Protein AF-A0AAN6K5Z0-F1 (afdb_monomer_lite)

Foldseek 3Di:
DWKKKFKFFLCNQVLQVVLVVLVVVVVPDDPVCPVVRWDRDRDRGQIAMWMDDPQKTWWAAQFIDIDGQQLDPRHHGPDMGGLGAFPDDVVLLVLLSVLCRVCRHSVLDASQQFARQLVQQLSSCQRPLGGDDPVNNCVSVVLCVIPVSVVCRVVVRVVCNCVRRPDRPCPDDDDPDDDDDDDDDDDDDDDDDDDDDDDDDDQDFFQFEAEDQEPVVVVVLLVSCLLAKEKEWEAAPPDPLQVLQVVLLGVLRNVCRNYYHYYYDCVRHVVVCVVVVPDDPGKMWMDANSHTDDIDHTNDSVVVVVVSVVSRCVNVPPQLLVVDPQCCLVPNDLDFDADQDDDPLVVLLVLLPPLSPDPQVVLLSVLLVVCVVPVSNRRDDSLLVLLVSLVPVLLPDDLVSSLSSLLSLSNSLLRSSNLSSQLPPPDVVRRLLVLLVSQLPDPDHDPSSLLSNLNSLSSNLSRVSSLVLLLDDPRSSVVSLLSSLLVQLPCPPDVSSLLSSLSSLLNSLSSQLCCCPPVVDRSDDLVSLLSSLLSLLVSLQDDPDQSSVQSSLSSLSSSQRSPDLPGPNLVSCVVSVSLVSLVPRDDDHDPSSSVSVNVSNVSSVVPVVPVVPPPDDDDDDDDDDDDDDDDDDDDDDDDDDDDDDDDDDDDDDDDDDDDDDDDDDDDDDDDDDDDDDDDDDDDDDDDDDDDDDDDDDDDDDDDDDDDDDDDDDDDDDDDDDDDDDDDPPPVVVCVVPPDDDDDDDDDDDDDDDDDDDDDDDDDDDDDDDDDDDDDDDDDDPDDPDDDDDDDDDPDDDDDDDDDDDDD

pLDDT: mean 70.9, std 29.38, range [21.73, 98.81]

Secondary structure (DSSP, 8-state):
-EEEEEEEETTTTHHHHHHHHHHHHTTSS-TTGGGS----------EEEEEEETTEEEEEESEEEEESTT-STT-S-SEEEEEEE--S-HHHHHHHHHHHHTTS-GGG-BTTTBSHHHHHHHHHHHHHSS---HHHHTHHHHHHTSHHHHHHHHHHHHHHHHHHSPPPP--------------------------------------SPEE--SHHHHHHHHHHTTTSEEEEEEE-TT-HHHHHHHHHHHHHHHH-TTSEEEEEETTT-HHHHHHTT--SSSEEEEEETTEEEEEEES--HHHHHHHHHHHHHHHSPPPGGGGS--HHHHHS--PPP-------HHHHHHTTGGGGG-HHHHHHHHHHHHHTT-STT-----HHHHHHHIIIIITTS-HHHHHHHHHHHHHHTTSHHHHHHHHT---SS-HHHHHHHHHHT-SS--HHHHHHHHHHHHHHTTSHHHHHHHTSTT-HHHHHHHHHHHHHHT-TT-HHHHHHHHHHHHHHHHHHHHHHHHTS---S-HHHHHHHHHHHHHHHHH---HHHHHHHHHHHHHHHTT--TTSHHHHHHHHTTHHHHHHH--SSS-HHHHHHHHHHHHHHHHHTTTTTTS--PPPPPPP--------------------------------------------------------------------------------------------------------TTSHHHHHHH------------------------------------------SS--SS----------------------

InterPro domains:
  IPR008580 PPPDE peptidase domain [PF05903] (2-156)
  IPR008580 PPPDE peptidase domain [PS51858] (1-157)
  IPR008580 PPPDE peptidase domain [PTHR12378] (3-175)
  IPR008580 PPPDE peptidase domain [SM01179] (1-158)
  IPR011989 Armadillo-like helical [G3DSA:1.25.10.10] (335-597)
  IPR013535 PUL domain [PF08324] (335-586)
  IPR013535 PUL domain [PS51396] (324-607)
  IPR013766 Thioredoxin domain [PF00085] (212-306)
  IPR013766 Thioredoxin domain [PS51352] (180-357)
  IPR036249 Thioredoxin-like superfamily [SSF52833] (110-312)
  IPR042266 PPPDE peptidase domain superfamily [G3DSA:3.90.1720.30] (1-172)

Radius of gyration: 38.6 Å; chains: 1; bounding box: 91×115×136 Å

Organism: NCBI:txid329885

Sequence (807 aa):
MEIQLYVYDLTNGMARSMSKGLLRYRAMVSRVWLLLTLPGIHIDAVYHTALVFNNIEYFFGAGVQTCRPGATHHGRPMEIIPMGTTQLPLDVVLDYLESLKEIYTPESYDLFAHNCNNFTNDFSMFLLGKGIPDHITSLPKRVLDTPFGQMLRPQLDASMRSVTQAPVPSRSMPATHAPVSAAHRASNGVPSPAVNGTSSAHPTPYGKVVAVTSLNALEKHLQNASSTAATIFFTSSTCAPCKLAYPTFDSLAEQHPHALFVKVDINAAHDIASRYQIRATPTFMTFSRGDKRDGWAGADPSLLKSNVESVLRYTFPPHPHTLLAVPTLQYGSLKPVTYGKVPPLDKLIAKLGEVGRDPQLTALKSFVEIRNKDAREATLPDLPAIGSTMLTKVLSLPVELRFAAIDLLRCAMIDPRVSGYFAEDQQHPKTIPTLLKHVNGLSECPYSLRLVTIHLACNLFTSPMYVKEITKHDSELALLLSQLITSSLLDVSHPSVRVASAWLAFNLAATNYRLRREEQTEALAEGLQVELAASVIETLGSEDNEEAVKALLLMLGYLVYCAPQDGELLDLCKALDAKAVVSTSQAYSPRLIRSELRRVEYVLESTNKQHSIDASPSPTRSPGTTLLIKQRHRAHRPTTALPNLQRKPNEPKPPLPNHALQIIQTLNMRNPSLTTRIMRLKIKLPLRRRTHSLHAKNLTPPISQPMHRLQRKPRKIMLPPRILKRYPFVERHVQQHGIALPDLLAGLNKSGFHFRHGDTGSELDVREIEAEGRGVEVLEGDLVDGFAPRAEVLGGVDVGAGVVAHG

Structure (mmCIF, N/CA/C/O backbone):
data_AF-A0AAN6K5Z0-F1
#
_entry.id   AF-A0AAN6K5Z0-F1
#
loop_
_atom_site.group_PDB
_atom_site.id
_atom_site.type_symbol
_atom_site.label_atom_id
_atom_site.label_alt_id
_atom_site.label_comp_id
_atom_site.label_asym_id
_atom_site.label_entity_id
_atom_site.label_seq_id
_atom_site.pdbx_PDB_ins_code
_atom_site.Cartn_x
_atom_site.Cartn_y
_atom_site.Cartn_z
_atom_site.occupancy
_atom_site.B_iso_or_equiv
_atom_site.auth_seq_id
_atom_site.auth_comp_id
_atom_site.auth_asym_id
_atom_site.auth_atom_id
_atom_site.pdbx_PDB_model_num
ATOM 1 N N . MET A 1 1 ? 13.518 -14.244 14.558 1.00 93.12 1 MET A N 1
ATOM 2 C CA . MET A 1 1 ? 14.553 -13.376 15.168 1.00 93.12 1 MET A CA 1
ATOM 3 C C . MET A 1 1 ? 14.211 -13.180 16.638 1.00 93.12 1 MET A C 1
ATOM 5 O O . MET A 1 1 ? 13.034 -13.001 16.936 1.00 93.12 1 MET A O 1
ATOM 9 N N . GLU A 1 2 ? 15.183 -13.256 17.548 1.00 95.25 2 GLU A N 1
ATOM 10 C CA . GLU A 1 2 ? 14.979 -12.906 18.966 1.00 95.25 2 GLU A CA 1
ATOM 11 C C . GLU A 1 2 ? 14.949 -11.386 19.144 1.00 95.25 2 GLU A C 1
ATOM 13 O O . GLU A 1 2 ? 15.751 -10.684 18.530 1.00 95.25 2 GLU A O 1
ATOM 18 N N . ILE A 1 3 ? 14.028 -10.901 19.978 1.00 97.12 3 ILE A N 1
ATOM 19 C CA . ILE A 1 3 ? 13.840 -9.488 20.312 1.00 97.12 3 ILE A CA 1
ATOM 20 C C . ILE A 1 3 ? 14.125 -9.290 21.804 1.00 97.12 3 ILE A C 1
ATOM 22 O O . ILE A 1 3 ? 13.529 -9.947 22.664 1.00 97.12 3 ILE A O 1
ATOM 26 N N . GLN A 1 4 ? 15.009 -8.348 22.109 1.00 97.62 4 GLN A N 1
ATOM 27 C CA . GLN A 1 4 ? 15.355 -7.919 23.461 1.00 97.62 4 GLN A CA 1
ATOM 28 C C . GLN A 1 4 ? 14.991 -6.443 23.646 1.00 97.62 4 GLN A C 1
ATOM 30 O O . GLN A 1 4 ? 15.019 -5.664 22.697 1.00 97.62 4 GLN A O 1
ATOM 35 N N . LEU A 1 5 ? 14.656 -6.058 24.872 1.00 97.62 5 LEU A N 1
ATOM 36 C CA . LEU A 1 5 ? 14.407 -4.680 25.284 1.00 97.62 5 LEU A CA 1
ATOM 37 C C . LEU A 1 5 ? 15.554 -4.244 26.193 1.00 97.62 5 LEU A C 1
ATOM 39 O O . LEU A 1 5 ? 15.736 -4.796 27.278 1.00 97.62 5 LEU A O 1
ATOM 43 N N . TYR A 1 6 ? 16.336 -3.270 25.740 1.00 97.00 6 TYR A N 1
ATOM 44 C CA . TYR A 1 6 ? 17.389 -2.646 26.535 1.00 97.00 6 TYR A CA 1
ATOM 45 C C . TYR A 1 6 ? 16.785 -1.463 27.290 1.00 97.00 6 TYR A C 1
ATOM 47 O O . TYR A 1 6 ? 16.152 -0.596 26.686 1.00 97.00 6 TYR A O 1
ATOM 55 N N . VAL A 1 7 ? 16.974 -1.431 28.610 1.00 94.94 7 VAL A N 1
ATOM 56 C CA . VAL A 1 7 ? 16.471 -0.373 29.495 1.00 94.94 7 VAL A CA 1
ATOM 57 C C . VAL A 1 7 ? 17.652 0.388 30.087 1.00 94.94 7 VAL A C 1
ATOM 59 O O . VAL A 1 7 ? 18.614 -0.214 30.564 1.00 94.94 7 VAL A O 1
ATOM 62 N N . TYR A 1 8 ? 17.571 1.714 30.097 1.00 91.69 8 TYR A N 1
ATOM 63 C CA . TYR A 1 8 ? 18.598 2.621 30.606 1.00 91.69 8 TYR A CA 1
ATOM 64 C C . TYR A 1 8 ? 17.985 3.628 31.588 1.00 91.69 8 TYR A C 1
ATOM 66 O O . TYR A 1 8 ? 16.861 4.084 31.382 1.00 91.69 8 TYR A O 1
ATOM 74 N N . ASP A 1 9 ? 18.737 4.032 32.616 1.00 87.69 9 ASP A N 1
ATOM 75 C CA . ASP A 1 9 ? 18.387 5.176 33.468 1.00 87.69 9 ASP A CA 1
ATOM 76 C C . ASP A 1 9 ? 19.175 6.408 33.024 1.00 87.69 9 ASP A C 1
ATOM 78 O O . ASP A 1 9 ? 20.371 6.524 33.302 1.00 87.69 9 ASP A O 1
ATOM 82 N N . LEU A 1 10 ? 18.489 7.366 32.399 1.00 82.62 10 LEU A N 1
ATOM 83 C CA . LEU A 1 10 ? 19.083 8.628 31.951 1.00 82.62 10 LEU A CA 1
ATOM 84 C C . LEU A 1 10 ? 19.711 9.448 33.091 1.00 82.62 10 LEU A C 1
ATOM 86 O O . LEU A 1 10 ? 20.495 10.360 32.836 1.00 82.62 10 LEU A O 1
ATOM 90 N N . THR A 1 11 ? 19.375 9.141 34.347 1.00 78.25 11 THR A N 1
ATOM 91 C CA . THR A 1 11 ? 19.877 9.845 35.532 1.00 78.25 11 THR A CA 1
ATOM 92 C C . THR A 1 11 ? 21.000 9.121 36.272 1.00 78.25 11 THR A C 1
ATOM 94 O O . THR A 1 11 ? 21.492 9.660 37.263 1.00 78.25 11 THR A O 1
ATOM 97 N N . ASN A 1 12 ? 21.414 7.924 35.834 1.00 79.62 12 ASN A N 1
ATOM 98 C CA . ASN A 1 12 ? 22.447 7.110 36.493 1.00 79.62 12 ASN A CA 1
ATOM 99 C C . ASN A 1 12 ? 22.257 6.990 38.028 1.00 79.62 12 ASN A C 1
ATOM 101 O O . ASN A 1 12 ? 23.192 7.148 38.814 1.00 79.62 12 ASN A O 1
ATOM 105 N N . GLY A 1 13 ? 21.022 6.747 38.473 1.00 75.00 13 GLY A N 1
ATOM 106 C CA . GLY A 1 13 ? 20.629 6.595 39.875 1.00 75.00 13 GLY A CA 1
ATOM 107 C C . GLY A 1 13 ? 20.260 7.893 40.605 1.00 75.00 13 GLY A C 1
ATOM 108 O O . GLY A 1 13 ? 19.772 7.828 41.741 1.00 75.00 13 GLY A O 1
ATOM 109 N N . MET A 1 14 ? 20.431 9.073 39.992 1.00 75.38 14 MET A N 1
ATOM 110 C CA . MET A 1 14 ? 20.081 10.345 40.639 1.00 75.38 14 MET A CA 1
ATOM 111 C C . MET A 1 14 ? 18.573 10.471 40.900 1.00 75.38 14 MET A C 1
ATOM 113 O O . MET A 1 14 ? 18.202 10.928 41.982 1.00 75.38 14 MET A O 1
ATOM 117 N N . ALA A 1 15 ? 17.695 9.997 40.005 1.00 75.50 15 ALA A N 1
ATOM 118 C CA . ALA A 1 15 ? 16.238 10.028 40.209 1.00 75.50 15 ALA A CA 1
ATOM 119 C C . ALA A 1 15 ? 15.806 9.285 41.489 1.00 75.50 15 ALA A C 1
ATOM 121 O O . ALA A 1 15 ? 15.043 9.815 42.307 1.00 75.50 15 ALA A O 1
ATOM 122 N N . ARG A 1 16 ? 16.371 8.091 41.722 1.00 77.25 16 ARG A N 1
ATOM 123 C CA . ARG A 1 16 ? 16.149 7.291 42.938 1.00 77.25 16 ARG A CA 1
ATOM 124 C C . ARG A 1 16 ? 16.651 7.994 44.199 1.00 77.25 16 ARG A C 1
ATOM 126 O O . ARG A 1 16 ? 16.014 7.885 45.247 1.00 77.25 16 ARG A O 1
ATOM 133 N N . SER A 1 17 ? 17.778 8.700 44.114 1.00 72.25 17 SER A N 1
ATOM 134 C CA . SER A 1 17 ? 18.344 9.462 45.235 1.00 72.25 17 SER A CA 1
ATOM 135 C C . SER A 1 17 ? 17.493 10.695 45.570 1.00 72.25 17 SER A C 1
ATOM 137 O O . SER A 1 17 ? 17.063 10.874 46.712 1.00 72.25 17 SER A O 1
ATOM 139 N N . MET A 1 18 ? 17.160 11.502 44.559 1.00 68.75 18 MET A N 1
ATOM 140 C CA . MET A 1 18 ? 16.399 12.743 44.713 1.00 68.75 18 MET A CA 1
ATOM 141 C C . MET A 1 18 ? 14.955 12.495 45.159 1.00 68.75 18 MET A C 1
ATOM 143 O O . MET A 1 18 ? 14.476 13.186 46.058 1.00 68.75 18 MET A O 1
ATOM 147 N N . SER A 1 19 ? 14.273 11.478 44.618 1.00 66.50 19 SER A N 1
ATOM 148 C CA . SER A 1 19 ? 12.906 11.146 45.051 1.00 66.50 19 SER A CA 1
ATOM 149 C C . SER A 1 19 ? 12.861 10.669 46.513 1.00 66.50 19 SER A C 1
ATOM 151 O O . SER A 1 19 ? 11.972 11.075 47.263 1.00 66.50 19 SER A O 1
ATOM 153 N N . LYS A 1 20 ? 13.871 9.912 46.976 1.00 63.59 20 LYS A N 1
ATOM 154 C CA . LYS A 1 20 ? 14.044 9.567 48.404 1.00 63.59 20 LYS A CA 1
ATOM 155 C C . LYS A 1 20 ? 14.363 10.793 49.271 1.00 63.59 20 LYS A C 1
ATOM 157 O O . LYS A 1 20 ? 13.881 10.875 50.401 1.00 63.59 20 LYS A O 1
ATOM 162 N N . GLY A 1 21 ? 15.130 11.753 48.752 1.00 55.22 21 GLY A N 1
ATOM 163 C CA . GLY A 1 21 ? 15.399 13.038 49.406 1.00 55.22 21 GLY A CA 1
ATOM 164 C C . GLY A 1 21 ? 14.129 13.867 49.626 1.00 55.22 21 GLY A C 1
ATOM 165 O O . GLY A 1 21 ? 13.865 14.295 50.750 1.00 55.22 21 GLY A O 1
ATOM 166 N N . LEU A 1 22 ? 13.293 14.008 48.590 1.00 53.56 22 LEU A N 1
ATOM 167 C CA . LEU A 1 22 ? 11.998 14.698 48.671 1.00 53.56 22 LEU A CA 1
ATOM 168 C C . LEU A 1 22 ? 11.063 14.048 49.709 1.00 53.56 22 LEU A C 1
ATOM 170 O O . LEU A 1 22 ? 10.414 14.737 50.495 1.00 53.56 22 LEU A O 1
ATOM 174 N N . LEU A 1 23 ? 11.043 12.711 49.757 1.00 49.47 23 LEU A N 1
ATOM 175 C CA . LEU A 1 23 ? 10.307 11.938 50.761 1.00 49.47 23 LEU A CA 1
ATOM 176 C C . LEU A 1 23 ? 10.813 12.184 52.193 1.00 49.47 23 LEU A C 1
ATOM 178 O O . LEU A 1 23 ? 9.995 12.268 53.108 1.00 49.47 23 LEU A O 1
ATOM 182 N N . ARG A 1 24 ? 12.127 12.353 52.402 1.00 45.41 24 ARG A N 1
ATOM 183 C CA . ARG A 1 24 ? 12.714 12.654 53.724 1.00 45.41 24 ARG A CA 1
ATOM 184 C C . ARG A 1 24 ? 12.407 14.069 54.223 1.00 45.41 24 ARG A C 1
ATOM 186 O O . ARG A 1 24 ? 12.182 14.235 55.419 1.00 45.41 24 ARG A O 1
ATOM 193 N N . TYR A 1 25 ? 12.312 15.066 53.340 1.00 42.56 25 TYR A N 1
ATOM 194 C CA . TYR A 1 25 ? 11.953 16.440 53.733 1.00 42.56 25 TYR A CA 1
ATOM 195 C C . TYR A 1 25 ? 10.549 16.559 54.362 1.00 42.56 25 TYR A C 1
ATOM 197 O O . TYR A 1 25 ? 10.303 17.491 55.128 1.00 42.56 25 TYR A O 1
ATOM 205 N N . ARG A 1 26 ? 9.654 15.579 54.149 1.00 42.06 26 ARG A N 1
ATOM 206 C CA . ARG A 1 26 ? 8.344 15.497 54.830 1.00 42.06 26 ARG A CA 1
ATOM 207 C C . ARG A 1 26 ? 8.440 15.407 56.359 1.00 42.06 26 ARG A C 1
ATOM 209 O O . ARG A 1 26 ? 7.464 15.721 57.029 1.00 42.06 26 ARG A O 1
ATOM 216 N N . ALA A 1 27 ? 9.575 14.973 56.911 1.00 44.38 27 ALA A N 1
ATOM 217 C CA . ALA A 1 27 ? 9.741 14.767 58.351 1.00 44.38 27 ALA A CA 1
ATOM 218 C C . ALA A 1 27 ? 10.151 16.031 59.136 1.00 44.38 27 ALA A C 1
ATOM 220 O O . ALA A 1 27 ? 10.173 15.985 60.363 1.00 44.38 27 ALA A O 1
ATOM 221 N N . MET A 1 28 ? 10.502 17.137 58.462 1.00 41.25 28 MET A N 1
ATOM 222 C CA . MET A 1 28 ? 11.239 18.250 59.090 1.00 41.25 28 MET A CA 1
ATOM 223 C C . MET A 1 28 ? 10.553 19.628 58.999 1.00 41.25 28 MET A C 1
ATOM 225 O O . MET A 1 28 ? 11.094 20.609 59.503 1.00 41.25 28 MET A O 1
ATOM 229 N N . VAL A 1 29 ? 9.369 19.737 58.382 1.00 40.00 29 VAL A N 1
ATOM 230 C CA . VAL A 1 29 ? 8.688 21.029 58.159 1.00 40.00 29 VAL A CA 1
ATOM 231 C C . VAL A 1 29 ? 7.414 21.150 59.004 1.00 40.00 29 VAL A C 1
ATOM 233 O O . VAL A 1 29 ? 6.592 20.238 59.060 1.00 40.00 29 VAL A O 1
ATOM 236 N N . SER A 1 30 ? 7.257 22.295 59.678 1.00 36.91 30 SER A N 1
ATOM 237 C CA . SER A 1 30 ? 6.179 22.560 60.642 1.00 36.91 30 SER A CA 1
ATOM 238 C C . SER A 1 30 ? 4.768 22.564 60.023 1.00 36.91 30 SER A C 1
ATOM 240 O O . SER A 1 30 ? 4.588 22.805 58.828 1.00 36.91 30 SER A O 1
ATOM 242 N N . ARG A 1 31 ? 3.751 22.345 60.877 1.00 38.53 31 ARG A N 1
ATOM 243 C CA . ARG A 1 31 ? 2.348 21.957 60.574 1.00 38.53 31 ARG A CA 1
ATOM 244 C C . ARG A 1 31 ? 1.567 22.856 59.595 1.00 38.53 31 ARG A C 1
ATOM 246 O O . ARG A 1 31 ? 0.472 22.476 59.202 1.00 38.53 31 ARG A O 1
ATOM 253 N N . VAL A 1 32 ? 2.104 24.005 59.186 1.00 35.19 32 VAL A N 1
ATOM 254 C CA . VAL A 1 32 ? 1.475 24.932 58.223 1.00 35.19 32 VAL A CA 1
ATOM 255 C C . VAL A 1 32 ? 1.804 24.572 56.763 1.00 35.19 32 VAL A C 1
ATOM 257 O O . VAL A 1 32 ? 0.989 24.811 55.880 1.00 35.19 32 VAL A O 1
ATOM 260 N N . TRP A 1 33 ? 2.945 23.925 56.490 1.00 32.31 33 TRP A N 1
ATOM 261 C CA . TRP A 1 33 ? 3.338 23.523 55.123 1.00 32.31 33 TRP A CA 1
ATOM 262 C C . TRP A 1 33 ? 2.778 22.149 54.695 1.00 32.31 33 TRP A C 1
ATOM 264 O O . TRP A 1 33 ? 2.916 21.726 53.545 1.00 32.31 33 TRP A O 1
ATOM 274 N N . LEU A 1 34 ? 2.104 21.448 55.615 1.00 35.66 34 LEU A N 1
ATOM 275 C CA . LEU A 1 34 ? 1.526 20.122 55.376 1.00 35.66 34 LEU A CA 1
ATOM 276 C C . LEU A 1 34 ? 0.309 20.158 54.427 1.00 35.66 34 LEU A C 1
ATOM 278 O O . LEU A 1 34 ? -0.029 19.146 53.825 1.00 35.66 34 LEU A O 1
ATOM 282 N N . LEU A 1 35 ? -0.338 21.319 54.265 1.00 33.59 35 LEU A N 1
ATOM 283 C CA . LEU A 1 35 ? -1.532 21.470 53.419 1.00 33.59 35 LEU A CA 1
ATOM 284 C C . LEU A 1 35 ? -1.222 21.686 51.923 1.00 33.59 35 LEU A C 1
ATOM 286 O O . LEU A 1 35 ? -2.128 21.631 51.100 1.00 33.59 35 LEU A O 1
ATOM 290 N N . LEU A 1 36 ? 0.047 21.934 51.573 1.00 35.12 36 LEU A N 1
ATOM 291 C CA . LEU A 1 36 ? 0.525 22.128 50.194 1.00 35.12 36 LEU A CA 1
ATOM 292 C C . LEU A 1 36 ? 1.479 21.011 49.729 1.00 35.12 36 LEU A C 1
ATOM 294 O O . LEU A 1 36 ? 1.997 21.063 48.614 1.00 35.12 36 LEU A O 1
ATOM 298 N N . THR A 1 37 ? 1.736 19.997 50.563 1.00 37.94 37 THR A N 1
ATOM 299 C CA . THR A 1 37 ? 2.685 18.923 50.238 1.00 37.94 37 THR A CA 1
ATOM 300 C C . THR A 1 37 ? 2.019 17.776 49.479 1.00 37.94 37 THR A C 1
ATOM 302 O O . THR A 1 37 ? 1.202 17.018 49.993 1.00 37.94 37 THR A O 1
ATOM 305 N N . LEU A 1 38 ? 2.417 17.686 48.214 1.00 46.78 38 LEU A N 1
ATOM 306 C CA . LEU A 1 38 ? 1.905 16.812 47.161 1.00 46.78 38 LEU A CA 1
ATOM 307 C C . LEU A 1 38 ? 2.107 15.308 47.453 1.00 46.78 38 LEU A C 1
ATOM 309 O O . LEU A 1 38 ? 3.001 14.948 48.228 1.00 46.78 38 LEU A O 1
ATOM 313 N N . PRO A 1 39 ? 1.337 14.402 46.808 1.00 47.53 39 PRO A N 1
ATOM 314 C CA . PRO A 1 39 ? 1.569 12.962 46.912 1.00 47.53 39 PRO A CA 1
ATOM 315 C C . PRO A 1 39 ? 2.995 12.603 46.467 1.00 47.53 39 PRO A C 1
ATOM 317 O O . PRO A 1 39 ? 3.418 12.891 45.349 1.00 47.53 39 PRO A O 1
ATOM 320 N N . GLY A 1 40 ? 3.755 11.983 47.373 1.00 53.47 40 GLY A N 1
ATOM 321 C CA . GLY A 1 40 ? 5.168 11.672 47.161 1.00 53.47 40 GLY A CA 1
ATOM 322 C C . GLY A 1 40 ? 5.363 10.479 46.232 1.00 53.47 40 GLY A C 1
ATOM 323 O O . GLY A 1 40 ? 5.273 9.337 46.679 1.00 53.47 40 GLY A O 1
ATOM 324 N N . ILE A 1 41 ? 5.666 10.740 44.962 1.00 60.41 41 ILE A N 1
ATOM 325 C CA . ILE A 1 41 ? 5.986 9.696 43.985 1.00 60.41 41 ILE A CA 1
ATOM 326 C C . ILE A 1 41 ? 7.452 9.283 44.124 1.00 60.41 41 ILE A C 1
ATOM 328 O O . ILE A 1 41 ? 8.362 10.095 43.953 1.00 60.41 41 ILE A O 1
ATOM 332 N N . HIS A 1 42 ? 7.686 7.996 44.390 1.00 66.00 42 HIS A N 1
ATOM 333 C CA . HIS A 1 42 ? 9.005 7.405 44.195 1.00 66.00 42 HIS A CA 1
ATOM 334 C C . HIS A 1 42 ? 9.226 7.145 42.699 1.00 66.00 42 HIS A C 1
ATOM 336 O O . HIS A 1 42 ? 8.402 6.497 42.045 1.00 66.00 42 HIS A O 1
ATOM 342 N N . ILE A 1 43 ? 10.328 7.683 42.175 1.00 70.25 43 ILE A N 1
ATOM 343 C CA . ILE A 1 43 ? 10.804 7.477 40.807 1.00 70.25 43 ILE A CA 1
ATOM 344 C C . ILE A 1 43 ? 12.142 6.751 40.923 1.00 70.25 43 ILE A C 1
ATOM 346 O O . ILE A 1 43 ? 13.076 7.274 41.534 1.00 70.25 43 ILE A O 1
ATOM 350 N N . ASP A 1 44 ? 12.211 5.541 40.373 1.00 68.94 44 ASP A N 1
ATOM 351 C CA . ASP A 1 44 ? 13.395 4.681 40.440 1.00 68.94 44 ASP A CA 1
ATOM 352 C C . ASP A 1 44 ? 14.461 5.027 39.394 1.00 68.94 44 ASP A C 1
ATOM 354 O O . ASP A 1 44 ? 15.648 4.881 39.669 1.00 68.94 44 ASP A O 1
ATOM 358 N N . ALA A 1 45 ? 14.040 5.499 38.223 1.00 75.81 45 ALA A N 1
ATOM 359 C CA . ALA A 1 45 ? 14.882 5.890 37.097 1.00 75.81 45 ALA A CA 1
ATOM 360 C C . ALA A 1 45 ? 14.094 6.834 36.175 1.00 75.81 45 ALA A C 1
ATOM 362 O O . ALA A 1 45 ? 12.863 6.883 36.249 1.00 75.81 45 ALA A O 1
ATOM 363 N N . VAL A 1 46 ? 14.782 7.544 35.278 1.00 82.19 46 VAL A N 1
ATOM 364 C CA . VAL A 1 46 ? 14.137 8.112 34.081 1.00 82.19 46 VAL A CA 1
ATOM 365 C C . VAL A 1 46 ? 14.458 7.184 32.921 1.00 82.19 46 VAL A C 1
ATOM 367 O O . VAL A 1 46 ? 15.577 7.190 32.411 1.00 82.19 46 VAL A O 1
ATOM 370 N N . TYR A 1 47 ? 13.489 6.345 32.558 1.00 88.19 47 TYR A N 1
ATOM 371 C CA . TYR A 1 47 ? 13.702 5.269 31.598 1.00 88.19 47 TYR A CA 1
ATOM 372 C C . TYR A 1 47 ? 13.875 5.783 30.165 1.00 88.19 47 TYR A C 1
ATOM 374 O O . TYR A 1 47 ? 13.020 6.497 29.635 1.00 88.19 47 TYR A O 1
ATOM 382 N N . HIS A 1 48 ? 14.952 5.337 29.528 1.00 90.75 48 HIS A N 1
ATOM 383 C CA . HIS A 1 48 ? 15.097 5.275 28.078 1.00 90.75 48 HIS A CA 1
ATOM 384 C C . HIS A 1 48 ? 15.115 3.804 27.661 1.00 90.75 48 HIS A C 1
ATOM 386 O O . HIS A 1 48 ? 15.661 2.962 28.379 1.00 90.75 48 HIS A O 1
ATOM 392 N N . THR A 1 49 ? 14.517 3.491 26.515 1.00 95.19 49 THR A N 1
ATOM 393 C CA . THR A 1 49 ? 14.429 2.121 26.010 1.00 95.19 49 THR A CA 1
ATOM 394 C C . THR A 1 49 ? 14.726 2.025 24.524 1.00 95.19 49 THR A C 1
ATOM 396 O O . THR A 1 49 ? 14.420 2.940 23.757 1.00 95.19 49 THR A O 1
ATOM 399 N N . ALA A 1 50 ? 15.281 0.875 24.146 1.00 96.56 50 ALA A N 1
ATOM 400 C CA . ALA A 1 50 ? 15.603 0.497 22.779 1.00 96.56 50 ALA A CA 1
ATOM 401 C C . ALA A 1 50 ? 15.260 -0.982 22.540 1.00 96.56 50 ALA A C 1
ATOM 403 O O . ALA A 1 50 ? 15.359 -1.800 23.461 1.00 96.56 50 ALA A O 1
ATOM 404 N N . LEU A 1 51 ? 14.899 -1.346 21.308 1.00 97.19 51 LEU A N 1
ATOM 405 C CA . LEU A 1 51 ? 14.782 -2.750 20.905 1.00 97.19 51 LEU A CA 1
ATOM 406 C C . LEU A 1 51 ? 16.087 -3.235 20.280 1.00 97.19 51 LEU A C 1
ATOM 408 O O . LEU A 1 51 ? 16.689 -2.544 19.464 1.00 97.19 51 LEU A O 1
ATOM 412 N N . VAL A 1 52 ? 16.506 -4.446 20.639 1.00 96.56 52 VAL A N 1
ATOM 413 C CA . VAL A 1 52 ? 17.718 -5.091 20.130 1.00 96.56 52 VAL A CA 1
ATOM 414 C C . VAL A 1 52 ? 17.366 -6.412 19.461 1.00 96.56 52 VAL A C 1
ATOM 416 O O . VAL A 1 52 ? 16.765 -7.294 20.075 1.00 96.56 52 VAL A O 1
ATOM 419 N N . PHE A 1 53 ? 17.766 -6.548 18.198 1.00 95.75 53 PHE A N 1
ATOM 420 C CA . PHE A 1 53 ? 17.685 -7.780 17.413 1.00 95.75 53 PHE A CA 1
ATOM 421 C C . PHE A 1 53 ? 18.712 -7.740 16.275 1.00 95.75 53 PHE A C 1
ATOM 423 O O . PHE A 1 53 ? 19.187 -6.674 15.894 1.00 95.75 53 PHE A O 1
ATOM 430 N N . ASN A 1 54 ? 19.119 -8.902 15.754 1.00 93.00 54 ASN A N 1
ATOM 431 C CA . ASN A 1 54 ? 20.156 -9.029 14.712 1.00 93.00 54 ASN A CA 1
ATOM 432 C C . ASN A 1 54 ? 21.467 -8.257 15.004 1.00 93.00 54 ASN A C 1
ATOM 434 O O . ASN A 1 54 ? 22.161 -7.828 14.085 1.00 93.00 54 ASN A O 1
ATOM 438 N N . ASN A 1 55 ? 21.821 -8.101 16.287 1.00 91.81 55 ASN A N 1
ATOM 439 C CA . ASN A 1 55 ? 22.969 -7.313 16.753 1.00 91.81 55 ASN A CA 1
ATOM 440 C C . ASN A 1 55 ? 22.927 -5.819 16.345 1.00 91.81 55 ASN A C 1
ATOM 442 O O . ASN A 1 55 ? 23.970 -5.182 16.178 1.00 91.81 55 ASN A O 1
ATOM 446 N N . ILE A 1 56 ? 21.720 -5.261 16.208 1.00 93.81 56 ILE A N 1
ATOM 447 C CA . ILE A 1 56 ? 21.444 -3.836 16.008 1.00 93.81 56 ILE A CA 1
ATOM 448 C C . ILE A 1 56 ? 20.489 -3.380 17.119 1.00 93.81 56 ILE A C 1
ATOM 450 O O . ILE A 1 56 ? 19.573 -4.107 17.503 1.00 93.81 56 ILE A O 1
ATOM 454 N N . GLU A 1 57 ? 20.733 -2.187 17.652 1.00 95.69 57 GLU A N 1
ATOM 455 C CA . GLU A 1 57 ? 19.889 -1.503 18.629 1.00 95.69 57 GLU A CA 1
ATOM 456 C C . GLU A 1 57 ? 19.125 -0.369 17.945 1.00 95.69 57 GLU A C 1
ATOM 458 O O . GLU A 1 57 ? 19.738 0.455 17.270 1.00 95.69 57 GLU A O 1
ATOM 463 N N . TYR A 1 58 ? 17.804 -0.341 18.122 1.00 95.62 58 TYR A N 1
ATOM 464 C CA . TYR A 1 58 ? 16.858 0.578 17.490 1.00 95.62 58 TYR A CA 1
ATOM 465 C C . TYR A 1 58 ? 16.159 1.418 18.560 1.00 95.62 58 TYR A C 1
ATOM 467 O O . TYR A 1 58 ? 15.536 0.869 19.472 1.00 95.62 58 TYR A O 1
ATOM 475 N N . PHE A 1 59 ? 16.224 2.742 18.437 1.00 94.25 59 PHE A N 1
ATOM 476 C CA . PHE A 1 59 ? 15.614 3.675 19.386 1.00 94.25 59 PHE A CA 1
ATOM 477 C C . PHE A 1 59 ? 15.234 4.997 18.708 1.00 94.25 59 PHE A C 1
ATOM 479 O O . PHE A 1 59 ? 15.608 5.261 17.568 1.00 94.25 59 PHE A O 1
ATOM 486 N N . PHE A 1 60 ? 14.504 5.850 19.423 1.00 93.44 60 PHE A N 1
ATOM 487 C CA . PHE A 1 60 ? 14.120 7.186 18.966 1.00 93.44 60 PHE A CA 1
ATOM 488 C C . PHE A 1 60 ? 14.790 8.270 19.821 1.00 93.44 60 PHE A C 1
ATOM 490 O O . PHE A 1 60 ? 14.965 8.092 21.024 1.00 93.44 60 PHE A O 1
ATOM 497 N N . GLY A 1 61 ? 15.177 9.382 19.195 1.00 87.00 61 GLY A N 1
ATOM 498 C CA . GLY A 1 61 ? 15.815 10.533 19.838 1.00 87.00 61 GLY A CA 1
ATOM 499 C C . GLY A 1 61 ? 15.799 11.740 18.902 1.00 87.00 61 GLY A C 1
ATOM 500 O O . GLY A 1 61 ? 14.767 12.385 18.733 1.00 87.00 61 GLY A O 1
ATOM 501 N N . ALA A 1 62 ? 16.922 12.023 18.238 1.00 85.50 62 ALA A N 1
ATOM 502 C CA . ALA A 1 62 ? 16.975 12.932 17.089 1.00 85.50 62 ALA A CA 1
ATOM 503 C C . ALA A 1 62 ? 16.458 12.223 15.817 1.00 85.50 62 ALA A C 1
ATOM 505 O O . ALA A 1 62 ? 17.213 11.976 14.880 1.00 85.50 62 ALA A O 1
ATOM 506 N N . GLY A 1 63 ? 15.185 11.815 15.824 1.00 90.31 63 GLY A N 1
ATOM 507 C CA . GLY A 1 63 ? 14.641 10.860 14.854 1.00 90.31 63 GLY A CA 1
ATOM 508 C C . GLY A 1 63 ? 14.917 9.402 15.242 1.00 90.31 63 GLY A C 1
ATOM 509 O O . GLY A 1 63 ? 15.492 9.118 16.301 1.00 90.31 63 GLY A O 1
ATOM 510 N N . VAL A 1 64 ? 14.463 8.463 14.408 1.00 92.31 64 VAL A N 1
ATOM 511 C CA . VAL A 1 64 ? 14.724 7.022 14.573 1.00 92.31 64 VAL A CA 1
ATOM 512 C C . VAL A 1 64 ? 16.194 6.729 14.265 1.00 92.31 64 VAL A C 1
ATOM 514 O O . VAL A 1 64 ? 16.683 7.034 13.179 1.00 92.31 64 VAL A O 1
ATOM 517 N N . GLN A 1 65 ? 16.899 6.125 15.218 1.00 90.06 65 GLN A N 1
ATOM 518 C CA . GLN A 1 65 ? 18.337 5.872 15.170 1.00 90.06 65 GLN A CA 1
ATOM 519 C C . GLN A 1 65 ? 18.656 4.388 15.369 1.00 90.06 65 GLN A C 1
ATOM 521 O O . GLN A 1 65 ? 17.922 3.648 16.027 1.00 90.06 65 GLN A O 1
ATOM 526 N N . THR A 1 66 ? 19.798 3.971 14.818 1.00 92.31 66 THR A N 1
ATOM 527 C CA . THR A 1 66 ? 20.327 2.610 14.961 1.00 92.31 66 THR A CA 1
ATOM 528 C C . THR A 1 66 ? 21.791 2.621 15.375 1.00 92.31 66 THR A C 1
ATOM 530 O O . THR A 1 66 ? 22.587 3.360 14.791 1.00 92.31 66 THR A O 1
ATOM 533 N N . CYS A 1 67 ? 22.184 1.764 16.312 1.00 89.44 67 CYS A N 1
ATOM 534 C CA . CYS A 1 67 ? 23.584 1.583 16.694 1.00 89.44 67 CYS A CA 1
ATOM 535 C C . CYS A 1 67 ? 23.907 0.113 17.016 1.00 89.44 67 CYS A C 1
ATOM 537 O O . CYS A 1 67 ? 23.093 -0.787 16.803 1.00 89.44 67 CYS A O 1
ATOM 539 N N . ARG A 1 68 ? 25.130 -0.156 17.489 1.00 91.06 68 ARG A N 1
ATOM 540 C CA . ARG A 1 68 ? 25.461 -1.465 18.073 1.00 91.06 68 ARG A CA 1
ATOM 541 C C . ARG A 1 68 ? 24.887 -1.550 19.494 1.00 91.06 68 ARG A C 1
ATOM 543 O O . ARG A 1 68 ? 24.970 -0.544 20.194 1.00 91.06 68 ARG A O 1
ATOM 550 N N . PRO A 1 69 ? 24.431 -2.727 19.954 1.00 92.56 69 PRO A N 1
ATOM 551 C CA . PRO A 1 69 ? 23.889 -2.897 21.300 1.00 92.56 69 PRO A CA 1
ATOM 552 C C . PRO A 1 69 ? 24.820 -2.382 22.405 1.00 92.56 69 PRO A C 1
ATOM 554 O O . PRO A 1 69 ? 25.968 -2.819 22.515 1.00 92.56 69 PRO A O 1
ATOM 557 N N . GLY A 1 70 ? 24.322 -1.459 23.229 1.00 87.88 70 GLY A N 1
ATOM 558 C CA . GLY A 1 70 ? 25.066 -0.817 24.316 1.00 87.88 70 GLY A CA 1
ATOM 559 C C . GLY A 1 70 ? 26.122 0.196 23.856 1.00 87.88 70 GLY A C 1
ATOM 560 O O . GLY A 1 70 ? 27.051 0.484 24.610 1.00 87.88 70 GLY A O 1
ATOM 561 N N . ALA A 1 71 ? 26.029 0.703 22.620 1.00 86.25 71 ALA A N 1
ATOM 562 C CA . ALA A 1 71 ? 26.908 1.750 22.084 1.00 86.25 71 ALA A CA 1
ATOM 563 C C . ALA A 1 71 ? 26.254 3.146 22.059 1.00 86.25 71 ALA A C 1
ATOM 565 O O . ALA A 1 71 ? 26.819 4.078 21.480 1.00 86.25 71 ALA A O 1
ATOM 566 N N . THR A 1 72 ? 25.075 3.300 22.667 1.00 81.50 72 THR A N 1
ATOM 567 C CA . THR A 1 72 ? 24.439 4.604 22.891 1.00 81.50 72 THR A CA 1
ATOM 568 C C . THR A 1 72 ? 25.268 5.456 23.862 1.00 81.50 72 THR A C 1
ATOM 570 O O . THR A 1 72 ? 26.033 4.956 24.690 1.00 81.50 72 THR A O 1
ATOM 573 N N . HIS A 1 73 ? 25.090 6.775 23.815 1.00 79.19 73 HIS A N 1
ATOM 574 C CA . HIS A 1 73 ? 25.672 7.711 24.789 1.00 79.19 73 HIS A CA 1
ATOM 575 C C . HIS A 1 73 ? 25.089 7.557 26.206 1.00 79.19 73 HIS A C 1
ATOM 577 O O . HIS A 1 73 ? 25.616 8.143 27.148 1.00 79.19 73 HIS A O 1
ATOM 583 N N . HIS A 1 74 ? 24.043 6.741 26.375 1.00 79.69 74 HIS A N 1
ATOM 584 C CA . HIS A 1 74 ? 23.482 6.351 27.671 1.00 79.69 74 HIS A CA 1
ATOM 585 C C . HIS A 1 74 ? 24.331 5.301 28.412 1.00 79.69 74 HIS A C 1
ATOM 587 O O . HIS A 1 74 ? 24.098 5.047 29.593 1.00 79.69 74 HIS A O 1
ATOM 593 N N . GLY A 1 75 ? 25.347 4.721 27.763 1.00 78.62 75 GLY A N 1
ATOM 594 C CA . GLY A 1 75 ? 26.284 3.791 28.388 1.00 78.62 75 GLY A CA 1
ATOM 595 C C . GLY A 1 75 ? 25.807 2.342 28.317 1.00 78.62 75 GLY A C 1
ATOM 596 O O . GLY A 1 75 ? 25.514 1.835 27.240 1.00 78.62 75 GLY A O 1
ATOM 597 N N . ARG A 1 76 ? 25.787 1.637 29.454 1.00 85.12 76 ARG A N 1
ATOM 598 C CA . ARG A 1 76 ? 25.331 0.236 29.515 1.00 85.12 76 ARG A CA 1
ATOM 599 C C . ARG A 1 76 ? 23.865 0.171 29.953 1.00 85.12 76 ARG A C 1
ATOM 601 O O . ARG A 1 76 ? 23.504 0.920 30.860 1.00 85.12 76 ARG A O 1
ATOM 608 N N . PRO A 1 77 ? 23.050 -0.738 29.386 1.00 91.19 77 PRO A N 1
ATOM 609 C CA . PRO A 1 77 ? 21.694 -0.956 29.872 1.00 91.19 77 PRO A CA 1
ATOM 610 C C . PRO A 1 77 ? 21.726 -1.406 31.337 1.00 91.19 77 PRO A C 1
ATOM 612 O O . PRO A 1 77 ? 22.574 -2.208 31.739 1.00 91.19 77 PRO A O 1
ATOM 615 N N . MET A 1 78 ? 20.800 -0.879 32.136 1.00 91.50 78 MET A N 1
ATOM 616 C CA . MET A 1 78 ? 20.602 -1.279 33.532 1.00 91.50 78 MET A CA 1
ATOM 617 C C . MET A 1 78 ? 19.867 -2.620 33.641 1.00 91.50 78 MET A C 1
ATOM 619 O O . MET A 1 78 ? 20.022 -3.332 34.630 1.00 91.50 78 MET A O 1
ATOM 623 N N . GLU A 1 79 ? 19.072 -2.950 32.621 1.00 93.69 79 GLU A N 1
ATOM 624 C CA . GLU A 1 79 ? 18.287 -4.172 32.508 1.00 93.69 79 GLU A CA 1
ATOM 625 C C . GLU A 1 79 ? 18.164 -4.551 31.023 1.00 93.69 79 GLU A C 1
ATOM 627 O O . GLU A 1 79 ? 18.037 -3.681 30.157 1.00 93.69 79 GLU A O 1
ATOM 632 N N . ILE A 1 80 ? 18.221 -5.851 30.730 1.00 95.69 80 ILE A N 1
ATOM 633 C CA . ILE A 1 80 ? 17.962 -6.414 29.400 1.00 95.69 80 ILE A CA 1
ATOM 634 C C . ILE A 1 80 ? 16.818 -7.409 29.563 1.00 95.69 80 ILE A C 1
ATOM 636 O O . ILE A 1 80 ? 16.983 -8.452 30.195 1.00 95.69 80 ILE A O 1
ATOM 640 N N . ILE A 1 81 ? 15.657 -7.075 29.007 1.00 96.25 81 ILE A N 1
ATOM 641 C CA . ILE A 1 81 ? 14.432 -7.864 29.135 1.00 96.25 81 ILE A CA 1
ATOM 642 C C . ILE A 1 81 ? 14.250 -8.692 27.852 1.00 96.25 81 ILE A C 1
ATOM 644 O O . ILE A 1 81 ? 14.153 -8.113 26.766 1.00 96.25 81 ILE A O 1
ATOM 648 N N . PRO A 1 82 ? 14.193 -10.036 27.917 1.00 96.69 82 PRO A N 1
ATOM 649 C CA . PRO A 1 82 ? 13.867 -10.856 26.755 1.00 96.69 82 PRO A CA 1
ATOM 650 C C . PRO A 1 82 ? 12.386 -10.666 26.399 1.00 96.69 82 PRO A C 1
ATOM 652 O O . PRO A 1 82 ? 11.498 -11.063 27.154 1.00 96.69 82 PRO A O 1
ATOM 655 N N . MET A 1 83 ? 12.103 -10.050 25.249 1.00 95.75 83 MET A N 1
ATOM 656 C CA . MET A 1 83 ? 10.730 -9.718 24.855 1.00 95.75 83 MET A CA 1
ATOM 657 C C . MET A 1 83 ? 10.038 -10.883 24.145 1.00 95.75 83 MET A C 1
ATOM 659 O O . MET A 1 83 ? 8.845 -11.109 24.359 1.00 95.75 83 MET A O 1
ATOM 663 N N . GLY A 1 84 ? 10.765 -11.646 23.329 1.00 94.50 84 GLY A N 1
ATOM 664 C CA . GLY A 1 84 ? 10.251 -12.831 22.642 1.00 94.50 84 GLY A CA 1
ATOM 665 C C . GLY A 1 84 ? 10.944 -13.075 21.306 1.00 94.50 84 GLY A C 1
ATOM 666 O O . GLY A 1 84 ? 12.056 -12.607 21.075 1.00 94.50 84 GLY A O 1
ATOM 667 N N . THR A 1 85 ? 10.269 -13.784 20.406 1.00 94.56 85 THR A N 1
ATOM 668 C CA . THR A 1 85 ? 10.731 -14.016 19.032 1.00 94.56 85 THR A CA 1
ATOM 669 C C . THR A 1 85 ? 9.689 -13.548 18.032 1.00 94.56 85 THR A C 1
ATOM 671 O O . THR A 1 85 ? 8.512 -13.859 18.195 1.00 94.56 85 THR A O 1
ATOM 674 N N . THR A 1 86 ? 10.128 -12.890 16.961 1.00 93.44 86 THR A N 1
ATOM 675 C CA . THR A 1 86 ? 9.290 -12.601 15.791 1.00 93.44 86 THR A CA 1
ATOM 676 C C . THR A 1 86 ? 9.632 -13.528 14.624 1.00 93.44 86 THR A C 1
ATOM 678 O O . THR A 1 86 ? 10.792 -13.932 14.467 1.00 93.44 86 THR A O 1
ATOM 681 N N . GLN A 1 87 ? 8.631 -13.861 13.809 1.00 92.12 87 GLN A N 1
ATOM 682 C CA . GLN A 1 87 ? 8.792 -14.601 12.549 1.00 92.12 87 GLN A CA 1
ATOM 683 C C . GLN A 1 87 ? 8.779 -13.682 11.316 1.00 92.12 87 GLN A C 1
ATOM 685 O O . GLN A 1 87 ? 8.999 -14.163 10.209 1.00 92.12 87 GLN A O 1
ATOM 690 N N . LEU A 1 88 ? 8.549 -12.375 11.501 1.00 92.44 88 LEU A N 1
ATOM 691 C CA . LEU A 1 88 ? 8.521 -11.404 10.408 1.00 92.44 88 LEU A CA 1
ATOM 692 C C . LEU A 1 88 ? 9.873 -11.364 9.665 1.00 92.44 88 LEU A C 1
ATOM 694 O O . LEU A 1 88 ? 10.919 -11.344 10.325 1.00 92.44 88 LEU A O 1
ATOM 698 N N . PRO A 1 89 ? 9.880 -11.335 8.320 1.00 92.44 89 PRO A N 1
ATOM 699 C CA . PRO A 1 89 ? 11.083 -11.084 7.528 1.00 92.44 89 PRO A CA 1
ATOM 700 C C . PRO A 1 89 ? 11.732 -9.729 7.858 1.00 92.44 89 PRO A C 1
ATOM 702 O O . PRO A 1 89 ? 11.056 -8.782 8.259 1.00 92.44 89 PRO A O 1
ATOM 705 N N . LEU A 1 90 ? 13.056 -9.617 7.708 1.00 91.06 90 LEU A N 1
ATOM 706 C CA . LEU A 1 90 ? 13.780 -8.396 8.092 1.00 91.06 90 LEU A CA 1
ATOM 707 C C . LEU A 1 90 ? 13.446 -7.202 7.185 1.00 91.06 90 LEU A C 1
ATOM 709 O O . LEU A 1 90 ? 13.367 -6.081 7.670 1.00 91.06 90 LEU A O 1
ATOM 713 N N . ASP A 1 91 ? 13.230 -7.436 5.896 1.00 90.62 91 ASP A N 1
ATOM 714 C CA . ASP A 1 91 ? 12.760 -6.445 4.925 1.00 90.62 91 ASP A CA 1
ATOM 715 C C . ASP A 1 91 ? 11.398 -5.862 5.329 1.00 90.62 91 ASP A C 1
ATOM 717 O O . ASP A 1 91 ? 11.264 -4.646 5.426 1.00 90.62 91 ASP A O 1
ATOM 721 N N . VAL A 1 92 ? 10.448 -6.719 5.709 1.00 91.75 92 VAL A N 1
ATOM 722 C CA . VAL A 1 92 ? 9.127 -6.328 6.235 1.00 91.75 92 VAL A CA 1
ATOM 723 C C . VAL A 1 92 ? 9.252 -5.489 7.519 1.00 91.75 92 VAL A C 1
ATOM 725 O O . VAL A 1 92 ? 8.542 -4.501 7.705 1.00 91.75 92 VAL A O 1
ATOM 728 N N . VAL A 1 93 ? 10.195 -5.838 8.402 1.00 94.12 93 VAL A N 1
ATOM 729 C CA . VAL A 1 93 ? 10.503 -5.052 9.612 1.00 94.12 93 VAL A CA 1
ATOM 730 C C . VAL A 1 93 ? 11.099 -3.680 9.277 1.00 94.12 93 VAL A C 1
ATOM 732 O O . VAL A 1 93 ? 10.789 -2.702 9.958 1.00 94.12 93 VAL A O 1
ATOM 735 N N . LEU A 1 94 ? 11.936 -3.592 8.241 1.00 91.75 94 LEU A N 1
ATOM 736 C CA . LEU A 1 94 ? 12.537 -2.337 7.790 1.00 91.75 94 LEU A CA 1
ATOM 737 C C . LEU A 1 94 ? 11.523 -1.436 7.067 1.00 91.75 94 LEU A C 1
ATOM 739 O O . LEU A 1 94 ? 11.541 -0.234 7.311 1.00 91.75 94 LEU A O 1
ATOM 743 N N . ASP A 1 95 ? 10.601 -1.991 6.273 1.00 91.19 95 ASP A N 1
ATOM 744 C CA . ASP A 1 95 ? 9.491 -1.234 5.670 1.00 91.19 95 ASP A CA 1
ATOM 745 C C . ASP A 1 95 ? 8.626 -0.560 6.746 1.00 91.19 95 ASP A C 1
ATOM 747 O O . ASP A 1 95 ? 8.305 0.628 6.655 1.00 91.19 95 ASP A O 1
ATOM 751 N N . TYR A 1 96 ? 8.267 -1.311 7.795 1.00 94.00 96 TYR A N 1
ATOM 752 C CA . TYR A 1 96 ? 7.505 -0.766 8.915 1.00 94.00 96 TYR A CA 1
ATOM 753 C C . TYR A 1 96 ? 8.298 0.320 9.651 1.00 94.00 96 TYR A C 1
ATOM 755 O O . TYR A 1 96 ? 7.759 1.391 9.930 1.00 94.00 96 TYR A O 1
ATOM 763 N N . LEU A 1 97 ? 9.589 0.083 9.913 1.00 93.69 97 LEU A N 1
ATOM 764 C CA . LEU A 1 97 ? 10.478 1.061 10.541 1.00 93.69 97 LEU A CA 1
ATOM 765 C C . LEU A 1 97 ? 10.603 2.355 9.720 1.00 93.69 97 LEU A C 1
ATOM 767 O O . LEU A 1 97 ? 10.671 3.431 10.311 1.00 93.69 97 LEU A O 1
ATOM 771 N N . GLU A 1 98 ? 10.604 2.274 8.388 1.00 91.88 98 GLU A N 1
ATOM 772 C CA . GLU A 1 98 ? 10.583 3.451 7.516 1.00 91.88 98 GLU A CA 1
ATOM 773 C C . GLU A 1 98 ? 9.272 4.228 7.682 1.00 91.88 98 GLU A C 1
ATOM 775 O O . GLU A 1 98 ? 9.302 5.432 7.922 1.00 91.88 98 GLU A O 1
ATOM 780 N N . SER A 1 99 ? 8.128 3.532 7.692 1.00 91.19 99 SER A N 1
ATOM 781 C CA . SER A 1 99 ? 6.816 4.156 7.926 1.00 91.19 99 SER A CA 1
ATOM 782 C C . SER A 1 99 ? 6.691 4.813 9.312 1.00 91.19 99 SER A C 1
ATOM 784 O O . SER A 1 99 ? 5.984 5.808 9.472 1.00 91.19 99 SER A O 1
ATOM 786 N N . LEU A 1 100 ? 7.426 4.321 10.320 1.00 91.75 100 LEU A N 1
ATOM 787 C CA . LEU A 1 100 ? 7.499 4.963 11.634 1.00 91.75 100 LEU A CA 1
ATOM 788 C C . LEU A 1 100 ? 8.234 6.309 11.597 1.00 91.75 100 LEU A C 1
ATOM 790 O O . LEU A 1 100 ? 7.901 7.183 12.396 1.00 91.75 100 LEU A O 1
ATOM 794 N N . LYS A 1 101 ? 9.204 6.519 10.697 1.00 91.69 101 LYS A N 1
ATOM 795 C CA . LYS A 1 101 ? 9.963 7.784 10.627 1.00 91.69 101 LYS A CA 1
ATOM 796 C C . LYS A 1 101 ? 9.100 8.980 10.233 1.00 91.69 101 LYS A C 1
ATOM 798 O O . LYS A 1 101 ? 9.430 10.092 10.626 1.00 91.69 101 LYS A O 1
ATOM 803 N N . GLU A 1 102 ? 7.992 8.758 9.523 1.00 88.75 102 GLU A N 1
ATOM 804 C CA . GLU A 1 102 ? 7.006 9.805 9.206 1.00 88.75 102 GLU A CA 1
ATOM 805 C C . GLU A 1 102 ? 6.343 10.393 10.465 1.00 88.75 102 GLU A C 1
ATOM 807 O O . GLU A 1 102 ? 5.887 11.535 10.456 1.00 88.75 102 GLU A O 1
ATOM 812 N N . ILE A 1 103 ? 6.290 9.613 11.550 1.00 89.38 103 ILE A N 1
ATOM 813 C CA . ILE A 1 103 ? 5.712 10.004 12.841 1.00 89.38 103 ILE A CA 1
ATOM 814 C C . ILE A 1 103 ? 6.826 10.433 13.804 1.00 89.38 103 ILE A C 1
ATOM 816 O O . ILE A 1 103 ? 6.737 11.487 14.425 1.00 89.38 103 ILE A O 1
ATOM 820 N N . TYR A 1 104 ? 7.889 9.630 13.886 1.00 91.75 104 TYR A N 1
ATOM 821 C CA . TYR A 1 104 ? 9.028 9.785 14.790 1.00 91.75 104 TYR A CA 1
ATOM 822 C C . TYR A 1 104 ? 10.153 10.628 14.161 1.00 91.75 104 TYR A C 1
ATOM 824 O O . TYR A 1 104 ? 11.299 10.182 14.024 1.00 91.75 104 TYR A O 1
ATOM 832 N N . THR A 1 105 ? 9.829 11.868 13.785 1.00 91.25 105 THR A N 1
ATOM 833 C CA . THR A 1 105 ? 10.802 12.868 13.301 1.00 91.25 105 THR A CA 1
ATOM 834 C C . THR A 1 105 ? 11.580 13.503 14.469 1.00 91.25 105 THR A C 1
ATOM 836 O O . THR A 1 105 ? 11.104 13.454 15.609 1.00 91.25 105 THR A O 1
ATOM 839 N N . PRO A 1 106 ? 12.746 14.145 14.246 1.00 87.56 106 PRO A N 1
ATOM 840 C CA . PRO A 1 106 ? 13.467 14.864 15.304 1.00 87.56 106 PRO A CA 1
ATOM 841 C C . PRO A 1 106 ? 12.628 15.949 16.005 1.00 87.56 106 PRO A C 1
ATOM 843 O O . PRO A 1 106 ? 12.776 16.166 17.206 1.00 87.56 106 PRO A O 1
ATOM 846 N N . GLU A 1 107 ? 11.717 16.599 15.280 1.00 87.38 107 GLU A N 1
ATOM 847 C CA . GLU A 1 107 ? 10.849 17.685 15.757 1.00 87.38 107 GLU A CA 1
ATOM 848 C C . GLU A 1 107 ? 9.608 17.165 16.502 1.00 87.38 107 GLU A C 1
ATOM 850 O O . GLU A 1 107 ? 8.990 17.900 17.275 1.00 87.38 107 GLU A O 1
ATOM 855 N N . SER A 1 108 ? 9.231 15.902 16.278 1.00 87.81 108 SER A N 1
ATOM 856 C CA . SER A 1 108 ? 8.089 15.259 16.942 1.00 87.81 108 SER A CA 1
ATOM 857 C C . SER A 1 108 ? 8.359 14.892 18.409 1.00 87.81 108 SER A C 1
ATOM 859 O O . SER A 1 108 ? 7.408 14.638 19.150 1.00 87.81 108 SER A O 1
ATOM 861 N N . TYR A 1 109 ? 9.630 14.881 18.832 1.00 88.94 109 TYR A N 1
ATOM 862 C CA . TYR A 1 109 ? 10.059 14.440 20.159 1.00 88.94 109 TYR A CA 1
ATOM 863 C C . TYR A 1 109 ? 9.493 15.332 21.285 1.00 88.94 109 TYR A C 1
ATOM 865 O O . TYR A 1 109 ? 9.796 16.522 21.370 1.00 88.94 109 TYR A O 1
ATOM 873 N N . ASP A 1 110 ? 8.736 14.733 22.208 1.00 86.12 110 ASP A N 1
ATOM 874 C CA . ASP A 1 110 ? 8.312 15.326 23.488 1.00 86.12 110 ASP A CA 1
ATOM 875 C C . ASP A 1 110 ? 8.643 14.325 24.600 1.00 86.12 110 ASP A C 1
ATOM 877 O O . ASP A 1 110 ? 8.217 13.168 24.545 1.00 86.12 110 ASP A O 1
ATOM 881 N N . LEU A 1 111 ? 9.383 14.758 25.631 1.00 84.44 111 LEU A N 1
ATOM 882 C CA . LEU A 1 111 ? 9.849 13.883 26.715 1.00 84.44 111 LEU A CA 1
ATOM 883 C C . LEU A 1 111 ? 8.723 13.077 27.385 1.00 84.44 111 LEU A C 1
ATOM 885 O O . LEU A 1 111 ? 8.981 11.990 27.901 1.00 84.44 111 LEU A O 1
ATOM 889 N N . PHE A 1 112 ? 7.488 13.579 27.392 1.00 83.12 112 PHE A N 1
ATOM 890 C CA . PHE A 1 112 ? 6.368 12.988 28.113 1.00 83.12 112 PHE A CA 1
ATOM 891 C C . PHE A 1 112 ? 5.369 12.248 27.222 1.00 83.12 112 PHE A C 1
ATOM 893 O O . PHE A 1 112 ? 4.871 11.198 27.627 1.00 83.12 112 PHE A O 1
ATOM 900 N N . ALA A 1 113 ? 5.061 12.795 26.049 1.00 83.75 113 ALA A N 1
ATOM 901 C CA . ALA A 1 113 ? 4.035 12.273 25.150 1.00 83.75 113 ALA A CA 1
ATOM 902 C C . ALA A 1 113 ? 4.597 11.404 24.019 1.00 83.75 113 ALA A C 1
ATOM 904 O O . ALA A 1 113 ? 3.933 10.456 23.603 1.00 83.75 113 ALA A O 1
ATOM 905 N N . HIS A 1 114 ? 5.794 11.726 23.523 1.00 89.00 114 HIS A N 1
ATOM 906 C CA . HIS A 1 114 ? 6.318 11.178 22.277 1.00 89.00 114 HIS A CA 1
ATOM 907 C C . HIS A 1 114 ? 7.835 11.011 22.361 1.00 89.00 114 HIS A C 1
ATOM 909 O O . HIS A 1 114 ? 8.609 11.813 21.845 1.00 89.00 114 HIS A O 1
ATOM 915 N N . ASN A 1 115 ? 8.257 9.981 23.089 1.00 89.75 115 ASN A N 1
ATOM 916 C CA . ASN A 1 115 ? 9.652 9.717 23.423 1.00 89.75 115 ASN A CA 1
ATOM 917 C C . ASN A 1 115 ? 10.084 8.299 23.005 1.00 89.75 115 ASN A C 1
ATOM 919 O O . ASN A 1 115 ? 9.324 7.516 22.431 1.00 89.75 115 ASN A O 1
ATOM 923 N N . CYS A 1 116 ? 11.331 7.965 23.332 1.00 92.06 116 CYS A N 1
ATOM 924 C CA . CYS A 1 116 ? 11.976 6.668 23.108 1.00 92.06 116 CYS A CA 1
ATOM 925 C C . CYS A 1 116 ? 11.099 5.466 23.507 1.00 92.06 116 CYS A C 1
ATOM 927 O O . CYS A 1 116 ? 11.062 4.461 22.805 1.00 92.06 116 CYS A O 1
ATOM 929 N N . ASN A 1 117 ? 10.364 5.577 24.617 1.00 93.06 117 ASN A N 1
ATOM 930 C CA . ASN A 1 117 ? 9.513 4.514 25.144 1.00 93.06 117 ASN A CA 1
ATOM 931 C C . ASN A 1 117 ? 8.218 4.356 24.334 1.00 93.06 117 ASN A C 1
ATOM 933 O O . ASN A 1 117 ? 7.744 3.234 24.188 1.00 93.06 117 ASN A O 1
ATOM 937 N N . ASN A 1 118 ? 7.672 5.439 23.763 1.00 93.50 118 ASN A N 1
ATOM 938 C CA . ASN A 1 118 ? 6.555 5.356 22.817 1.00 93.50 118 ASN A CA 1
ATOM 939 C C . ASN A 1 118 ? 6.987 4.624 21.539 1.00 93.50 118 ASN A C 1
ATOM 941 O O . ASN A 1 118 ? 6.323 3.679 21.132 1.00 93.50 118 ASN A O 1
ATOM 945 N N . PHE A 1 119 ? 8.126 5.009 20.954 1.00 95.56 119 PHE A N 1
ATOM 946 C CA . PHE A 1 119 ? 8.685 4.337 19.775 1.00 95.56 119 PHE A CA 1
ATOM 947 C C . PHE A 1 119 ? 8.922 2.841 20.027 1.00 95.56 119 PHE A C 1
ATOM 949 O O . PHE A 1 119 ? 8.444 1.992 19.278 1.00 95.56 119 PHE A O 1
ATOM 956 N N . THR A 1 120 ? 9.616 2.507 21.117 1.00 96.12 120 THR A N 1
ATOM 957 C CA . THR A 1 120 ? 9.936 1.122 21.485 1.00 96.12 120 THR A CA 1
ATOM 958 C C . THR A 1 120 ? 8.666 0.311 21.776 1.00 96.12 120 THR A C 1
ATOM 960 O O . THR A 1 120 ? 8.587 -0.857 21.394 1.00 96.12 120 THR A O 1
ATOM 963 N N . ASN A 1 121 ? 7.639 0.919 22.382 1.00 95.44 121 ASN A N 1
ATOM 964 C CA . ASN A 1 121 ? 6.323 0.301 22.554 1.00 95.44 121 ASN A CA 1
ATOM 965 C C . ASN A 1 121 ? 5.644 -0.008 21.213 1.00 95.44 121 ASN A C 1
ATOM 967 O O . ASN A 1 121 ? 5.217 -1.139 20.988 1.00 95.44 121 ASN A O 1
ATOM 971 N N . ASP A 1 122 ? 5.567 0.981 20.327 1.00 94.94 122 ASP A N 1
ATOM 972 C CA . ASP A 1 122 ? 4.826 0.884 19.069 1.00 94.94 122 ASP A CA 1
ATOM 973 C C . ASP A 1 122 ? 5.543 -0.031 18.056 1.00 94.94 122 ASP A C 1
ATOM 975 O O . ASP A 1 122 ? 4.897 -0.737 17.277 1.00 94.94 122 ASP A O 1
ATOM 979 N N . PHE A 1 123 ? 6.877 -0.115 18.125 1.00 96.00 123 PHE A N 1
ATOM 980 C CA . PHE A 1 123 ? 7.666 -1.084 17.365 1.00 96.00 123 PHE A CA 1
ATOM 981 C C . PHE A 1 123 ? 7.575 -2.502 17.961 1.00 96.00 123 PHE A C 1
ATOM 983 O O . PHE A 1 123 ? 7.450 -3.473 17.216 1.00 96.00 123 PHE A O 1
ATOM 990 N N . SER A 1 124 ? 7.536 -2.645 19.294 1.00 96.06 124 SER A N 1
ATOM 991 C CA . SER A 1 124 ? 7.292 -3.939 19.959 1.00 96.06 124 SER A CA 1
ATOM 992 C C . SER A 1 124 ? 5.896 -4.488 19.643 1.00 96.06 124 SER A C 1
ATOM 994 O O . SER A 1 124 ? 5.750 -5.687 19.391 1.00 96.06 124 SER A O 1
ATOM 996 N N . MET A 1 125 ? 4.879 -3.619 19.591 1.00 94.94 125 MET A N 1
ATOM 997 C CA . MET A 1 125 ? 3.509 -3.990 19.225 1.00 94.94 125 MET A CA 1
ATOM 998 C C . MET A 1 125 ? 3.456 -4.614 17.825 1.00 94.94 125 MET A C 1
ATOM 1000 O O . MET A 1 125 ? 2.827 -5.653 17.644 1.00 94.94 125 MET A O 1
ATOM 1004 N N . PHE A 1 126 ? 4.176 -4.041 16.860 1.00 95.19 126 PHE A N 1
ATOM 1005 C CA . PHE A 1 126 ? 4.314 -4.612 15.522 1.00 95.19 126 PHE A CA 1
ATOM 1006 C C . PHE A 1 126 ? 5.087 -5.940 15.514 1.00 95.19 126 PHE A C 1
ATOM 1008 O O . PHE A 1 126 ? 4.607 -6.936 14.980 1.00 95.19 126 PHE A O 1
ATOM 1015 N N . LEU A 1 127 ? 6.265 -5.986 16.145 1.00 94.81 127 LEU A N 1
ATOM 1016 C CA . LEU A 1 127 ? 7.144 -7.159 16.087 1.00 94.81 127 LEU A CA 1
ATOM 1017 C C . LEU A 1 127 ? 6.585 -8.391 16.812 1.00 94.81 127 LEU A C 1
ATOM 1019 O O . LEU A 1 127 ? 6.876 -9.518 16.403 1.00 94.81 127 LEU A O 1
ATOM 1023 N N . LEU A 1 128 ? 5.851 -8.186 17.911 1.00 93.81 128 LEU A N 1
ATOM 1024 C CA . LEU A 1 128 ? 5.496 -9.229 18.883 1.00 93.81 128 LEU A CA 1
ATOM 1025 C C . LEU A 1 128 ? 4.009 -9.253 19.277 1.00 93.81 128 LEU A C 1
ATOM 1027 O O . LEU A 1 128 ? 3.627 -10.087 20.097 1.00 93.81 128 LEU A O 1
ATOM 1031 N N . GLY A 1 129 ? 3.183 -8.328 18.776 1.00 91.19 129 GLY A N 1
ATOM 1032 C CA . GLY A 1 129 ? 1.786 -8.190 19.202 1.00 91.19 129 GLY A CA 1
ATOM 1033 C C . GLY A 1 129 ? 1.615 -7.731 20.656 1.00 91.19 129 GLY A C 1
ATOM 1034 O O . GLY A 1 129 ? 0.574 -7.989 21.251 1.00 91.19 129 GLY A O 1
ATOM 1035 N N . LYS A 1 130 ? 2.635 -7.111 21.267 1.00 91.81 130 LYS A N 1
ATOM 1036 C CA . LYS A 1 130 ? 2.576 -6.612 22.651 1.00 91.81 130 LYS A CA 1
ATOM 1037 C C . LYS A 1 130 ? 3.503 -5.421 22.891 1.00 91.81 130 LYS A C 1
ATOM 1039 O O . LYS A 1 130 ? 4.590 -5.345 22.319 1.00 91.81 130 LYS A O 1
ATOM 1044 N N . GLY A 1 131 ? 3.081 -4.526 23.781 1.00 92.44 131 GLY A N 1
ATOM 1045 C CA . GLY A 1 131 ? 3.871 -3.377 24.228 1.00 92.44 131 GLY A CA 1
ATOM 1046 C C . GLY A 1 131 ? 5.034 -3.736 25.163 1.00 92.44 131 GLY A C 1
ATOM 1047 O O . GLY A 1 131 ? 5.278 -4.905 25.478 1.00 92.44 131 GLY A O 1
ATOM 1048 N N . ILE A 1 132 ? 5.741 -2.703 25.623 1.00 94.69 132 ILE A N 1
ATOM 1049 C CA . ILE A 1 132 ? 6.784 -2.807 26.662 1.00 94.69 132 ILE A CA 1
ATOM 1050 C C . ILE A 1 132 ? 6.171 -2.663 28.074 1.00 94.69 132 ILE A C 1
ATOM 1052 O O . ILE A 1 132 ? 5.037 -2.200 28.189 1.00 94.69 132 ILE A O 1
ATOM 1056 N N . PRO A 1 133 ? 6.874 -3.038 29.164 1.00 94.00 133 PRO A N 1
ATOM 1057 C CA . PRO A 1 133 ? 6.296 -3.061 30.511 1.00 94.00 133 PRO A CA 1
ATOM 1058 C C . PRO A 1 133 ? 5.668 -1.736 30.982 1.00 94.00 133 PRO A C 1
ATOM 1060 O O . PRO A 1 133 ? 6.316 -0.687 30.967 1.00 94.00 133 PRO A O 1
ATOM 1063 N N . ASP A 1 134 ? 4.444 -1.808 31.517 1.00 88.38 134 ASP A N 1
ATOM 1064 C CA . ASP A 1 134 ? 3.621 -0.650 31.918 1.00 88.38 134 ASP A CA 1
ATOM 1065 C C . ASP A 1 134 ? 4.313 0.338 32.867 1.00 88.38 134 ASP A C 1
ATOM 1067 O O . ASP A 1 134 ? 4.026 1.535 32.860 1.00 88.38 134 ASP A O 1
ATOM 1071 N N . HIS A 1 135 ? 5.230 -0.131 33.716 1.00 86.12 135 HIS A N 1
ATOM 1072 C CA . HIS A 1 135 ? 5.942 0.735 34.660 1.00 86.12 135 HIS A CA 1
ATOM 1073 C C . HIS A 1 135 ? 6.896 1.727 33.964 1.00 86.12 135 HIS A C 1
ATOM 1075 O O . HIS A 1 135 ? 7.222 2.759 34.553 1.00 86.12 135 HIS A O 1
ATOM 1081 N N . ILE A 1 136 ? 7.298 1.433 32.720 1.00 89.12 136 ILE A N 1
ATOM 1082 C CA . ILE A 1 136 ? 8.099 2.300 31.849 1.00 89.12 136 ILE A CA 1
ATOM 1083 C C . ILE A 1 136 ? 7.180 3.304 31.140 1.00 89.12 136 ILE A C 1
ATOM 1085 O O . ILE A 1 136 ? 7.360 4.513 31.279 1.00 89.12 136 ILE A O 1
ATOM 1089 N N . THR A 1 137 ? 6.157 2.819 30.427 1.00 86.19 137 THR A N 1
ATOM 1090 C CA . THR A 1 137 ? 5.248 3.657 29.616 1.00 86.19 137 THR A CA 1
ATOM 1091 C C . THR A 1 137 ? 4.369 4.583 30.459 1.00 86.19 137 THR A C 1
ATOM 1093 O O . THR A 1 137 ? 4.059 5.694 30.035 1.00 86.19 137 THR A O 1
ATOM 1096 N N . SER A 1 138 ? 4.008 4.184 31.683 1.00 83.81 138 SER A N 1
ATOM 1097 C CA . SER A 1 138 ? 3.223 5.019 32.603 1.00 83.81 138 SER A CA 1
ATOM 1098 C C . SER A 1 138 ? 4.036 6.087 33.345 1.00 83.81 138 SER A C 1
ATOM 1100 O O . SER A 1 138 ? 3.434 6.963 33.972 1.00 83.81 138 SER A O 1
ATOM 1102 N N . LEU A 1 139 ? 5.378 6.058 33.300 1.00 83.62 139 LEU A N 1
ATOM 1103 C CA . LEU A 1 139 ? 6.216 6.988 34.068 1.00 83.62 139 LEU A CA 1
ATOM 1104 C C . LEU A 1 139 ? 5.926 8.470 33.745 1.00 83.62 139 LEU A C 1
ATOM 1106 O O . LEU A 1 139 ? 5.703 9.223 34.698 1.00 83.62 139 LEU A O 1
ATOM 1110 N N . PRO A 1 140 ? 5.852 8.917 32.472 1.00 83.06 140 PRO A N 1
ATOM 1111 C CA . PRO A 1 140 ? 5.522 10.305 32.154 1.00 83.06 140 PRO A CA 1
ATOM 1112 C C . PRO A 1 140 ? 4.187 10.765 32.734 1.00 83.06 140 PRO A C 1
ATOM 1114 O O . PRO A 1 140 ? 4.110 11.828 33.352 1.00 83.06 140 PRO A O 1
ATOM 1117 N N . LYS A 1 141 ? 3.149 9.930 32.602 1.00 82.44 141 LYS A N 1
ATOM 1118 C CA . LYS A 1 141 ? 1.820 10.212 33.147 1.00 82.44 141 LYS A CA 1
ATOM 1119 C C . LYS A 1 141 ? 1.865 10.329 34.670 1.00 82.44 141 LYS A C 1
ATOM 1121 O O . LYS A 1 141 ? 1.398 11.325 35.205 1.00 82.44 141 LYS A O 1
ATOM 1126 N N . ARG A 1 142 ? 2.521 9.389 35.361 1.00 80.44 142 ARG A N 1
ATOM 1127 C CA . ARG A 1 142 ? 2.709 9.448 36.823 1.00 80.44 142 ARG A CA 1
ATOM 1128 C C . ARG A 1 142 ? 3.379 10.753 37.264 1.00 80.44 142 ARG A C 1
ATOM 1130 O O . ARG A 1 142 ? 2.989 11.305 38.285 1.00 80.44 142 ARG A O 1
ATOM 1137 N N . VAL A 1 143 ? 4.355 11.267 36.510 1.00 79.81 143 VAL A N 1
ATOM 1138 C CA . VAL A 1 143 ? 4.981 12.570 36.799 1.00 79.81 143 VAL A CA 1
ATOM 1139 C C . VAL A 1 143 ? 3.987 13.721 36.596 1.00 79.81 143 VAL A C 1
ATOM 1141 O O . VAL A 1 143 ? 3.835 14.552 37.495 1.00 79.81 143 VAL A O 1
ATOM 1144 N N . LEU A 1 144 ? 3.286 13.761 35.458 1.00 81.94 144 LEU A N 1
ATOM 1145 C CA . LEU A 1 144 ? 2.328 14.821 35.106 1.00 81.94 144 LEU A CA 1
ATOM 1146 C C . LEU A 1 144 ? 1.017 14.791 35.914 1.00 81.94 144 LEU A C 1
ATOM 1148 O O . LEU A 1 144 ? 0.350 15.818 36.020 1.00 81.94 144 LEU A O 1
ATOM 1152 N N . ASP A 1 145 ? 0.678 13.673 36.552 1.00 83.12 145 ASP A N 1
ATOM 1153 C CA . ASP A 1 145 ? -0.420 13.580 37.523 1.00 83.12 145 ASP A CA 1
ATOM 1154 C C . ASP A 1 145 ? -0.076 14.299 38.854 1.00 83.12 145 ASP A C 1
ATOM 1156 O O . ASP A 1 145 ? -0.934 14.453 39.726 1.00 83.12 145 ASP A O 1
ATOM 1160 N N . THR A 1 146 ? 1.161 14.797 39.025 1.00 79.56 146 THR A N 1
ATOM 1161 C CA . THR A 1 146 ? 1.543 15.666 40.153 1.00 79.56 146 THR A CA 1
ATOM 1162 C C . THR A 1 146 ? 1.569 17.149 39.762 1.00 79.56 146 THR A C 1
ATOM 1164 O O . THR A 1 146 ? 2.153 17.502 38.735 1.00 79.56 146 THR A O 1
ATOM 1167 N N . PRO A 1 147 ? 1.076 18.066 40.620 1.00 75.25 147 PRO A N 1
ATOM 1168 C CA . PRO A 1 147 ? 1.206 19.510 40.392 1.00 75.25 147 PRO A CA 1
ATOM 1169 C C . PRO A 1 147 ? 2.656 19.995 40.217 1.00 75.25 147 PRO A C 1
ATOM 1171 O O . PRO A 1 147 ? 2.907 20.963 39.505 1.00 75.25 147 PRO A O 1
ATOM 1174 N N . PHE A 1 148 ? 3.629 19.301 40.819 1.00 76.00 148 PHE A N 1
ATOM 1175 C CA . PHE A 1 148 ? 5.057 19.578 40.635 1.00 76.00 148 PHE A CA 1
ATOM 1176 C C . PHE A 1 148 ? 5.545 19.203 39.231 1.00 76.00 148 PHE A C 1
ATOM 1178 O O . PHE A 1 148 ? 6.220 20.004 38.591 1.00 76.00 148 PHE A O 1
ATOM 1185 N N . GLY A 1 149 ? 5.166 18.027 38.721 1.00 78.12 149 GLY A N 1
ATOM 1186 C CA . GLY A 1 149 ? 5.475 17.616 37.351 1.00 78.12 149 GLY A CA 1
ATOM 1187 C C . GLY A 1 149 ? 4.814 18.513 36.305 1.00 78.12 149 GLY A C 1
ATOM 1188 O O . GLY A 1 149 ? 5.457 18.863 35.320 1.00 78.12 149 GLY A O 1
ATOM 1189 N N . GLN A 1 150 ? 3.582 18.973 36.550 1.00 81.94 150 GLN A N 1
ATOM 1190 C CA . GLN A 1 150 ? 2.918 19.969 35.696 1.00 81.94 150 GLN A CA 1
ATOM 1191 C C . GLN A 1 150 ? 3.672 21.304 35.680 1.00 81.94 150 GLN A C 1
ATOM 1193 O O . GLN A 1 150 ? 3.916 21.855 34.609 1.00 81.94 150 GLN A O 1
ATOM 1198 N N . MET A 1 151 ? 4.095 21.797 36.849 1.00 82.19 151 MET A N 1
ATOM 1199 C CA . MET A 1 151 ? 4.872 23.036 36.971 1.00 82.19 151 MET A CA 1
ATOM 1200 C C . MET A 1 151 ? 6.252 22.935 36.301 1.00 82.19 151 MET A C 1
ATOM 1202 O O . MET A 1 151 ? 6.708 23.900 35.689 1.00 82.19 151 MET A O 1
ATOM 1206 N N . LEU A 1 152 ? 6.921 21.782 36.403 1.00 79.12 152 LEU A N 1
ATOM 1207 C CA . LEU A 1 152 ? 8.269 21.583 35.865 1.00 79.12 152 LEU A CA 1
ATOM 1208 C C . LEU A 1 152 ? 8.321 21.027 34.435 1.00 79.12 152 LEU A C 1
ATOM 1210 O O . LEU A 1 152 ? 9.421 20.982 33.885 1.00 79.12 152 LEU A O 1
ATOM 1214 N N . ARG A 1 153 ? 7.195 20.646 33.802 1.00 80.06 153 ARG A N 1
ATOM 1215 C CA . ARG A 1 153 ? 7.168 20.065 32.438 1.00 80.06 153 ARG A CA 1
ATOM 1216 C C . ARG A 1 153 ? 8.086 20.806 31.445 1.00 80.06 153 ARG A C 1
ATOM 1218 O O . ARG A 1 153 ? 8.905 20.125 30.830 1.00 80.06 153 ARG A O 1
ATOM 1225 N N . PRO A 1 154 ? 8.060 22.153 31.322 1.00 80.00 154 PRO A N 1
ATOM 1226 C CA . PRO A 1 154 ? 8.917 22.858 30.364 1.00 80.00 154 PRO A CA 1
ATOM 1227 C C . PRO A 1 154 ? 10.412 22.807 30.722 1.00 80.00 154 PRO A C 1
ATOM 1229 O O . PRO A 1 154 ? 11.257 22.763 29.836 1.00 80.00 154 PRO A O 1
ATOM 1232 N N . GLN A 1 155 ? 10.750 22.806 32.017 1.00 80.44 155 GLN A N 1
ATOM 1233 C CA . GLN A 1 155 ? 12.138 22.773 32.497 1.00 80.44 155 GLN A CA 1
ATOM 1234 C C . GLN A 1 155 ? 12.747 21.365 32.409 1.00 80.44 155 GLN A C 1
ATOM 1236 O O . GLN A 1 155 ? 13.925 21.212 32.085 1.00 80.44 155 GLN A O 1
ATOM 1241 N N . LEU A 1 156 ? 11.945 20.330 32.670 1.00 76.69 156 LEU A N 1
ATOM 1242 C CA . LEU A 1 156 ? 12.347 18.933 32.513 1.00 76.69 156 LEU A CA 1
ATOM 1243 C C . LEU A 1 156 ? 12.573 18.597 31.040 1.00 76.69 156 LEU A C 1
ATOM 1245 O O . LEU A 1 156 ? 13.617 18.054 30.700 1.00 76.69 156 LEU A O 1
ATOM 1249 N N . ASP A 1 157 ? 11.651 18.988 30.161 1.00 76.69 157 ASP A N 1
ATOM 1250 C CA . ASP A 1 157 ? 11.804 18.767 28.724 1.00 76.69 157 ASP A CA 1
ATOM 1251 C C . ASP A 1 157 ? 13.046 19.502 28.181 1.00 76.69 157 ASP A C 1
ATOM 1253 O O . ASP A 1 157 ? 13.935 18.878 27.603 1.00 76.69 157 ASP A O 1
ATOM 1257 N N . ALA A 1 158 ? 13.207 20.796 28.491 1.00 77.38 158 ALA A N 1
ATOM 1258 C CA . ALA A 1 158 ? 14.383 21.567 28.080 1.00 77.38 158 ALA A CA 1
ATOM 1259 C C . ALA A 1 158 ? 15.718 21.003 28.610 1.00 77.38 158 ALA A C 1
ATOM 1261 O O . ALA A 1 158 ? 16.707 21.008 27.878 1.00 77.38 158 ALA A O 1
ATOM 1262 N N . SER A 1 159 ? 15.764 20.504 29.853 1.00 76.81 159 SER A N 1
ATOM 1263 C CA . SER A 1 159 ? 16.998 19.943 30.430 1.00 76.81 159 SER A CA 1
ATOM 1264 C C . SER A 1 159 ? 17.347 18.550 29.892 1.00 76.81 159 SER A C 1
ATOM 1266 O O . SER A 1 159 ? 18.526 18.215 29.808 1.00 76.81 159 SER A O 1
ATOM 1268 N N . MET A 1 160 ? 16.352 17.760 29.477 1.00 75.12 160 MET A N 1
ATOM 1269 C CA . MET A 1 160 ? 16.555 16.396 28.978 1.00 75.12 160 MET A CA 1
ATOM 1270 C C . MET A 1 160 ? 16.758 16.306 27.461 1.00 75.12 160 MET A C 1
ATOM 1272 O O . MET A 1 160 ? 17.297 15.300 26.997 1.00 75.12 160 MET A O 1
ATOM 1276 N N . ARG A 1 161 ? 16.375 17.317 26.666 1.00 75.81 161 ARG A N 1
ATOM 1277 C CA . ARG A 1 161 ? 16.567 17.323 25.196 1.00 75.81 161 ARG A CA 1
ATOM 1278 C C . ARG A 1 161 ? 18.017 17.060 24.777 1.00 75.81 161 ARG A C 1
ATOM 1280 O O . ARG A 1 161 ? 18.254 16.219 23.918 1.00 75.81 161 ARG A O 1
ATOM 1287 N N . SER A 1 162 ? 18.997 17.690 25.427 1.00 75.38 162 SER A N 1
ATOM 1288 C CA . SER A 1 162 ? 20.425 17.468 25.131 1.00 75.38 162 SER A CA 1
ATOM 1289 C C . SER A 1 162 ? 20.907 16.050 25.458 1.00 75.38 162 SER A C 1
ATOM 1291 O O . SER A 1 162 ? 21.862 15.576 24.851 1.00 75.38 162 SER A O 1
ATOM 1293 N N . VAL A 1 163 ? 20.242 15.361 26.392 1.00 75.00 163 VAL A N 1
ATOM 1294 C CA . VAL A 1 163 ? 20.530 13.967 26.759 1.00 75.00 163 VAL A CA 1
ATOM 1295 C C . VAL A 1 163 ? 19.793 12.991 25.843 1.00 75.00 163 VAL A C 1
ATOM 1297 O O . VAL A 1 163 ? 20.326 11.935 25.532 1.00 75.00 163 VAL A O 1
ATOM 1300 N N . THR A 1 164 ? 18.581 13.312 25.396 1.00 76.25 164 THR A N 1
ATOM 1301 C CA . THR A 1 164 ? 17.715 12.396 24.624 1.00 76.25 164 THR A CA 1
ATOM 1302 C C . THR A 1 164 ? 17.874 12.520 23.107 1.00 76.25 164 THR A C 1
ATOM 1304 O O . THR A 1 164 ? 17.621 11.555 22.392 1.00 76.25 164 THR A O 1
ATOM 1307 N N . GLN A 1 165 ? 18.358 13.662 22.613 1.00 77.50 165 GLN A N 1
ATOM 1308 C CA . GLN A 1 165 ? 18.602 13.923 21.188 1.00 77.50 165 GLN A CA 1
ATOM 1309 C C . GLN A 1 165 ? 20.090 14.096 20.836 1.00 77.50 165 GLN A C 1
ATOM 1311 O O . GLN A 1 165 ? 20.418 14.629 19.778 1.00 77.50 165 GLN A O 1
ATOM 1316 N N . ALA A 1 166 ? 21.014 13.650 21.695 1.00 72.38 166 ALA A N 1
ATOM 1317 C CA . ALA A 1 166 ? 22.432 13.629 21.337 1.00 72.38 166 ALA A CA 1
ATOM 1318 C C . ALA A 1 166 ? 22.673 12.684 20.135 1.00 72.38 166 ALA A C 1
ATOM 1320 O O . ALA A 1 166 ? 22.197 11.545 20.165 1.00 72.38 166 ALA A O 1
ATOM 1321 N N . PRO A 1 167 ? 23.421 13.108 19.096 1.00 66.00 167 PRO A N 1
ATOM 1322 C CA . PRO A 1 167 ? 23.794 12.227 17.994 1.00 66.00 167 PRO A CA 1
ATOM 1323 C C . PRO A 1 167 ? 24.694 11.083 18.470 1.00 66.00 167 PRO A C 1
ATOM 1325 O O . PRO A 1 167 ? 25.669 11.312 19.193 1.00 66.00 167 PRO A O 1
ATOM 1328 N N . VAL A 1 168 ? 24.429 9.855 18.016 1.00 67.12 168 VAL A N 1
ATOM 1329 C CA . VAL A 1 168 ? 25.342 8.728 18.266 1.00 67.12 168 VAL A CA 1
ATOM 1330 C C . VAL A 1 168 ? 26.657 8.957 17.508 1.00 67.12 168 VAL A C 1
ATOM 1332 O O . VAL A 1 168 ? 26.625 9.228 16.306 1.00 67.12 168 VAL A O 1
ATOM 1335 N N . PRO A 1 169 ? 27.835 8.809 18.147 1.00 56.75 169 PRO A N 1
ATOM 1336 C CA . PRO A 1 169 ? 29.110 8.926 17.450 1.00 56.75 169 PRO A CA 1
ATOM 1337 C C . PRO A 1 169 ? 29.242 7.847 16.367 1.00 56.75 169 PRO A C 1
ATOM 1339 O O . PRO A 1 169 ? 29.301 6.649 16.655 1.00 56.75 169 PRO A O 1
ATOM 1342 N N . SER A 1 170 ? 29.340 8.282 15.109 1.00 43.06 170 SER A N 1
ATOM 1343 C CA . SER A 1 170 ? 29.412 7.435 13.915 1.00 43.06 170 SER A CA 1
ATOM 1344 C C . SER A 1 170 ? 30.762 6.716 13.785 1.00 43.06 170 SER A C 1
ATOM 1346 O O . SER A 1 170 ? 31.579 7.019 12.911 1.00 43.06 170 SER A O 1
ATOM 1348 N N . ARG A 1 171 ? 31.027 5.740 14.660 1.00 41.97 171 ARG A N 1
ATOM 1349 C CA . ARG A 1 171 ? 32.190 4.858 14.528 1.00 41.97 171 ARG A CA 1
ATOM 1350 C C . ARG A 1 171 ? 31.881 3.790 13.481 1.00 41.97 171 ARG A C 1
ATOM 1352 O O . ARG A 1 171 ? 31.052 2.914 13.713 1.00 41.97 171 ARG A O 1
ATOM 1359 N N . SER A 1 172 ? 32.546 3.906 12.334 1.00 31.73 172 SER A N 1
ATOM 1360 C CA . SER A 1 172 ? 32.280 3.152 11.105 1.00 31.73 172 SER A CA 1
ATOM 1361 C C . SER A 1 172 ? 31.962 1.666 11.317 1.00 31.73 172 SER A C 1
ATOM 1363 O O . SER A 1 172 ? 32.707 0.906 11.946 1.00 31.73 172 SER A O 1
ATOM 1365 N N . MET A 1 173 ? 30.849 1.235 10.721 1.00 35.09 173 MET A N 1
ATOM 1366 C CA . MET A 1 173 ? 30.584 -0.180 10.488 1.00 35.09 173 MET A CA 1
ATOM 1367 C C . MET A 1 173 ? 31.669 -0.722 9.542 1.00 35.09 173 MET A C 1
ATOM 1369 O O . MET A 1 173 ? 31.912 -0.104 8.504 1.00 35.09 173 MET A O 1
ATOM 1373 N N . PRO A 1 174 ? 32.333 -1.853 9.849 1.00 28.89 174 PRO A N 1
ATOM 1374 C CA . PRO A 1 174 ? 33.107 -2.554 8.840 1.00 28.89 174 PRO A CA 1
ATOM 1375 C C . PRO A 1 174 ? 32.125 -3.041 7.773 1.00 28.89 174 PRO A C 1
ATOM 1377 O O . PRO A 1 174 ? 31.131 -3.693 8.100 1.00 28.89 174 PRO A O 1
ATOM 1380 N N . ALA A 1 175 ? 32.395 -2.702 6.513 1.00 30.69 175 ALA A N 1
ATOM 1381 C CA . ALA A 1 175 ? 31.583 -3.144 5.391 1.00 30.69 175 ALA A CA 1
ATOM 1382 C C . ALA A 1 175 ? 31.518 -4.678 5.379 1.00 30.69 175 ALA A C 1
ATOM 1384 O O . ALA A 1 175 ? 32.530 -5.360 5.199 1.00 30.69 175 ALA A O 1
ATOM 1385 N N . THR A 1 176 ? 30.326 -5.221 5.602 1.00 37.59 176 THR A N 1
ATOM 1386 C CA . THR A 1 176 ? 30.044 -6.639 5.382 1.00 37.59 176 THR A CA 1
ATOM 1387 C C . THR A 1 176 ? 29.749 -6.842 3.896 1.00 37.59 176 THR A C 1
ATOM 1389 O O . THR A 1 176 ? 29.149 -5.981 3.261 1.00 37.59 176 THR A O 1
ATOM 1392 N N . HIS A 1 177 ? 30.202 -7.974 3.348 1.00 35.38 177 HIS A N 1
ATOM 1393 C CA . HIS A 1 177 ? 30.152 -8.336 1.919 1.00 35.38 177 HIS A CA 1
ATOM 1394 C C . HIS A 1 177 ? 31.187 -7.669 0.990 1.00 35.38 177 HIS A C 1
ATOM 1396 O O . HIS A 1 177 ? 30.861 -7.147 -0.073 1.00 35.38 177 HIS A O 1
ATOM 1402 N N . ALA A 1 178 ? 32.473 -7.855 1.304 1.00 29.55 178 ALA A N 1
ATOM 1403 C CA . ALA A 1 178 ? 33.443 -8.162 0.248 1.00 29.55 178 ALA A CA 1
ATOM 1404 C C . ALA A 1 178 ? 33.383 -9.679 -0.057 1.00 29.55 178 ALA A C 1
ATOM 1406 O O . ALA A 1 178 ? 33.358 -10.472 0.891 1.00 29.55 178 ALA A O 1
ATOM 1407 N N . PRO A 1 179 ? 33.346 -10.123 -1.328 1.00 31.00 179 PRO A N 1
ATOM 1408 C CA . PRO A 1 179 ? 33.291 -11.545 -1.655 1.00 31.00 179 PRO A CA 1
ATOM 1409 C C . PRO A 1 179 ? 34.645 -12.216 -1.389 1.00 31.00 179 PRO A C 1
ATOM 1411 O O . PRO A 1 179 ? 35.661 -11.857 -1.984 1.00 31.00 179 PRO A O 1
ATOM 1414 N N . VAL A 1 180 ? 34.659 -13.219 -0.510 1.00 29.80 180 VAL A N 1
ATOM 1415 C CA . VAL A 1 180 ? 35.851 -14.039 -0.261 1.00 29.80 180 VAL A CA 1
ATOM 1416 C C . VAL A 1 180 ? 35.992 -15.068 -1.380 1.00 29.80 180 VAL A C 1
ATOM 1418 O O . VAL A 1 180 ? 35.194 -15.997 -1.487 1.00 29.80 180 VAL A O 1
ATOM 1421 N N . SER A 1 181 ? 37.035 -14.922 -2.195 1.00 30.52 181 SER A N 1
ATOM 1422 C CA . SER A 1 181 ? 37.439 -15.926 -3.181 1.00 30.52 181 SER A CA 1
ATOM 1423 C C . SER A 1 181 ? 37.819 -17.240 -2.490 1.00 30.52 181 SER A C 1
ATOM 1425 O O . SER A 1 181 ? 38.872 -17.326 -1.859 1.00 30.52 181 SER A O 1
ATOM 1427 N N . ALA A 1 182 ? 36.992 -18.276 -2.636 1.00 30.12 182 ALA A N 1
ATOM 1428 C CA . ALA A 1 182 ? 37.296 -19.632 -2.185 1.00 30.12 182 ALA A CA 1
ATOM 1429 C C . ALA A 1 182 ? 37.746 -20.502 -3.371 1.00 30.12 182 ALA A C 1
ATOM 1431 O O . ALA A 1 182 ? 37.059 -20.601 -4.387 1.00 30.12 182 ALA A O 1
ATOM 1432 N N . ALA A 1 183 ? 38.928 -21.105 -3.245 1.00 27.16 183 ALA A N 1
ATOM 1433 C CA . ALA A 1 183 ? 39.567 -21.880 -4.304 1.00 27.16 183 ALA A CA 1
ATOM 1434 C C . ALA A 1 183 ? 38.970 -23.291 -4.484 1.00 27.16 183 ALA A C 1
ATOM 1436 O O . ALA A 1 183 ? 38.271 -23.821 -3.623 1.00 27.16 183 ALA A O 1
ATOM 1437 N N . HIS A 1 184 ? 39.314 -23.909 -5.617 1.00 28.88 184 HIS A N 1
ATOM 1438 C CA . HIS A 1 184 ? 38.926 -25.261 -6.021 1.00 28.88 184 HIS A CA 1
ATOM 1439 C C . HIS A 1 184 ? 39.010 -26.332 -4.919 1.00 28.88 184 HIS A C 1
ATOM 1441 O O . HIS A 1 184 ? 40.064 -26.544 -4.317 1.00 28.88 184 HIS A O 1
ATOM 1447 N N . ARG A 1 185 ? 37.966 -27.167 -4.835 1.00 26.12 185 ARG A N 1
ATOM 1448 C CA . ARG A 1 185 ? 38.101 -28.596 -4.514 1.00 26.12 185 ARG A CA 1
ATOM 1449 C C . ARG A 1 185 ? 37.070 -29.409 -5.294 1.00 26.12 185 ARG A C 1
ATOM 1451 O O . ARG A 1 185 ? 35.879 -29.136 -5.219 1.00 26.12 185 ARG A O 1
ATOM 1458 N N . ALA A 1 186 ? 37.545 -30.394 -6.051 1.00 27.20 186 ALA A N 1
ATOM 1459 C CA . ALA A 1 186 ? 36.709 -31.317 -6.810 1.00 27.20 186 ALA A CA 1
ATOM 1460 C C . ALA A 1 186 ? 36.443 -32.601 -6.008 1.00 27.20 186 ALA A C 1
ATOM 1462 O O . ALA A 1 186 ? 37.355 -33.118 -5.365 1.00 27.20 186 ALA A O 1
ATOM 1463 N N . SER A 1 187 ? 35.226 -33.142 -6.099 1.00 28.98 187 SER A N 1
ATOM 1464 C CA . SER A 1 187 ? 34.936 -34.573 -5.905 1.00 28.98 187 SER A CA 1
ATOM 1465 C C . SER A 1 187 ? 33.581 -34.928 -6.541 1.00 28.98 187 SER A C 1
ATOM 1467 O O . SER A 1 187 ? 32.766 -34.042 -6.792 1.00 28.98 187 SER A O 1
ATOM 1469 N N . ASN A 1 188 ? 33.390 -36.204 -6.886 1.00 28.30 188 ASN A N 1
ATOM 1470 C CA . ASN A 1 188 ? 32.393 -36.664 -7.862 1.00 28.30 188 ASN A CA 1
ATOM 1471 C C . ASN A 1 188 ? 30.997 -36.947 -7.273 1.00 28.30 188 ASN A C 1
ATOM 1473 O O . ASN A 1 188 ? 30.883 -37.427 -6.149 1.00 28.30 188 ASN A O 1
ATOM 1477 N N . GLY A 1 189 ? 29.954 -36.791 -8.100 1.00 27.92 189 GLY A N 1
ATOM 1478 C CA . GLY A 1 189 ? 28.588 -37.274 -7.851 1.00 27.92 189 GLY A CA 1
ATOM 1479 C C . GLY A 1 189 ? 27.799 -37.427 -9.162 1.00 27.92 189 GLY A C 1
ATOM 1480 O O . GLY A 1 189 ? 27.824 -36.532 -10.002 1.00 27.92 189 GLY A O 1
ATOM 1481 N N . VAL A 1 190 ? 27.154 -38.581 -9.358 1.00 30.92 190 VAL A N 1
ATOM 1482 C CA . VAL A 1 190 ? 26.467 -39.037 -10.595 1.00 30.92 190 VAL A CA 1
ATOM 1483 C C . VAL A 1 190 ? 24.936 -38.794 -10.471 1.00 30.92 190 VAL A C 1
ATOM 1485 O O . VAL A 1 190 ? 24.464 -38.636 -9.346 1.00 30.92 190 VAL A O 1
ATOM 1488 N N . PRO A 1 191 ? 24.155 -38.643 -11.569 1.00 32.03 191 PRO A N 1
ATOM 1489 C CA . PRO A 1 191 ? 22.979 -37.760 -11.572 1.00 32.03 191 PRO A CA 1
ATOM 1490 C C . PRO A 1 191 ? 21.635 -38.438 -11.244 1.00 32.03 191 PRO A C 1
ATOM 1492 O O . PRO A 1 191 ? 21.526 -39.654 -11.106 1.00 32.03 191 PRO A O 1
ATOM 1495 N N . SER A 1 192 ? 20.576 -37.626 -11.171 1.00 27.50 192 SER A N 1
ATOM 1496 C CA . SER A 1 192 ? 19.169 -38.052 -11.101 1.00 27.50 192 SER A CA 1
ATOM 1497 C C . SER A 1 192 ? 18.279 -37.140 -11.972 1.00 27.50 192 SER A C 1
ATOM 1499 O O . SER A 1 192 ? 18.735 -36.061 -12.359 1.00 27.50 192 SER A O 1
ATOM 1501 N N . PRO A 1 193 ? 17.088 -37.605 -12.403 1.00 31.98 193 PRO A N 1
ATOM 1502 C CA . PRO A 1 193 ? 16.536 -37.237 -13.709 1.00 31.98 193 PRO A CA 1
ATOM 1503 C C . PRO A 1 193 ? 15.675 -35.966 -13.733 1.00 31.98 193 PRO A C 1
ATOM 1505 O O . PRO A 1 193 ? 15.212 -35.465 -12.712 1.00 31.98 193 PRO A O 1
ATOM 1508 N N . ALA A 1 194 ? 15.455 -35.470 -14.953 1.00 29.23 194 ALA A N 1
ATOM 1509 C CA . ALA A 1 194 ? 14.724 -34.243 -15.243 1.00 29.23 194 ALA A CA 1
ATOM 1510 C C . ALA A 1 194 ? 13.224 -34.318 -14.908 1.00 29.23 194 ALA A C 1
ATOM 1512 O O . ALA A 1 194 ? 12.557 -35.316 -15.182 1.00 29.23 194 ALA A O 1
ATOM 1513 N N . VAL A 1 195 ? 12.689 -33.194 -14.428 1.00 29.66 195 VAL A N 1
ATOM 1514 C CA . VAL A 1 195 ? 11.253 -32.889 -14.408 1.00 29.66 195 VAL A CA 1
ATOM 1515 C C . VAL A 1 195 ? 11.017 -31.751 -15.398 1.00 29.66 195 VAL A C 1
ATOM 1517 O O . VAL A 1 195 ? 11.636 -30.694 -15.288 1.00 29.66 195 VAL A O 1
ATOM 1520 N N . ASN A 1 196 ? 10.142 -31.970 -16.381 1.00 34.06 196 ASN A N 1
ATOM 1521 C CA . ASN A 1 196 ? 9.779 -30.951 -17.365 1.00 34.06 196 ASN A CA 1
ATOM 1522 C C . ASN A 1 196 ? 8.889 -29.881 -16.715 1.00 34.06 196 ASN A C 1
ATOM 1524 O O . ASN A 1 196 ? 7.716 -30.136 -16.450 1.00 34.06 196 ASN A O 1
ATOM 1528 N N . GLY A 1 197 ? 9.438 -28.684 -16.508 1.00 27.41 197 GLY A N 1
ATOM 1529 C CA . GLY A 1 197 ? 8.684 -27.463 -16.228 1.00 27.41 197 GLY A CA 1
ATOM 1530 C C . GLY A 1 197 ? 8.697 -26.547 -17.450 1.00 27.41 197 GLY A C 1
ATOM 1531 O O . GLY A 1 197 ? 9.752 -26.314 -18.038 1.00 27.41 197 GLY A O 1
ATOM 1532 N N . THR A 1 198 ? 7.530 -26.044 -17.850 1.00 26.78 198 THR A N 1
ATOM 1533 C CA . THR A 1 198 ? 7.371 -25.093 -18.960 1.00 26.78 198 THR A CA 1
ATOM 1534 C C . THR A 1 198 ? 8.160 -23.810 -18.710 1.00 26.78 198 THR A C 1
ATOM 1536 O O . THR A 1 198 ? 7.965 -23.137 -17.701 1.00 26.78 198 THR A O 1
ATOM 1539 N N . SER A 1 199 ? 9.044 -23.463 -19.643 1.00 25.31 199 SER A N 1
ATOM 1540 C CA . SER A 1 199 ? 9.969 -22.338 -19.522 1.00 25.31 199 SER A CA 1
ATOM 1541 C C . SER A 1 199 ? 9.292 -20.985 -19.765 1.00 25.31 199 SER A C 1
ATOM 1543 O O . SER A 1 199 ? 9.122 -20.579 -20.917 1.00 25.31 199 SER A O 1
ATOM 1545 N N . SER A 1 200 ? 8.999 -20.243 -18.696 1.00 29.09 200 SER A N 1
ATOM 1546 C CA . SER A 1 200 ? 8.939 -18.780 -18.765 1.00 29.09 200 SER A CA 1
ATOM 1547 C C . SER A 1 200 ? 10.365 -18.235 -18.919 1.00 29.09 200 SER A C 1
ATOM 1549 O O . SER A 1 200 ? 11.288 -18.608 -18.191 1.00 29.09 200 SER A O 1
ATOM 1551 N N . ALA A 1 201 ? 10.584 -17.393 -19.928 1.00 31.67 201 ALA A N 1
ATOM 1552 C CA . ALA A 1 201 ? 11.921 -16.942 -20.298 1.00 31.67 201 ALA A CA 1
ATOM 1553 C C . ALA A 1 201 ? 12.390 -15.765 -19.425 1.00 31.67 201 ALA A C 1
ATOM 1555 O O . ALA A 1 201 ? 12.288 -14.610 -19.832 1.00 31.67 201 ALA A O 1
ATOM 1556 N N . HIS A 1 202 ? 12.962 -16.049 -18.252 1.00 31.98 202 HIS A N 1
ATOM 1557 C CA . HIS A 1 202 ? 13.773 -15.063 -17.533 1.00 31.98 202 HIS A CA 1
ATOM 1558 C C . HIS A 1 202 ? 15.167 -14.964 -18.182 1.00 31.98 202 HIS A C 1
ATOM 1560 O O . HIS A 1 202 ? 15.922 -15.941 -18.139 1.00 31.98 202 HIS A O 1
ATOM 1566 N N . PRO A 1 203 ? 15.552 -13.822 -18.787 1.00 44.38 203 PRO 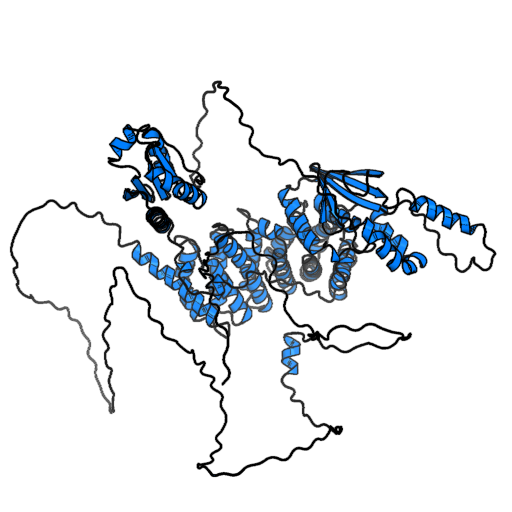A N 1
ATOM 1567 C CA . PRO A 1 203 ? 16.910 -13.641 -19.279 1.00 44.38 203 PRO A CA 1
ATOM 1568 C C . PRO A 1 203 ? 17.877 -13.536 -18.094 1.00 44.38 203 PRO A C 1
ATOM 1570 O O . PRO A 1 203 ? 17.637 -12.795 -17.142 1.00 44.38 203 PRO A O 1
ATOM 1573 N N . THR A 1 204 ? 19.001 -14.250 -18.160 1.00 47.22 204 THR A N 1
ATOM 1574 C CA . THR A 1 204 ? 20.111 -14.037 -17.222 1.00 47.22 204 THR A CA 1
ATOM 1575 C C . THR A 1 204 ? 20.577 -12.583 -17.304 1.00 47.22 204 THR A C 1
ATOM 1577 O O . THR A 1 204 ? 20.815 -12.125 -18.426 1.00 47.22 204 THR A O 1
ATOM 1580 N N . PRO A 1 205 ? 20.766 -11.869 -16.178 1.00 65.25 205 PRO A N 1
ATOM 1581 C CA . PRO A 1 205 ? 21.294 -10.516 -16.217 1.00 65.25 205 PRO A CA 1
ATOM 1582 C C . PRO A 1 205 ? 22.730 -10.553 -16.745 1.00 65.25 205 PRO A C 1
ATOM 1584 O O . PRO A 1 205 ? 23.653 -11.069 -16.109 1.00 65.25 205 PRO A O 1
ATOM 1587 N N . TYR A 1 206 ? 22.900 -9.993 -17.936 1.00 77.38 206 TYR A N 1
ATOM 1588 C CA . TYR A 1 206 ? 24.176 -9.479 -18.400 1.00 77.38 206 TYR A CA 1
ATOM 1589 C C . TYR A 1 206 ? 24.447 -8.156 -17.637 1.00 77.38 206 TYR A C 1
ATOM 1591 O O . TYR A 1 206 ? 23.755 -7.838 -16.670 1.00 77.38 206 TYR A O 1
ATOM 1599 N N . GLY A 1 207 ? 25.492 -7.398 -17.971 1.00 79.12 207 GLY A N 1
ATOM 1600 C CA . GLY A 1 207 ? 25.913 -6.247 -17.138 1.00 79.12 207 GLY A CA 1
ATOM 1601 C C . GLY A 1 207 ? 27.415 -6.174 -16.871 1.00 79.12 207 GLY A C 1
ATOM 1602 O O . GLY A 1 207 ? 27.902 -5.256 -16.221 1.00 79.12 207 GLY A O 1
ATOM 1603 N N . LYS A 1 208 ? 28.163 -7.164 -17.366 1.00 89.56 208 LYS A N 1
ATOM 1604 C CA . LYS A 1 208 ? 29.623 -7.158 -17.466 1.00 89.56 208 LYS A CA 1
ATOM 1605 C C . LYS A 1 208 ? 30.019 -7.712 -18.824 1.00 89.56 208 LYS A C 1
ATOM 1607 O O . LYS A 1 208 ? 29.308 -8.537 -19.397 1.00 89.56 208 LYS A O 1
ATOM 1612 N N . VAL A 1 209 ? 31.174 -7.284 -19.316 1.00 93.88 209 VAL A N 1
ATOM 1613 C CA . VAL A 1 209 ? 31.730 -7.803 -20.565 1.00 93.88 209 VAL A CA 1
ATOM 1614 C C . VAL A 1 209 ? 32.290 -9.207 -20.357 1.00 93.88 209 VAL A C 1
ATOM 1616 O O . VAL A 1 209 ? 33.139 -9.432 -19.496 1.00 93.88 209 VAL A O 1
ATOM 1619 N N . VAL A 1 210 ? 31.844 -10.147 -21.186 1.00 94.31 210 VAL A N 1
ATOM 1620 C CA . VAL A 1 210 ? 32.335 -11.527 -21.201 1.00 94.31 210 VAL A CA 1
ATOM 1621 C C . VAL A 1 210 ? 33.547 -11.617 -22.129 1.00 94.31 210 VAL A C 1
ATOM 1623 O O . VAL A 1 210 ? 33.458 -11.267 -23.303 1.00 94.31 210 VAL A O 1
ATOM 1626 N N . ALA A 1 211 ? 34.687 -12.097 -21.635 1.00 93.25 211 ALA A N 1
ATOM 1627 C CA . ALA A 1 211 ? 35.831 -12.430 -22.484 1.00 93.25 211 ALA A CA 1
ATOM 1628 C C . ALA A 1 211 ? 35.710 -13.880 -22.977 1.00 93.25 211 ALA A C 1
ATOM 1630 O O . ALA A 1 211 ? 35.493 -14.781 -22.167 1.00 93.25 211 ALA A O 1
ATOM 1631 N N . VAL A 1 212 ? 35.858 -14.118 -24.285 1.00 93.44 212 VAL A N 1
ATOM 1632 C CA . VAL A 1 212 ? 35.717 -15.458 -24.881 1.00 93.44 212 VAL A CA 1
ATOM 1633 C C . VAL A 1 212 ? 36.913 -15.809 -25.766 1.00 93.44 212 VAL A C 1
ATOM 1635 O O . VAL A 1 212 ? 37.358 -15.001 -26.579 1.00 93.44 212 VAL A O 1
ATOM 1638 N N . THR A 1 213 ? 37.410 -17.040 -25.612 1.00 91.50 213 THR A N 1
ATOM 1639 C CA . THR A 1 213 ? 38.615 -17.566 -26.281 1.00 91.50 213 THR A CA 1
ATOM 1640 C C . THR A 1 213 ? 38.375 -18.791 -27.174 1.00 91.50 213 THR A C 1
ATOM 1642 O O . THR A 1 213 ? 39.328 -19.296 -27.754 1.00 91.50 213 THR A O 1
ATOM 1645 N N . SER A 1 214 ? 37.138 -19.292 -27.290 1.00 93.12 214 SER A N 1
ATOM 1646 C CA . SER A 1 214 ? 36.805 -20.443 -28.149 1.00 93.12 214 SER A CA 1
ATOM 1647 C C . SER A 1 214 ? 35.420 -20.317 -28.778 1.00 93.12 214 SER A C 1
ATOM 1649 O O . SER A 1 214 ? 34.487 -19.800 -28.152 1.00 93.12 214 SER A O 1
ATOM 1651 N N . LEU A 1 215 ? 35.270 -20.810 -30.009 1.00 91.50 215 LEU A N 1
ATOM 1652 C CA . LEU A 1 215 ? 34.044 -20.669 -30.794 1.00 91.50 215 LEU A CA 1
ATOM 1653 C C . LEU A 1 215 ? 32.811 -21.271 -30.105 1.00 91.50 215 LEU A C 1
ATOM 1655 O O . LEU A 1 215 ? 31.786 -20.604 -30.029 1.00 91.50 215 LEU A O 1
ATOM 1659 N N . ASN A 1 216 ? 32.926 -22.467 -29.522 1.00 92.56 216 ASN A N 1
ATOM 1660 C CA . ASN A 1 216 ? 31.821 -23.127 -28.811 1.00 92.56 216 ASN A CA 1
ATOM 1661 C C . ASN A 1 216 ? 31.309 -22.288 -27.620 1.00 92.56 216 ASN A C 1
ATOM 1663 O O . ASN A 1 216 ? 30.105 -22.164 -27.403 1.00 92.56 216 ASN A O 1
ATOM 1667 N N . ALA A 1 217 ? 32.210 -21.648 -26.866 1.00 91.19 217 ALA A N 1
ATOM 1668 C CA . ALA A 1 217 ? 31.806 -20.755 -25.782 1.00 91.19 217 ALA A CA 1
ATOM 1669 C C . ALA A 1 217 ? 31.076 -19.509 -26.317 1.00 91.19 217 ALA A C 1
ATOM 1671 O O . ALA A 1 217 ? 30.067 -19.102 -25.743 1.00 91.19 217 ALA A O 1
ATOM 1672 N N . LEU A 1 218 ? 31.535 -18.936 -27.437 1.00 92.69 218 LEU A N 1
ATOM 1673 C CA . LEU A 1 218 ? 30.874 -17.791 -28.072 1.00 92.69 218 LEU A CA 1
ATOM 1674 C C . LEU A 1 218 ? 29.477 -18.162 -28.585 1.00 92.69 218 LEU A C 1
ATOM 1676 O O . LEU A 1 218 ? 28.519 -17.441 -28.319 1.00 92.69 218 LEU A O 1
ATOM 1680 N N . GLU A 1 219 ? 29.357 -19.289 -29.286 1.00 92.31 219 GLU A N 1
ATOM 1681 C CA . GLU A 1 219 ? 28.087 -19.793 -29.814 1.00 92.31 219 GLU A CA 1
ATOM 1682 C C . GLU A 1 219 ? 27.097 -20.089 -28.679 1.00 92.31 219 GLU A C 1
ATOM 1684 O O . GLU A 1 219 ? 25.953 -19.647 -28.752 1.00 92.31 219 GLU A O 1
ATOM 1689 N N . LYS A 1 220 ? 27.546 -20.697 -27.571 1.00 92.38 220 LYS A N 1
ATOM 1690 C CA . LYS A 1 220 ? 26.723 -20.891 -26.367 1.00 92.38 220 LYS A CA 1
ATOM 1691 C C . LYS A 1 220 ? 26.247 -19.568 -25.752 1.00 92.38 220 LYS A C 1
ATOM 1693 O O . LYS A 1 220 ? 25.086 -19.461 -25.365 1.00 92.38 220 LYS A O 1
ATOM 1698 N N . HIS A 1 221 ? 27.109 -18.552 -25.665 1.00 91.81 221 HIS A N 1
ATOM 1699 C CA . HIS A 1 221 ? 26.704 -17.234 -25.165 1.00 91.81 221 HIS A CA 1
ATOM 1700 C C . HIS A 1 221 ? 25.679 -16.558 -26.089 1.00 91.81 221 HIS A C 1
ATOM 1702 O O . HIS A 1 221 ? 24.678 -16.044 -25.597 1.00 91.81 221 HIS A O 1
ATOM 1708 N N . LEU A 1 222 ? 25.872 -16.611 -27.411 1.00 90.69 222 LEU A N 1
ATOM 1709 C CA . LEU A 1 222 ? 24.913 -16.073 -28.385 1.00 90.69 222 LEU A CA 1
ATOM 1710 C C . LEU A 1 222 ? 23.583 -16.845 -28.389 1.00 90.69 222 LEU A C 1
ATOM 1712 O O . LEU A 1 222 ? 22.529 -16.231 -28.520 1.00 90.69 222 LEU A O 1
ATOM 1716 N N . GLN A 1 223 ? 23.612 -18.166 -28.192 1.00 90.25 223 GLN A N 1
ATOM 1717 C CA . GLN A 1 223 ? 22.415 -18.999 -28.074 1.00 90.25 223 GLN A CA 1
ATOM 1718 C C . GLN A 1 223 ? 21.620 -18.669 -26.803 1.00 90.25 223 GLN A C 1
ATOM 1720 O O . GLN A 1 223 ? 20.405 -18.490 -26.871 1.00 90.25 223 GLN A O 1
ATOM 1725 N N . ASN A 1 224 ? 22.294 -18.499 -25.662 1.00 88.38 224 ASN A N 1
ATOM 1726 C CA . ASN A 1 224 ? 21.666 -18.020 -24.426 1.00 88.38 224 ASN A CA 1
ATOM 1727 C C . ASN A 1 224 ? 21.124 -16.583 -24.567 1.00 88.38 224 ASN A C 1
ATOM 1729 O O . ASN A 1 224 ? 20.159 -16.215 -23.902 1.00 88.38 224 ASN A O 1
ATOM 1733 N N . ALA A 1 225 ? 21.725 -15.775 -25.443 1.00 86.25 225 ALA A N 1
ATOM 1734 C CA . ALA A 1 225 ? 21.291 -14.421 -25.774 1.00 86.25 225 ALA A CA 1
ATOM 1735 C C . ALA A 1 225 ? 20.322 -14.349 -26.978 1.00 86.25 225 ALA A C 1
ATOM 1737 O O . ALA A 1 225 ? 20.052 -13.261 -27.488 1.00 86.25 225 ALA A O 1
ATOM 1738 N N . SER A 1 226 ? 19.765 -15.477 -27.435 1.00 88.31 226 SER A N 1
ATOM 1739 C CA . SER A 1 226 ? 18.907 -15.544 -28.634 1.00 88.31 226 SER A CA 1
ATOM 1740 C C . SER A 1 226 ? 17.569 -14.800 -28.521 1.00 88.31 226 SER A C 1
ATOM 1742 O O . SER A 1 226 ? 16.922 -14.569 -29.537 1.00 88.31 226 SER A O 1
ATOM 1744 N N . SER A 1 227 ? 17.169 -14.359 -27.326 1.00 84.75 227 SER A N 1
ATOM 1745 C CA . SER A 1 227 ? 16.003 -13.494 -27.090 1.00 84.75 227 SER A CA 1
ATOM 1746 C C . SER A 1 227 ? 16.349 -12.006 -26.897 1.00 84.75 227 SER A C 1
ATOM 1748 O O . SER A 1 227 ? 15.440 -11.186 -26.772 1.00 84.75 227 SER A O 1
ATOM 1750 N N . THR A 1 228 ? 17.636 -11.636 -26.891 1.00 91.31 228 THR A N 1
ATOM 1751 C CA . THR A 1 228 ? 18.128 -10.283 -26.567 1.00 91.31 228 THR A CA 1
ATOM 1752 C C . THR A 1 228 ? 19.066 -9.725 -27.654 1.00 91.31 228 THR A C 1
ATOM 1754 O O . THR A 1 228 ? 19.232 -10.303 -28.733 1.00 91.31 228 THR A O 1
ATOM 1757 N N . ALA A 1 229 ? 19.630 -8.544 -27.407 1.00 94.25 229 ALA A N 1
ATOM 1758 C CA . ALA A 1 229 ? 20.688 -7.940 -28.191 1.00 94.25 229 ALA A CA 1
ATOM 1759 C C . ALA A 1 229 ? 22.046 -8.484 -27.732 1.00 94.25 229 ALA A C 1
ATOM 1761 O O . ALA A 1 229 ? 22.269 -8.698 -26.537 1.00 94.25 229 ALA A O 1
ATOM 1762 N N . ALA A 1 230 ? 22.978 -8.642 -28.668 1.00 96.19 230 ALA A N 1
ATOM 1763 C CA . ALA A 1 230 ? 24.372 -8.915 -28.347 1.00 96.19 230 ALA A CA 1
ATOM 1764 C C . ALA A 1 230 ? 25.316 -8.033 -29.170 1.00 96.19 230 ALA A C 1
ATOM 1766 O O . ALA A 1 230 ? 25.061 -7.768 -30.344 1.00 96.19 230 ALA A O 1
ATOM 1767 N N . THR A 1 231 ? 26.429 -7.610 -28.574 1.00 96.94 231 THR A N 1
ATOM 1768 C CA . THR A 1 231 ? 27.515 -6.911 -29.273 1.00 96.94 231 THR A CA 1
ATOM 1769 C C . THR A 1 231 ? 28.835 -7.629 -29.022 1.00 96.94 231 THR A C 1
ATOM 1771 O O . THR A 1 231 ? 29.255 -7.794 -27.876 1.00 96.94 231 THR A O 1
ATOM 1774 N N . ILE A 1 232 ? 29.510 -8.037 -30.096 1.00 97.31 232 ILE A N 1
ATOM 1775 C CA . ILE A 1 232 ? 30.844 -8.641 -30.049 1.00 97.31 232 ILE A CA 1
ATOM 1776 C C . ILE A 1 232 ? 31.875 -7.590 -30.458 1.00 97.31 232 ILE A C 1
ATOM 1778 O O . ILE A 1 232 ? 31.750 -6.981 -31.519 1.00 97.31 232 ILE A O 1
ATOM 1782 N N . PHE A 1 233 ? 32.910 -7.419 -29.643 1.00 97.25 233 PHE A N 1
ATOM 1783 C CA . PHE A 1 233 ? 34.097 -6.617 -29.910 1.00 97.25 233 PHE A CA 1
ATOM 1784 C C . PHE A 1 233 ? 35.295 -7.545 -30.149 1.00 97.25 233 PHE A C 1
ATOM 1786 O O . PHE A 1 233 ? 35.860 -8.130 -29.223 1.00 97.25 233 PHE A O 1
ATOM 1793 N N . PHE A 1 234 ? 35.713 -7.634 -31.409 1.00 97.25 234 PHE A N 1
ATOM 1794 C CA . PHE A 1 234 ? 36.959 -8.262 -31.832 1.00 97.25 234 PHE A CA 1
ATOM 1795 C C . PHE A 1 234 ? 38.124 -7.281 -31.646 1.00 97.25 234 PHE A C 1
ATOM 1797 O O . PHE A 1 234 ? 38.187 -6.223 -32.283 1.00 97.25 234 PHE A O 1
ATOM 1804 N N . THR A 1 235 ? 39.038 -7.631 -30.745 1.00 95.62 235 THR A N 1
ATOM 1805 C CA . THR A 1 235 ? 40.113 -6.774 -30.239 1.00 95.62 235 THR A CA 1
ATOM 1806 C C . THR A 1 235 ? 41.482 -7.454 -30.324 1.00 95.62 235 THR A C 1
ATOM 1808 O O . THR A 1 235 ? 41.592 -8.619 -30.695 1.00 95.62 235 THR A O 1
ATOM 1811 N N . SER A 1 236 ? 42.533 -6.722 -29.967 1.00 92.31 236 SER A N 1
ATOM 1812 C CA . SER A 1 236 ? 43.878 -7.242 -29.729 1.00 92.31 236 SER A CA 1
ATOM 1813 C C . SER A 1 236 ? 44.530 -6.462 -28.581 1.00 92.31 236 SER A C 1
ATOM 1815 O O . SER A 1 236 ? 44.471 -5.231 -28.543 1.00 92.31 236 SER A O 1
ATOM 1817 N N . SER A 1 237 ? 45.194 -7.150 -27.656 1.00 85.69 237 SER A N 1
ATOM 1818 C CA . SER A 1 237 ? 45.983 -6.540 -26.571 1.00 85.69 237 SER A CA 1
ATOM 1819 C C . SER A 1 237 ? 47.074 -5.557 -27.050 1.00 85.69 237 SER A C 1
ATOM 1821 O O . SER A 1 237 ? 47.391 -4.589 -26.346 1.00 85.69 237 SER A O 1
ATOM 1823 N N . THR A 1 238 ? 47.600 -5.740 -28.267 1.00 88.00 238 THR A N 1
ATOM 1824 C CA . THR A 1 238 ? 48.614 -4.869 -28.897 1.00 88.00 238 THR A CA 1
ATOM 1825 C C . THR A 1 238 ? 48.021 -3.703 -29.702 1.00 88.00 238 THR A C 1
ATOM 1827 O O . THR A 1 238 ? 48.740 -2.780 -30.078 1.00 88.00 238 THR A O 1
ATOM 1830 N N . CYS A 1 239 ? 46.706 -3.687 -29.930 1.00 90.25 239 CYS A N 1
ATOM 1831 C CA . CYS A 1 239 ? 46.015 -2.668 -30.719 1.00 90.25 239 CYS A CA 1
ATOM 1832 C C . CYS A 1 239 ? 45.769 -1.384 -29.901 1.00 90.25 239 CYS A C 1
ATOM 1834 O O . CYS A 1 239 ? 44.870 -1.321 -29.061 1.00 90.25 239 CYS A O 1
ATOM 1836 N N . ALA A 1 240 ? 46.537 -0.321 -30.169 1.00 87.50 240 ALA A N 1
ATOM 1837 C CA . ALA A 1 240 ? 46.348 0.977 -29.509 1.00 87.50 240 ALA A CA 1
ATOM 1838 C C . ALA A 1 240 ? 44.947 1.599 -29.738 1.00 87.50 240 ALA A C 1
ATOM 1840 O O . ALA A 1 240 ? 44.344 2.022 -28.751 1.00 87.50 240 ALA A O 1
ATOM 1841 N N . PRO A 1 241 ? 44.352 1.579 -30.954 1.00 89.62 241 PRO A N 1
ATOM 1842 C CA . PRO A 1 241 ? 42.977 2.052 -31.153 1.00 89.62 241 PRO A CA 1
ATOM 1843 C C . PRO A 1 241 ? 41.940 1.268 -30.333 1.00 89.62 241 PRO A C 1
ATOM 1845 O O . PRO A 1 241 ? 40.965 1.832 -29.850 1.00 89.62 241 PRO A O 1
ATOM 1848 N N . CYS A 1 242 ? 42.165 -0.026 -30.097 1.00 92.44 242 CYS A N 1
ATOM 1849 C CA . CYS A 1 242 ? 41.266 -0.859 -29.303 1.00 92.44 242 CYS A CA 1
ATOM 1850 C C . CYS A 1 242 ? 41.237 -0.436 -27.826 1.00 92.44 242 CYS A C 1
ATOM 1852 O O . CYS A 1 242 ? 40.180 -0.471 -27.198 1.00 92.44 242 CYS A O 1
ATOM 1854 N N . LYS A 1 243 ? 42.372 0.039 -27.290 1.00 90.44 243 LYS A N 1
ATOM 1855 C CA . LYS A 1 243 ? 42.468 0.566 -25.918 1.00 90.44 243 LYS A CA 1
ATOM 1856 C C . LYS A 1 243 ? 41.621 1.826 -25.708 1.00 90.44 243 LYS A C 1
ATOM 1858 O O . LYS A 1 243 ? 41.126 2.021 -24.605 1.00 90.44 243 LYS A O 1
ATOM 1863 N N . LEU A 1 244 ? 41.393 2.626 -26.755 1.00 89.12 244 LEU A N 1
ATOM 1864 C CA . LEU A 1 244 ? 40.479 3.778 -26.712 1.00 89.12 244 LEU A CA 1
ATOM 1865 C C . LEU A 1 244 ? 39.003 3.352 -26.638 1.00 89.12 244 LEU A C 1
ATOM 1867 O O . LEU A 1 244 ? 38.188 4.053 -26.044 1.00 89.12 244 LEU A O 1
ATOM 1871 N N . ALA A 1 245 ? 38.655 2.196 -27.210 1.00 92.31 245 ALA A N 1
ATOM 1872 C CA . ALA A 1 245 ? 37.285 1.691 -27.220 1.00 92.31 245 ALA A CA 1
ATOM 1873 C C . ALA A 1 245 ? 36.895 0.917 -25.947 1.00 92.31 245 ALA A C 1
ATOM 1875 O O . ALA A 1 245 ? 35.703 0.825 -25.654 1.00 92.31 245 ALA A O 1
ATOM 1876 N N . TYR A 1 246 ? 37.857 0.382 -25.175 1.00 93.94 246 TYR A N 1
ATOM 1877 C CA . TYR A 1 246 ? 37.556 -0.395 -23.961 1.00 93.94 246 TYR A CA 1
ATOM 1878 C C . TYR A 1 246 ? 36.652 0.347 -22.960 1.00 93.94 246 TYR A C 1
ATOM 1880 O O . TYR A 1 246 ? 35.594 -0.205 -22.669 1.00 93.94 246 TYR A O 1
ATOM 1888 N N . PRO A 1 247 ? 36.947 1.587 -22.510 1.00 94.31 247 PRO A N 1
ATOM 1889 C CA . PRO A 1 247 ? 36.128 2.244 -21.486 1.00 94.31 247 PRO A CA 1
ATOM 1890 C C . PRO A 1 247 ? 34.681 2.472 -21.937 1.00 94.31 247 PRO A C 1
ATOM 1892 O O . PRO A 1 247 ? 33.750 2.328 -21.152 1.00 94.31 247 PRO A O 1
ATOM 1895 N N . THR A 1 248 ? 34.484 2.780 -23.224 1.00 94.81 248 THR A N 1
ATOM 1896 C CA . THR A 1 248 ? 33.145 2.980 -23.798 1.00 94.81 248 THR A CA 1
ATOM 1897 C C . THR A 1 248 ? 32.384 1.659 -23.884 1.00 94.81 248 THR A C 1
ATOM 1899 O O . THR A 1 248 ? 31.212 1.604 -23.531 1.00 94.81 248 THR A O 1
ATOM 1902 N N . PHE A 1 249 ? 33.043 0.583 -24.322 1.00 96.06 249 PHE A N 1
ATOM 1903 C CA . PHE A 1 249 ? 32.420 -0.736 -24.441 1.00 96.06 249 PHE A CA 1
ATOM 1904 C C . PHE A 1 249 ? 32.074 -1.350 -23.077 1.00 96.06 249 PHE A C 1
ATOM 1906 O O . PHE A 1 249 ? 31.005 -1.932 -22.927 1.00 96.06 249 PHE A O 1
ATOM 1913 N N . ASP A 1 250 ? 32.953 -1.193 -22.084 1.00 94.88 250 ASP A N 1
ATOM 1914 C CA . ASP A 1 250 ? 32.714 -1.667 -20.718 1.00 94.88 250 ASP A CA 1
ATOM 1915 C C . ASP A 1 250 ? 31.565 -0.882 -20.059 1.00 94.88 250 ASP A C 1
ATOM 1917 O O . ASP A 1 250 ? 30.634 -1.489 -19.536 1.00 94.88 250 ASP A O 1
ATOM 1921 N N . SER A 1 251 ? 31.540 0.450 -20.201 1.00 94.62 251 SER A N 1
ATOM 1922 C CA . SER A 1 251 ? 30.449 1.279 -19.666 1.00 94.62 251 SER A CA 1
ATOM 1923 C C . SER A 1 251 ? 29.095 1.026 -20.350 1.00 94.62 251 SER A C 1
ATOM 1925 O O . SER A 1 251 ? 28.057 1.083 -19.694 1.00 94.62 251 SER A O 1
ATOM 1927 N N . LEU A 1 252 ? 29.075 0.702 -21.651 1.00 94.75 252 LEU A N 1
ATOM 1928 C CA . LEU A 1 252 ? 27.848 0.285 -22.346 1.00 94.75 252 LEU A CA 1
ATOM 1929 C C . LEU A 1 252 ? 27.324 -1.066 -21.839 1.00 94.75 252 LEU A C 1
ATOM 1931 O O . LEU A 1 252 ? 26.112 -1.254 -21.778 1.00 94.75 252 LEU A O 1
ATOM 1935 N N . ALA A 1 253 ? 28.211 -1.986 -21.449 1.00 94.94 253 ALA A N 1
ATOM 1936 C CA . ALA A 1 253 ? 27.803 -3.253 -20.851 1.00 94.94 253 ALA A CA 1
ATOM 1937 C C . ALA A 1 253 ? 27.181 -3.059 -19.462 1.00 94.94 253 ALA A C 1
ATOM 1939 O O . ALA A 1 253 ? 26.171 -3.688 -19.166 1.00 94.94 253 ALA A O 1
ATOM 1940 N N . GLU A 1 254 ? 27.739 -2.164 -18.644 1.00 92.88 254 GLU A N 1
ATOM 1941 C CA . GLU A 1 254 ? 27.191 -1.804 -17.327 1.00 92.88 254 GLU A CA 1
ATOM 1942 C C . GLU A 1 254 ? 25.826 -1.097 -17.438 1.00 92.88 254 GLU A C 1
ATOM 1944 O O . GLU A 1 254 ? 24.913 -1.398 -16.673 1.00 92.88 254 GLU A O 1
ATOM 1949 N N . GLN A 1 255 ? 25.654 -0.202 -18.420 1.00 90.38 255 GLN A N 1
ATOM 1950 C CA . GLN A 1 255 ? 24.401 0.539 -18.651 1.00 90.38 255 GLN A CA 1
ATOM 1951 C C . GLN A 1 255 ? 23.254 -0.321 -19.214 1.00 90.38 255 GLN A C 1
ATOM 1953 O O . GLN A 1 255 ? 22.090 0.078 -19.132 1.00 90.38 255 GLN A O 1
ATOM 1958 N N . HIS A 1 256 ? 23.551 -1.483 -19.804 1.00 91.00 256 HIS A N 1
ATOM 1959 C CA . HIS A 1 256 ? 22.570 -2.304 -20.521 1.00 91.00 256 HIS A CA 1
ATOM 1960 C C . HIS A 1 256 ? 22.589 -3.775 -20.062 1.00 91.00 256 HIS A C 1
ATOM 1962 O O . HIS A 1 256 ? 22.888 -4.668 -20.860 1.00 91.00 256 HIS A O 1
ATOM 1968 N N . PRO A 1 257 ? 22.212 -4.067 -18.798 1.00 90.44 257 PRO A N 1
ATOM 1969 C CA . PRO A 1 257 ? 22.287 -5.413 -18.218 1.00 90.44 257 PRO A CA 1
ATOM 1970 C C . PRO A 1 257 ? 21.357 -6.447 -18.876 1.00 90.44 257 PRO A C 1
ATOM 1972 O O . PRO A 1 257 ? 21.509 -7.649 -18.686 1.00 90.44 257 PRO A O 1
ATOM 1975 N N . HIS A 1 258 ? 20.401 -6.016 -19.697 1.00 87.88 258 HIS A N 1
ATOM 1976 C CA . HIS A 1 258 ? 19.571 -6.920 -20.494 1.00 87.88 258 HIS A CA 1
ATOM 1977 C C . HIS A 1 258 ? 20.284 -7.460 -21.750 1.00 87.88 258 HIS A C 1
ATOM 1979 O O . HIS A 1 258 ? 19.804 -8.435 -22.325 1.00 87.88 258 HIS A O 1
ATOM 1985 N N . ALA A 1 259 ? 21.410 -6.876 -22.183 1.00 93.00 259 ALA A N 1
ATOM 1986 C CA . ALA A 1 259 ? 22.096 -7.208 -23.436 1.00 93.00 259 ALA A CA 1
ATOM 1987 C C . ALA A 1 259 ? 23.500 -7.802 -23.227 1.00 93.00 259 ALA A C 1
ATOM 1989 O O . ALA A 1 259 ? 24.245 -7.415 -22.330 1.00 93.00 259 ALA A O 1
ATOM 1990 N N . LEU A 1 260 ? 23.885 -8.739 -24.095 1.00 95.62 260 LEU A N 1
ATOM 1991 C CA . LEU A 1 260 ? 25.163 -9.445 -24.010 1.00 95.62 260 LEU A CA 1
ATOM 1992 C C . LEU A 1 260 ? 26.300 -8.632 -24.657 1.00 95.62 260 LEU A C 1
ATOM 1994 O O . LEU A 1 260 ? 26.259 -8.329 -25.847 1.00 95.62 260 LEU A O 1
ATOM 1998 N N . PHE A 1 261 ? 27.376 -8.374 -23.917 1.00 97.06 261 PHE A N 1
ATOM 1999 C CA . PHE A 1 261 ? 28.596 -7.757 -24.449 1.00 97.06 261 PHE A CA 1
ATOM 2000 C C . PHE A 1 261 ? 29.766 -8.737 -24.365 1.00 97.06 261 PHE A C 1
ATOM 2002 O O . PHE A 1 261 ? 30.089 -9.233 -23.285 1.00 97.06 261 PHE A O 1
ATOM 2009 N N . VAL A 1 262 ? 30.418 -9.007 -25.498 1.00 97.06 262 VAL A N 1
ATOM 2010 C CA . VAL A 1 262 ? 31.526 -9.970 -25.595 1.00 97.06 262 VAL A CA 1
ATOM 2011 C C . VAL A 1 262 ? 32.787 -9.298 -26.127 1.00 97.06 262 VAL A C 1
ATOM 2013 O O . VAL A 1 262 ? 32.735 -8.620 -27.148 1.00 97.06 262 VAL A O 1
ATOM 2016 N N . LYS A 1 263 ? 33.937 -9.538 -25.491 1.00 96.44 263 LYS A N 1
ATOM 2017 C CA . LYS A 1 263 ? 35.272 -9.246 -26.038 1.00 96.44 263 LYS A CA 1
ATOM 2018 C C . LYS A 1 263 ? 35.938 -10.538 -26.514 1.00 96.44 263 LYS A C 1
ATOM 2020 O O . LYS A 1 263 ? 35.952 -11.538 -25.799 1.00 96.44 263 LYS A O 1
ATOM 2025 N N . VAL A 1 264 ? 36.539 -10.489 -27.699 1.00 96.38 264 VAL A N 1
ATOM 2026 C CA . VAL A 1 264 ? 37.315 -11.582 -28.300 1.00 96.38 264 VAL A CA 1
ATOM 2027 C C . VAL A 1 264 ? 38.682 -11.031 -28.698 1.00 96.38 264 VAL A C 1
ATOM 2029 O O . VAL A 1 264 ? 38.755 -10.197 -29.600 1.00 96.38 264 VAL A O 1
ATOM 2032 N N . ASP A 1 265 ? 39.765 -11.470 -28.049 1.00 94.75 265 ASP A N 1
ATOM 2033 C CA . ASP A 1 265 ? 41.122 -11.155 -28.521 1.00 94.75 265 ASP A CA 1
ATOM 2034 C C . ASP A 1 265 ? 41.476 -12.090 -29.687 1.00 94.75 265 ASP A C 1
ATOM 2036 O O . ASP A 1 265 ? 41.533 -13.311 -29.521 1.00 94.75 265 ASP A O 1
ATOM 2040 N N . ILE A 1 266 ? 41.699 -11.527 -30.877 1.00 93.44 266 ILE A N 1
ATOM 2041 C CA . ILE A 1 266 ? 41.913 -12.311 -32.102 1.00 93.44 266 ILE A CA 1
ATOM 2042 C C . ILE A 1 266 ? 43.216 -13.122 -32.096 1.00 93.44 266 ILE A C 1
ATOM 2044 O O . ILE A 1 266 ? 43.311 -14.093 -32.840 1.00 93.44 266 ILE A O 1
ATOM 2048 N N . ASN A 1 267 ? 44.193 -12.767 -31.251 1.00 89.19 267 ASN A N 1
ATOM 2049 C CA . ASN A 1 267 ? 45.439 -13.525 -31.090 1.00 89.19 267 ASN A CA 1
ATOM 2050 C C . ASN A 1 267 ? 45.257 -14.721 -30.137 1.00 89.19 267 ASN A C 1
ATOM 2052 O O . ASN A 1 267 ? 46.063 -15.648 -30.144 1.00 89.19 267 ASN A O 1
ATOM 2056 N N . ALA A 1 268 ? 44.219 -14.702 -29.295 1.00 89.44 268 ALA A N 1
ATOM 2057 C CA . ALA A 1 268 ? 43.855 -15.826 -28.434 1.00 89.44 268 ALA A CA 1
ATOM 2058 C C . ALA A 1 268 ? 42.835 -16.758 -29.112 1.00 89.44 268 ALA A C 1
ATOM 2060 O O . ALA A 1 268 ? 42.899 -17.970 -28.926 1.00 89.44 268 ALA A O 1
ATOM 2061 N N . ALA A 1 269 ? 41.925 -16.201 -29.918 1.00 91.94 269 ALA A N 1
ATOM 2062 C CA . ALA A 1 269 ? 40.777 -16.891 -30.512 1.00 91.94 269 ALA A CA 1
ATOM 2063 C C . ALA A 1 269 ? 40.815 -16.897 -32.054 1.00 91.94 269 ALA A C 1
ATOM 2065 O O . ALA A 1 269 ? 39.960 -16.315 -32.732 1.00 91.94 269 ALA A O 1
ATOM 2066 N N . HIS A 1 270 ? 41.837 -17.543 -32.619 1.00 90.12 270 HIS A N 1
ATOM 2067 C CA . HIS A 1 270 ? 42.051 -17.629 -34.070 1.00 90.12 270 HIS A CA 1
ATOM 2068 C C . HIS A 1 270 ? 40.899 -18.329 -34.819 1.00 90.12 270 HIS A C 1
ATOM 2070 O O . HIS A 1 270 ? 40.597 -17.985 -35.965 1.00 90.12 270 HIS A O 1
ATOM 2076 N N . ASP A 1 271 ? 40.240 -19.292 -34.171 1.00 92.38 271 ASP A N 1
ATOM 2077 C CA . ASP A 1 271 ? 39.054 -20.002 -34.658 1.00 92.38 271 ASP A CA 1
ATOM 2078 C C . ASP A 1 271 ? 37.867 -19.044 -34.847 1.00 92.38 271 ASP A C 1
ATOM 2080 O O . ASP A 1 271 ? 37.269 -18.993 -35.925 1.00 92.38 271 ASP A O 1
ATOM 2084 N N . ILE A 1 272 ? 37.590 -18.208 -33.841 1.00 93.69 272 ILE A N 1
ATOM 2085 C CA . ILE A 1 272 ? 36.562 -17.168 -33.904 1.00 93.69 272 ILE A CA 1
ATOM 2086 C C . ILE A 1 272 ? 36.924 -16.129 -34.974 1.00 93.69 272 ILE A C 1
ATOM 2088 O O . ILE A 1 272 ? 36.090 -15.805 -35.824 1.00 93.69 272 ILE A O 1
ATOM 2092 N N . ALA A 1 273 ? 38.159 -15.616 -34.969 1.00 91.44 273 ALA A N 1
ATOM 2093 C CA . ALA A 1 273 ? 38.599 -14.600 -35.928 1.00 91.44 273 ALA A CA 1
ATOM 2094 C C . ALA A 1 273 ? 38.438 -15.076 -37.385 1.00 91.44 273 ALA A C 1
ATOM 2096 O O . ALA A 1 273 ? 37.954 -14.323 -38.235 1.00 91.44 273 ALA A O 1
ATOM 2097 N N . SER A 1 274 ? 38.752 -16.349 -37.649 1.00 92.38 274 SER A N 1
ATOM 2098 C CA . SER A 1 274 ? 38.554 -16.997 -38.951 1.00 92.38 274 SER A CA 1
ATOM 2099 C C . SER A 1 274 ? 37.068 -17.162 -39.292 1.00 92.38 274 SER A C 1
ATOM 2101 O O . SER A 1 274 ? 36.634 -16.772 -40.378 1.00 92.38 274 SER A O 1
ATOM 2103 N N . ARG A 1 275 ? 36.260 -17.678 -38.352 1.00 92.94 275 ARG A N 1
ATOM 2104 C CA . ARG A 1 275 ? 34.815 -17.924 -38.523 1.00 92.94 275 ARG A CA 1
ATOM 2105 C C . ARG A 1 275 ? 34.023 -16.658 -38.856 1.00 92.94 275 ARG A C 1
ATOM 2107 O O . ARG A 1 275 ? 33.096 -16.723 -39.667 1.00 92.94 275 ARG A O 1
ATOM 2114 N N . TYR A 1 276 ? 34.390 -15.532 -38.244 1.00 92.44 276 TYR A N 1
ATOM 2115 C CA . TYR A 1 276 ? 33.772 -14.216 -38.447 1.00 92.44 276 TYR A CA 1
ATOM 2116 C C . TYR A 1 276 ? 34.505 -13.345 -39.486 1.00 92.44 276 TYR A C 1
ATOM 2118 O O . TYR A 1 276 ? 34.083 -12.216 -39.737 1.00 92.44 276 TYR A O 1
ATOM 2126 N N . GLN A 1 277 ? 35.555 -13.873 -40.131 1.00 93.25 277 GLN A N 1
ATOM 2127 C CA . GLN A 1 277 ? 36.352 -13.210 -41.174 1.00 93.25 277 GLN A CA 1
ATOM 2128 C C . GLN A 1 277 ? 36.915 -11.838 -40.754 1.00 93.25 277 GLN A C 1
ATOM 2130 O O . GLN A 1 277 ? 36.864 -10.870 -41.517 1.00 93.25 277 GLN A O 1
ATOM 2135 N N . ILE A 1 278 ? 37.450 -11.741 -39.535 1.00 94.31 278 ILE A N 1
ATOM 2136 C CA . ILE A 1 278 ? 37.984 -10.490 -38.984 1.00 94.31 278 ILE A CA 1
ATOM 2137 C C . ILE A 1 278 ? 39.302 -10.126 -39.677 1.00 94.31 278 ILE A C 1
ATOM 2139 O O . ILE A 1 278 ? 40.262 -10.890 -39.643 1.00 94.31 278 ILE A O 1
ATOM 2143 N N . ARG A 1 279 ? 39.351 -8.942 -40.304 1.00 89.50 279 ARG A N 1
ATOM 2144 C CA . ARG A 1 279 ? 40.520 -8.451 -41.070 1.00 89.50 279 ARG A CA 1
ATOM 2145 C C . ARG A 1 279 ? 41.262 -7.287 -40.409 1.00 89.50 279 ARG A C 1
ATOM 2147 O O . ARG A 1 279 ? 42.340 -6.923 -40.862 1.00 89.50 279 ARG A O 1
ATOM 2154 N N . ALA A 1 280 ? 40.677 -6.681 -39.378 1.00 91.44 280 ALA A N 1
ATOM 2155 C CA . ALA A 1 280 ? 41.236 -5.543 -38.654 1.00 91.44 280 ALA A CA 1
ATOM 2156 C C . ALA A 1 280 ? 40.677 -5.484 -37.225 1.00 91.44 280 ALA A C 1
ATOM 2158 O O . ALA A 1 280 ? 39.581 -5.978 -36.958 1.00 91.44 280 ALA A O 1
ATOM 2159 N N . THR A 1 281 ? 41.401 -4.825 -36.320 1.00 92.38 281 THR A N 1
ATOM 2160 C CA . THR A 1 281 ? 40.938 -4.520 -34.958 1.00 92.38 281 THR A CA 1
ATOM 2161 C C . THR A 1 281 ? 41.052 -3.016 -34.684 1.00 92.38 281 THR A C 1
ATOM 2163 O O . THR A 1 281 ? 42.071 -2.431 -35.057 1.00 92.38 281 THR A O 1
ATOM 2166 N N . PRO A 1 282 ? 40.080 -2.387 -34.000 1.00 95.44 282 PRO A N 1
ATOM 2167 C CA . PRO A 1 282 ? 38.858 -2.992 -33.476 1.00 95.44 282 PRO A CA 1
ATOM 2168 C C . PRO A 1 282 ? 37.834 -3.257 -34.592 1.00 95.44 282 PRO A C 1
ATOM 2170 O O . PRO A 1 282 ? 37.678 -2.441 -35.500 1.00 95.44 282 PRO A O 1
ATOM 2173 N N . THR A 1 283 ? 37.133 -4.387 -34.500 1.00 96.69 283 THR A N 1
ATOM 2174 C CA . THR A 1 283 ? 35.923 -4.678 -35.286 1.00 96.69 283 THR A CA 1
ATOM 2175 C C . THR A 1 283 ? 34.793 -5.013 -34.322 1.00 96.69 283 THR A C 1
ATOM 2177 O O . THR A 1 283 ? 35.004 -5.732 -33.347 1.00 96.69 283 THR A O 1
ATOM 2180 N N . PHE A 1 284 ? 33.593 -4.524 -34.606 1.00 97.25 284 PHE A N 1
ATOM 2181 C CA . PHE A 1 284 ? 32.390 -4.785 -33.828 1.00 97.25 284 PHE A CA 1
ATOM 2182 C C . PHE A 1 284 ? 31.337 -5.471 -34.695 1.00 97.25 284 PHE A C 1
ATOM 2184 O O . PHE A 1 284 ? 31.269 -5.226 -35.901 1.00 97.25 284 PHE A O 1
ATOM 2191 N N . MET A 1 285 ? 30.505 -6.316 -34.089 1.00 96.94 285 MET A N 1
ATOM 2192 C CA . MET A 1 285 ? 29.304 -6.872 -34.719 1.00 96.94 285 MET A CA 1
ATOM 2193 C C . MET A 1 285 ? 28.143 -6.881 -33.732 1.00 96.94 285 MET A C 1
ATOM 2195 O O . MET A 1 285 ? 28.321 -7.271 -32.578 1.00 96.94 285 MET A O 1
ATOM 2199 N N . THR A 1 286 ? 26.964 -6.478 -34.195 1.00 96.56 286 THR A N 1
ATOM 2200 C CA . THR A 1 286 ? 25.728 -6.450 -33.407 1.00 96.56 286 THR A CA 1
ATOM 2201 C C . THR A 1 286 ? 24.764 -7.542 -33.856 1.00 96.56 286 THR A C 1
ATOM 2203 O O . THR A 1 286 ? 24.698 -7.911 -35.031 1.00 96.56 286 THR A O 1
ATOM 2206 N N . PHE A 1 287 ? 23.999 -8.057 -32.901 1.00 94.94 287 PHE A N 1
ATOM 2207 C CA . PHE A 1 287 ? 23.003 -9.104 -33.076 1.00 94.94 287 PHE A CA 1
ATOM 2208 C C . PHE A 1 287 ? 21.731 -8.705 -32.333 1.00 94.94 287 PHE A C 1
ATOM 2210 O O . PHE A 1 287 ? 21.801 -8.070 -31.281 1.00 94.94 287 PHE A O 1
ATOM 2217 N N . SER A 1 288 ? 20.577 -9.092 -32.862 1.00 92.81 288 SER A N 1
ATOM 2218 C CA . SER A 1 288 ? 19.275 -8.907 -32.227 1.00 92.81 288 SER A CA 1
ATOM 2219 C C . SER A 1 288 ? 18.442 -10.158 -32.439 1.00 92.81 288 SER A C 1
ATOM 2221 O O . SER A 1 288 ? 18.145 -10.507 -33.585 1.00 92.81 288 SER A O 1
ATOM 2223 N N . ARG A 1 289 ? 18.080 -10.805 -31.326 1.00 90.12 289 ARG A N 1
ATOM 2224 C CA . ARG A 1 289 ? 17.323 -12.062 -31.270 1.00 90.12 289 ARG A CA 1
ATOM 2225 C C . ARG A 1 289 ? 17.996 -13.189 -32.070 1.00 90.12 289 ARG A C 1
ATOM 2227 O O . ARG A 1 289 ? 17.386 -13.835 -32.910 1.00 90.12 289 ARG A O 1
ATOM 2234 N N . GLY A 1 290 ? 19.307 -13.350 -31.867 1.00 87.56 290 GLY A N 1
ATOM 2235 C CA . GLY A 1 290 ? 20.159 -14.300 -32.598 1.00 87.56 290 GLY A CA 1
ATOM 2236 C C . GLY A 1 290 ? 20.606 -13.843 -33.997 1.00 87.56 290 GLY A C 1
ATOM 2237 O O . GLY A 1 290 ? 21.713 -14.180 -34.416 1.00 87.56 290 GLY A O 1
ATOM 2238 N N . ASP A 1 291 ? 19.820 -13.021 -34.697 1.00 91.12 291 ASP A N 1
ATOM 2239 C CA . ASP A 1 291 ? 20.178 -12.526 -36.032 1.00 91.12 291 ASP A CA 1
ATOM 2240 C C . ASP A 1 291 ? 21.279 -11.463 -35.979 1.00 91.12 291 ASP A C 1
ATOM 2242 O O . ASP A 1 291 ? 21.159 -10.458 -35.270 1.00 91.12 291 ASP A O 1
ATOM 2246 N N . LYS A 1 292 ? 22.308 -11.609 -36.819 1.00 92.62 292 LYS A N 1
ATOM 2247 C CA . LYS A 1 292 ? 23.292 -10.547 -37.064 1.00 92.62 292 LYS A CA 1
ATOM 2248 C C . LYS A 1 292 ? 22.615 -9.336 -37.719 1.00 92.62 292 LYS A C 1
ATOM 2250 O O . LYS A 1 292 ? 21.903 -9.491 -38.708 1.00 92.62 292 LYS A O 1
ATOM 2255 N N . ARG A 1 293 ? 22.883 -8.135 -37.200 1.00 92.69 293 ARG A N 1
ATOM 2256 C CA . ARG A 1 293 ? 22.380 -6.861 -37.736 1.00 92.69 293 ARG A CA 1
ATOM 2257 C C . ARG A 1 293 ? 23.480 -6.121 -38.489 1.00 92.69 293 ARG A C 1
ATOM 2259 O O . ARG A 1 293 ? 23.512 -6.197 -39.712 1.00 92.69 293 ARG A O 1
ATOM 2266 N N . ASP A 1 294 ? 24.434 -5.524 -37.779 1.00 90.50 294 ASP A N 1
ATOM 2267 C CA . ASP A 1 294 ? 25.503 -4.723 -38.382 1.00 90.50 294 ASP A CA 1
ATOM 2268 C C . ASP A 1 294 ? 26.905 -5.215 -38.001 1.00 90.50 294 ASP A C 1
ATOM 2270 O O . ASP A 1 294 ? 27.106 -6.039 -37.105 1.00 90.50 294 ASP A O 1
ATOM 2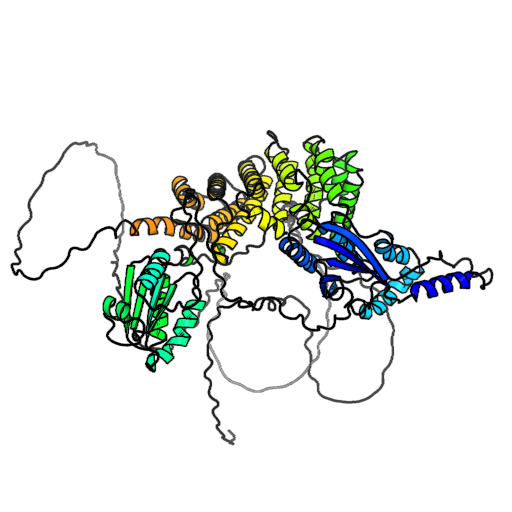274 N N . GLY A 1 295 ? 27.911 -4.699 -38.707 1.00 92.69 295 GLY A N 1
ATOM 2275 C CA . GLY A 1 295 ? 29.309 -4.851 -38.328 1.00 92.69 295 GLY A CA 1
ATOM 2276 C C . GLY A 1 295 ? 30.195 -3.796 -38.978 1.00 92.69 295 GLY A C 1
ATOM 2277 O O . GLY A 1 295 ? 30.047 -3.502 -40.162 1.00 92.69 295 GLY A O 1
ATOM 2278 N N . TRP A 1 296 ? 31.113 -3.225 -38.202 1.00 94.88 296 TRP A N 1
ATOM 2279 C CA . TRP A 1 296 ? 31.997 -2.138 -38.630 1.00 94.88 296 TRP A CA 1
ATOM 2280 C C . TRP A 1 296 ? 33.372 -2.260 -37.970 1.00 94.88 296 TRP A C 1
ATOM 2282 O O . TRP A 1 296 ? 33.533 -2.950 -36.963 1.00 94.88 296 TRP A O 1
ATOM 2292 N N . ALA A 1 297 ? 34.364 -1.572 -38.530 1.00 92.88 297 ALA A N 1
ATOM 2293 C CA . ALA A 1 297 ? 35.711 -1.482 -37.979 1.00 92.88 297 ALA A CA 1
ATOM 2294 C C . ALA A 1 297 ? 36.071 -0.025 -37.659 1.00 92.88 297 ALA A C 1
ATOM 2296 O O . ALA A 1 297 ? 35.534 0.897 -38.274 1.00 92.88 297 ALA A O 1
ATOM 2297 N N . GLY A 1 298 ? 37.000 0.173 -36.723 1.00 88.94 298 GLY A N 1
ATOM 2298 C CA . GLY A 1 298 ? 37.492 1.494 -36.319 1.00 88.94 298 GLY A CA 1
ATOM 2299 C C . GLY A 1 298 ? 37.138 1.877 -34.880 1.00 88.94 298 GLY A C 1
ATOM 2300 O O . GLY A 1 298 ? 36.156 1.411 -34.308 1.00 88.94 298 GLY A O 1
ATOM 2301 N N . ALA A 1 299 ? 37.989 2.707 -34.275 1.00 84.38 299 ALA A N 1
ATOM 2302 C CA . ALA A 1 299 ? 37.931 3.083 -32.863 1.00 84.38 299 ALA A CA 1
ATOM 2303 C C . ALA A 1 299 ? 37.208 4.423 -32.642 1.00 84.38 299 ALA A C 1
ATOM 2305 O O . ALA A 1 299 ? 37.798 5.361 -32.112 1.00 84.38 299 ALA A O 1
ATOM 2306 N N . ASP A 1 300 ? 35.949 4.519 -33.069 1.00 91.25 300 ASP A N 1
ATOM 2307 C CA . ASP A 1 300 ? 35.093 5.684 -32.809 1.00 91.25 300 ASP A CA 1
ATOM 2308 C C . ASP A 1 300 ? 34.094 5.366 -31.672 1.00 91.25 300 ASP A C 1
ATOM 2310 O O . ASP A 1 300 ? 33.167 4.573 -31.880 1.00 91.25 300 ASP A O 1
ATOM 2314 N N . PRO A 1 301 ? 34.255 5.967 -30.473 1.00 89.00 301 PRO A N 1
ATOM 2315 C CA . PRO A 1 301 ? 33.325 5.805 -29.355 1.00 89.00 301 PRO A CA 1
ATOM 2316 C C . PRO A 1 301 ? 31.888 6.242 -29.663 1.00 89.00 301 PRO A C 1
ATOM 2318 O O . PRO A 1 301 ? 30.944 5.643 -29.146 1.00 89.00 301 PRO A O 1
ATOM 2321 N N . SER A 1 302 ? 31.708 7.261 -30.508 1.00 91.38 302 SER A N 1
ATOM 2322 C CA . SER A 1 302 ? 30.393 7.812 -30.853 1.00 91.38 302 SER A CA 1
ATOM 2323 C C . SER A 1 302 ? 29.642 6.865 -31.782 1.00 91.38 302 SER A C 1
ATOM 2325 O O . SER A 1 302 ? 28.473 6.565 -31.542 1.00 91.38 302 SER A O 1
ATOM 2327 N N . LEU A 1 303 ? 30.329 6.331 -32.798 1.00 93.44 303 LEU A N 1
ATOM 2328 C CA . LEU A 1 303 ? 29.781 5.303 -33.684 1.00 93.44 303 LEU A CA 1
ATOM 2329 C C . LEU A 1 303 ? 29.474 4.008 -32.920 1.00 93.44 303 LEU A C 1
ATOM 2331 O O . LEU A 1 303 ? 28.409 3.425 -33.118 1.00 93.44 303 LEU A O 1
ATOM 2335 N N . LEU A 1 304 ? 30.363 3.588 -32.010 1.00 94.38 304 LEU A N 1
ATOM 2336 C CA . LEU A 1 304 ? 30.123 2.434 -31.140 1.00 94.38 304 LEU A CA 1
ATOM 2337 C C . LEU A 1 304 ? 28.844 2.614 -30.316 1.00 94.38 304 LEU A C 1
ATOM 2339 O O . LEU A 1 304 ? 27.960 1.760 -30.375 1.00 94.38 304 LEU A O 1
ATOM 2343 N N . LYS A 1 305 ? 28.722 3.735 -29.599 1.00 94.38 305 LYS A N 1
ATOM 2344 C CA . LYS A 1 305 ? 27.533 4.046 -28.802 1.00 94.38 305 LYS A CA 1
ATOM 2345 C C . LYS A 1 305 ? 26.271 4.106 -29.667 1.00 94.38 305 LYS A C 1
ATOM 2347 O O . LYS A 1 305 ? 25.293 3.442 -29.344 1.00 94.38 305 LYS A O 1
ATOM 2352 N N . SER A 1 306 ? 26.313 4.811 -30.798 1.00 94.00 306 SER A N 1
ATOM 2353 C CA . SER A 1 306 ? 25.180 4.939 -31.725 1.00 94.00 306 SER A CA 1
ATOM 2354 C C . SER A 1 306 ? 24.697 3.587 -32.268 1.00 94.00 306 SER A C 1
ATOM 2356 O O . SER A 1 306 ? 23.492 3.342 -32.332 1.00 94.00 306 SER A O 1
ATOM 2358 N N . ASN A 1 307 ? 25.609 2.684 -32.637 1.00 95.00 307 ASN A N 1
ATOM 2359 C CA . ASN A 1 307 ? 25.249 1.370 -33.177 1.00 95.00 307 ASN A CA 1
ATOM 2360 C C . ASN A 1 307 ? 24.735 0.411 -32.092 1.00 95.00 307 ASN A C 1
ATOM 2362 O O . ASN A 1 307 ? 23.796 -0.346 -32.345 1.00 95.00 307 ASN A O 1
ATOM 2366 N N . VAL A 1 308 ? 25.300 0.471 -30.881 1.00 94.25 308 VAL A N 1
ATOM 2367 C CA . VAL A 1 308 ? 24.800 -0.276 -29.715 1.00 94.25 308 VAL A CA 1
ATOM 2368 C C . VAL A 1 308 ? 23.399 0.210 -29.329 1.00 94.25 308 VAL A C 1
ATOM 2370 O O . VAL A 1 308 ? 22.478 -0.598 -29.250 1.00 94.25 308 VAL A O 1
ATOM 2373 N N . GLU A 1 309 ? 23.183 1.523 -29.207 1.00 92.50 309 GLU A N 1
ATOM 2374 C CA . GLU A 1 309 ? 21.849 2.100 -28.984 1.00 92.50 309 GLU A CA 1
ATOM 2375 C C . GLU A 1 309 ? 20.855 1.722 -30.093 1.00 92.50 309 GLU A C 1
ATOM 2377 O O . GLU A 1 309 ? 19.681 1.481 -29.813 1.00 92.50 309 GLU A O 1
ATOM 2382 N N . SER A 1 310 ? 21.306 1.639 -31.348 1.00 92.38 310 SER A N 1
ATOM 2383 C CA . SER A 1 310 ? 20.452 1.274 -32.484 1.00 92.38 310 SER A CA 1
ATOM 2384 C C . SER A 1 310 ? 20.008 -0.189 -32.434 1.00 92.38 310 SER A C 1
ATOM 2386 O O . SER A 1 310 ? 18.817 -0.457 -32.593 1.00 92.38 310 SER A O 1
ATOM 2388 N N . VAL A 1 311 ? 20.911 -1.142 -32.154 1.00 92.69 311 VAL A N 1
ATOM 2389 C CA . VAL A 1 311 ? 20.509 -2.554 -32.001 1.00 92.69 311 VAL A CA 1
ATOM 2390 C C . VAL A 1 311 ? 19.670 -2.772 -30.740 1.00 92.69 311 VAL A C 1
ATOM 2392 O O . VAL A 1 311 ? 18.739 -3.578 -30.766 1.00 92.69 311 VAL A O 1
ATOM 2395 N N . LEU A 1 312 ? 19.922 -2.017 -29.666 1.00 90.38 312 LEU A N 1
ATOM 2396 C CA . LEU A 1 312 ? 19.087 -2.037 -28.465 1.00 90.38 312 LEU A CA 1
ATOM 2397 C C . LEU A 1 312 ? 17.670 -1.548 -28.773 1.00 90.38 312 LEU A C 1
ATOM 2399 O O . LEU A 1 312 ? 16.732 -2.291 -28.520 1.00 90.38 312 LEU A O 1
ATOM 2403 N N . ARG A 1 313 ? 17.499 -0.383 -29.415 1.00 87.50 313 ARG A N 1
ATOM 2404 C CA . ARG A 1 313 ? 16.175 0.124 -29.837 1.00 87.50 313 ARG A CA 1
ATOM 2405 C C . ARG A 1 313 ? 15.475 -0.771 -30.859 1.00 87.50 313 ARG A C 1
ATOM 2407 O O . ARG A 1 313 ? 14.252 -0.793 -30.894 1.00 87.50 313 ARG A O 1
ATOM 2414 N N . TYR A 1 314 ? 16.217 -1.494 -31.696 1.00 88.00 314 TYR A N 1
ATOM 2415 C CA . TYR A 1 314 ? 15.633 -2.470 -32.619 1.00 88.00 314 TYR A CA 1
ATOM 2416 C C . TYR A 1 314 ? 15.145 -3.733 -31.885 1.00 88.00 314 TYR A C 1
ATOM 2418 O O . TYR A 1 314 ? 14.091 -4.276 -32.202 1.00 88.00 314 TYR A O 1
ATOM 2426 N N . THR A 1 315 ? 15.899 -4.203 -30.887 1.00 87.19 315 THR A N 1
ATOM 2427 C CA . THR A 1 315 ? 15.557 -5.407 -30.106 1.00 87.19 315 THR A CA 1
ATOM 2428 C C . THR A 1 315 ? 14.449 -5.141 -29.089 1.00 87.19 315 THR A C 1
ATOM 2430 O O . THR A 1 315 ? 13.562 -5.978 -28.897 1.00 87.19 315 THR A O 1
ATOM 2433 N N . PHE A 1 316 ? 14.528 -3.969 -28.464 1.00 85.62 316 PHE A N 1
ATOM 2434 C CA . PHE A 1 316 ? 13.677 -3.431 -27.413 1.00 85.62 316 PHE A CA 1
ATOM 2435 C C . PHE A 1 316 ? 13.098 -2.094 -27.901 1.00 85.62 316 PHE A C 1
ATOM 2437 O O . PHE A 1 316 ? 13.529 -1.025 -27.452 1.00 85.62 316 PHE A O 1
ATOM 2444 N N . PRO A 1 317 ? 12.171 -2.122 -28.876 1.00 81.25 317 PRO A N 1
ATOM 2445 C CA . PRO A 1 317 ? 11.498 -0.908 -29.308 1.00 81.25 317 PRO A CA 1
ATOM 2446 C C . PRO A 1 317 ? 10.766 -0.283 -28.113 1.00 81.25 317 PRO A C 1
ATOM 2448 O O . PRO A 1 317 ? 10.118 -1.008 -27.352 1.00 81.25 317 PRO A O 1
ATOM 2451 N N . PRO A 1 318 ? 10.853 1.046 -27.919 1.00 79.62 318 PRO A N 1
ATOM 2452 C CA . PRO A 1 318 ? 10.122 1.709 -26.850 1.00 79.62 318 PRO A CA 1
ATOM 2453 C C . PRO A 1 318 ? 8.625 1.465 -27.047 1.00 79.62 318 PRO A C 1
ATOM 2455 O O . PRO A 1 318 ? 8.133 1.521 -28.178 1.00 79.62 318 PRO A O 1
ATOM 2458 N N . HIS A 1 319 ? 7.900 1.195 -25.957 1.00 84.94 319 HIS A N 1
ATOM 2459 C CA . HIS A 1 319 ? 6.486 0.844 -26.053 1.00 84.94 319 HIS A CA 1
ATOM 2460 C C . HIS A 1 319 ? 5.730 1.941 -26.829 1.00 84.94 319 HIS A C 1
ATOM 2462 O O . HIS A 1 319 ? 5.882 3.112 -26.467 1.00 84.94 319 HIS A O 1
ATOM 2468 N N . PRO A 1 320 ? 4.905 1.625 -27.848 1.00 85.19 320 PRO A N 1
ATOM 2469 C CA . PRO A 1 320 ? 4.291 2.618 -28.736 1.00 85.19 320 PRO A CA 1
ATOM 2470 C C . PRO A 1 320 ? 3.584 3.789 -28.027 1.00 85.19 320 PRO A C 1
ATOM 2472 O O . PRO A 1 320 ? 3.670 4.935 -28.467 1.00 85.19 320 PRO A O 1
ATOM 2475 N N . HIS A 1 321 ? 2.958 3.532 -26.873 1.00 87.94 321 HIS A N 1
ATOM 2476 C CA . HIS A 1 321 ? 2.359 4.561 -26.009 1.00 87.94 321 HIS A CA 1
ATOM 2477 C C . HIS A 1 321 ? 3.341 5.647 -25.509 1.00 87.94 321 HIS A C 1
ATOM 2479 O O . HIS A 1 321 ? 2.924 6.786 -25.320 1.00 87.94 321 HIS A O 1
ATOM 2485 N N . THR A 1 322 ? 4.639 5.356 -25.356 1.00 86.12 322 THR A N 1
ATOM 2486 C CA . THR A 1 322 ? 5.659 6.341 -24.927 1.00 86.12 322 THR A CA 1
ATOM 2487 C C . THR A 1 322 ? 5.903 7.461 -25.938 1.00 86.12 322 THR A C 1
ATOM 2489 O O . THR A 1 322 ? 6.394 8.523 -25.565 1.00 86.12 322 THR A O 1
ATOM 2492 N N . LEU A 1 323 ? 5.517 7.262 -27.202 1.00 86.31 323 LEU A N 1
ATOM 2493 C CA . LEU A 1 323 ? 5.627 8.269 -28.260 1.00 86.31 323 LEU A CA 1
ATOM 2494 C C . LEU A 1 323 ? 4.436 9.246 -28.275 1.00 86.31 323 LEU A C 1
ATOM 2496 O O . LEU A 1 323 ? 4.420 10.202 -29.053 1.00 86.31 323 LEU A O 1
ATOM 2500 N N . LEU A 1 324 ? 3.421 9.016 -27.437 1.00 88.19 324 LEU A N 1
ATOM 2501 C CA . LEU A 1 324 ? 2.223 9.844 -27.367 1.00 88.19 324 LEU A CA 1
ATOM 2502 C C . LEU A 1 324 ? 2.400 11.016 -26.404 1.00 88.19 324 LEU A C 1
ATOM 2504 O O . LEU A 1 324 ? 2.927 10.868 -25.310 1.00 88.19 324 LEU A O 1
ATOM 2508 N N . ALA A 1 325 ? 1.863 12.181 -26.763 1.00 88.25 325 ALA A N 1
ATOM 2509 C CA . ALA A 1 325 ? 1.807 13.340 -25.873 1.00 88.25 325 ALA A CA 1
ATOM 2510 C C . ALA A 1 325 ? 0.599 13.250 -24.918 1.00 88.25 325 ALA A C 1
ATOM 2512 O O . ALA A 1 325 ? -0.401 13.949 -25.120 1.00 88.25 325 ALA A O 1
ATOM 2513 N N . VAL A 1 326 ? 0.662 12.369 -23.916 1.00 90.44 326 VAL A N 1
ATOM 2514 C CA . VAL A 1 326 ? -0.425 12.117 -22.949 1.00 90.44 326 VAL A CA 1
ATOM 2515 C C . VAL A 1 326 ? -0.013 12.530 -21.529 1.00 90.44 326 VAL A C 1
ATOM 2517 O O . VAL A 1 326 ? 0.242 11.678 -20.681 1.00 90.44 326 VAL A O 1
ATOM 2520 N N . PRO A 1 327 ? 0.109 13.847 -21.259 1.00 89.00 327 PRO A N 1
ATOM 2521 C CA . PRO A 1 327 ? 0.706 14.349 -20.025 1.00 89.00 327 PRO A CA 1
ATOM 2522 C C . PRO A 1 327 ? -0.084 14.003 -18.760 1.00 89.00 327 PRO A C 1
ATOM 2524 O O . PRO A 1 327 ? 0.530 13.893 -17.703 1.00 89.00 327 PRO A O 1
ATOM 2527 N N . THR A 1 328 ? -1.404 13.811 -18.837 1.00 90.00 328 THR A N 1
ATOM 2528 C CA . THR A 1 328 ? -2.198 13.402 -17.669 1.00 90.00 328 THR A CA 1
ATOM 2529 C C . THR A 1 328 ? -1.896 11.961 -17.276 1.00 90.00 328 THR A C 1
ATOM 2531 O O . THR A 1 328 ? -1.832 11.669 -16.089 1.00 90.00 328 THR A O 1
ATOM 2534 N N . LEU A 1 329 ? -1.651 11.071 -18.241 1.00 88.50 329 LEU A N 1
ATOM 2535 C CA . LEU A 1 329 ? -1.192 9.714 -17.937 1.00 88.50 329 LEU A CA 1
ATOM 2536 C C . LEU A 1 329 ? 0.303 9.700 -17.568 1.00 88.50 329 LEU A C 1
ATOM 2538 O O . LEU A 1 329 ? 0.698 9.096 -16.575 1.00 88.50 329 LEU A O 1
ATOM 2542 N N . GLN A 1 330 ? 1.153 10.399 -18.322 1.00 89.50 330 GLN A N 1
ATOM 2543 C CA . GLN A 1 330 ? 2.613 10.379 -18.150 1.00 89.50 330 GLN A CA 1
ATOM 2544 C C . GLN A 1 330 ? 3.110 11.048 -16.864 1.00 89.50 330 GLN A C 1
ATOM 2546 O O . GLN A 1 330 ? 4.076 10.561 -16.272 1.00 89.50 330 GLN A O 1
ATOM 2551 N N . TYR A 1 331 ? 2.465 12.140 -16.449 1.00 87.38 331 TYR A N 1
ATOM 2552 C CA . TYR A 1 331 ? 2.897 13.009 -15.347 1.00 87.38 331 TYR A CA 1
ATOM 2553 C C . TYR A 1 331 ? 1.759 13.327 -14.360 1.00 87.38 331 TYR A C 1
ATOM 2555 O O . TYR A 1 331 ? 1.869 14.254 -13.556 1.00 87.38 331 TYR A O 1
ATOM 2563 N N . GLY A 1 332 ? 0.645 12.593 -14.433 1.00 86.75 332 GLY A N 1
ATOM 2564 C CA . GLY A 1 332 ? -0.446 12.699 -13.469 1.00 86.75 332 GLY A CA 1
ATOM 2565 C C . GLY A 1 332 ? -0.029 12.243 -12.074 1.00 86.75 332 GLY A C 1
ATOM 2566 O O . GLY A 1 332 ? 0.867 11.420 -11.902 1.00 86.75 332 GLY A O 1
ATOM 2567 N N . SER A 1 333 ? -0.710 12.768 -11.055 1.00 88.81 333 SER A N 1
ATOM 2568 C CA . SER A 1 333 ? -0.506 12.328 -9.675 1.00 88.81 333 SER A CA 1
ATOM 2569 C C . SER A 1 333 ? -0.925 10.866 -9.512 1.00 88.81 333 SER A C 1
ATOM 2571 O O . SER A 1 333 ? -2.107 10.551 -9.639 1.00 88.81 333 SER A O 1
ATOM 2573 N N . LEU A 1 334 ? 0.031 10.009 -9.150 1.00 92.56 334 LEU A N 1
ATOM 2574 C CA . LEU A 1 334 ? -0.200 8.620 -8.732 1.00 92.56 334 LEU A CA 1
ATOM 2575 C C . LEU A 1 334 ? -0.427 8.485 -7.214 1.00 92.56 334 LEU A C 1
ATOM 2577 O O . LEU A 1 334 ? -0.462 7.373 -6.695 1.00 92.56 334 LEU A O 1
ATOM 2581 N N . LYS A 1 335 ? -0.567 9.604 -6.483 1.00 93.62 335 LYS A N 1
ATOM 2582 C CA . LYS A 1 335 ? -0.882 9.578 -5.046 1.00 93.62 335 LYS A CA 1
ATOM 2583 C C . LYS A 1 335 ? -2.229 8.870 -4.817 1.00 93.62 335 LYS A C 1
ATOM 2585 O O . LYS A 1 335 ? -3.210 9.297 -5.432 1.00 93.62 335 LYS A O 1
ATOM 2590 N N . PRO A 1 336 ? -2.299 7.852 -3.938 1.00 95.50 336 PRO A N 1
ATOM 2591 C CA . PRO A 1 336 ? -3.547 7.161 -3.640 1.00 95.50 336 PRO A CA 1
ATOM 2592 C C . PRO A 1 336 ? -4.625 8.097 -3.091 1.00 95.50 336 PRO A C 1
ATOM 2594 O O . PRO A 1 336 ? -4.348 9.002 -2.300 1.00 95.50 336 PRO A O 1
ATOM 2597 N N . VAL A 1 337 ? -5.873 7.850 -3.480 1.00 96.69 337 VAL A N 1
ATOM 2598 C CA . VAL A 1 337 ? -7.050 8.499 -2.902 1.00 96.69 337 VAL A CA 1
ATOM 2599 C C . VAL A 1 337 ? -7.430 7.794 -1.606 1.00 96.69 337 VAL A C 1
ATOM 2601 O O . VAL A 1 337 ? -7.541 6.570 -1.563 1.00 96.69 337 VAL A O 1
ATOM 2604 N N . THR A 1 338 ? -7.633 8.577 -0.547 1.00 97.00 338 THR A N 1
ATOM 2605 C CA . THR A 1 338 ? -7.858 8.088 0.818 1.00 97.00 338 THR A CA 1
ATOM 2606 C C . THR A 1 338 ? -9.077 8.749 1.460 1.00 97.00 338 THR A C 1
ATOM 2608 O O . THR A 1 338 ? -9.501 9.848 1.102 1.00 97.00 338 THR A O 1
ATOM 2611 N N . TYR A 1 339 ? -9.642 8.068 2.452 1.00 97.31 339 TYR A N 1
ATOM 2612 C CA . TYR A 1 339 ? -10.849 8.441 3.180 1.00 97.31 339 TYR A CA 1
ATOM 2613 C C . TYR A 1 339 ? -10.541 8.566 4.677 1.00 97.31 339 TYR A C 1
ATOM 2615 O O . TYR A 1 339 ? -11.004 7.785 5.510 1.00 97.31 339 TYR A O 1
ATOM 2623 N N . GLY A 1 340 ? -9.734 9.571 5.027 1.00 93.88 340 GLY A N 1
ATOM 2624 C CA . GLY A 1 340 ? -9.305 9.820 6.409 1.00 93.88 340 GLY A CA 1
ATOM 2625 C C . GLY A 1 340 ? -10.247 10.663 7.275 1.00 93.88 340 GLY A C 1
ATOM 2626 O O . GLY A 1 340 ? -9.943 10.907 8.442 1.00 93.88 340 GLY A O 1
ATOM 2627 N N . LYS A 1 341 ? -11.387 11.122 6.742 1.00 94.75 341 LYS A N 1
ATOM 2628 C CA . LYS A 1 341 ? -12.333 11.975 7.480 1.00 94.75 341 LYS A CA 1
ATOM 2629 C C . LYS A 1 341 ? -12.965 11.217 8.652 1.00 94.75 341 LYS A C 1
ATOM 2631 O O . LYS A 1 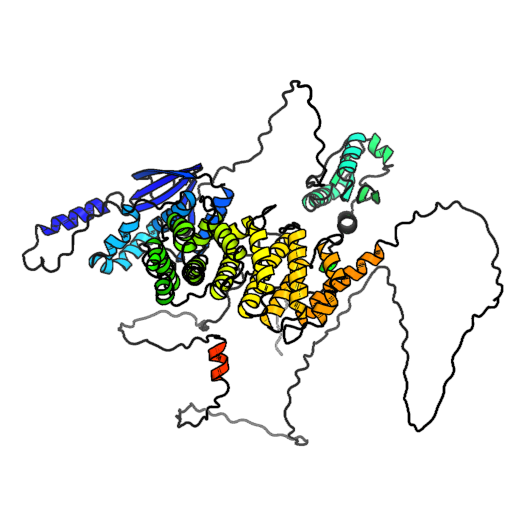341 ? -13.653 10.219 8.452 1.00 94.75 341 LYS A O 1
ATOM 2636 N N . VAL A 1 342 ? -12.789 11.735 9.866 1.00 96.12 342 VAL A N 1
ATOM 2637 C CA . VAL A 1 342 ? -13.354 11.152 11.092 1.00 96.12 342 VAL A CA 1
ATOM 2638 C C . VAL A 1 342 ? -14.840 11.544 11.248 1.00 96.12 342 VAL A C 1
ATOM 2640 O O . VAL A 1 342 ? -15.172 12.729 11.136 1.00 96.12 342 VAL A O 1
ATOM 2643 N N . PRO A 1 343 ? -15.762 10.585 11.472 1.00 95.25 343 PRO A N 1
ATOM 2644 C CA . PRO A 1 343 ? -17.183 10.845 11.711 1.00 95.25 343 PRO A CA 1
ATOM 2645 C C . PRO A 1 343 ? -17.432 11.189 13.195 1.00 95.25 343 PRO A C 1
ATOM 2647 O O . PRO A 1 343 ? -16.521 11.091 14.012 1.00 95.25 343 PRO A O 1
ATOM 2650 N N . PRO A 1 344 ? -18.665 11.542 13.608 1.00 96.50 344 PRO A N 1
ATOM 2651 C CA . PRO A 1 344 ? -19.001 11.695 15.027 1.00 96.50 344 PRO A CA 1
ATOM 2652 C C . PRO A 1 344 ? -18.910 10.353 15.783 1.00 96.50 344 PRO A C 1
ATOM 2654 O O . PRO A 1 344 ? -19.866 9.575 15.798 1.00 96.50 344 PRO A O 1
ATOM 2657 N N . LEU A 1 345 ? -17.759 10.079 16.404 1.00 96.00 345 LEU A N 1
ATOM 2658 C CA . LEU A 1 345 ? -17.414 8.762 16.953 1.00 96.00 345 LEU A CA 1
ATOM 2659 C C . LEU A 1 345 ? -18.343 8.295 18.083 1.00 96.00 345 LEU A C 1
ATOM 2661 O O . LEU A 1 345 ? -18.665 7.113 18.138 1.00 96.00 345 LEU A O 1
ATOM 2665 N N . ASP A 1 346 ? -18.877 9.193 18.914 1.00 95.81 346 ASP A N 1
ATOM 2666 C CA . ASP A 1 346 ? -19.882 8.823 19.927 1.00 95.81 346 ASP A CA 1
ATOM 2667 C C . ASP A 1 346 ? -21.164 8.253 19.298 1.00 95.81 346 ASP A C 1
ATOM 2669 O O . ASP A 1 346 ? -21.726 7.271 19.783 1.00 95.81 346 ASP A O 1
ATOM 2673 N N . LYS A 1 347 ? -21.611 8.823 18.167 1.00 95.50 347 LYS A N 1
ATOM 2674 C CA . LYS A 1 347 ? -22.782 8.322 17.421 1.00 95.50 347 LYS A CA 1
ATOM 2675 C C . LYS A 1 347 ? -22.487 6.998 16.720 1.00 95.50 347 LYS A C 1
ATOM 2677 O O . LYS A 1 347 ? -23.408 6.223 16.474 1.00 95.50 347 LYS A O 1
ATOM 2682 N N . LEU A 1 348 ? -21.222 6.767 16.374 1.00 94.31 348 LEU A N 1
ATOM 2683 C CA . LEU A 1 348 ? -20.740 5.536 15.763 1.00 94.31 348 LEU A CA 1
ATOM 2684 C C . LEU A 1 348 ? -20.738 4.397 16.794 1.00 94.31 348 LEU A C 1
ATOM 2686 O O . LEU A 1 348 ? -21.383 3.377 16.579 1.00 94.31 348 LEU A O 1
ATOM 2690 N N . ILE A 1 349 ? -20.126 4.623 17.960 1.00 95.62 349 ILE A N 1
ATOM 2691 C CA . ILE A 1 349 ? -20.113 3.678 19.084 1.00 95.62 349 ILE A CA 1
ATOM 2692 C C . ILE A 1 349 ? -21.531 3.371 19.581 1.00 95.62 349 ILE A C 1
ATOM 2694 O O . ILE A 1 349 ? -21.869 2.205 19.768 1.00 95.62 349 ILE A O 1
ATOM 2698 N N . ALA A 1 350 ? -22.404 4.377 19.710 1.00 95.44 350 ALA A N 1
ATOM 2699 C CA . ALA A 1 350 ? -23.788 4.167 20.142 1.00 95.44 350 ALA A CA 1
ATOM 2700 C C . ALA A 1 350 ? -24.587 3.212 19.227 1.00 95.44 350 ALA A C 1
ATOM 2702 O O . ALA A 1 350 ? -25.489 2.524 19.701 1.00 95.44 350 ALA A O 1
ATOM 2703 N N . LYS A 1 351 ? -24.249 3.125 17.931 1.00 96.06 351 LYS A N 1
ATOM 2704 C CA . LYS A 1 351 ? -24.883 2.189 16.982 1.00 96.06 351 LYS A CA 1
ATOM 2705 C C . LYS A 1 351 ? -24.472 0.729 17.187 1.00 96.06 351 LYS A C 1
ATOM 2707 O O . LYS A 1 351 ? -25.184 -0.150 16.720 1.00 96.06 351 LYS A O 1
ATOM 2712 N N . LEU A 1 352 ? -23.362 0.463 17.876 1.00 94.75 352 LEU A N 1
ATOM 2713 C CA . LEU A 1 352 ? -22.882 -0.893 18.166 1.00 94.75 352 LEU A CA 1
ATOM 2714 C C . LEU A 1 352 ? -23.544 -1.513 19.412 1.00 94.75 352 LEU A C 1
ATOM 2716 O O . LEU A 1 352 ? -23.259 -2.662 19.748 1.00 94.75 352 LEU A O 1
ATOM 2720 N N . GLY A 1 353 ? -24.419 -0.774 20.106 1.00 92.88 353 GLY A N 1
ATOM 2721 C CA . GLY A 1 353 ? -25.114 -1.255 21.302 1.00 92.88 353 GLY A CA 1
ATOM 2722 C C . GLY A 1 353 ? -24.138 -1.693 22.396 1.00 92.88 353 GLY A C 1
ATOM 2723 O O . GLY A 1 353 ? -23.176 -0.988 22.697 1.00 92.88 353 GLY A O 1
ATOM 2724 N N . GLU A 1 354 ? -24.361 -2.877 22.969 1.00 92.44 354 GLU A N 1
ATOM 2725 C CA . GLU A 1 354 ? -23.483 -3.450 24.000 1.00 92.44 354 GLU A CA 1
ATOM 2726 C C . GLU A 1 354 ? -22.057 -3.724 23.494 1.00 92.44 354 GLU A C 1
ATOM 2728 O O . GLU A 1 354 ? -21.099 -3.502 24.230 1.00 92.44 354 GLU A O 1
ATOM 2733 N N . VAL A 1 355 ? -21.881 -4.105 22.220 1.00 94.19 355 VAL A N 1
ATOM 2734 C CA . VAL A 1 355 ? -20.541 -4.290 21.624 1.00 94.19 355 VAL A CA 1
ATOM 2735 C C . VAL A 1 355 ? -19.787 -2.958 21.536 1.00 94.19 355 VAL A C 1
ATOM 2737 O O . VAL A 1 355 ? -18.565 -2.937 21.629 1.00 94.19 355 VAL A O 1
ATOM 2740 N N . GLY A 1 356 ? -20.492 -1.824 21.466 1.00 92.50 356 GLY A N 1
ATOM 2741 C CA . GLY A 1 356 ? -19.882 -0.492 21.540 1.00 92.50 356 GLY A CA 1
ATOM 2742 C C . GLY A 1 356 ? -19.208 -0.180 22.883 1.00 92.50 356 GLY A C 1
ATOM 2743 O O . GLY A 1 356 ? -18.363 0.708 22.935 1.00 92.50 356 GLY A O 1
ATOM 2744 N N . ARG A 1 357 ? -19.539 -0.912 23.957 1.00 94.62 357 ARG A N 1
ATOM 2745 C CA . ARG A 1 357 ? -18.885 -0.800 25.275 1.00 94.62 357 ARG A CA 1
ATOM 2746 C C . ARG A 1 357 ? -17.663 -1.707 25.420 1.00 94.62 357 ARG A C 1
ATOM 2748 O O . ARG A 1 357 ? -17.066 -1.746 26.494 1.00 94.62 357 ARG A O 1
ATOM 2755 N N . ASP A 1 358 ? -17.301 -2.456 24.379 1.00 96.75 358 ASP A N 1
ATOM 2756 C CA . ASP A 1 358 ? -16.124 -3.314 24.417 1.00 96.75 358 ASP A CA 1
ATOM 2757 C C . ASP A 1 358 ? -14.849 -2.483 24.678 1.00 96.75 358 ASP A C 1
ATOM 2759 O O . ASP A 1 358 ? -14.669 -1.436 24.038 1.00 96.75 358 ASP A O 1
ATOM 2763 N N . PRO A 1 359 ? -13.947 -2.915 25.584 1.00 97.19 359 PRO A N 1
ATOM 2764 C CA . PRO A 1 359 ? -12.725 -2.176 25.887 1.00 97.19 359 PRO A CA 1
ATOM 2765 C C . PRO A 1 359 ? -11.859 -1.894 24.658 1.00 97.19 359 PRO A C 1
ATOM 2767 O O . PRO A 1 359 ? -11.276 -0.817 24.573 1.00 97.19 359 PRO A O 1
ATOM 2770 N N . GLN A 1 360 ? -11.812 -2.808 23.684 1.00 97.00 360 GLN A N 1
ATOM 2771 C CA . GLN A 1 360 ? -10.955 -2.687 22.505 1.00 97.00 360 GLN A CA 1
ATOM 2772 C C . GLN A 1 360 ? -11.513 -1.685 21.495 1.00 97.00 360 GLN A C 1
ATOM 2774 O O . GLN A 1 360 ? -10.775 -0.851 20.971 1.00 97.00 360 GLN A O 1
ATOM 2779 N N . LEU A 1 361 ? -12.832 -1.685 21.278 1.00 96.94 361 LEU A N 1
ATOM 2780 C CA . LEU A 1 361 ? -13.481 -0.664 20.448 1.00 96.94 361 LEU A CA 1
ATOM 2781 C C . LEU A 1 361 ? -13.468 0.711 21.132 1.00 96.94 361 LEU A C 1
ATOM 2783 O O . LEU A 1 361 ? -13.279 1.726 20.463 1.00 96.94 361 LEU A O 1
ATOM 2787 N N . THR A 1 362 ? -13.582 0.750 22.463 1.00 97.00 362 THR A N 1
ATOM 2788 C CA . THR A 1 362 ? -13.428 1.985 23.247 1.00 97.00 362 THR A CA 1
ATOM 2789 C C . THR A 1 362 ? -12.003 2.538 23.141 1.00 97.00 362 THR A C 1
ATOM 2791 O O . THR A 1 362 ? -11.834 3.724 22.866 1.00 97.00 362 THR A O 1
ATOM 2794 N N . ALA A 1 363 ? -10.980 1.687 23.271 1.00 97.12 363 ALA A N 1
ATOM 2795 C CA . ALA A 1 363 ? -9.578 2.071 23.123 1.00 97.12 363 ALA A CA 1
ATOM 2796 C C . ALA A 1 363 ? -9.262 2.561 21.700 1.00 97.12 363 ALA A C 1
ATOM 2798 O O . ALA A 1 363 ? -8.641 3.610 21.537 1.00 97.12 363 ALA A O 1
ATOM 2799 N N . LEU A 1 364 ? -9.760 1.869 20.667 1.00 97.88 364 LEU A N 1
ATOM 2800 C CA . LEU A 1 364 ? -9.621 2.289 19.270 1.00 97.88 364 LEU A CA 1
ATOM 2801 C C . LEU A 1 364 ? -10.306 3.640 19.000 1.00 97.88 364 LEU A C 1
ATOM 2803 O O . LEU A 1 364 ? -9.745 4.496 18.316 1.00 97.88 364 LEU A O 1
ATOM 2807 N N . LYS A 1 365 ? -11.491 3.871 19.578 1.00 97.62 365 LYS A N 1
ATOM 2808 C CA . LYS A 1 365 ? -12.195 5.160 19.518 1.00 97.62 365 LYS A CA 1
ATOM 2809 C C . LYS A 1 365 ? -11.380 6.273 20.176 1.00 97.62 365 LYS A C 1
ATOM 2811 O O . LYS A 1 365 ? -11.164 7.304 19.545 1.00 97.62 365 LYS A O 1
ATOM 2816 N N . SER A 1 366 ? -10.866 6.050 21.386 1.00 97.19 366 SER A N 1
ATOM 2817 C CA . SER A 1 366 ? -9.994 7.008 22.078 1.00 97.19 366 SER A CA 1
ATOM 2818 C C . SER A 1 366 ? -8.706 7.298 21.302 1.00 97.19 366 SER A C 1
ATOM 2820 O O . SER A 1 366 ? -8.325 8.460 21.184 1.00 97.19 366 SER A O 1
ATOM 2822 N N . PHE A 1 367 ? -8.078 6.279 20.707 1.00 97.06 367 PHE A N 1
ATOM 2823 C CA . PHE A 1 367 ? -6.912 6.439 19.838 1.00 97.06 367 PHE A CA 1
ATOM 2824 C C . PHE A 1 367 ? -7.206 7.369 18.652 1.00 97.06 367 PHE A C 1
ATOM 2826 O O . PHE A 1 367 ? -6.485 8.344 18.447 1.00 97.06 367 PHE A O 1
ATOM 2833 N N . VAL A 1 368 ? -8.297 7.134 17.910 1.00 97.56 368 VAL A N 1
ATOM 2834 C CA . VAL A 1 368 ? -8.688 7.995 16.777 1.00 97.56 368 VAL A CA 1
ATOM 2835 C C . VAL A 1 368 ? -9.013 9.424 17.240 1.00 97.56 368 VAL A C 1
ATOM 2837 O O . VAL A 1 368 ? -8.641 10.380 16.558 1.00 97.56 368 VAL A O 1
ATOM 2840 N N . GLU A 1 369 ? -9.658 9.599 18.399 1.00 96.38 369 GLU A N 1
ATOM 2841 C CA . GLU A 1 369 ? -9.977 10.921 18.964 1.00 96.38 369 GLU A CA 1
ATOM 2842 C C . GLU A 1 369 ? -8.747 11.727 19.379 1.00 96.38 369 GLU A C 1
ATOM 2844 O O . GLU A 1 369 ? -8.727 12.942 19.173 1.00 96.38 369 GLU A O 1
ATOM 2849 N N . ILE A 1 370 ? -7.744 11.074 19.973 1.00 94.94 370 ILE A N 1
ATOM 2850 C CA . ILE A 1 370 ? -6.486 11.717 20.364 1.00 94.94 370 ILE A CA 1
ATOM 2851 C C . ILE A 1 370 ? -5.666 12.017 19.108 1.00 94.94 370 ILE A C 1
ATOM 2853 O O . ILE A 1 370 ? -5.314 13.172 18.893 1.00 94.94 370 ILE A O 1
ATOM 2857 N N . ARG A 1 371 ? -5.483 11.035 18.211 1.00 94.31 371 ARG A N 1
ATOM 2858 C CA . ARG A 1 371 ? -4.714 11.183 16.961 1.00 94.31 371 ARG A CA 1
ATOM 2859 C C . ARG A 1 371 ? -5.217 12.331 16.083 1.00 94.31 371 ARG A C 1
ATOM 2861 O O . ARG A 1 371 ? -4.425 13.025 15.456 1.00 94.31 371 ARG A O 1
ATOM 2868 N N . ASN A 1 372 ? -6.533 12.550 16.036 1.00 93.06 372 ASN A N 1
ATOM 2869 C CA . ASN A 1 372 ? -7.141 13.639 15.264 1.00 93.06 372 ASN A CA 1
ATOM 2870 C C . ASN A 1 372 ? -7.023 15.025 15.946 1.00 93.06 372 ASN A C 1
ATOM 2872 O O . ASN A 1 372 ? -7.442 16.025 15.363 1.00 93.06 372 ASN A O 1
ATOM 2876 N N . LYS A 1 373 ? -6.497 15.105 17.174 1.00 91.25 373 LYS A N 1
ATOM 2877 C CA . LYS A 1 373 ? -6.168 16.359 17.878 1.00 91.25 373 LYS A CA 1
ATOM 2878 C C . LYS A 1 373 ? -4.660 16.599 17.888 1.00 91.25 373 LYS A C 1
ATOM 2880 O O . LYS A 1 373 ? -4.221 17.661 17.466 1.00 91.25 373 LYS A O 1
ATOM 2885 N N . ASP A 1 374 ? -3.898 15.603 18.334 1.00 87.19 374 ASP A N 1
ATOM 2886 C CA . ASP A 1 374 ? -2.441 15.551 18.262 1.00 87.19 374 ASP A CA 1
ATOM 2887 C C . ASP A 1 374 ? -2.004 14.090 18.068 1.00 87.19 374 ASP A C 1
ATOM 2889 O O . ASP A 1 374 ? -2.245 13.228 18.916 1.00 87.19 374 ASP A O 1
ATOM 2893 N N . ALA A 1 375 ? -1.366 13.798 16.933 1.00 85.25 375 ALA A N 1
ATOM 2894 C CA . ALA A 1 375 ? -0.885 12.455 16.613 1.00 85.25 375 ALA A CA 1
ATOM 2895 C C . ALA A 1 375 ? 0.184 11.958 17.602 1.00 85.25 375 ALA A C 1
ATOM 2897 O O . ALA A 1 375 ? 0.297 10.751 17.821 1.00 85.25 375 ALA A O 1
ATOM 2898 N N . ARG A 1 376 ? 0.928 12.878 18.232 1.00 82.00 376 ARG A N 1
ATOM 2899 C CA . ARG A 1 376 ? 2.048 12.562 19.126 1.00 82.00 376 ARG A CA 1
ATOM 2900 C C . ARG A 1 376 ? 1.590 11.969 20.453 1.00 82.00 376 ARG A C 1
ATOM 2902 O O . ARG A 1 376 ? 2.248 11.071 20.966 1.00 82.00 376 ARG A O 1
ATOM 2909 N N . GLU A 1 377 ? 0.447 12.425 20.972 1.00 84.88 377 GLU A N 1
ATOM 2910 C CA . GLU A 1 377 ? -0.147 11.934 22.227 1.00 84.88 377 GLU A CA 1
ATOM 2911 C C . GLU A 1 377 ? -0.927 10.610 22.050 1.00 84.88 377 GLU A C 1
ATOM 2913 O O . GLU A 1 377 ? -1.354 9.998 23.031 1.00 84.88 377 GLU A O 1
ATOM 2918 N N . ALA A 1 378 ? -1.136 10.148 20.811 1.00 89.81 378 ALA A N 1
ATOM 2919 C CA . ALA A 1 378 ? -1.945 8.969 20.512 1.00 89.81 378 ALA A CA 1
ATOM 2920 C C . ALA A 1 378 ? -1.165 7.659 20.727 1.00 89.81 378 ALA A C 1
ATOM 2922 O O . ALA A 1 378 ? -0.483 7.168 19.824 1.00 89.81 378 ALA A O 1
ATOM 2923 N N . THR A 1 379 ? -1.299 7.072 21.918 1.00 89.06 379 THR A N 1
ATOM 2924 C CA . THR A 1 379 ? -0.766 5.742 22.265 1.00 89.06 379 THR A CA 1
ATOM 2925 C C . THR A 1 379 ? -1.511 4.624 21.538 1.00 89.06 379 THR A C 1
ATOM 2927 O O . THR A 1 379 ? -2.746 4.606 21.573 1.00 89.06 379 THR A O 1
ATOM 2930 N N . LEU A 1 380 ? -0.796 3.660 20.948 1.00 92.75 380 LEU A N 1
ATOM 2931 C CA . LEU A 1 380 ? -1.435 2.511 20.304 1.00 92.75 380 LEU A CA 1
ATOM 2932 C C . LEU A 1 380 ? -2.272 1.667 21.286 1.00 92.75 380 LEU A C 1
ATOM 2934 O O . LEU A 1 380 ? -1.803 1.365 22.386 1.00 92.75 380 LEU A O 1
ATOM 2938 N N . PRO A 1 381 ? -3.484 1.240 20.887 1.00 94.50 381 PRO A N 1
ATOM 2939 C CA . PRO A 1 381 ? -4.248 0.220 21.599 1.00 94.50 381 PRO A CA 1
ATOM 2940 C C . PRO A 1 381 ? -3.728 -1.198 21.281 1.00 94.50 381 PRO A C 1
ATOM 2942 O O . PRO A 1 381 ? -2.843 -1.381 20.447 1.00 94.50 381 PRO A O 1
ATOM 2945 N N . ASP A 1 382 ? -4.307 -2.217 21.921 1.00 94.50 382 ASP A N 1
ATOM 2946 C CA . ASP A 1 382 ? -4.027 -3.636 21.653 1.00 94.50 382 ASP A CA 1
ATOM 2947 C C . ASP A 1 382 ? -4.607 -4.051 20.285 1.00 94.50 382 ASP A C 1
ATOM 2949 O O . ASP A 1 382 ? -5.767 -4.454 20.154 1.00 94.50 382 ASP A O 1
ATOM 2953 N N . LEU A 1 383 ? -3.798 -3.889 19.234 1.00 96.06 383 LEU A N 1
ATOM 2954 C CA . LEU A 1 383 ? -4.172 -4.201 17.852 1.00 96.06 383 LEU A CA 1
ATOM 2955 C C . LEU A 1 383 ? -4.545 -5.687 17.633 1.00 96.06 383 LEU A C 1
ATOM 2957 O O . LEU A 1 383 ? -5.570 -5.922 16.983 1.00 96.06 383 LEU A O 1
ATOM 2961 N N . PRO A 1 384 ? -3.836 -6.690 18.204 1.00 95.69 384 PRO A N 1
ATOM 2962 C CA . PRO A 1 384 ? -4.295 -8.080 18.164 1.00 95.69 384 PRO A CA 1
ATOM 2963 C C . PRO A 1 384 ? -5.690 -8.276 18.779 1.00 95.69 384 PRO A C 1
ATOM 2965 O O . PRO A 1 384 ? -6.551 -8.936 18.185 1.00 95.69 384 PRO A O 1
ATOM 2968 N N . ALA A 1 385 ? -5.963 -7.703 19.954 1.00 95.75 385 ALA A N 1
ATOM 2969 C CA . ALA A 1 385 ? -7.271 -7.840 20.591 1.00 95.75 385 ALA A CA 1
ATOM 2970 C C . ALA A 1 385 ? -8.379 -7.103 19.819 1.00 95.75 385 ALA A C 1
ATOM 2972 O O . ALA A 1 385 ? -9.520 -7.577 19.785 1.00 95.75 385 ALA A O 1
ATOM 2973 N N . ILE A 1 386 ? -8.055 -5.994 19.146 1.00 97.38 386 ILE A N 1
ATOM 2974 C CA . ILE A 1 386 ? -8.954 -5.313 18.204 1.00 97.38 386 ILE A CA 1
ATOM 2975 C C . ILE A 1 386 ? -9.280 -6.215 17.009 1.00 97.38 386 ILE A C 1
ATOM 2977 O O . ILE A 1 386 ? -10.462 -6.387 16.715 1.00 97.38 386 ILE A O 1
ATOM 2981 N N . GLY A 1 387 ? -8.284 -6.825 16.355 1.00 96.69 387 GLY A N 1
ATOM 2982 C CA . GLY A 1 387 ? -8.502 -7.753 15.234 1.00 96.69 387 GLY A CA 1
ATOM 2983 C C . GLY A 1 387 ? -9.425 -8.911 15.624 1.00 96.69 387 GLY A C 1
ATOM 2984 O O . GLY A 1 387 ? -10.480 -9.116 15.020 1.00 96.69 387 GLY A O 1
ATOM 2985 N N . SER A 1 388 ? -9.135 -9.555 16.758 1.00 96.50 388 SER A N 1
ATOM 2986 C CA . SER A 1 388 ? -9.983 -10.609 17.331 1.00 96.50 388 SER A CA 1
ATOM 2987 C C . SER A 1 388 ? -11.411 -10.123 17.627 1.00 96.50 388 SER A C 1
ATOM 2989 O O . SER A 1 388 ? -12.388 -10.811 17.323 1.00 96.50 388 SER A O 1
ATOM 2991 N N . THR A 1 389 ? -11.567 -8.904 18.151 1.00 97.19 389 THR A N 1
ATOM 2992 C CA . THR A 1 389 ? -12.877 -8.284 18.425 1.00 97.19 389 THR A CA 1
ATOM 2993 C C . THR A 1 389 ? -13.666 -8.002 17.143 1.00 97.19 389 THR A C 1
ATOM 2995 O O . THR A 1 389 ? -14.879 -8.231 17.114 1.00 97.19 389 THR A O 1
ATOM 2998 N N . MET A 1 390 ? -12.999 -7.574 16.066 1.00 97.44 390 MET A N 1
ATOM 2999 C CA . MET A 1 390 ? -13.622 -7.405 14.749 1.00 97.44 390 MET A CA 1
ATOM 3000 C C . MET A 1 390 ? -14.147 -8.745 14.216 1.00 97.44 390 MET A C 1
ATOM 3002 O O . MET A 1 390 ? -15.307 -8.842 13.815 1.00 97.44 390 MET A O 1
ATOM 3006 N N . LEU A 1 391 ? -13.334 -9.801 14.265 1.00 96.81 391 LEU A N 1
ATOM 3007 C CA . LEU A 1 391 ? -13.705 -11.097 13.692 1.00 96.81 391 LEU A CA 1
ATOM 3008 C C . LEU A 1 391 ? -14.739 -11.870 14.526 1.00 96.81 391 LEU A C 1
ATOM 3010 O O . LEU A 1 391 ? -15.586 -12.552 13.955 1.00 96.81 391 LEU A O 1
ATOM 3014 N N . THR A 1 392 ? -14.708 -11.757 15.857 1.00 95.81 392 THR A N 1
ATOM 3015 C CA . THR A 1 392 ? -15.586 -12.541 16.750 1.00 95.81 392 THR A CA 1
ATOM 3016 C C . THR A 1 392 ? -16.858 -11.800 17.159 1.00 95.81 392 THR A C 1
ATOM 3018 O O . THR A 1 392 ? -17.953 -12.343 17.033 1.00 95.81 392 THR A O 1
ATOM 3021 N N . LYS A 1 393 ? -16.743 -10.553 17.636 1.00 96.75 393 LYS A N 1
ATOM 3022 C CA . LYS A 1 393 ? -17.875 -9.786 18.182 1.00 96.75 393 LYS A CA 1
ATOM 3023 C C . LYS A 1 393 ? -18.564 -8.958 17.106 1.00 96.75 393 LYS A C 1
ATOM 3025 O O . LYS A 1 393 ? -19.786 -9.014 17.001 1.00 96.75 393 LYS A O 1
ATOM 3030 N N . VAL A 1 394 ? -17.814 -8.238 16.269 1.00 96.94 394 VAL A N 1
ATOM 3031 C CA . VAL A 1 394 ? -18.414 -7.361 15.246 1.00 96.94 394 VAL A CA 1
ATOM 3032 C C . VAL A 1 394 ? -19.087 -8.166 14.134 1.00 96.94 394 VAL A C 1
ATOM 3034 O O . VAL A 1 394 ? -20.235 -7.875 13.810 1.00 96.94 394 VAL A O 1
ATOM 3037 N N . LEU A 1 395 ? -18.451 -9.208 13.585 1.00 96.38 395 LEU A N 1
ATOM 3038 C CA . LEU A 1 395 ? -19.089 -10.037 12.548 1.00 96.38 395 LEU A CA 1
ATOM 3039 C C . LEU A 1 395 ? -20.326 -10.813 13.047 1.00 96.38 395 LEU A C 1
ATOM 3041 O O . LEU A 1 395 ? -21.186 -11.156 12.238 1.00 96.38 395 LEU A O 1
ATOM 3045 N N . SER A 1 396 ? -20.471 -11.020 14.362 1.00 96.00 396 SER A N 1
ATOM 3046 C CA . SER A 1 396 ? -21.671 -11.629 14.961 1.00 96.00 396 SER A CA 1
ATOM 3047 C C . SER A 1 396 ? -22.862 -10.667 15.142 1.00 96.00 396 SER A C 1
ATOM 3049 O O . SER A 1 396 ? -23.986 -11.123 15.345 1.00 96.00 396 SER A O 1
ATOM 3051 N N . LEU A 1 397 ? -22.659 -9.345 15.024 1.00 96.38 397 LEU A N 1
ATOM 3052 C CA . LEU A 1 397 ? -23.749 -8.355 15.049 1.00 96.38 397 LEU A CA 1
ATOM 3053 C C . LEU A 1 397 ? -24.671 -8.483 13.821 1.00 96.38 397 LEU A C 1
ATOM 3055 O O . LEU A 1 397 ? -24.226 -8.992 12.790 1.00 96.38 397 LEU A O 1
ATOM 3059 N N . PRO A 1 398 ? -25.908 -7.947 13.863 1.00 96.62 398 PRO A N 1
ATOM 3060 C CA . PRO A 1 398 ? -26.719 -7.696 12.668 1.00 96.62 398 PRO A CA 1
ATOM 3061 C C . PRO A 1 398 ? -25.950 -6.903 11.600 1.00 96.62 398 PRO A C 1
ATOM 3063 O O . PRO A 1 398 ? -25.170 -5.999 11.926 1.00 96.62 398 PRO A O 1
ATOM 3066 N N . VAL A 1 399 ? -26.159 -7.243 10.325 1.00 97.06 399 VAL A N 1
ATOM 3067 C CA . VAL A 1 399 ? -25.369 -6.751 9.176 1.00 97.06 399 VAL A CA 1
ATOM 3068 C C . VAL A 1 399 ? -25.372 -5.219 9.098 1.00 97.06 399 VAL A C 1
ATOM 3070 O O . VAL A 1 399 ? -24.353 -4.586 8.822 1.00 97.06 399 VAL A O 1
ATOM 3073 N N . GLU A 1 400 ? -26.511 -4.622 9.433 1.00 95.75 400 GLU A N 1
ATOM 3074 C CA . GLU A 1 400 ? -26.822 -3.194 9.397 1.00 95.75 400 GLU A CA 1
ATOM 3075 C C . GLU A 1 400 ? -26.069 -2.385 10.462 1.00 95.75 400 GLU A C 1
ATOM 3077 O O . GLU A 1 400 ? -26.041 -1.156 10.387 1.00 95.75 400 GLU A O 1
ATOM 3082 N N . LEU A 1 401 ? -25.463 -3.047 11.456 1.00 96.81 401 LEU A N 1
ATOM 3083 C CA . LEU A 1 401 ? -24.686 -2.411 12.526 1.00 96.81 401 LEU A CA 1
ATOM 3084 C C . LEU A 1 401 ? -23.170 -2.547 12.316 1.00 96.81 401 LEU A C 1
ATOM 3086 O O . LEU A 1 401 ? -22.415 -1.691 12.782 1.00 96.81 401 LEU A O 1
ATOM 3090 N N . ARG A 1 402 ? -22.717 -3.567 11.568 1.00 97.75 402 ARG A N 1
ATOM 3091 C CA . ARG A 1 402 ? -21.285 -3.875 11.346 1.00 97.75 402 ARG A CA 1
ATOM 3092 C C . ARG A 1 402 ? -20.501 -2.692 10.778 1.00 97.75 402 ARG A C 1
ATOM 3094 O O . ARG A 1 402 ? -19.345 -2.487 11.149 1.00 97.75 402 ARG A O 1
ATOM 3101 N N . PHE A 1 403 ? -21.144 -1.868 9.945 1.00 98.19 403 PHE A N 1
ATOM 3102 C CA . PHE A 1 403 ? -20.512 -0.694 9.335 1.00 98.19 403 PHE A CA 1
ATOM 3103 C C . PHE A 1 403 ? -19.925 0.266 10.377 1.00 98.19 403 PHE A C 1
ATOM 3105 O O . PHE A 1 403 ? -18.914 0.895 10.103 1.00 98.19 403 PHE A O 1
ATOM 3112 N N . ALA A 1 404 ? -20.514 0.376 11.572 1.00 98.06 404 ALA A N 1
ATOM 3113 C CA . ALA A 1 404 ? -20.050 1.329 12.573 1.00 98.06 404 ALA A CA 1
ATOM 3114 C C . ALA A 1 404 ? -18.657 0.971 13.127 1.00 98.06 404 ALA A C 1
ATOM 3116 O O . ALA A 1 404 ? -17.833 1.855 13.342 1.00 98.06 404 ALA A O 1
ATOM 3117 N N . ALA A 1 405 ? -18.353 -0.318 13.293 1.00 97.94 405 ALA A N 1
ATOM 3118 C CA . ALA A 1 405 ? -17.026 -0.761 13.715 1.00 97.94 405 ALA A CA 1
ATOM 3119 C C . ALA A 1 405 ? -16.013 -0.736 12.556 1.00 97.94 405 ALA A C 1
ATOM 3121 O O . ALA A 1 405 ? -14.866 -0.340 12.760 1.00 97.94 405 ALA A O 1
ATOM 3122 N N . ILE A 1 406 ? -16.439 -1.069 11.331 1.00 98.31 406 ILE A N 1
ATOM 3123 C CA . ILE A 1 406 ? -15.576 -0.962 10.141 1.00 98.31 406 ILE A CA 1
ATOM 3124 C C . ILE A 1 406 ? -15.220 0.505 9.845 1.00 98.31 406 ILE A C 1
ATOM 3126 O O . ILE A 1 406 ? -14.075 0.797 9.510 1.00 98.31 406 ILE A O 1
ATOM 3130 N N . ASP A 1 407 ? -16.142 1.452 10.044 1.00 98.50 407 ASP A N 1
ATOM 3131 C CA . ASP A 1 407 ? -15.870 2.883 9.849 1.00 98.50 407 ASP A CA 1
ATOM 3132 C C . ASP A 1 407 ? -14.916 3.460 10.911 1.00 98.50 407 ASP A C 1
ATOM 3134 O O . ASP A 1 407 ? -14.142 4.377 10.626 1.00 98.50 407 ASP A O 1
ATOM 3138 N N . LEU A 1 408 ? -14.931 2.890 12.124 1.00 98.12 408 LEU A N 1
ATOM 3139 C CA . LEU A 1 408 ? -13.949 3.182 13.169 1.00 98.12 408 LEU A CA 1
ATOM 3140 C C . LEU A 1 408 ? -12.564 2.641 12.780 1.00 98.12 408 LEU A C 1
ATOM 3142 O O . LEU A 1 408 ? -11.583 3.383 12.852 1.00 98.12 408 LEU A O 1
ATOM 3146 N N . LEU A 1 409 ? -12.492 1.390 12.307 1.00 98.25 409 LEU A N 1
ATOM 3147 C CA . LEU A 1 409 ? -11.251 0.784 11.819 1.00 98.25 409 LEU A CA 1
ATOM 3148 C C . LEU A 1 409 ? -10.668 1.577 10.641 1.00 98.25 409 LEU A C 1
ATOM 3150 O O . LEU A 1 409 ? -9.499 1.948 10.685 1.00 98.25 409 LEU A O 1
ATOM 3154 N N . ARG A 1 410 ? -11.490 1.952 9.651 1.00 98.19 410 ARG A N 1
ATOM 3155 C CA . ARG A 1 410 ? -11.115 2.847 8.538 1.00 98.19 410 ARG A CA 1
ATOM 3156 C C . ARG A 1 410 ? -10.394 4.105 9.028 1.00 98.19 410 ARG A C 1
ATOM 3158 O O . ARG A 1 410 ? -9.382 4.490 8.448 1.00 98.19 410 ARG A O 1
ATOM 3165 N N . CYS A 1 411 ? -10.917 4.760 10.067 1.00 97.81 411 CYS A N 1
ATOM 3166 C CA . CYS A 1 411 ? -10.333 5.989 10.612 1.00 97.81 411 CYS A CA 1
ATOM 3167 C C . CYS A 1 411 ? -9.015 5.778 11.371 1.00 97.81 411 CYS A C 1
ATOM 3169 O O . CYS A 1 411 ? -8.230 6.725 11.477 1.00 97.81 411 CYS A O 1
ATOM 3171 N N . ALA A 1 412 ? -8.777 4.574 11.893 1.00 97.12 412 ALA A N 1
ATOM 3172 C CA . ALA A 1 412 ? -7.512 4.193 12.512 1.00 97.12 412 ALA A CA 1
ATOM 3173 C C . ALA A 1 412 ? -6.457 3.786 11.469 1.00 97.12 412 ALA A C 1
ATOM 3175 O O . ALA A 1 412 ? -5.297 4.145 11.618 1.00 97.12 412 ALA A O 1
ATOM 3176 N N . MET A 1 413 ? -6.869 3.133 10.378 1.00 96.06 413 MET A N 1
ATOM 3177 C CA . MET A 1 413 ? -6.002 2.630 9.297 1.00 96.06 413 MET A CA 1
ATOM 3178 C C . MET A 1 413 ? -5.290 3.714 8.467 1.00 96.06 413 MET A C 1
ATOM 3180 O O . MET A 1 413 ? -4.468 3.381 7.628 1.00 96.06 413 MET A O 1
ATOM 3184 N N . ILE A 1 414 ? -5.568 5.000 8.699 1.00 94.12 414 ILE A N 1
ATOM 3185 C CA . ILE A 1 414 ? -4.744 6.106 8.174 1.00 94.12 414 ILE A CA 1
ATOM 3186 C C . ILE A 1 414 ? -3.409 6.232 8.925 1.00 94.12 414 ILE A C 1
ATOM 3188 O O . ILE A 1 414 ? -2.470 6.815 8.398 1.00 94.12 414 ILE A O 1
ATOM 3192 N N . ASP A 1 415 ? -3.316 5.727 10.157 1.00 94.50 415 ASP A N 1
ATOM 3193 C CA . ASP A 1 415 ? -2.071 5.752 10.922 1.00 94.50 415 ASP A CA 1
ATOM 3194 C C . ASP A 1 415 ? -1.118 4.644 10.415 1.00 94.50 415 ASP A C 1
ATOM 3196 O O . ASP A 1 415 ? -1.527 3.472 10.373 1.00 94.50 415 ASP A O 1
ATOM 3200 N N . PRO A 1 416 ? 0.137 4.967 10.037 1.00 93.38 416 PRO A N 1
ATOM 3201 C CA . PRO A 1 416 ? 1.135 3.984 9.606 1.00 93.38 416 PRO A CA 1
ATOM 3202 C C . PRO A 1 416 ? 1.318 2.819 10.584 1.00 93.38 416 PRO A C 1
ATOM 3204 O O . PRO A 1 416 ? 1.441 1.670 10.166 1.00 93.38 416 PRO A O 1
ATOM 3207 N N . ARG A 1 417 ? 1.232 3.083 11.895 1.00 94.00 417 ARG A N 1
ATOM 3208 C CA . ARG A 1 417 ? 1.388 2.058 12.937 1.00 94.00 417 ARG A CA 1
ATOM 3209 C C . ARG A 1 417 ? 0.274 1.013 12.906 1.00 94.00 417 ARG A C 1
ATOM 3211 O O . ARG A 1 417 ? 0.517 -0.181 13.051 1.00 94.00 417 ARG A O 1
ATOM 3218 N N . VAL A 1 418 ? -0.964 1.469 12.704 1.00 95.81 418 VAL A N 1
ATOM 3219 C CA . VAL A 1 418 ? -2.151 0.602 12.667 1.00 95.81 418 VAL A CA 1
ATOM 3220 C C . VAL A 1 418 ? -2.222 -0.152 11.343 1.00 95.81 418 VAL A C 1
ATOM 3222 O O . VAL A 1 418 ? -2.442 -1.362 11.333 1.00 95.81 418 VAL A O 1
ATOM 3225 N N . SER A 1 419 ? -2.010 0.545 10.224 1.00 95.19 419 SER A N 1
ATOM 3226 C CA . SER A 1 419 ? -2.042 -0.073 8.895 1.00 95.19 419 SER A CA 1
ATOM 3227 C C . SER A 1 419 ? -0.903 -1.071 8.686 1.00 95.19 419 SER A C 1
ATOM 3229 O O . SER A 1 419 ? -1.163 -2.174 8.212 1.00 95.19 419 SER A O 1
ATOM 3231 N N . GLY A 1 420 ? 0.323 -0.739 9.102 1.00 93.50 420 GLY A N 1
ATOM 3232 C CA . GLY A 1 420 ? 1.470 -1.643 9.039 1.00 93.50 420 GLY A CA 1
ATOM 3233 C C . GLY A 1 420 ? 1.278 -2.912 9.872 1.00 93.50 420 GLY A C 1
ATOM 3234 O O . GLY A 1 420 ? 1.525 -4.005 9.369 1.00 93.50 420 GLY A O 1
ATOM 3235 N N . TYR A 1 421 ? 0.735 -2.800 11.093 1.00 94.81 421 TYR A N 1
ATOM 3236 C CA . TYR A 1 421 ? 0.359 -3.976 11.887 1.00 94.81 421 TYR A CA 1
ATOM 3237 C C . TYR A 1 421 ? -0.651 -4.870 11.158 1.00 94.81 421 TYR A C 1
ATOM 3239 O O . TYR A 1 421 ? -0.423 -6.069 11.035 1.00 94.81 421 TYR A O 1
ATOM 3247 N N . PHE A 1 422 ? -1.758 -4.308 10.658 1.00 96.06 422 PHE A N 1
ATOM 3248 C CA . PHE A 1 422 ? -2.807 -5.122 10.037 1.00 96.06 422 PHE A CA 1
ATOM 3249 C C . PHE A 1 422 ? -2.417 -5.706 8.669 1.00 96.06 422 PHE A C 1
ATOM 3251 O O . PHE A 1 422 ? -3.065 -6.651 8.232 1.00 96.06 422 PHE A O 1
ATOM 3258 N N . ALA A 1 423 ? -1.390 -5.180 7.990 1.00 94.44 423 ALA A N 1
ATOM 3259 C CA . ALA A 1 423 ? -0.869 -5.784 6.759 1.00 94.44 423 ALA A CA 1
ATOM 3260 C C . ALA A 1 423 ? -0.215 -7.154 7.027 1.00 94.44 423 ALA A C 1
ATOM 3262 O O . ALA A 1 423 ? -0.376 -8.096 6.247 1.00 94.44 423 ALA A O 1
ATOM 3263 N N . GLU A 1 424 ? 0.471 -7.273 8.164 1.00 91.88 424 GLU A N 1
ATOM 3264 C CA . GLU A 1 424 ? 1.238 -8.451 8.582 1.00 91.88 424 GLU A CA 1
ATOM 3265 C C . GLU A 1 424 ? 0.670 -9.077 9.865 1.00 91.88 424 GLU A C 1
ATOM 3267 O O . GLU A 1 424 ? 1.406 -9.639 10.684 1.00 91.88 424 GLU A O 1
ATOM 3272 N N . ASP A 1 425 ? -0.652 -8.983 10.067 1.00 87.75 425 ASP A N 1
ATOM 3273 C CA . ASP A 1 425 ? -1.272 -9.514 11.273 1.00 87.75 425 ASP A CA 1
ATOM 3274 C C . ASP A 1 425 ? -1.123 -11.039 11.337 1.00 87.75 425 ASP A C 1
ATOM 3276 O O . ASP A 1 425 ? -1.568 -11.789 10.471 1.00 87.75 425 ASP A O 1
ATOM 3280 N N . GLN A 1 426 ? -0.500 -11.520 12.415 1.00 80.31 426 GLN A N 1
ATOM 3281 C CA . GLN A 1 426 ? -0.247 -12.950 12.652 1.00 80.31 426 GLN A CA 1
ATOM 3282 C C . GLN A 1 426 ? -1.526 -13.713 13.061 1.00 80.31 426 GLN A C 1
ATOM 3284 O O . GLN A 1 426 ? -1.462 -14.814 13.609 1.00 80.31 426 GLN A O 1
ATOM 3289 N N . GLN A 1 427 ? -2.701 -13.115 12.844 1.00 79.94 427 GLN A N 1
ATOM 3290 C CA . GLN A 1 427 ? -3.991 -13.736 13.106 1.00 79.94 427 GLN A CA 1
ATOM 3291 C C . GLN A 1 427 ? -4.387 -14.626 11.931 1.00 79.94 427 GLN A C 1
ATOM 3293 O O . GLN A 1 427 ? -4.228 -14.276 10.762 1.00 79.94 427 GLN A O 1
ATOM 3298 N N . HIS A 1 428 ? -4.932 -15.796 12.250 1.00 83.19 428 HIS A N 1
ATOM 3299 C CA . HIS A 1 428 ? -5.453 -16.721 11.258 1.00 83.19 428 HIS A CA 1
ATOM 3300 C C . HIS A 1 428 ? -6.930 -17.013 11.561 1.00 83.19 428 HIS A C 1
ATOM 3302 O O . HIS A 1 428 ? -7.221 -17.645 12.579 1.00 83.19 428 HIS A O 1
ATOM 3308 N N . PRO A 1 429 ? -7.864 -16.554 10.705 1.00 89.31 429 PRO A N 1
ATOM 3309 C CA . PRO A 1 429 ? -7.636 -15.808 9.456 1.00 89.31 429 PRO A CA 1
ATOM 3310 C C . PRO A 1 429 ? -7.232 -14.330 9.691 1.00 89.31 429 PRO A C 1
ATOM 3312 O O . PRO A 1 429 ? -7.573 -13.762 10.727 1.00 89.31 429 PRO A O 1
ATOM 3315 N N . LYS A 1 430 ? -6.528 -13.711 8.723 1.00 94.19 430 LYS A N 1
ATOM 3316 C CA . LYS A 1 430 ? -6.111 -12.290 8.774 1.00 94.19 430 LYS A CA 1
ATOM 3317 C C . LYS A 1 430 ? -7.325 -11.356 8.854 1.00 94.19 430 LYS A C 1
ATOM 3319 O O . LYS A 1 430 ? -8.350 -11.614 8.210 1.00 94.19 430 LYS A O 1
ATOM 3324 N N . THR A 1 431 ? -7.207 -10.236 9.564 1.00 97.06 431 THR A N 1
ATOM 3325 C CA . THR A 1 431 ? -8.334 -9.334 9.861 1.00 97.06 431 THR A CA 1
ATOM 3326 C C . THR A 1 431 ? -8.936 -8.719 8.596 1.00 97.06 431 THR A C 1
ATOM 3328 O O . THR A 1 431 ? -10.118 -8.922 8.310 1.00 97.06 431 THR A O 1
ATOM 3331 N N . ILE A 1 432 ? -8.144 -7.980 7.809 1.00 97.56 432 ILE A N 1
ATOM 3332 C CA . ILE A 1 432 ? -8.660 -7.222 6.655 1.00 97.56 432 ILE A CA 1
ATOM 3333 C C . ILE A 1 432 ? -9.181 -8.129 5.524 1.00 97.56 432 ILE A C 1
ATOM 3335 O O . ILE A 1 432 ? -10.319 -7.903 5.097 1.00 97.56 432 ILE A O 1
ATOM 3339 N N . PRO A 1 433 ? -8.467 -9.186 5.076 1.00 97.38 433 PRO A N 1
ATOM 3340 C CA . PRO A 1 433 ? -9.004 -10.128 4.093 1.00 97.38 433 PRO A CA 1
ATOM 3341 C C . PRO A 1 433 ? -10.326 -10.763 4.541 1.00 97.38 433 PRO A C 1
ATOM 3343 O O . PRO A 1 433 ? -11.256 -10.862 3.744 1.00 97.38 433 PRO A O 1
ATOM 3346 N N . THR A 1 434 ? -10.471 -11.110 5.826 1.00 98.00 434 THR A N 1
ATOM 3347 C CA . THR A 1 434 ? -11.726 -11.681 6.347 1.00 98.00 434 THR A CA 1
ATOM 3348 C C . THR A 1 434 ? -12.882 -10.682 6.298 1.00 98.00 434 THR A C 1
ATOM 3350 O O . THR A 1 434 ? -13.987 -11.058 5.906 1.00 98.00 434 THR A O 1
ATOM 3353 N N . LEU A 1 435 ? -12.651 -9.407 6.636 1.00 98.31 435 LEU A N 1
ATOM 3354 C CA . LEU A 1 435 ? -13.677 -8.360 6.539 1.00 98.31 435 LEU A CA 1
ATOM 3355 C C . LEU A 1 435 ? -14.103 -8.097 5.083 1.00 98.31 435 LEU A C 1
ATOM 3357 O O . LEU A 1 435 ? -15.299 -7.976 4.813 1.00 98.31 435 LEU A O 1
ATOM 3361 N N . LEU A 1 436 ? -13.154 -8.062 4.141 1.00 98.44 436 LEU A N 1
ATOM 3362 C CA . LEU A 1 436 ? -13.441 -7.903 2.708 1.00 98.44 436 LEU A CA 1
ATOM 3363 C C . LEU A 1 436 ? -14.227 -9.102 2.158 1.00 98.44 436 LEU A C 1
ATOM 3365 O O . LEU A 1 436 ? -15.292 -8.928 1.566 1.00 98.44 436 LEU A O 1
ATOM 3369 N N . LYS A 1 437 ? -13.754 -10.325 2.426 1.00 98.19 437 LYS A N 1
ATOM 3370 C CA . LYS A 1 437 ? -14.402 -11.589 2.040 1.00 98.19 437 LYS A CA 1
ATOM 3371 C C . LYS A 1 437 ? -15.814 -11.705 2.600 1.00 98.19 437 LYS A C 1
ATOM 3373 O O . LYS A 1 437 ? -16.725 -12.130 1.895 1.00 98.19 437 LYS A O 1
ATOM 3378 N N . HIS A 1 438 ? -16.007 -11.276 3.846 1.00 97.75 438 HIS A N 1
ATOM 3379 C CA . HIS A 1 438 ? -17.318 -11.210 4.471 1.00 97.75 438 HIS A CA 1
ATOM 3380 C C . HIS A 1 438 ? -18.269 -10.277 3.709 1.00 97.75 438 HIS A C 1
ATOM 3382 O O . HIS A 1 438 ? -19.375 -10.688 3.381 1.00 97.75 438 HIS A O 1
ATOM 3388 N N . VAL A 1 439 ? -17.842 -9.048 3.398 1.00 98.12 439 VAL A N 1
ATOM 3389 C CA . VAL A 1 439 ? -18.679 -8.051 2.703 1.00 98.12 439 VAL A CA 1
ATOM 3390 C C . VAL A 1 439 ? -18.953 -8.439 1.245 1.00 98.12 439 VAL A C 1
ATOM 3392 O O . VAL A 1 439 ? -20.070 -8.243 0.766 1.00 98.12 439 VAL A O 1
ATOM 3395 N N . ASN A 1 440 ? -17.989 -9.052 0.555 1.00 97.88 440 ASN A N 1
ATOM 3396 C CA . ASN A 1 440 ? -18.189 -9.597 -0.791 1.00 97.88 440 ASN A CA 1
ATOM 3397 C C . ASN A 1 440 ? -19.149 -10.799 -0.800 1.00 97.88 440 ASN A C 1
ATOM 3399 O O . ASN A 1 440 ? -19.909 -10.951 -1.750 1.00 97.88 440 ASN A O 1
ATOM 3403 N N . GLY A 1 441 ? -19.162 -11.615 0.259 1.00 97.12 441 GLY A N 1
ATOM 3404 C CA . GLY A 1 441 ? -20.047 -12.778 0.397 1.00 97.12 441 GLY A CA 1
ATOM 3405 C C . GLY A 1 441 ? -21.495 -12.477 0.815 1.00 97.12 441 GLY A C 1
ATOM 3406 O O . GLY A 1 441 ? -22.285 -13.411 0.943 1.00 97.12 441 GLY A O 1
ATOM 3407 N N . LEU A 1 442 ? -21.865 -11.213 1.055 1.00 96.19 442 LEU A N 1
ATOM 3408 C CA . LEU A 1 442 ? -23.247 -10.823 1.360 1.00 96.19 442 LEU A CA 1
ATOM 3409 C C . LEU A 1 442 ? -24.068 -10.697 0.070 1.00 96.19 442 LEU A C 1
ATOM 3411 O O . LEU A 1 442 ? -23.751 -9.858 -0.772 1.00 96.19 442 LEU A O 1
ATOM 3415 N N . SER A 1 443 ? -25.161 -11.460 -0.041 1.00 90.19 443 SER A N 1
ATOM 3416 C CA . SER A 1 443 ? -26.121 -11.339 -1.152 1.00 90.19 443 SER A CA 1
ATOM 3417 C C . SER A 1 443 ? -26.809 -9.971 -1.181 1.00 90.19 443 SER A C 1
ATOM 3419 O O . SER A 1 443 ? -26.930 -9.365 -2.236 1.00 90.19 443 SER A O 1
ATOM 3421 N N . GLU A 1 444 ? -27.205 -9.473 -0.010 1.00 91.31 444 GLU A N 1
ATOM 3422 C CA . GLU A 1 444 ? -27.772 -8.141 0.201 1.00 91.31 444 GLU A CA 1
ATOM 3423 C C . GLU A 1 444 ? -26.868 -7.395 1.188 1.00 91.31 444 GLU A C 1
ATOM 3425 O O . GLU A 1 444 ? -26.916 -7.614 2.401 1.00 91.31 444 GLU A O 1
ATOM 3430 N N . CYS A 1 445 ? -25.974 -6.550 0.671 1.00 95.31 445 CYS A N 1
ATOM 3431 C CA . CYS A 1 445 ? -25.052 -5.775 1.497 1.00 95.31 445 CYS A CA 1
ATOM 3432 C C . CYS A 1 445 ? -25.623 -4.372 1.766 1.00 95.31 445 CYS A C 1
ATOM 3434 O O . CYS A 1 445 ? -25.800 -3.611 0.814 1.00 95.31 445 CYS A O 1
ATOM 3436 N N . PRO A 1 446 ? -25.825 -3.955 3.032 1.00 96.62 446 PRO A N 1
ATOM 3437 C CA . PRO A 1 446 ? -26.268 -2.599 3.343 1.00 96.62 446 PRO A CA 1
ATOM 3438 C C . PRO A 1 446 ? -25.340 -1.532 2.743 1.00 96.62 446 PRO A C 1
ATOM 3440 O O . PRO A 1 446 ? -24.120 -1.611 2.904 1.00 96.62 446 PRO A O 1
ATOM 3443 N N . TYR A 1 447 ? -25.918 -0.497 2.123 1.00 97.00 447 TYR A N 1
ATOM 3444 C CA . TYR A 1 447 ? -25.199 0.638 1.518 1.00 97.00 447 TYR A CA 1
ATOM 3445 C C . TYR A 1 447 ? -24.085 1.198 2.413 1.00 97.00 447 TYR A C 1
ATOM 3447 O O . TYR A 1 447 ? -22.948 1.374 1.973 1.00 97.00 447 TYR A O 1
ATOM 3455 N N . SER A 1 448 ? -24.394 1.443 3.691 1.00 97.19 448 SER A N 1
ATOM 3456 C CA . SER A 1 448 ? -23.426 1.983 4.647 1.00 97.19 448 SER A CA 1
ATOM 3457 C C . SER A 1 448 ? -22.268 1.023 4.904 1.00 97.19 448 SER A C 1
ATOM 3459 O O . SER A 1 448 ? -21.144 1.485 5.042 1.00 97.19 448 SER A O 1
ATOM 3461 N N . LEU A 1 449 ? -22.510 -0.292 4.934 1.00 98.25 449 LEU A N 1
ATOM 3462 C CA . LEU A 1 449 ? -21.467 -1.305 5.099 1.00 98.25 449 LEU A CA 1
ATOM 3463 C C . LEU A 1 449 ? -20.569 -1.383 3.860 1.00 98.25 449 LEU A C 1
ATOM 3465 O O . LEU A 1 449 ? -19.348 -1.349 3.998 1.00 98.25 449 LEU A O 1
ATOM 3469 N N . ARG A 1 450 ? -21.159 -1.427 2.659 1.00 98.31 450 ARG A N 1
ATOM 3470 C CA . ARG A 1 450 ? -20.405 -1.466 1.396 1.00 98.31 450 ARG A CA 1
ATOM 3471 C C . ARG A 1 450 ? -19.508 -0.233 1.260 1.00 98.31 450 ARG A C 1
ATOM 3473 O O . ARG A 1 450 ? -18.306 -0.372 1.051 1.00 98.31 450 ARG A O 1
ATOM 3480 N N . LEU A 1 451 ? -20.069 0.962 1.468 1.00 98.44 451 LEU A N 1
ATOM 3481 C CA . LEU A 1 451 ? -19.355 2.231 1.317 1.00 98.44 451 LEU A CA 1
ATOM 3482 C C . LEU A 1 451 ? -18.153 2.360 2.267 1.00 98.44 451 LEU A C 1
ATOM 3484 O O . LEU A 1 451 ? -17.063 2.724 1.828 1.00 98.44 451 LEU A O 1
ATOM 3488 N N . VAL A 1 452 ? -18.318 2.051 3.559 1.00 98.50 452 VAL A N 1
ATOM 3489 C CA . VAL A 1 452 ? -17.212 2.196 4.526 1.00 98.50 452 VAL A CA 1
ATOM 3490 C C . VAL A 1 452 ? -16.123 1.143 4.331 1.00 98.50 452 VAL A C 1
ATOM 3492 O O . VAL A 1 452 ? -14.957 1.433 4.583 1.00 98.50 452 VAL A O 1
ATOM 3495 N N . THR A 1 453 ? -16.475 -0.037 3.812 1.00 98.75 453 THR A N 1
ATOM 3496 C CA . THR A 1 453 ? -15.507 -1.072 3.424 1.00 98.75 453 THR A CA 1
ATOM 3497 C C . THR A 1 453 ? -14.698 -0.660 2.191 1.00 98.75 453 THR A C 1
ATOM 3499 O O . THR A 1 453 ? -13.487 -0.857 2.183 1.00 98.75 453 THR A O 1
ATOM 3502 N N . ILE A 1 454 ? -15.305 -0.000 1.195 1.00 98.81 454 ILE A N 1
ATOM 3503 C CA . ILE A 1 454 ? -14.559 0.600 0.070 1.00 98.81 454 ILE A CA 1
ATOM 3504 C C . ILE A 1 454 ? -13.627 1.709 0.575 1.00 98.81 454 ILE A C 1
ATOM 3506 O O . ILE A 1 454 ? -12.460 1.761 0.200 1.00 98.81 454 ILE A O 1
ATOM 3510 N N . HIS A 1 455 ? -14.100 2.574 1.475 1.00 98.69 455 HIS A N 1
ATOM 3511 C CA . HIS A 1 455 ? -13.255 3.611 2.069 1.00 98.69 455 HIS A CA 1
ATOM 3512 C C . HIS A 1 455 ? -12.077 3.028 2.879 1.00 98.69 455 HIS A C 1
ATOM 3514 O O . HIS A 1 455 ? -10.976 3.575 2.840 1.00 98.69 455 HIS A O 1
ATOM 3520 N N . LEU A 1 456 ? -12.292 1.921 3.602 1.00 98.75 456 LEU A N 1
ATOM 3521 C CA . LEU A 1 456 ? -11.240 1.161 4.287 1.00 98.75 456 LEU A CA 1
ATOM 3522 C C . LEU A 1 456 ? -10.236 0.583 3.281 1.00 98.75 456 LEU A C 1
ATOM 3524 O O . LEU A 1 456 ? -9.036 0.750 3.471 1.00 98.75 456 LEU A O 1
ATOM 3528 N N . ALA A 1 457 ? -10.724 -0.026 2.199 1.00 98.62 457 ALA A N 1
ATOM 3529 C CA . ALA A 1 457 ? -9.905 -0.562 1.117 1.00 98.62 457 ALA A CA 1
ATOM 3530 C C . ALA A 1 457 ? -9.030 0.518 0.448 1.00 98.62 457 ALA A C 1
ATOM 3532 O O . ALA A 1 457 ? -7.846 0.292 0.211 1.00 98.62 457 ALA A O 1
ATOM 3533 N N . CYS A 1 458 ? -9.565 1.723 0.225 1.00 98.62 458 CYS A N 1
ATOM 3534 C CA . CYS A 1 458 ? -8.794 2.868 -0.268 1.00 98.62 458 CYS A CA 1
ATOM 3535 C C . CYS A 1 458 ? -7.662 3.267 0.690 1.00 98.62 458 CYS A C 1
ATOM 3537 O O . CYS A 1 458 ? -6.564 3.589 0.240 1.00 98.62 458 CYS A O 1
ATOM 3539 N N . ASN A 1 459 ? -7.905 3.210 2.004 1.00 98.31 459 ASN A N 1
ATOM 3540 C CA . ASN A 1 459 ? -6.897 3.535 3.014 1.00 98.31 459 ASN A CA 1
ATOM 3541 C C . ASN A 1 459 ? -5.770 2.494 3.100 1.00 98.31 459 ASN A C 1
ATOM 3543 O O . ASN A 1 459 ? -4.707 2.837 3.594 1.00 98.31 459 ASN A O 1
ATOM 3547 N N . LEU A 1 460 ? -5.932 1.267 2.588 1.00 97.50 460 LEU A N 1
ATOM 3548 C CA . LEU A 1 460 ? -4.837 0.281 2.576 1.00 97.50 460 LEU A CA 1
ATOM 3549 C C . LEU A 1 460 ? -3.619 0.800 1.794 1.00 97.50 460 LEU A C 1
ATOM 3551 O O . LEU A 1 460 ? -2.480 0.577 2.193 1.00 97.50 460 LEU A O 1
ATOM 3555 N N . PHE A 1 461 ? -3.854 1.578 0.734 1.00 95.75 461 PHE A N 1
ATOM 3556 C CA . PHE A 1 461 ? -2.808 2.152 -0.114 1.00 95.75 461 PHE A CA 1
ATOM 3557 C C . PHE A 1 461 ? -1.972 3.256 0.564 1.00 95.75 461 PHE A C 1
ATOM 3559 O O . PHE A 1 461 ? -1.034 3.749 -0.059 1.00 95.75 461 PHE A O 1
ATOM 3566 N N . THR A 1 462 ? -2.254 3.649 1.817 1.00 91.19 462 THR A N 1
ATOM 3567 C CA . THR A 1 462 ? -1.320 4.493 2.591 1.00 91.19 462 THR A CA 1
ATOM 3568 C C . THR A 1 462 ? -0.124 3.714 3.124 1.00 91.19 462 THR A C 1
ATOM 3570 O O . THR A 1 462 ? 0.874 4.330 3.475 1.00 91.19 462 THR A O 1
ATOM 3573 N N . SER A 1 463 ? -0.202 2.382 3.201 1.00 91.88 463 SER A N 1
ATOM 3574 C CA . SER A 1 463 ? 0.896 1.550 3.691 1.00 91.88 463 SER A CA 1
ATOM 3575 C C . SER A 1 463 ? 1.666 0.912 2.530 1.00 91.88 463 SER A C 1
ATOM 3577 O O . SER A 1 463 ? 1.056 0.218 1.707 1.00 91.88 463 SER A O 1
ATOM 3579 N N . PRO A 1 464 ? 3.008 1.038 2.478 1.00 90.75 464 PRO A N 1
ATOM 3580 C CA . PRO A 1 464 ? 3.816 0.321 1.492 1.00 90.75 464 PRO A CA 1
ATOM 3581 C C . PRO A 1 464 ? 3.702 -1.203 1.656 1.00 90.75 464 PRO A C 1
ATOM 3583 O O . PRO A 1 464 ? 3.842 -1.939 0.683 1.00 90.75 464 PRO A O 1
ATOM 3586 N N . MET A 1 465 ? 3.384 -1.683 2.861 1.00 92.12 465 MET A N 1
ATOM 3587 C CA . MET A 1 465 ? 3.241 -3.107 3.173 1.00 92.12 465 MET A CA 1
ATOM 3588 C C . MET A 1 465 ? 1.993 -3.703 2.513 1.00 92.12 465 MET A C 1
ATOM 3590 O O . MET A 1 465 ? 2.066 -4.752 1.878 1.00 92.12 465 MET A O 1
ATOM 3594 N N . TYR A 1 466 ? 0.862 -2.990 2.568 1.00 94.88 466 TYR A N 1
ATOM 3595 C CA . TYR A 1 466 ? -0.340 -3.377 1.825 1.00 94.88 466 TYR A CA 1
ATOM 3596 C C . TYR A 1 466 ? -0.145 -3.293 0.319 1.00 94.88 466 TYR A C 1
ATOM 3598 O O . TYR A 1 466 ? -0.641 -4.162 -0.389 1.00 94.88 466 TYR A O 1
ATOM 3606 N N . VAL A 1 467 ? 0.592 -2.294 -0.176 1.00 92.88 467 VAL A N 1
ATOM 3607 C CA . VAL A 1 467 ? 0.960 -2.245 -1.596 1.00 92.88 467 VAL A CA 1
ATOM 3608 C C . VAL A 1 467 ? 1.718 -3.520 -1.976 1.00 92.88 467 VAL A C 1
ATOM 3610 O O . VAL A 1 467 ? 1.285 -4.199 -2.899 1.00 92.88 467 VAL A O 1
ATOM 3613 N N . LYS A 1 468 ? 2.749 -3.919 -1.214 1.00 91.56 468 LYS A N 1
ATOM 3614 C CA . LYS A 1 468 ? 3.465 -5.186 -1.446 1.00 91.56 468 LYS A CA 1
ATOM 3615 C C . LYS A 1 468 ? 2.544 -6.412 -1.370 1.00 91.56 468 LYS A C 1
ATOM 3617 O O . LYS A 1 468 ? 2.664 -7.287 -2.217 1.00 91.56 468 LYS A O 1
ATOM 3622 N N . GLU A 1 469 ? 1.622 -6.494 -0.407 1.00 92.06 469 GLU A N 1
ATOM 3623 C CA . GLU A 1 469 ? 0.650 -7.603 -0.295 1.00 92.06 469 GLU A CA 1
ATOM 3624 C C . GLU A 1 469 ? -0.301 -7.676 -1.504 1.00 92.06 469 GLU A C 1
ATOM 3626 O O . GLU A 1 469 ? -0.579 -8.763 -2.009 1.00 92.06 469 GLU A O 1
ATOM 3631 N N . ILE A 1 470 ? -0.776 -6.532 -2.005 1.00 94.19 470 ILE A N 1
ATOM 3632 C CA . ILE A 1 470 ? -1.640 -6.437 -3.194 1.00 94.19 470 ILE A CA 1
ATOM 3633 C C . ILE A 1 470 ? -0.882 -6.867 -4.458 1.00 94.19 470 ILE A C 1
ATOM 3635 O O . ILE A 1 470 ? -1.468 -7.497 -5.332 1.00 94.19 470 ILE A O 1
ATOM 3639 N N . THR A 1 471 ? 0.412 -6.561 -4.554 1.00 90.56 471 THR A N 1
ATOM 3640 C CA . THR A 1 471 ? 1.236 -6.831 -5.745 1.00 90.56 471 THR A CA 1
ATOM 3641 C C . THR A 1 471 ? 2.014 -8.151 -5.683 1.00 90.56 471 THR A C 1
ATOM 3643 O O . THR A 1 471 ? 2.886 -8.391 -6.517 1.00 90.56 471 THR A O 1
ATOM 3646 N N . LYS A 1 472 ? 1.740 -9.017 -4.695 1.00 90.38 472 LYS A N 1
ATOM 3647 C CA . LYS A 1 472 ? 2.255 -10.397 -4.666 1.00 90.38 472 LYS A CA 1
ATOM 3648 C C . LYS A 1 472 ? 1.567 -11.242 -5.745 1.00 90.38 472 LYS A C 1
ATOM 3650 O O . LYS A 1 472 ? 0.378 -11.077 -6.020 1.00 90.38 472 LYS A O 1
ATOM 3655 N N . HIS A 1 473 ? 2.309 -12.196 -6.308 1.00 84.56 473 HIS A N 1
ATOM 3656 C CA . HIS A 1 473 ? 1.748 -13.229 -7.182 1.00 84.56 473 HIS A CA 1
ATOM 3657 C C . HIS A 1 473 ? 0.606 -13.966 -6.454 1.00 84.56 473 HIS A C 1
ATOM 3659 O O . HIS A 1 473 ? 0.746 -14.290 -5.275 1.00 84.56 473 HIS A O 1
ATOM 3665 N N . ASP A 1 474 ? -0.516 -14.194 -7.142 1.00 85.50 474 ASP A N 1
ATOM 3666 C CA . ASP A 1 474 ? -1.751 -14.788 -6.596 1.00 85.50 474 ASP A CA 1
ATOM 3667 C C . ASP A 1 474 ? -2.305 -14.118 -5.315 1.00 85.50 474 ASP A C 1
ATOM 3669 O O . ASP A 1 474 ? -2.867 -14.785 -4.445 1.00 85.50 474 ASP A O 1
ATOM 3673 N N . SER A 1 475 ? -2.175 -12.792 -5.178 1.00 92.50 475 SER A N 1
ATOM 3674 C CA . SER A 1 475 ? -2.688 -12.058 -4.010 1.00 92.50 475 SER A CA 1
ATOM 3675 C C . SER A 1 475 ? -4.205 -12.241 -3.796 1.00 92.50 475 SER A C 1
ATOM 3677 O O . SER A 1 475 ? -5.026 -11.687 -4.536 1.00 92.50 475 SER A O 1
ATOM 3679 N N . GLU A 1 476 ? -4.597 -12.944 -2.716 1.00 94.38 476 GLU A N 1
ATOM 3680 C CA . GLU A 1 476 ? -6.003 -13.020 -2.260 1.00 94.38 476 GLU A CA 1
ATOM 3681 C C . GLU A 1 476 ? -6.556 -11.610 -2.002 1.00 94.38 476 GLU A C 1
ATOM 3683 O O . GLU A 1 476 ? -7.720 -11.336 -2.291 1.00 94.38 476 GLU A O 1
ATOM 3688 N N . LEU A 1 477 ? -5.720 -10.684 -1.516 1.00 96.12 477 LEU A N 1
ATOM 3689 C CA . LEU A 1 477 ? -6.134 -9.307 -1.274 1.00 96.12 477 LEU A CA 1
ATOM 3690 C C . LEU A 1 477 ? -6.469 -8.580 -2.585 1.00 96.12 477 LEU A C 1
ATOM 3692 O O . LEU A 1 477 ? -7.512 -7.936 -2.651 1.00 96.12 477 LEU A O 1
ATOM 3696 N N . ALA A 1 478 ? -5.662 -8.721 -3.643 1.00 96.44 478 ALA A N 1
ATOM 3697 C CA . ALA A 1 478 ? -5.981 -8.139 -4.950 1.00 96.44 478 ALA A CA 1
ATOM 3698 C C . ALA A 1 478 ? -7.282 -8.709 -5.542 1.00 96.44 478 ALA A C 1
ATOM 3700 O O . ALA A 1 478 ? -8.102 -7.948 -6.056 1.00 96.44 478 ALA A O 1
ATOM 3701 N N . LEU A 1 479 ? -7.517 -10.020 -5.405 1.00 96.81 479 LEU A N 1
ATOM 3702 C CA . LEU A 1 479 ? -8.767 -10.669 -5.818 1.00 96.81 479 LEU A CA 1
ATOM 3703 C C . LEU A 1 479 ? -9.980 -10.120 -5.044 1.00 96.81 479 LEU A C 1
ATOM 3705 O O . LEU A 1 479 ? -10.996 -9.770 -5.645 1.00 96.81 479 LEU A O 1
ATOM 3709 N N . LEU A 1 480 ? -9.877 -10.006 -3.716 1.00 98.19 480 LEU A N 1
ATOM 3710 C CA . LEU A 1 480 ? -10.939 -9.464 -2.861 1.00 98.19 480 LEU A CA 1
ATOM 3711 C C . LEU A 1 480 ? -11.226 -7.984 -3.153 1.00 98.19 480 LEU A C 1
ATOM 3713 O O . LEU A 1 480 ? -12.385 -7.564 -3.100 1.00 98.19 480 LEU A O 1
ATOM 3717 N N . LEU A 1 481 ? -10.192 -7.203 -3.481 1.00 98.25 481 LEU A N 1
ATOM 3718 C CA . LEU A 1 481 ? -10.336 -5.822 -3.933 1.00 98.25 481 LEU A CA 1
ATOM 3719 C C . LEU A 1 481 ? -11.002 -5.746 -5.312 1.00 98.25 481 LEU A C 1
ATOM 3721 O O . LEU A 1 481 ? -11.914 -4.940 -5.465 1.00 98.25 481 LEU A O 1
ATOM 3725 N N . SER A 1 482 ? -10.625 -6.602 -6.273 1.00 97.12 482 SER A N 1
ATOM 3726 C CA . SER A 1 482 ? -11.276 -6.686 -7.594 1.00 97.12 482 SER A CA 1
ATOM 3727 C C . SER A 1 482 ? -12.772 -6.964 -7.452 1.00 97.12 482 SER A C 1
ATOM 3729 O O . SER A 1 482 ? -13.592 -6.155 -7.875 1.00 97.12 482 SER A O 1
ATOM 3731 N N . GLN A 1 483 ? -13.134 -8.018 -6.715 1.00 97.19 483 GLN A N 1
ATOM 3732 C CA . GLN A 1 483 ? -14.528 -8.373 -6.425 1.00 97.19 483 GLN A CA 1
ATOM 3733 C C . GLN A 1 483 ? -15.304 -7.246 -5.730 1.00 97.19 483 GLN A C 1
ATOM 3735 O O . GLN A 1 483 ? -16.483 -7.027 -6.018 1.00 97.19 483 GLN A O 1
ATOM 3740 N N . LEU A 1 484 ? -14.665 -6.522 -4.801 1.00 98.38 484 LEU A N 1
ATOM 3741 C CA . LEU A 1 484 ? -15.289 -5.377 -4.141 1.00 98.38 484 LEU A CA 1
ATOM 3742 C C . LEU A 1 484 ? -15.510 -4.231 -5.135 1.00 98.38 484 LEU A C 1
ATOM 3744 O O . LEU A 1 484 ? -16.572 -3.615 -5.102 1.00 98.38 484 LEU A O 1
ATOM 3748 N N . ILE A 1 485 ? -14.548 -3.964 -6.022 1.00 98.12 485 ILE A N 1
ATOM 3749 C CA . ILE A 1 485 ? -14.655 -2.945 -7.069 1.00 98.12 485 ILE A CA 1
ATOM 3750 C C . ILE A 1 485 ? -15.797 -3.287 -8.029 1.00 98.12 485 ILE A C 1
ATOM 3752 O O . ILE A 1 485 ? -16.724 -2.487 -8.172 1.00 98.12 485 ILE A O 1
ATOM 3756 N N . THR A 1 486 ? -15.754 -4.466 -8.655 1.00 95.69 486 THR A N 1
ATOM 3757 C CA . THR A 1 486 ? -16.659 -4.849 -9.748 1.00 95.69 486 THR A CA 1
ATOM 3758 C C . THR A 1 486 ? -18.107 -4.942 -9.273 1.00 95.69 486 THR A C 1
ATOM 3760 O O . THR A 1 486 ? -18.990 -4.334 -9.879 1.00 95.69 486 THR A O 1
ATOM 3763 N N . SER A 1 487 ? -18.356 -5.558 -8.111 1.00 94.44 487 SER A N 1
ATOM 3764 C CA . SER A 1 487 ? -19.695 -5.573 -7.494 1.00 94.44 487 SER A CA 1
ATOM 3765 C C . SER A 1 487 ? -20.212 -4.183 -7.093 1.00 94.44 487 SER A C 1
ATOM 3767 O O . SER A 1 487 ? -21.420 -3.959 -7.099 1.00 94.44 487 SER A O 1
ATOM 3769 N N . SER A 1 488 ? -19.324 -3.237 -6.770 1.00 96.50 488 SER A N 1
ATOM 3770 C CA . SER A 1 488 ? -19.704 -1.885 -6.329 1.00 96.50 488 SER A CA 1
ATOM 3771 C C . SER A 1 488 ? -19.852 -0.879 -7.471 1.00 96.50 488 SER A C 1
ATOM 3773 O O . SER A 1 488 ? -20.601 0.083 -7.331 1.00 96.50 488 SER A O 1
ATOM 3775 N N . LEU A 1 489 ? -19.155 -1.067 -8.597 1.00 94.56 489 LEU A N 1
ATOM 3776 C CA . LEU A 1 489 ? -19.347 -0.246 -9.800 1.00 94.56 489 LEU A CA 1
ATOM 3777 C C . LEU A 1 489 ? -20.721 -0.498 -10.434 1.00 94.56 489 LEU A C 1
ATOM 3779 O O . LEU A 1 489 ? -21.363 0.440 -10.897 1.00 94.56 489 LEU A O 1
ATOM 3783 N N . LEU A 1 490 ? -21.210 -1.738 -10.365 1.00 87.25 490 LEU A N 1
ATOM 3784 C CA . LEU A 1 490 ? -22.523 -2.133 -10.879 1.00 87.25 490 LEU A CA 1
ATOM 3785 C C . LEU A 1 490 ? -23.702 -1.734 -9.958 1.00 87.25 490 LEU A C 1
ATOM 3787 O O . LEU A 1 490 ? -24.860 -1.962 -10.312 1.00 87.25 490 LEU A O 1
ATOM 3791 N N . ASP A 1 491 ? -23.457 -1.093 -8.805 1.00 89.25 491 ASP A N 1
ATOM 3792 C CA . ASP A 1 491 ? -24.521 -0.563 -7.938 1.00 89.25 491 ASP A CA 1
ATOM 3793 C C . ASP A 1 491 ? -25.124 0.733 -8.518 1.00 89.25 491 ASP A C 1
ATOM 3795 O O . ASP A 1 491 ? -24.782 1.869 -8.160 1.00 89.25 491 ASP A O 1
ATOM 3799 N N . VAL A 1 492 ? -26.081 0.563 -9.432 1.00 84.38 492 VAL A N 1
ATOM 3800 C CA . VAL A 1 492 ? -26.836 1.669 -10.045 1.00 84.38 492 VAL A CA 1
ATOM 3801 C C . VAL A 1 492 ? -27.608 2.486 -8.992 1.00 84.38 492 VAL A C 1
ATOM 3803 O O . VAL A 1 492 ? -27.798 3.693 -9.166 1.00 84.38 492 VAL A O 1
ATOM 3806 N N . SER A 1 493 ? -28.005 1.866 -7.875 1.00 89.12 493 SER A N 1
ATOM 3807 C CA . SER A 1 493 ? -28.843 2.487 -6.841 1.00 89.12 493 SER A CA 1
ATOM 3808 C C . SER A 1 493 ? -28.095 3.463 -5.923 1.00 89.12 493 SER A C 1
ATOM 3810 O O . SER A 1 493 ? -28.710 4.400 -5.408 1.00 89.12 493 SER A O 1
ATOM 3812 N N . HIS A 1 494 ? -26.772 3.323 -5.774 1.00 93.81 494 HIS A N 1
ATOM 3813 C CA . HIS A 1 494 ? -25.976 4.147 -4.858 1.00 93.81 494 HIS A CA 1
ATOM 3814 C C . HIS A 1 494 ? -24.784 4.854 -5.541 1.00 93.81 494 HIS A C 1
ATOM 3816 O O . HIS A 1 494 ? -23.650 4.373 -5.476 1.00 93.81 494 HIS A O 1
ATOM 3822 N N . PRO A 1 495 ? -24.967 6.073 -6.091 1.00 92.94 495 PRO A N 1
ATOM 3823 C CA . PRO A 1 495 ? -23.892 6.824 -6.754 1.00 92.94 495 PRO A CA 1
ATOM 3824 C C . PRO A 1 495 ? -22.626 7.025 -5.903 1.00 92.94 495 PRO A C 1
ATOM 3826 O O . PRO A 1 495 ? -21.517 6.993 -6.427 1.00 92.94 495 PRO A O 1
ATOM 3829 N N . SER A 1 496 ? -22.751 7.182 -4.578 1.00 95.75 496 SER A N 1
ATOM 3830 C CA . SER A 1 496 ? -21.582 7.316 -3.693 1.00 95.75 496 SER A CA 1
ATOM 3831 C C . SER A 1 496 ? -20.736 6.042 -3.605 1.00 95.75 496 SER A C 1
ATOM 3833 O O . SER A 1 496 ? -19.527 6.146 -3.417 1.00 95.75 496 SER A O 1
ATOM 3835 N N . VAL A 1 497 ? -21.353 4.859 -3.732 1.00 96.81 497 VAL A N 1
ATOM 3836 C CA . VAL A 1 497 ? -20.644 3.567 -3.764 1.00 96.81 497 VAL A CA 1
ATOM 3837 C C . VAL A 1 497 ? -19.855 3.454 -5.065 1.00 96.81 497 VAL A C 1
ATOM 3839 O O . VAL A 1 497 ? -18.667 3.147 -5.008 1.00 96.81 497 VAL A O 1
ATOM 3842 N N . ARG A 1 498 ? -20.448 3.824 -6.210 1.00 95.50 498 ARG A N 1
ATOM 3843 C CA . ARG A 1 498 ? -19.744 3.844 -7.504 1.00 95.50 498 ARG A CA 1
ATOM 3844 C C . ARG A 1 498 ? -18.576 4.827 -7.533 1.00 95.50 498 ARG A C 1
ATOM 3846 O O . ARG A 1 498 ? -17.483 4.444 -7.930 1.00 95.50 498 ARG A O 1
ATOM 3853 N N . VAL A 1 499 ? -18.755 6.057 -7.035 1.00 96.38 499 VAL A N 1
ATOM 3854 C CA . VAL A 1 499 ? -17.664 7.052 -6.933 1.00 96.38 499 VAL A CA 1
ATOM 3855 C C . VAL A 1 499 ? -16.521 6.538 -6.056 1.00 96.38 499 VAL A C 1
ATOM 3857 O O . VAL A 1 499 ? -15.359 6.653 -6.439 1.00 96.38 499 VAL A O 1
ATOM 3860 N N . ALA A 1 500 ? -16.827 5.963 -4.888 1.00 98.25 500 ALA A N 1
ATOM 3861 C CA . ALA A 1 500 ? -15.802 5.403 -4.011 1.00 98.25 500 ALA A CA 1
ATOM 3862 C C . ALA A 1 500 ? -15.100 4.194 -4.651 1.00 98.25 500 ALA A C 1
ATOM 3864 O O . ALA A 1 500 ? -13.879 4.080 -4.568 1.00 98.25 500 ALA A O 1
ATOM 3865 N N . SER A 1 501 ? -15.859 3.326 -5.325 1.00 98.12 501 SER A N 1
ATOM 3866 C CA . SER A 1 501 ? -15.334 2.154 -6.028 1.00 98.12 501 SER A CA 1
ATOM 3867 C C . SER A 1 501 ? -14.410 2.552 -7.182 1.00 98.12 501 SER A C 1
ATOM 3869 O O . SER A 1 501 ? -13.305 2.031 -7.293 1.00 98.12 501 SER A O 1
ATOM 3871 N N . ALA A 1 502 ? -14.789 3.556 -7.976 1.00 97.50 502 ALA A N 1
ATOM 3872 C CA . ALA A 1 502 ? -13.957 4.084 -9.053 1.00 97.50 502 ALA A CA 1
ATOM 3873 C C . ALA A 1 502 ? -12.615 4.641 -8.540 1.00 97.50 502 ALA A C 1
ATOM 3875 O O . ALA A 1 502 ? -11.587 4.466 -9.194 1.00 97.50 502 ALA A O 1
ATOM 3876 N N . TRP A 1 503 ? -12.588 5.257 -7.350 1.00 98.06 503 TRP A N 1
ATOM 3877 C CA . TRP A 1 503 ? -11.340 5.705 -6.717 1.00 98.06 503 TRP A CA 1
ATOM 3878 C C . TRP A 1 503 ? -10.507 4.567 -6.111 1.00 98.06 503 TRP A C 1
ATOM 3880 O O . TRP A 1 503 ? -9.279 4.608 -6.200 1.00 98.06 503 TRP A O 1
ATOM 3890 N N . LEU A 1 504 ? -11.137 3.520 -5.569 1.00 98.56 504 LEU A N 1
ATOM 3891 C CA . LEU A 1 504 ? -10.434 2.295 -5.168 1.00 98.56 504 LEU A CA 1
ATOM 3892 C C . LEU A 1 504 ? -9.765 1.624 -6.377 1.00 98.56 504 LEU A C 1
ATOM 3894 O O . LEU A 1 504 ? -8.604 1.219 -6.327 1.00 98.56 504 LEU A O 1
ATOM 3898 N N . ALA A 1 505 ? -10.493 1.562 -7.485 1.00 97.69 505 ALA A N 1
ATOM 3899 C CA . ALA A 1 505 ? -10.042 0.969 -8.728 1.00 97.69 505 ALA A CA 1
ATOM 3900 C C . ALA A 1 505 ? -8.924 1.797 -9.393 1.00 97.69 505 ALA A C 1
ATOM 3902 O O . ALA A 1 505 ? -7.942 1.234 -9.881 1.00 97.69 505 ALA A O 1
ATOM 3903 N N . PHE A 1 506 ? -8.995 3.131 -9.302 1.00 97.38 506 PHE A N 1
ATOM 3904 C CA . PHE A 1 506 ? -7.888 4.036 -9.623 1.00 97.38 506 PHE A CA 1
ATOM 3905 C C . PHE A 1 506 ? -6.627 3.729 -8.802 1.00 97.38 506 PHE A C 1
ATOM 3907 O O . PHE A 1 506 ? -5.559 3.619 -9.398 1.00 97.38 506 PHE A O 1
ATOM 3914 N N . ASN A 1 507 ? -6.720 3.549 -7.476 1.00 97.88 507 ASN A N 1
ATOM 3915 C CA . ASN A 1 507 ? -5.551 3.235 -6.638 1.00 97.88 507 ASN A CA 1
ATOM 3916 C C . ASN A 1 507 ? -4.868 1.927 -7.080 1.00 97.88 507 ASN A C 1
ATOM 3918 O O . ASN A 1 507 ? -3.639 1.856 -7.173 1.00 97.88 507 ASN A O 1
ATOM 3922 N N . LEU A 1 508 ? -5.673 0.907 -7.393 1.00 96.56 508 LEU A N 1
ATOM 3923 C CA . LEU A 1 508 ? -5.205 -0.403 -7.841 1.00 96.56 508 LEU A CA 1
ATOM 3924 C C . LEU A 1 508 ? -4.510 -0.312 -9.216 1.00 96.56 508 LEU A C 1
ATOM 3926 O O . LEU A 1 508 ? -3.372 -0.757 -9.371 1.00 96.56 508 LEU A O 1
ATOM 3930 N N . ALA A 1 509 ? -5.140 0.354 -10.190 1.00 96.19 509 ALA A N 1
ATOM 3931 C CA . ALA A 1 509 ? -4.572 0.552 -11.525 1.00 96.19 509 ALA A CA 1
ATOM 3932 C C . ALA A 1 509 ? -3.336 1.470 -11.532 1.00 96.19 509 ALA A C 1
ATOM 3934 O O . ALA A 1 509 ? -2.372 1.179 -12.235 1.00 96.19 509 ALA A O 1
ATOM 3935 N N . ALA A 1 510 ? -3.327 2.546 -10.736 1.00 95.81 510 ALA A N 1
ATOM 3936 C CA . ALA A 1 510 ? -2.182 3.449 -10.595 1.00 95.81 510 ALA A CA 1
ATOM 3937 C C . ALA A 1 510 ? -0.958 2.733 -9.999 1.00 95.81 510 ALA A C 1
ATOM 3939 O O . ALA A 1 510 ? 0.169 2.985 -10.424 1.00 95.81 510 ALA A O 1
ATOM 3940 N N . THR A 1 511 ? -1.182 1.801 -9.064 1.00 94.81 511 THR A N 1
ATOM 3941 C CA . THR A 1 511 ? -0.131 0.948 -8.489 1.00 94.81 511 THR A CA 1
ATOM 3942 C C . THR A 1 511 ? 0.473 0.025 -9.550 1.00 94.81 511 THR A C 1
ATOM 3944 O O . THR A 1 511 ? 1.692 0.007 -9.715 1.00 94.81 511 THR A O 1
ATOM 3947 N N . ASN A 1 512 ? -0.367 -0.676 -10.324 1.00 94.56 512 ASN A N 1
ATOM 3948 C CA . ASN A 1 512 ? 0.090 -1.538 -11.421 1.00 94.56 512 ASN A CA 1
ATOM 3949 C C . ASN A 1 512 ? 0.866 -0.752 -12.488 1.00 94.56 512 ASN A C 1
ATOM 3951 O O . ASN A 1 512 ? 1.959 -1.132 -12.894 1.00 94.56 512 ASN A O 1
ATOM 3955 N N . TYR A 1 513 ? 0.317 0.391 -12.893 1.00 94.88 513 TYR A N 1
ATOM 3956 C CA . TYR A 1 513 ? 0.912 1.307 -13.860 1.00 94.88 513 TYR A CA 1
ATOM 3957 C C . TYR A 1 513 ? 2.283 1.841 -13.435 1.00 94.88 513 TYR A C 1
ATOM 3959 O O . TYR A 1 513 ? 3.181 1.957 -14.273 1.00 94.88 513 TYR A O 1
ATOM 3967 N N . ARG A 1 514 ? 2.452 2.157 -12.144 1.00 92.69 514 ARG A N 1
ATOM 3968 C CA . ARG A 1 514 ? 3.732 2.600 -11.588 1.00 92.69 514 ARG A CA 1
ATOM 3969 C C . ARG A 1 514 ? 4.795 1.515 -11.756 1.00 92.69 514 ARG A C 1
ATOM 3971 O O . ARG A 1 514 ? 5.809 1.768 -12.396 1.00 92.69 514 ARG A O 1
ATOM 3978 N N . LEU A 1 515 ? 4.524 0.306 -11.264 1.00 90.38 515 LEU A N 1
ATOM 3979 C CA . LEU A 1 515 ? 5.461 -0.8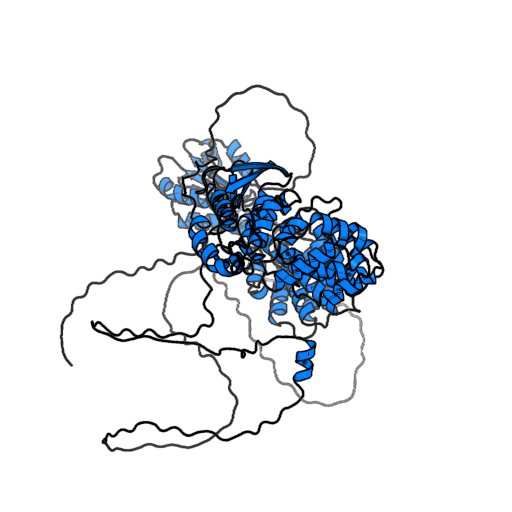25 -11.308 1.00 90.38 515 LEU A CA 1
ATOM 3980 C C . LEU A 1 515 ? 5.789 -1.239 -12.754 1.00 90.38 515 LEU A C 1
ATOM 3982 O O . LEU A 1 515 ? 6.959 -1.358 -13.118 1.00 90.38 515 LEU A O 1
ATOM 3986 N N . ARG A 1 516 ? 4.787 -1.269 -13.639 1.00 91.25 516 ARG A N 1
ATOM 3987 C CA . ARG A 1 516 ? 4.976 -1.463 -15.086 1.00 91.25 516 ARG A CA 1
ATOM 3988 C C . ARG A 1 516 ? 5.941 -0.449 -15.702 1.00 91.25 516 ARG A C 1
ATOM 3990 O O . ARG A 1 516 ? 6.700 -0.787 -16.607 1.00 91.25 516 ARG A O 1
ATOM 3997 N N . ARG A 1 517 ? 5.899 0.813 -15.267 1.00 86.19 517 ARG A N 1
ATOM 3998 C CA . ARG A 1 517 ? 6.760 1.874 -15.809 1.00 86.19 517 ARG A CA 1
ATOM 3999 C C . ARG A 1 517 ? 8.152 1.897 -15.194 1.00 86.19 517 ARG A C 1
ATOM 4001 O O . ARG A 1 517 ? 9.114 2.071 -15.938 1.00 86.19 517 ARG A O 1
ATOM 4008 N N . GLU A 1 518 ? 8.241 1.778 -13.878 1.00 85.31 518 GLU A N 1
ATOM 4009 C CA . GLU A 1 518 ? 9.472 1.966 -13.104 1.00 85.31 518 GLU A CA 1
ATOM 4010 C C . GLU A 1 518 ? 10.300 0.676 -13.039 1.00 85.31 518 GLU A C 1
ATOM 4012 O O . GLU A 1 518 ? 11.509 0.714 -13.250 1.00 85.31 518 GLU A O 1
ATOM 4017 N N . GLU A 1 519 ? 9.647 -0.474 -12.858 1.00 82.31 519 GLU A N 1
ATOM 4018 C CA . GLU A 1 519 ? 10.288 -1.782 -12.656 1.00 82.31 519 GLU A CA 1
ATOM 4019 C C . GLU A 1 519 ? 10.146 -2.734 -13.859 1.00 82.31 519 GLU A C 1
ATOM 4021 O O . GLU A 1 519 ? 10.802 -3.773 -13.901 1.00 82.31 519 GLU A O 1
ATOM 4026 N N . GLN A 1 520 ? 9.327 -2.382 -14.862 1.00 81.75 520 GLN A N 1
ATOM 4027 C CA . GLN A 1 520 ? 8.974 -3.242 -16.008 1.00 81.75 520 GLN A CA 1
ATOM 4028 C C . GLN A 1 520 ? 8.259 -4.548 -15.598 1.00 81.75 520 GLN A C 1
ATOM 4030 O O . GLN A 1 520 ? 8.383 -5.576 -16.267 1.00 81.75 520 GLN A O 1
ATOM 4035 N N . THR A 1 521 ? 7.487 -4.504 -14.508 1.00 84.50 521 THR A N 1
ATOM 4036 C CA . THR A 1 521 ? 6.739 -5.637 -13.943 1.00 84.50 521 THR A CA 1
ATOM 4037 C C . THR A 1 521 ? 5.227 -5.395 -13.995 1.00 84.50 521 THR A C 1
ATOM 4039 O O . THR A 1 521 ? 4.747 -4.301 -13.707 1.00 84.50 521 THR A O 1
ATOM 4042 N N . GLU A 1 522 ? 4.445 -6.418 -14.350 1.00 87.00 522 GLU A N 1
ATOM 4043 C CA . GLU A 1 522 ? 2.998 -6.408 -14.096 1.00 87.00 522 GLU A CA 1
ATOM 4044 C C . GLU A 1 522 ? 2.756 -6.839 -12.649 1.00 87.00 522 GLU A C 1
ATOM 4046 O O . GLU A 1 522 ? 3.230 -7.889 -12.217 1.00 87.00 522 GLU A O 1
ATOM 4051 N N . ALA A 1 523 ? 2.024 -6.020 -11.902 1.00 85.56 523 ALA A N 1
ATOM 4052 C CA . ALA A 1 523 ? 1.745 -6.228 -10.487 1.00 85.56 523 ALA A CA 1
ATOM 4053 C C . ALA A 1 523 ? 0.409 -6.950 -10.244 1.00 85.56 523 ALA A C 1
ATOM 4055 O O . ALA A 1 523 ? 0.215 -7.585 -9.211 1.00 85.56 523 ALA A O 1
ATOM 4056 N N . LEU A 1 524 ? -0.519 -6.834 -11.197 1.00 91.38 524 LEU A N 1
ATOM 4057 C CA . LEU A 1 524 ? -1.815 -7.503 -11.212 1.00 91.38 524 LEU A CA 1
ATOM 4058 C C . LEU A 1 524 ? -1.808 -8.602 -12.271 1.00 91.38 524 LEU A C 1
ATOM 4060 O O . LEU A 1 524 ? -1.430 -8.357 -13.418 1.00 91.38 524 LEU A O 1
ATOM 4064 N N . ALA A 1 525 ? -2.304 -9.785 -11.909 1.00 91.50 525 ALA A N 1
ATOM 4065 C CA . ALA A 1 525 ? -2.532 -10.867 -12.861 1.00 91.50 525 ALA A CA 1
ATOM 4066 C C . ALA A 1 525 ? -3.421 -10.395 -14.027 1.00 91.50 525 ALA A C 1
ATOM 4068 O O . ALA A 1 525 ? -4.392 -9.665 -13.819 1.00 91.50 525 ALA A O 1
ATOM 4069 N N . GLU A 1 526 ? -3.109 -10.832 -15.248 1.00 91.75 526 GLU A N 1
ATOM 4070 C CA . GLU A 1 526 ? -3.770 -10.367 -16.476 1.00 91.75 526 GLU A CA 1
ATOM 4071 C C . GLU A 1 526 ? -5.298 -10.521 -16.421 1.00 91.75 526 GLU A C 1
ATOM 4073 O O . GLU A 1 526 ? -6.017 -9.561 -16.690 1.00 91.75 526 GLU A O 1
ATOM 4078 N N . GLY A 1 527 ? -5.796 -11.662 -15.932 1.00 93.00 527 GLY A N 1
ATOM 4079 C CA . GLY A 1 527 ? -7.232 -11.898 -15.747 1.00 93.00 527 GLY A CA 1
ATOM 4080 C C . GLY A 1 527 ? -7.928 -10.892 -14.816 1.00 93.00 527 GLY A C 1
ATOM 4081 O O . GLY A 1 527 ? -9.075 -10.532 -15.071 1.00 93.00 527 GLY A O 1
ATOM 4082 N N . LEU A 1 528 ? -7.242 -10.367 -13.789 1.00 93.94 528 LEU A N 1
ATOM 4083 C CA . LEU A 1 528 ? -7.783 -9.290 -12.943 1.00 93.94 528 LEU A CA 1
ATOM 4084 C C . LEU A 1 528 ? -7.809 -7.955 -13.695 1.00 93.94 528 LEU A C 1
ATOM 4086 O O . LEU A 1 528 ? -8.757 -7.189 -13.547 1.00 93.94 528 LEU A O 1
ATOM 4090 N N . GLN A 1 529 ? -6.801 -7.667 -14.524 1.00 94.94 529 GLN A N 1
ATOM 4091 C CA . GLN A 1 529 ? -6.804 -6.458 -15.357 1.00 94.94 529 GLN A CA 1
ATOM 4092 C C . GLN A 1 529 ? -7.945 -6.497 -16.386 1.00 94.94 529 GLN A C 1
ATOM 4094 O O . GLN A 1 529 ? -8.609 -5.482 -16.591 1.00 94.94 529 GLN A O 1
ATOM 4099 N N . VAL A 1 530 ? -8.204 -7.668 -16.978 1.00 95.81 530 VAL A N 1
ATOM 4100 C CA . VAL A 1 530 ? -9.332 -7.943 -17.884 1.00 95.81 530 VAL A CA 1
ATOM 4101 C C . VAL A 1 530 ? -10.677 -7.773 -17.158 1.00 95.81 530 VAL A C 1
ATOM 4103 O O . VAL A 1 530 ? -11.522 -7.018 -17.635 1.00 95.81 530 VAL A O 1
ATOM 4106 N N . GLU A 1 531 ? -10.872 -8.394 -15.986 1.00 95.44 531 GLU A N 1
ATOM 4107 C CA . GLU A 1 531 ? -12.103 -8.263 -15.178 1.00 95.44 531 GLU A CA 1
ATOM 4108 C C . GLU A 1 531 ? -12.404 -6.792 -14.836 1.00 95.44 531 GLU A C 1
ATOM 4110 O O . GLU A 1 531 ? -13.504 -6.284 -15.083 1.00 95.44 531 GLU A O 1
ATOM 4115 N N . LEU A 1 532 ? -11.394 -6.085 -14.321 1.00 95.44 532 LEU A N 1
ATOM 4116 C CA . LEU A 1 532 ? -11.486 -4.676 -13.953 1.00 95.44 532 LEU A CA 1
ATOM 4117 C C . LEU A 1 532 ? -11.793 -3.792 -15.166 1.00 95.44 532 LEU A C 1
ATOM 4119 O O . LEU A 1 532 ? -12.680 -2.942 -15.091 1.00 95.44 532 LEU A O 1
ATOM 4123 N N . ALA A 1 533 ? -11.102 -3.988 -16.291 1.00 95.69 533 ALA A N 1
ATOM 4124 C CA . ALA A 1 533 ? -11.343 -3.214 -17.504 1.00 95.69 533 ALA A CA 1
ATOM 4125 C C . ALA A 1 533 ? -12.753 -3.440 -18.071 1.00 95.69 533 ALA A C 1
ATOM 4127 O O . ALA A 1 533 ? -13.393 -2.470 -18.475 1.00 95.69 533 ALA A O 1
ATOM 4128 N N . ALA A 1 534 ? -13.272 -4.674 -18.043 1.00 95.94 534 ALA A N 1
ATOM 4129 C CA . ALA A 1 534 ? -14.629 -4.978 -18.498 1.00 95.94 534 ALA A CA 1
ATOM 4130 C C . ALA A 1 534 ? -15.678 -4.200 -17.689 1.00 95.94 534 ALA A C 1
ATOM 4132 O O . ALA A 1 534 ? -16.474 -3.454 -18.263 1.00 95.94 534 ALA A O 1
ATOM 4133 N N . SER A 1 535 ? -15.613 -4.297 -16.355 1.00 94.75 535 SER A N 1
ATOM 4134 C CA . SER A 1 535 ? -16.526 -3.592 -15.444 1.00 94.75 535 SER A CA 1
ATOM 4135 C C . SER A 1 535 ? -16.444 -2.065 -15.598 1.00 94.75 535 SER A C 1
ATOM 4137 O O . SER A 1 535 ? -17.461 -1.370 -15.563 1.00 94.75 535 SER A O 1
ATOM 4139 N N . VAL A 1 536 ? -15.245 -1.526 -15.837 1.00 93.25 536 VAL A N 1
ATOM 4140 C CA . VAL A 1 536 ? -15.017 -0.091 -16.070 1.00 93.25 536 VAL A CA 1
ATOM 4141 C C . VAL A 1 536 ? -15.607 0.384 -17.391 1.00 93.25 536 VAL A C 1
ATOM 4143 O O . VAL A 1 536 ? -16.239 1.439 -17.415 1.00 93.25 536 VAL A O 1
ATOM 4146 N N . ILE A 1 537 ? -15.409 -0.363 -18.480 1.00 93.12 537 ILE A N 1
ATOM 4147 C CA . ILE A 1 537 ? -15.941 -0.013 -19.804 1.00 93.12 537 ILE A CA 1
ATOM 4148 C C . ILE A 1 537 ? -17.474 -0.069 -19.778 1.00 93.12 537 ILE A C 1
ATOM 4150 O O . ILE A 1 537 ? -18.118 0.872 -20.236 1.00 93.12 537 ILE A O 1
ATOM 4154 N N . GLU A 1 538 ? -18.063 -1.101 -19.170 1.00 92.56 538 GLU A N 1
ATOM 4155 C CA . GLU A 1 538 ? -19.514 -1.187 -18.967 1.00 92.56 538 GLU A CA 1
ATOM 4156 C C . GLU A 1 538 ? -20.040 0.023 -18.175 1.00 92.56 538 GLU A C 1
ATOM 4158 O O . GLU A 1 538 ? -20.922 0.745 -18.645 1.00 92.56 538 GLU A O 1
ATOM 4163 N N . THR A 1 539 ? -19.426 0.325 -17.025 1.00 92.38 539 THR A N 1
ATOM 4164 C CA . THR A 1 539 ? -19.844 1.439 -16.155 1.00 92.38 539 THR A CA 1
ATOM 4165 C C . THR A 1 539 ? -19.695 2.802 -16.847 1.00 92.38 539 THR A C 1
ATOM 4167 O O . THR A 1 539 ? -20.598 3.637 -16.766 1.00 92.38 539 THR A O 1
ATOM 4170 N N . LEU A 1 540 ? -18.606 3.034 -17.593 1.00 90.44 540 LEU A N 1
ATOM 4171 C CA . LEU A 1 540 ? -18.380 4.261 -18.377 1.00 90.44 540 LEU A CA 1
ATOM 4172 C C . LEU A 1 540 ? -19.434 4.500 -19.470 1.00 90.44 540 LEU A C 1
ATOM 4174 O O . LEU A 1 540 ? -19.607 5.645 -19.900 1.00 90.44 540 LEU A O 1
ATOM 4178 N N . GLY A 1 541 ? -20.125 3.451 -19.925 1.00 88.44 541 GLY A N 1
ATOM 4179 C CA . GLY A 1 541 ? -21.211 3.554 -20.898 1.00 88.44 541 GLY A CA 1
ATOM 4180 C C . GLY A 1 541 ? -22.461 4.255 -20.355 1.00 88.44 541 GLY A C 1
ATOM 4181 O O . GLY A 1 541 ? -23.187 4.878 -21.132 1.00 88.44 541 GLY A O 1
ATOM 4182 N N . SER A 1 542 ? -22.694 4.193 -19.038 1.00 87.94 542 SER A N 1
ATOM 4183 C CA . SER A 1 542 ? -23.915 4.699 -18.386 1.00 87.94 542 SER A CA 1
ATOM 4184 C C . SER A 1 542 ? -23.700 5.665 -17.215 1.00 87.94 542 SER A C 1
ATOM 4186 O O . SER A 1 542 ? -24.668 6.282 -16.778 1.00 87.94 542 SER A O 1
ATOM 4188 N N . GLU A 1 543 ? -22.482 5.804 -16.686 1.00 90.31 543 GLU A N 1
ATOM 4189 C CA . GLU A 1 543 ? -22.202 6.678 -15.539 1.00 90.31 543 GLU A CA 1
ATOM 4190 C C . GLU A 1 543 ? -22.364 8.170 -15.883 1.00 90.31 543 GLU A C 1
ATOM 4192 O O . GLU A 1 543 ? -21.812 8.674 -16.866 1.00 90.31 543 GLU A O 1
ATOM 4197 N N . ASP A 1 544 ? -23.096 8.886 -15.028 1.00 87.69 544 ASP A N 1
ATOM 4198 C CA . ASP A 1 544 ? -23.368 10.321 -15.141 1.00 87.69 544 ASP A CA 1
ATOM 4199 C C . ASP A 1 544 ? -22.583 11.162 -14.119 1.00 87.69 544 ASP A C 1
ATOM 4201 O O . ASP A 1 544 ? -22.431 12.377 -14.293 1.00 87.69 544 ASP A O 1
ATOM 4205 N N . ASN A 1 545 ? -22.033 10.535 -13.074 1.00 89.94 545 ASN A N 1
ATOM 4206 C CA . ASN A 1 545 ? -21.251 11.223 -12.058 1.00 89.94 545 ASN A CA 1
ATOM 4207 C C . ASN A 1 545 ? -19.850 11.626 -12.564 1.00 89.94 545 ASN A C 1
ATOM 4209 O O . ASN A 1 545 ? -18.997 10.781 -12.830 1.00 89.94 545 ASN A O 1
ATOM 4213 N N . GLU A 1 546 ? -19.580 12.934 -12.624 1.00 88.00 546 GLU A N 1
ATOM 4214 C CA . GLU A 1 546 ? -18.336 13.500 -13.171 1.00 88.00 546 GLU A CA 1
ATOM 4215 C C . GLU A 1 546 ? -17.049 12.976 -12.502 1.00 88.00 546 GLU A C 1
ATOM 4217 O O . GLU A 1 546 ? -16.056 12.730 -13.194 1.00 88.00 546 GLU A O 1
ATOM 4222 N N . GLU A 1 547 ? -17.058 12.784 -11.177 1.00 89.75 547 GLU A N 1
ATOM 4223 C CA . GLU A 1 547 ? -15.896 12.288 -10.426 1.00 89.75 547 GLU A CA 1
ATOM 4224 C C . GLU A 1 547 ? -15.709 10.773 -10.603 1.00 89.75 547 GLU A C 1
ATOM 4226 O O . GLU A 1 547 ? -14.571 10.325 -10.740 1.00 89.75 547 GLU A O 1
ATOM 4231 N N . ALA A 1 548 ? -16.794 9.992 -10.702 1.00 92.06 548 ALA A N 1
ATOM 4232 C CA . ALA A 1 548 ? -16.703 8.577 -11.075 1.00 92.06 548 ALA A CA 1
ATOM 4233 C C . ALA A 1 548 ? -16.149 8.423 -12.501 1.00 92.06 548 ALA A C 1
ATOM 4235 O O . ALA A 1 548 ? -15.146 7.741 -12.693 1.00 92.06 548 ALA A O 1
ATOM 4236 N N . VAL A 1 549 ? -16.712 9.135 -13.488 1.00 91.88 549 VAL A N 1
ATOM 4237 C CA . VAL A 1 549 ? -16.215 9.141 -14.879 1.00 91.88 549 VAL A CA 1
ATOM 4238 C C . VAL A 1 549 ? -14.737 9.537 -14.935 1.00 91.88 549 VAL A C 1
ATOM 4240 O O . VAL A 1 549 ? -13.955 8.906 -15.640 1.00 91.88 549 VAL A O 1
ATOM 4243 N N . LYS A 1 550 ? -14.312 10.550 -14.172 1.00 91.56 550 LYS A N 1
ATOM 4244 C CA . LYS A 1 550 ? -12.904 10.973 -14.088 1.00 91.56 550 LYS A CA 1
ATOM 4245 C C . LYS A 1 550 ? -11.990 9.855 -13.579 1.00 91.56 550 LYS A C 1
ATOM 4247 O O . LYS A 1 550 ? -10.956 9.603 -14.196 1.00 91.56 550 LYS A O 1
ATOM 4252 N N . ALA A 1 551 ? -12.365 9.198 -12.482 1.00 93.69 551 ALA A N 1
ATOM 4253 C CA . ALA A 1 551 ? -11.591 8.111 -11.891 1.00 93.69 551 ALA A CA 1
ATOM 4254 C C . ALA A 1 551 ? -11.537 6.876 -12.810 1.00 93.69 551 ALA A C 1
ATOM 4256 O O . ALA A 1 551 ? -10.451 6.360 -13.063 1.00 93.69 551 ALA A O 1
ATOM 4257 N N . LEU A 1 552 ? -12.671 6.479 -13.399 1.00 93.88 552 LEU A N 1
ATOM 4258 C CA . LEU A 1 552 ? -12.777 5.373 -14.358 1.00 93.88 552 LEU A CA 1
ATOM 4259 C C . LEU A 1 552 ? -11.938 5.608 -15.627 1.00 93.88 552 LEU A C 1
ATOM 4261 O O . LEU A 1 552 ? -11.238 4.707 -16.081 1.00 93.88 552 LEU A O 1
ATOM 4265 N N . LEU A 1 553 ? -11.942 6.829 -16.177 1.00 93.19 553 LEU A N 1
ATOM 4266 C CA . LEU A 1 553 ? -11.102 7.187 -17.327 1.00 93.19 553 LEU A CA 1
ATOM 4267 C C . LEU A 1 553 ? -9.601 7.131 -16.984 1.00 93.19 553 LEU A C 1
ATOM 4269 O O . LEU A 1 553 ? -8.808 6.633 -17.783 1.00 93.19 553 LEU A O 1
ATOM 4273 N N . LEU A 1 554 ? -9.194 7.627 -15.810 1.00 93.88 554 LEU A N 1
ATOM 4274 C CA . LEU A 1 554 ? -7.797 7.542 -15.361 1.00 93.88 554 LEU A CA 1
ATOM 4275 C C . LEU A 1 554 ? -7.369 6.088 -15.134 1.00 93.88 554 LEU A C 1
ATOM 4277 O O . LEU A 1 554 ? -6.300 5.690 -15.588 1.00 93.88 554 LEU A O 1
ATOM 4281 N N . MET A 1 555 ? -8.223 5.292 -14.493 1.00 94.38 555 MET A N 1
ATOM 4282 C CA . MET A 1 555 ? -8.004 3.871 -14.256 1.00 94.38 555 MET A CA 1
ATOM 4283 C C . MET A 1 555 ? -7.831 3.092 -15.565 1.00 94.38 555 MET A C 1
ATOM 4285 O O . MET A 1 555 ? -6.827 2.401 -15.717 1.00 94.38 555 MET A O 1
ATOM 4289 N N . LEU A 1 556 ? -8.752 3.233 -16.527 1.00 94.88 556 LEU A N 1
ATOM 4290 C CA . LEU A 1 556 ? -8.639 2.587 -17.840 1.00 94.88 556 LEU A CA 1
ATOM 4291 C C . LEU A 1 556 ? -7.349 3.017 -18.557 1.00 94.88 556 LEU A C 1
ATOM 4293 O O . LEU A 1 556 ? -6.660 2.194 -19.154 1.00 94.88 556 LEU A O 1
ATOM 4297 N N . GLY A 1 557 ? -6.972 4.293 -18.442 1.00 93.38 557 GLY A N 1
ATOM 4298 C CA . GLY A 1 557 ? -5.723 4.810 -18.999 1.00 93.38 557 GLY A CA 1
ATOM 4299 C C . GLY A 1 557 ? -4.474 4.209 -18.369 1.00 93.38 557 GLY A C 1
ATOM 4300 O O . GLY A 1 557 ? -3.532 3.895 -19.090 1.00 93.38 557 GLY A O 1
ATOM 4301 N N . TYR A 1 558 ? -4.469 4.009 -17.054 1.00 95.00 558 TYR A N 1
ATOM 4302 C CA . TYR A 1 558 ? -3.373 3.363 -16.337 1.00 95.00 558 TYR A CA 1
ATOM 4303 C C . TYR A 1 558 ? -3.326 1.847 -16.562 1.00 95.00 558 TYR A C 1
ATOM 4305 O O . TYR A 1 558 ? -2.231 1.301 -16.678 1.00 95.00 558 TYR A O 1
ATOM 4313 N N . LEU A 1 559 ? -4.471 1.178 -16.742 1.00 94.44 559 LEU A N 1
ATOM 4314 C CA . LEU A 1 559 ? -4.505 -0.219 -17.177 1.00 94.44 559 LEU A CA 1
ATOM 4315 C C . LEU A 1 559 ? -3.973 -0.390 -18.605 1.00 94.44 559 LEU A C 1
ATOM 4317 O O . LEU A 1 559 ? -3.177 -1.291 -18.823 1.00 94.44 559 LEU A O 1
ATOM 4321 N N . VAL A 1 560 ? -4.333 0.470 -19.564 1.00 92.94 560 VAL A N 1
ATOM 4322 C CA . VAL A 1 560 ? -3.964 0.299 -20.987 1.00 92.94 560 VAL A CA 1
ATOM 4323 C C . VAL A 1 560 ? -2.589 0.897 -21.345 1.00 92.94 560 VAL A C 1
ATOM 4325 O O . VAL A 1 560 ? -1.893 0.390 -22.230 1.00 92.94 560 VAL A O 1
ATOM 4328 N N . TYR A 1 561 ? -2.143 1.976 -20.691 1.00 91.94 561 TYR A N 1
ATOM 4329 C CA . TYR A 1 561 ? -0.865 2.609 -21.035 1.00 91.94 561 TYR A CA 1
ATOM 4330 C C . TYR A 1 561 ? 0.322 1.691 -20.691 1.00 91.94 561 TYR A C 1
ATOM 4332 O O . TYR A 1 561 ? 0.433 1.157 -19.589 1.00 91.94 561 TYR A O 1
ATOM 4340 N N . CYS A 1 562 ? 1.223 1.527 -21.664 1.00 90.06 562 CYS A N 1
ATOM 4341 C CA . CYS A 1 562 ? 2.295 0.520 -21.695 1.00 90.06 562 CYS A CA 1
ATOM 4342 C C . CYS A 1 562 ? 1.905 -0.955 -21.439 1.00 90.06 562 CYS A C 1
ATOM 4344 O O . CYS A 1 562 ? 2.810 -1.751 -21.212 1.00 90.06 562 CYS A O 1
ATOM 4346 N N . ALA A 1 563 ? 0.623 -1.336 -21.485 1.00 90.50 563 ALA A N 1
ATOM 4347 C CA . ALA A 1 563 ? 0.222 -2.739 -21.338 1.00 90.50 563 ALA A CA 1
ATOM 4348 C C . ALA A 1 563 ? 0.775 -3.636 -22.472 1.00 90.50 563 ALA A C 1
ATOM 4350 O O . ALA A 1 563 ? 0.980 -3.131 -23.581 1.00 90.50 563 ALA A O 1
ATOM 4351 N N . PRO A 1 564 ? 0.976 -4.949 -22.238 1.00 87.00 564 PRO A N 1
ATOM 4352 C CA . PRO A 1 564 ? 1.466 -5.886 -23.250 1.00 87.00 564 PRO A CA 1
ATOM 4353 C C . PRO A 1 564 ? 0.644 -5.845 -24.547 1.00 87.00 564 PRO A C 1
ATOM 4355 O O . PRO A 1 564 ? -0.575 -5.992 -24.521 1.00 87.00 564 PRO A O 1
ATOM 4358 N N . GLN A 1 565 ? 1.313 -5.661 -25.692 1.00 83.00 565 GLN A N 1
ATOM 4359 C CA . GLN A 1 565 ? 0.646 -5.480 -26.994 1.00 83.00 565 GLN A CA 1
ATOM 4360 C C . GLN A 1 565 ? -0.147 -6.712 -27.457 1.00 83.00 565 GLN A C 1
ATOM 4362 O O . GLN A 1 565 ? -1.179 -6.555 -28.111 1.00 83.00 565 GLN A O 1
ATOM 4367 N N . ASP A 1 566 ? 0.324 -7.900 -27.075 1.00 82.62 566 ASP A N 1
ATOM 4368 C CA . ASP A 1 566 ? -0.270 -9.203 -27.391 1.00 82.62 566 ASP A CA 1
ATOM 4369 C C . ASP A 1 566 ? -1.113 -9.763 -26.219 1.00 82.62 566 ASP A C 1
ATOM 4371 O O . ASP A 1 566 ? -1.380 -10.960 -26.174 1.00 82.62 566 ASP A O 1
ATOM 4375 N N . GLY A 1 567 ? -1.479 -8.917 -25.243 1.00 86.12 567 GLY A N 1
ATOM 4376 C CA . GLY A 1 567 ? -2.220 -9.305 -24.037 1.00 86.12 567 GLY A CA 1
ATOM 4377 C C . GLY A 1 567 ? -3.747 -9.215 -24.163 1.00 86.12 567 GLY A C 1
ATOM 4378 O O . GLY A 1 567 ? -4.290 -8.357 -24.871 1.00 86.12 567 GLY A O 1
ATOM 4379 N N . GLU A 1 568 ? -4.446 -10.055 -23.397 1.00 92.62 568 GLU A N 1
ATOM 4380 C CA . GLU A 1 568 ? -5.910 -10.202 -23.379 1.00 92.62 568 GLU A CA 1
ATOM 4381 C C . GLU A 1 568 ? -6.627 -8.885 -23.052 1.00 92.62 568 GLU A C 1
ATOM 4383 O O . GLU A 1 568 ? -7.685 -8.588 -23.609 1.00 92.62 568 GLU A O 1
ATOM 4388 N N . LEU A 1 569 ? -6.022 -8.048 -22.201 1.00 92.62 569 LEU A N 1
ATOM 4389 C CA . LEU A 1 569 ? -6.541 -6.728 -21.828 1.00 92.62 569 LEU A CA 1
ATOM 4390 C C . LEU A 1 569 ? -6.818 -5.842 -23.052 1.00 92.62 569 LEU A C 1
ATOM 4392 O O . LEU A 1 569 ? -7.820 -5.127 -23.103 1.00 92.62 569 LEU A O 1
ATOM 4396 N N . LEU A 1 570 ? -5.932 -5.872 -24.048 1.00 89.69 570 LEU A N 1
ATOM 4397 C CA . LEU A 1 570 ? -6.067 -5.026 -25.230 1.00 89.69 570 LEU A CA 1
ATOM 4398 C C . LEU A 1 570 ? -7.071 -5.597 -26.228 1.00 89.69 570 LEU A C 1
ATOM 4400 O O . LEU A 1 570 ? -7.733 -4.830 -26.928 1.00 89.69 570 LEU A O 1
ATOM 4404 N N . ASP A 1 571 ? -7.204 -6.920 -26.286 1.00 91.44 571 ASP A N 1
ATOM 4405 C CA . ASP A 1 571 ? -8.225 -7.587 -27.093 1.00 91.44 571 ASP A CA 1
ATOM 4406 C C . ASP A 1 571 ? -9.627 -7.412 -26.502 1.00 91.44 571 ASP A C 1
ATOM 4408 O O . ASP A 1 571 ? -10.560 -7.127 -27.254 1.00 91.44 571 ASP A O 1
ATOM 4412 N N . LEU A 1 572 ? -9.769 -7.419 -25.173 1.00 94.50 572 LEU A N 1
ATOM 4413 C CA . LEU A 1 572 ? -10.998 -7.014 -24.489 1.00 94.50 572 LEU A CA 1
ATOM 4414 C C . LEU A 1 572 ? -11.393 -5.572 -24.848 1.00 94.50 572 LEU A C 1
ATOM 4416 O O . LEU A 1 572 ? -12.534 -5.327 -25.239 1.00 94.50 572 LEU A O 1
ATOM 4420 N N . CYS A 1 573 ? -10.462 -4.614 -24.762 1.00 92.19 573 CYS A N 1
ATOM 4421 C CA . CYS A 1 573 ? -10.739 -3.213 -25.101 1.00 92.19 573 CYS A CA 1
ATOM 4422 C C . CYS A 1 573 ? -11.210 -3.036 -26.558 1.00 92.19 573 CYS A C 1
ATOM 4424 O O . CYS A 1 573 ? -12.066 -2.189 -26.826 1.00 92.19 573 CYS A O 1
ATOM 4426 N N . LYS A 1 574 ? -10.697 -3.849 -27.495 1.00 90.69 574 LYS A N 1
ATOM 4427 C CA . LYS A 1 574 ? -11.180 -3.904 -28.889 1.00 90.69 574 LYS A CA 1
ATOM 4428 C C . LYS A 1 574 ? -12.575 -4.539 -28.972 1.00 90.69 574 LYS A C 1
ATOM 4430 O O . LYS A 1 574 ? -13.434 -4.013 -29.673 1.00 90.69 574 LYS A O 1
ATOM 4435 N N . ALA A 1 575 ? -12.805 -5.647 -28.265 1.00 92.94 575 ALA A N 1
ATOM 4436 C CA . ALA A 1 575 ? -14.061 -6.399 -28.290 1.00 92.94 575 ALA A CA 1
ATOM 4437 C C . ALA A 1 575 ? -15.250 -5.625 -27.692 1.00 92.94 575 ALA A C 1
ATOM 4439 O O . ALA A 1 575 ? -16.367 -5.751 -28.190 1.00 92.94 575 ALA A O 1
ATOM 4440 N N . LEU A 1 576 ? -15.008 -4.803 -26.666 1.00 92.19 576 LEU A N 1
ATOM 4441 C CA . LEU A 1 576 ? -16.017 -3.953 -26.019 1.00 92.19 576 LEU A CA 1
ATOM 4442 C C . LEU A 1 576 ? -16.156 -2.551 -26.651 1.00 92.19 576 LEU A C 1
ATOM 4444 O O . LEU A 1 576 ? -16.886 -1.722 -26.115 1.00 92.19 576 LEU A O 1
ATOM 4448 N N . ASP A 1 577 ? -15.449 -2.266 -27.754 1.00 90.81 577 ASP A N 1
ATOM 4449 C CA . ASP A 1 577 ? -15.361 -0.937 -28.393 1.00 90.81 577 ASP A CA 1
ATOM 4450 C C . ASP A 1 577 ? -15.124 0.199 -27.373 1.00 90.81 577 ASP A C 1
ATOM 4452 O O . ASP A 1 577 ? -15.820 1.222 -27.337 1.00 90.81 577 ASP A O 1
ATOM 4456 N N . ALA A 1 578 ? -14.113 0.011 -26.512 1.00 91.12 578 ALA A N 1
ATOM 4457 C CA . ALA A 1 578 ? -13.764 0.948 -25.439 1.00 91.12 578 ALA A CA 1
ATOM 4458 C C . ALA A 1 578 ? -13.580 2.387 -25.960 1.00 91.12 578 ALA A C 1
ATOM 4460 O O . ALA A 1 578 ? -13.994 3.356 -25.324 1.00 91.12 578 ALA A O 1
ATOM 4461 N N . LYS A 1 579 ? -13.078 2.518 -27.190 1.00 88.50 579 LYS A N 1
ATOM 4462 C CA . LYS A 1 579 ? -12.875 3.776 -27.910 1.00 88.50 579 LYS A CA 1
ATOM 4463 C C . LYS A 1 579 ? -14.173 4.519 -28.224 1.00 88.50 579 LYS A C 1
ATOM 4465 O O . LYS A 1 579 ? -14.207 5.757 -28.123 1.00 88.50 579 LYS A O 1
ATOM 4470 N N . ALA A 1 580 ? -15.240 3.813 -28.602 1.00 88.12 580 ALA A N 1
ATOM 4471 C CA . ALA A 1 580 ? -16.565 4.412 -28.717 1.00 88.12 580 ALA A CA 1
ATOM 4472 C C . ALA A 1 580 ? -17.079 4.838 -27.339 1.00 88.12 580 ALA A C 1
ATOM 4474 O O . ALA A 1 580 ? -17.440 6.004 -27.180 1.00 88.12 580 ALA A O 1
ATOM 4475 N N . VAL A 1 581 ? -17.000 3.963 -26.331 1.00 89.69 581 VAL A N 1
ATOM 4476 C CA . VAL A 1 581 ? -17.463 4.236 -24.955 1.00 89.69 581 VAL A CA 1
ATOM 4477 C C . VAL A 1 581 ? -16.781 5.471 -24.346 1.00 89.69 581 VAL A C 1
ATOM 4479 O O . VAL A 1 581 ? -17.448 6.409 -23.901 1.00 89.69 581 VAL A O 1
ATOM 4482 N N . VAL A 1 582 ? -15.449 5.550 -24.404 1.00 88.62 582 VAL A N 1
ATOM 4483 C CA . VAL A 1 582 ? -14.654 6.710 -23.959 1.00 88.62 582 VAL A CA 1
ATOM 4484 C C . VAL A 1 582 ? -15.049 7.981 -24.721 1.00 88.62 582 VAL A C 1
ATOM 4486 O O . VAL A 1 582 ? -15.052 9.078 -24.149 1.00 88.62 582 VAL A O 1
ATOM 4489 N N . SER A 1 583 ? -15.425 7.859 -25.999 1.00 83.75 583 SER A N 1
ATOM 4490 C CA . SER A 1 583 ? -15.908 8.982 -26.811 1.00 83.75 583 SER A CA 1
ATOM 4491 C C . SER A 1 583 ? -17.327 9.436 -26.445 1.00 83.75 583 SER A C 1
ATOM 4493 O O . SER A 1 583 ? -17.594 10.637 -26.525 1.00 83.75 583 SER A O 1
ATOM 4495 N N . THR A 1 584 ? -18.221 8.518 -26.060 1.00 81.31 584 THR A N 1
ATOM 4496 C CA . THR A 1 584 ? -19.643 8.792 -25.784 1.00 81.31 584 THR A CA 1
ATOM 4497 C C . THR A 1 584 ? -19.961 9.100 -24.325 1.00 81.31 584 THR A C 1
ATOM 4499 O O . THR A 1 584 ? -20.989 9.736 -24.090 1.00 81.31 584 THR A O 1
ATOM 4502 N N . SER A 1 585 ? -19.103 8.704 -23.373 1.00 76.75 585 SER A N 1
ATOM 4503 C CA . SER A 1 585 ? -19.237 9.014 -21.936 1.00 76.75 585 SER A CA 1
ATOM 4504 C C . SER A 1 585 ? -19.692 10.467 -21.727 1.00 76.75 585 SER A C 1
ATOM 4506 O O . SER A 1 585 ? -19.063 11.410 -22.216 1.00 76.75 585 SER A O 1
ATOM 4508 N N . GLN A 1 586 ? -20.841 10.695 -21.089 1.00 62.62 586 GLN A N 1
ATOM 4509 C CA . GLN A 1 586 ? -21.443 12.035 -21.067 1.00 62.62 586 GLN A CA 1
ATOM 4510 C C . GLN A 1 586 ? -20.793 12.954 -20.008 1.00 62.62 586 GLN A C 1
ATOM 4512 O O . GLN A 1 586 ? -19.837 12.577 -19.342 1.00 62.62 586 GLN A O 1
ATOM 4517 N N . ALA A 1 587 ? -21.229 14.217 -19.974 1.00 50.22 587 ALA A N 1
ATOM 4518 C CA . ALA A 1 587 ? -20.986 15.247 -18.947 1.00 50.22 587 ALA A CA 1
ATOM 4519 C C . ALA A 1 587 ? -19.543 15.529 -18.419 1.00 50.22 587 ALA A C 1
ATOM 4521 O O . ALA A 1 587 ? -18.881 14.715 -17.788 1.00 50.22 587 ALA A O 1
ATOM 4522 N N . TYR A 1 588 ? -19.120 16.786 -18.620 1.00 51.47 588 TYR A N 1
ATOM 4523 C CA . TYR A 1 588 ? -18.172 17.624 -17.849 1.00 51.47 588 TYR A CA 1
ATOM 4524 C C . TYR A 1 588 ? -16.744 17.174 -17.459 1.00 51.47 588 TYR A C 1
ATOM 4526 O O . TYR A 1 588 ? -15.880 18.049 -17.378 1.00 51.47 588 TYR A O 1
ATOM 4534 N N . SER A 1 589 ? -16.424 15.884 -17.357 1.00 52.94 589 SER A N 1
ATOM 4535 C CA . SER A 1 589 ? -15.072 15.411 -17.005 1.00 52.94 589 SER A CA 1
ATOM 4536 C C . SER A 1 589 ? -13.995 15.864 -18.030 1.00 52.94 589 SER A C 1
ATOM 4538 O O . SER A 1 589 ? -14.326 16.075 -19.208 1.00 52.94 589 SER A O 1
ATOM 4540 N N . PRO A 1 590 ? -12.703 16.042 -17.657 1.00 63.34 590 PRO A N 1
ATOM 4541 C CA . PRO A 1 590 ? -11.738 16.785 -18.469 1.00 63.34 590 PRO A CA 1
ATOM 4542 C C . PRO A 1 590 ? -11.585 16.259 -19.903 1.00 63.34 590 PRO A C 1
ATOM 4544 O O . PRO A 1 590 ? -11.071 15.165 -20.140 1.00 63.34 590 PRO A O 1
ATOM 4547 N N . ARG A 1 591 ? -11.928 17.108 -20.888 1.00 69.25 591 ARG A N 1
ATOM 4548 C CA . ARG A 1 591 ? -11.747 16.837 -22.334 1.00 69.25 591 ARG A CA 1
ATOM 4549 C C . ARG A 1 591 ? -10.337 16.346 -22.683 1.00 69.25 591 ARG A C 1
ATOM 4551 O O . ARG A 1 591 ? -10.171 15.614 -23.656 1.00 69.25 591 ARG A O 1
ATOM 4558 N N . LEU A 1 592 ? -9.346 16.762 -21.890 1.00 79.62 592 LEU A N 1
ATOM 4559 C CA . LEU A 1 592 ? -7.957 16.336 -21.988 1.00 79.62 592 LEU A CA 1
ATOM 4560 C C . LEU A 1 592 ? -7.811 14.816 -21.811 1.00 79.62 592 LEU A C 1
ATOM 4562 O O . LEU A 1 592 ? -7.342 14.176 -22.746 1.00 79.62 592 LEU A O 1
ATOM 4566 N N . ILE A 1 593 ? -8.303 14.224 -20.716 1.00 81.12 593 ILE A N 1
ATOM 4567 C CA . ILE A 1 593 ? -8.145 12.785 -20.415 1.00 81.12 593 ILE A CA 1
ATOM 4568 C C . ILE A 1 593 ? -8.757 11.926 -21.531 1.00 81.12 593 ILE A C 1
ATOM 4570 O O . ILE A 1 593 ? -8.090 11.057 -22.086 1.00 81.12 593 ILE A O 1
ATOM 4574 N N . ARG A 1 594 ? -9.978 12.246 -21.979 1.00 80.06 594 ARG A N 1
ATOM 4575 C CA . ARG A 1 594 ? -10.621 11.555 -23.118 1.00 80.06 594 ARG A CA 1
ATOM 4576 C C . ARG A 1 594 ? -9.855 11.729 -24.434 1.00 80.06 594 ARG A C 1
ATOM 4578 O O . ARG A 1 594 ? -9.904 10.876 -25.315 1.00 80.06 594 ARG A O 1
ATOM 4585 N N . SER A 1 595 ? -9.171 12.859 -24.629 1.00 82.19 595 SER A N 1
ATOM 4586 C CA . SER A 1 595 ? -8.299 13.062 -25.796 1.00 82.19 595 SER A CA 1
ATOM 4587 C C . SER A 1 595 ? -6.977 12.301 -25.687 1.00 82.19 595 SER A C 1
ATOM 4589 O O . SER A 1 595 ? -6.378 11.992 -26.712 1.00 82.19 595 SER A O 1
ATOM 4591 N N . GLU A 1 596 ? -6.505 12.022 -24.473 1.00 84.44 596 GLU A N 1
ATOM 4592 C CA . GLU A 1 596 ? -5.314 11.219 -24.209 1.00 84.44 596 GLU A CA 1
ATOM 4593 C C . GLU A 1 596 ? -5.605 9.732 -24.423 1.00 84.44 596 GLU A C 1
ATOM 4595 O O . GLU A 1 596 ? -4.955 9.121 -25.265 1.00 84.44 596 GLU A O 1
ATOM 4600 N N . LEU A 1 597 ? -6.651 9.192 -23.792 1.00 81.94 597 LEU A N 1
ATOM 4601 C CA . LEU A 1 597 ? -7.089 7.797 -23.950 1.00 81.94 597 LEU A CA 1
ATOM 4602 C C . LEU A 1 597 ? -7.294 7.389 -25.409 1.00 81.94 597 LEU A C 1
ATOM 4604 O O . LEU A 1 597 ? -6.698 6.422 -25.867 1.00 81.94 597 LEU A O 1
ATOM 4608 N N . ARG A 1 598 ? -8.023 8.193 -26.190 1.00 83.00 598 ARG A N 1
ATOM 4609 C CA . ARG A 1 598 ? -8.245 7.901 -27.618 1.00 83.00 598 ARG A CA 1
ATOM 4610 C C . ARG A 1 598 ? -6.960 7.883 -28.446 1.00 83.00 598 ARG A C 1
ATOM 4612 O O . ARG A 1 598 ? -6.941 7.284 -29.516 1.00 83.00 598 ARG A O 1
ATOM 4619 N N . ARG A 1 599 ? -5.892 8.551 -27.991 1.00 82.56 599 ARG A N 1
ATOM 4620 C CA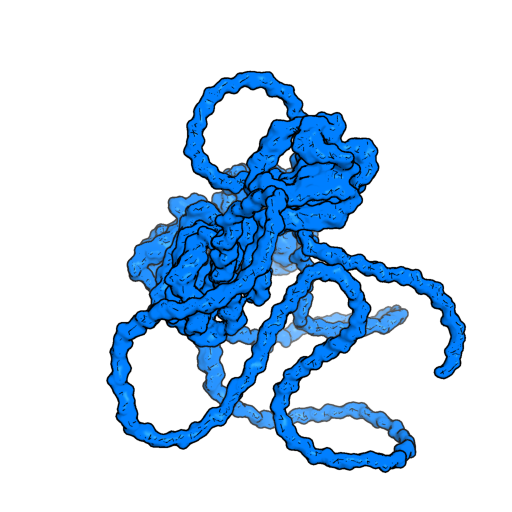 . ARG A 1 599 ? -4.564 8.468 -28.621 1.00 82.56 599 ARG A CA 1
ATOM 4621 C C . ARG A 1 599 ? -3.826 7.196 -28.212 1.00 82.56 599 ARG A C 1
ATOM 4623 O O . ARG A 1 599 ? -3.126 6.648 -29.054 1.00 82.56 599 ARG A O 1
ATOM 4630 N N . VAL A 1 600 ? -4.011 6.728 -26.975 1.00 80.19 600 VAL A N 1
ATOM 4631 C CA . VAL A 1 600 ? -3.521 5.426 -26.490 1.00 80.19 600 VAL A CA 1
ATOM 4632 C C . VAL A 1 600 ? -4.169 4.298 -27.305 1.00 80.19 600 VAL A C 1
ATOM 4634 O O . VAL A 1 600 ? -3.470 3.589 -28.019 1.00 80.19 600 VAL A O 1
ATOM 4637 N N . GLU A 1 601 ? -5.500 4.214 -27.340 1.00 77.75 601 GLU A N 1
ATOM 4638 C CA . GLU A 1 601 ? -6.227 3.167 -28.083 1.00 77.75 601 GLU A CA 1
ATOM 4639 C C . GLU A 1 601 ? -5.922 3.165 -29.591 1.00 77.75 601 GLU A C 1
ATOM 4641 O O . GLU A 1 601 ? -5.715 2.110 -30.188 1.00 77.75 601 GLU A O 1
ATOM 4646 N N . TYR A 1 602 ? -5.835 4.344 -30.221 1.00 73.62 602 TYR A N 1
ATOM 4647 C CA . TYR A 1 602 ? -5.529 4.457 -31.652 1.00 73.62 602 TYR A CA 1
ATOM 4648 C C . TYR A 1 602 ? -4.159 3.868 -32.026 1.00 73.62 602 TYR A C 1
ATOM 4650 O O . TYR A 1 602 ? -3.985 3.350 -33.129 1.00 73.62 602 TYR A O 1
ATOM 4658 N N . VAL A 1 603 ? -3.178 3.924 -31.120 1.00 67.69 603 VAL A N 1
ATOM 4659 C CA . VAL A 1 603 ? -1.863 3.322 -31.369 1.00 67.69 603 VAL A CA 1
ATOM 4660 C C . VAL A 1 603 ? -1.973 1.803 -31.502 1.00 67.69 603 VAL A C 1
ATOM 4662 O O . VAL A 1 603 ? -1.387 1.243 -32.430 1.00 67.69 603 VAL A O 1
ATOM 4665 N N . LEU A 1 604 ? -2.797 1.158 -30.676 1.00 60.00 604 LEU A N 1
ATOM 4666 C CA . LEU A 1 604 ? -3.022 -0.293 -30.688 1.00 60.00 604 LEU A CA 1
ATOM 4667 C C . LEU A 1 604 ? -3.724 -0.782 -31.965 1.00 60.00 604 LEU A C 1
ATOM 4669 O O . LEU A 1 604 ? -3.417 -1.854 -32.481 1.00 60.00 604 LEU A O 1
ATOM 4673 N N . GLU A 1 605 ? -4.631 0.023 -32.526 1.00 61.72 605 GLU A N 1
ATOM 4674 C CA . GLU A 1 605 ? -5.246 -0.248 -33.836 1.00 61.72 605 GLU A CA 1
ATOM 4675 C C . GLU A 1 605 ? -4.247 -0.141 -35.005 1.00 61.72 605 GLU A C 1
ATOM 4677 O O . GLU A 1 605 ? -4.494 -0.674 -36.094 1.00 61.72 605 GLU A O 1
ATOM 4682 N N . SER A 1 606 ? -3.146 0.595 -34.812 1.00 55.53 606 SER A N 1
ATOM 4683 C CA . SER A 1 606 ? -2.194 0.939 -35.871 1.00 55.53 606 SER A CA 1
ATOM 4684 C C . SER A 1 606 ? -1.005 -0.022 -35.974 1.00 55.53 606 SER A C 1
ATOM 4686 O O . SER A 1 606 ? -0.604 -0.357 -37.090 1.00 55.53 606 SER A O 1
ATOM 4688 N N . THR A 1 607 ? -0.483 -0.524 -34.848 1.00 51.53 607 THR A N 1
ATOM 4689 C CA . THR A 1 607 ? 0.700 -1.406 -34.817 1.00 51.53 607 THR A CA 1
ATOM 4690 C C . THR A 1 607 ? 0.412 -2.787 -35.402 1.00 51.53 607 THR A C 1
ATOM 4692 O O . THR A 1 607 ? 1.209 -3.312 -36.181 1.00 51.53 607 THR A O 1
ATOM 4695 N N . ASN A 1 608 ? -0.779 -3.339 -35.147 1.00 45.25 608 ASN A N 1
ATOM 4696 C CA . ASN A 1 608 ? -1.158 -4.678 -35.614 1.00 45.25 608 ASN A CA 1
ATOM 4697 C C . ASN A 1 608 ? -1.257 -4.801 -37.157 1.00 45.25 608 ASN A C 1
ATOM 4699 O O . ASN A 1 608 ? -1.243 -5.896 -37.719 1.00 45.25 608 ASN A O 1
ATOM 4703 N N . LYS A 1 609 ? -1.304 -3.671 -37.880 1.00 40.56 609 LYS A N 1
ATOM 4704 C CA . LYS A 1 609 ? -1.263 -3.634 -39.356 1.00 40.56 609 LYS A CA 1
ATOM 4705 C C . LYS A 1 609 ? 0.148 -3.678 -39.947 1.00 40.56 609 LYS A C 1
ATOM 4707 O O . LYS A 1 609 ? 0.269 -3.799 -41.162 1.00 40.56 609 LYS A O 1
ATOM 4712 N N . GLN A 1 610 ? 1.201 -3.559 -39.135 1.00 38.22 610 GLN A N 1
ATOM 4713 C CA . GLN A 1 610 ? 2.586 -3.549 -39.622 1.00 38.22 610 GLN A CA 1
ATOM 4714 C C . GLN A 1 610 ? 3.255 -4.929 -39.524 1.00 38.22 610 GLN A C 1
ATOM 4716 O O . GLN A 1 610 ? 3.973 -5.312 -40.443 1.00 38.22 610 GLN A O 1
ATOM 4721 N N . HIS A 1 611 ? 2.948 -5.737 -38.503 1.00 34.66 611 HIS A N 1
ATOM 4722 C CA . HIS A 1 611 ? 3.528 -7.084 -38.368 1.00 34.66 611 HIS A CA 1
ATOM 4723 C C . HIS A 1 611 ? 3.006 -8.128 -39.374 1.00 34.66 611 HIS A C 1
ATOM 4725 O O . HIS A 1 611 ? 3.630 -9.171 -39.546 1.00 34.66 611 HIS A O 1
ATOM 4731 N N . SER A 1 612 ? 1.929 -7.841 -40.109 1.00 28.31 612 SER A N 1
ATOM 4732 C CA . SER A 1 612 ? 1.400 -8.719 -41.166 1.00 28.31 612 SER A CA 1
ATOM 4733 C C . SER A 1 612 ? 2.060 -8.537 -42.546 1.00 28.31 612 SER A C 1
ATOM 4735 O O . SER A 1 612 ? 1.667 -9.218 -43.492 1.00 28.31 612 SER A O 1
ATOM 4737 N N . ILE A 1 613 ? 3.053 -7.645 -42.687 1.00 34.28 613 ILE A N 1
ATOM 4738 C CA . ILE A 1 613 ? 3.658 -7.293 -43.990 1.00 34.28 613 ILE A CA 1
ATOM 4739 C C . ILE A 1 613 ? 5.071 -7.883 -44.187 1.00 34.28 613 ILE A C 1
ATOM 4741 O O . ILE A 1 613 ? 5.420 -8.241 -45.311 1.00 34.28 613 ILE A O 1
ATOM 4745 N N . ASP A 1 614 ? 5.862 -8.064 -43.124 1.00 31.61 614 ASP A N 1
ATOM 4746 C CA . ASP A 1 614 ? 7.289 -8.438 -43.235 1.00 31.61 614 ASP A CA 1
ATOM 4747 C C . ASP A 1 614 ? 7.577 -9.958 -43.244 1.00 31.61 614 ASP A C 1
ATOM 4749 O O . ASP A 1 614 ? 8.731 -10.385 -43.299 1.00 31.61 614 ASP A O 1
ATOM 4753 N N . ALA A 1 615 ? 6.546 -10.806 -43.266 1.00 27.67 615 ALA A N 1
ATOM 4754 C CA . ALA A 1 615 ? 6.687 -12.263 -43.356 1.00 27.67 615 ALA A CA 1
ATOM 4755 C C . ALA A 1 615 ? 6.778 -12.768 -44.814 1.00 27.67 615 ALA A C 1
ATOM 4757 O O . ALA A 1 615 ? 5.952 -13.562 -45.266 1.00 27.67 615 ALA A O 1
ATOM 4758 N N . SER A 1 616 ? 7.794 -12.335 -45.571 1.00 24.20 616 SER A N 1
ATOM 4759 C CA . SER A 1 616 ? 8.146 -12.989 -46.845 1.00 24.20 616 SER A CA 1
ATOM 4760 C C . SER A 1 616 ? 9.662 -12.988 -47.116 1.00 24.20 616 SER A C 1
ATOM 4762 O O . SER A 1 616 ? 10.298 -11.934 -47.063 1.00 24.20 616 SER A O 1
ATOM 4764 N N . PRO A 1 617 ? 10.284 -14.153 -47.401 1.00 29.62 617 PRO A N 1
ATOM 4765 C CA . PRO A 1 617 ? 11.719 -14.226 -47.655 1.00 29.62 617 PRO A CA 1
ATOM 4766 C C . PRO A 1 617 ? 12.051 -13.618 -49.022 1.00 29.62 617 PRO A C 1
ATOM 4768 O O . PRO A 1 617 ? 11.454 -13.968 -50.042 1.00 29.62 617 PRO A O 1
ATOM 4771 N N . SER A 1 618 ? 13.034 -12.719 -49.057 1.00 25.41 618 SER A N 1
ATOM 4772 C CA . SER A 1 618 ? 13.483 -12.102 -50.306 1.00 25.41 618 SER A CA 1
ATOM 4773 C C . SER A 1 618 ? 14.241 -13.118 -51.183 1.00 25.41 618 SER A C 1
ATOM 4775 O O . SER A 1 618 ? 15.132 -13.815 -50.690 1.00 25.41 618 SER A O 1
ATOM 4777 N N . PRO A 1 619 ? 13.917 -13.239 -52.487 1.00 28.73 619 PRO A N 1
ATOM 4778 C CA . PRO A 1 619 ? 14.571 -14.205 -53.359 1.00 28.73 619 PRO A CA 1
ATOM 4779 C C . PRO A 1 619 ? 15.981 -13.746 -53.744 1.00 28.73 619 PRO A C 1
ATOM 4781 O O . PRO A 1 619 ? 16.232 -12.574 -54.041 1.00 28.73 619 PRO A O 1
ATOM 4784 N N . THR A 1 620 ? 16.904 -14.702 -53.790 1.00 28.81 620 THR A N 1
ATOM 4785 C CA . THR A 1 620 ? 18.293 -14.500 -54.203 1.00 28.81 620 THR A CA 1
ATOM 4786 C C . THR A 1 620 ? 18.385 -14.027 -55.659 1.00 28.81 620 THR A C 1
ATOM 4788 O O . THR A 1 620 ? 17.821 -14.626 -56.573 1.00 28.81 620 THR A O 1
ATOM 4791 N N . ARG A 1 621 ? 19.135 -12.943 -55.901 1.00 25.66 621 ARG A N 1
ATOM 4792 C CA . ARG A 1 621 ? 19.456 -12.468 -57.257 1.00 25.66 621 ARG A CA 1
ATOM 4793 C C . ARG A 1 621 ? 20.670 -13.207 -57.820 1.00 25.66 621 ARG A C 1
ATOM 4795 O O . ARG A 1 621 ? 21.763 -13.080 -57.275 1.00 25.66 621 ARG A O 1
ATOM 4802 N N . SER A 1 622 ? 20.504 -13.851 -58.971 1.00 24.25 622 SER A N 1
ATOM 4803 C CA . SER A 1 622 ? 21.590 -14.148 -59.915 1.00 24.25 622 SER A CA 1
ATOM 4804 C C . SER A 1 622 ? 21.533 -13.176 -61.114 1.00 24.25 622 SER A C 1
ATOM 4806 O O . SER A 1 622 ? 20.470 -12.609 -61.392 1.00 24.25 622 SER A O 1
ATOM 4808 N N . PRO A 1 623 ? 22.662 -12.890 -61.793 1.00 30.95 623 PRO A N 1
ATOM 4809 C CA . PRO A 1 623 ? 22.722 -11.830 -62.796 1.00 30.95 623 PRO A CA 1
ATOM 4810 C C . PRO A 1 623 ? 22.487 -12.328 -64.230 1.00 30.95 623 PRO A C 1
ATOM 4812 O O . PRO A 1 623 ? 22.993 -13.371 -64.629 1.00 30.95 623 PRO A O 1
ATOM 4815 N N . GLY A 1 624 ? 21.837 -11.483 -65.037 1.00 26.69 624 GLY A N 1
ATOM 4816 C CA . GLY A 1 624 ? 21.896 -11.543 -66.500 1.00 26.69 624 GLY A CA 1
ATOM 4817 C C . GLY A 1 624 ? 20.676 -12.149 -67.195 1.00 26.69 624 GLY A C 1
ATOM 4818 O O . GLY A 1 624 ? 20.562 -13.360 -67.321 1.00 26.69 624 GLY A O 1
ATOM 4819 N N . THR A 1 625 ? 19.822 -11.285 -67.752 1.00 24.94 625 THR A N 1
ATOM 4820 C CA . THR A 1 625 ? 19.268 -11.402 -69.118 1.00 24.94 625 THR A CA 1
ATOM 4821 C C . THR A 1 625 ? 18.656 -10.052 -69.502 1.00 24.94 625 THR A C 1
ATOM 4823 O O . THR A 1 625 ? 17.796 -9.518 -68.805 1.00 24.94 625 THR A O 1
ATOM 4826 N N . THR A 1 626 ? 19.118 -9.481 -70.611 1.00 24.80 626 THR A N 1
ATOM 4827 C CA . THR A 1 626 ? 18.553 -8.273 -71.230 1.00 24.80 626 THR A CA 1
ATOM 4828 C C . THR A 1 626 ? 17.291 -8.645 -72.013 1.00 24.80 626 THR A C 1
ATOM 4830 O O . THR A 1 626 ? 17.343 -9.653 -72.711 1.00 24.80 626 THR A O 1
ATOM 4833 N N . LEU A 1 627 ? 16.218 -7.830 -71.986 1.00 24.56 627 LEU A N 1
ATOM 4834 C CA . LEU A 1 627 ? 15.537 -7.293 -73.193 1.00 24.56 627 LEU A CA 1
ATOM 4835 C C . LEU A 1 627 ? 14.152 -6.643 -72.958 1.00 24.56 627 LEU A C 1
ATOM 4837 O O . LEU A 1 627 ? 13.335 -7.094 -72.167 1.00 24.56 627 LEU A O 1
ATOM 4841 N N . LEU A 1 628 ? 13.897 -5.648 -73.819 1.00 24.09 628 LEU A N 1
ATOM 4842 C CA . LEU A 1 628 ? 12.616 -5.247 -74.425 1.00 24.09 628 LEU A CA 1
ATOM 4843 C C . LEU A 1 628 ? 11.472 -4.684 -73.561 1.00 24.09 628 LEU A C 1
ATOM 4845 O O . LEU A 1 628 ? 10.579 -5.377 -73.082 1.00 24.09 628 LEU A O 1
ATOM 4849 N N . ILE A 1 629 ? 11.375 -3.353 -73.623 1.00 28.25 629 ILE A N 1
ATOM 4850 C CA . ILE A 1 629 ? 10.118 -2.605 -73.515 1.00 28.25 629 ILE A CA 1
ATOM 4851 C C . ILE A 1 629 ? 9.164 -3.037 -74.645 1.00 28.25 629 ILE A C 1
ATOM 4853 O O . ILE A 1 629 ? 9.504 -2.923 -75.823 1.00 28.25 629 ILE A O 1
ATOM 4857 N N . LYS A 1 630 ? 7.930 -3.429 -74.302 1.00 24.39 630 LYS A N 1
ATOM 4858 C CA . LYS A 1 630 ? 6.780 -3.442 -75.224 1.00 24.39 630 LYS A CA 1
ATOM 4859 C C . LYS A 1 630 ? 5.521 -2.929 -74.522 1.00 24.39 630 LYS A C 1
ATOM 4861 O O . LYS A 1 630 ? 5.018 -3.549 -73.593 1.00 24.39 630 LYS A O 1
ATOM 4866 N N . GLN A 1 631 ? 4.980 -1.816 -75.014 1.00 27.86 631 GLN A N 1
ATOM 4867 C CA . GLN A 1 631 ? 3.586 -1.430 -74.772 1.00 27.86 631 GLN A CA 1
ATOM 4868 C C . GLN A 1 631 ? 2.645 -2.418 -75.485 1.00 27.86 631 GLN A C 1
ATOM 4870 O O . GLN A 1 631 ? 2.973 -2.797 -76.607 1.00 27.86 631 GLN A O 1
ATOM 4875 N N . ARG A 1 632 ? 1.453 -2.719 -74.934 1.00 25.58 632 ARG A N 1
ATOM 4876 C CA . ARG A 1 632 ? 0.168 -2.783 -75.683 1.00 25.58 632 ARG A CA 1
ATOM 4877 C C . ARG A 1 632 ? -1.077 -2.901 -74.772 1.00 25.58 632 ARG A C 1
ATOM 4879 O O . ARG A 1 632 ? -1.177 -3.796 -73.951 1.00 25.58 632 ARG A O 1
ATOM 4886 N N . HIS A 1 633 ? -2.036 -2.006 -75.028 1.00 26.28 633 HIS A N 1
ATOM 4887 C CA . HIS A 1 633 ? -3.505 -2.175 -75.082 1.00 26.28 633 HIS A CA 1
ATOM 4888 C C . HIS A 1 633 ? -4.312 -2.988 -74.038 1.00 26.28 633 HIS A C 1
ATOM 4890 O O . HIS A 1 633 ? -4.397 -4.208 -74.082 1.00 26.28 633 HIS A O 1
ATOM 4896 N N . ARG A 1 634 ? -5.108 -2.233 -73.261 1.00 28.48 634 ARG A N 1
ATOM 4897 C CA . ARG A 1 634 ? -6.595 -2.238 -73.182 1.00 28.48 634 ARG A CA 1
ATOM 4898 C C . ARG A 1 634 ? -7.359 -3.451 -73.775 1.00 28.48 634 ARG A C 1
ATOM 4900 O O . ARG A 1 634 ? -7.341 -3.648 -74.987 1.00 28.48 634 ARG A O 1
ATOM 4907 N N . ALA A 1 635 ? -8.195 -4.096 -72.951 1.00 26.05 635 ALA A N 1
ATOM 4908 C CA . ALA A 1 635 ? -9.291 -4.998 -73.352 1.00 26.05 635 ALA A CA 1
ATOM 4909 C C . ALA A 1 635 ? -10.580 -4.735 -72.521 1.00 26.05 635 ALA A C 1
ATOM 4911 O O . ALA A 1 635 ? -10.542 -4.001 -71.533 1.00 26.05 635 ALA A O 1
ATOM 4912 N N . HIS A 1 636 ? -11.729 -5.269 -72.954 1.00 26.56 636 HIS A N 1
ATOM 4913 C CA . HIS A 1 636 ? -13.094 -4.915 -72.506 1.00 26.56 636 HIS A CA 1
ATOM 4914 C C . HIS A 1 636 ? -13.805 -6.027 -71.699 1.00 26.56 636 HIS A C 1
ATOM 4916 O O . HIS A 1 636 ? -13.709 -7.160 -72.141 1.00 26.56 636 HIS A O 1
ATOM 4922 N N . ARG A 1 637 ? -14.621 -5.634 -70.682 1.00 29.03 637 ARG A N 1
ATOM 4923 C CA . ARG A 1 637 ? -15.968 -6.151 -70.230 1.00 29.03 637 ARG A CA 1
ATOM 4924 C C . ARG A 1 637 ? -16.183 -7.688 -70.030 1.00 29.03 637 ARG A C 1
ATOM 4926 O O . ARG A 1 637 ? -15.355 -8.446 -70.502 1.00 29.03 637 ARG A O 1
ATOM 4933 N N . PRO A 1 638 ? -17.249 -8.196 -69.341 1.00 32.78 638 PRO A N 1
ATOM 4934 C CA . PRO A 1 638 ? -18.592 -7.641 -69.036 1.00 32.78 638 PRO A CA 1
ATOM 4935 C C . PRO A 1 638 ? -18.908 -7.493 -67.521 1.00 32.78 638 PRO A C 1
ATOM 4937 O O . PRO A 1 638 ? -18.180 -8.004 -66.689 1.00 32.78 638 PRO A O 1
ATOM 4940 N N . THR A 1 639 ? -19.827 -6.634 -67.049 1.00 26.61 639 THR A N 1
ATOM 4941 C CA . THR A 1 639 ? -21.304 -6.515 -67.222 1.00 26.61 639 THR A CA 1
ATOM 4942 C C . THR A 1 639 ? -22.130 -7.608 -66.523 1.00 26.61 639 THR A C 1
ATOM 4944 O O . THR A 1 639 ? -22.293 -8.697 -67.057 1.00 26.61 639 THR A O 1
ATOM 4947 N N . THR A 1 640 ? -22.742 -7.249 -65.391 1.00 28.28 640 THR A N 1
ATOM 4948 C CA . THR A 1 640 ? -23.865 -7.957 -64.747 1.00 28.28 640 THR A CA 1
ATOM 4949 C C . THR A 1 640 ? -25.019 -6.969 -64.574 1.00 28.28 640 THR A C 1
ATOM 4951 O O . THR A 1 640 ? -24.788 -5.786 -64.321 1.00 28.28 640 THR A O 1
ATOM 4954 N N . ALA A 1 641 ? -26.254 -7.438 -64.733 1.00 27.69 641 ALA A N 1
ATOM 4955 C CA . ALA A 1 641 ? -27.466 -6.631 -64.628 1.00 27.69 641 ALA A CA 1
ATOM 4956 C C . ALA A 1 641 ? -28.411 -7.222 -63.578 1.00 27.69 641 ALA A C 1
ATOM 4958 O O . ALA A 1 641 ? -28.430 -8.438 -63.422 1.00 27.69 641 ALA A O 1
ATOM 4959 N N . LEU A 1 642 ? -29.192 -6.365 -62.914 1.00 28.84 642 LEU A N 1
ATOM 4960 C CA . LEU A 1 642 ? -30.596 -6.539 -62.491 1.00 28.84 642 LEU A CA 1
ATOM 4961 C C . LEU A 1 642 ? -31.058 -5.218 -61.803 1.00 28.84 642 LEU A C 1
ATOM 4963 O O . LEU A 1 642 ? -30.208 -4.370 -61.515 1.00 28.84 642 LEU A O 1
ATOM 4967 N N . PRO A 1 643 ? -32.373 -4.949 -61.661 1.00 40.06 643 PRO A N 1
ATOM 4968 C CA . PRO A 1 643 ? -32.887 -3.581 -61.759 1.00 40.06 643 PRO A CA 1
ATOM 4969 C C . PRO A 1 643 ? -33.664 -3.104 -60.520 1.00 40.06 643 PRO A C 1
ATOM 4971 O O . PRO A 1 643 ? -34.067 -3.900 -59.680 1.00 40.06 643 PRO A O 1
ATOM 4974 N N . ASN A 1 644 ? -33.985 -1.805 -60.479 1.00 28.67 644 ASN A N 1
ATOM 4975 C CA . ASN A 1 644 ? -35.384 -1.351 -60.426 1.00 28.67 644 ASN A CA 1
ATOM 4976 C C . ASN A 1 644 ? -35.501 0.170 -60.628 1.00 28.67 644 ASN A C 1
ATOM 4978 O O . ASN A 1 644 ? -34.706 0.949 -60.104 1.00 28.67 644 ASN A O 1
ATOM 4982 N N . LEU A 1 645 ? -36.508 0.593 -61.399 1.00 29.64 645 LEU A N 1
ATOM 4983 C CA . LEU A 1 645 ? -36.920 1.994 -61.507 1.00 29.64 645 LEU A CA 1
ATOM 4984 C C . LEU A 1 645 ? -38.041 2.291 -60.510 1.00 29.64 645 LEU A C 1
ATOM 4986 O O . LEU A 1 645 ? -38.991 1.523 -60.428 1.00 29.64 645 LEU A O 1
ATOM 4990 N N . GLN A 1 646 ? -38.021 3.493 -59.932 1.00 29.20 646 GLN A N 1
ATOM 4991 C CA . GLN A 1 646 ? -39.201 4.365 -59.848 1.00 29.20 646 GLN A CA 1
ATOM 4992 C C . GLN A 1 646 ? -38.746 5.827 -59.689 1.00 29.20 646 GLN A C 1
ATOM 4994 O O . GLN A 1 646 ? -37.665 6.099 -59.165 1.00 29.20 646 GLN A O 1
ATOM 4999 N N . ARG A 1 647 ? -39.510 6.786 -60.234 1.00 25.47 647 ARG A N 1
ATOM 5000 C CA . ARG A 1 647 ? -39.103 8.202 -60.330 1.00 25.47 647 ARG A CA 1
ATOM 5001 C C . ARG A 1 647 ? -40.310 9.152 -60.270 1.00 25.47 647 ARG A C 1
ATOM 5003 O O . ARG A 1 647 ? -41.194 9.011 -61.106 1.00 25.47 647 ARG A O 1
ATOM 5010 N N . LYS A 1 648 ? -40.166 10.222 -59.463 1.00 30.86 648 LYS A N 1
ATOM 5011 C CA . LYS A 1 648 ? -40.776 11.576 -59.611 1.00 30.86 648 LYS A CA 1
ATOM 5012 C C . LYS A 1 648 ? -42.305 11.727 -59.384 1.00 30.86 648 LYS A C 1
ATOM 5014 O O . LYS A 1 648 ? -42.990 10.712 -59.399 1.00 30.86 648 LYS A O 1
ATOM 5019 N N . PRO A 1 649 ? -42.855 12.971 -59.274 1.00 49.25 649 PRO A N 1
ATOM 5020 C CA . PRO A 1 649 ? -42.219 14.308 -59.111 1.00 49.25 649 PRO A CA 1
ATOM 5021 C C . PRO A 1 649 ? -42.795 15.216 -57.981 1.00 49.25 649 PRO A C 1
ATOM 5023 O O . PRO A 1 649 ? -43.934 15.046 -57.568 1.00 49.25 649 PRO A O 1
ATOM 5026 N N . ASN A 1 650 ? -42.037 16.251 -57.570 1.00 31.55 650 ASN A N 1
ATOM 5027 C CA . ASN A 1 650 ? -42.450 17.679 -57.521 1.00 31.55 650 ASN A CA 1
ATOM 5028 C C . ASN A 1 650 ? -41.243 18.590 -57.142 1.00 31.55 650 ASN A C 1
ATOM 5030 O O . ASN A 1 650 ? -40.265 18.108 -56.574 1.00 31.55 650 ASN A O 1
ATOM 5034 N N . GLU A 1 651 ? -41.259 19.866 -57.555 1.00 30.81 651 GLU A N 1
ATOM 5035 C CA . GLU A 1 651 ? -40.113 20.825 -57.605 1.00 30.81 651 GLU A CA 1
ATOM 5036 C C . GLU A 1 651 ? -40.227 21.959 -56.531 1.00 30.81 651 GLU A C 1
ATOM 5038 O O . GLU A 1 651 ? -41.190 21.886 -55.767 1.00 30.81 651 GLU A O 1
ATOM 5043 N N . PRO A 1 652 ? -39.380 23.037 -56.441 1.00 37.78 652 PRO A N 1
ATOM 5044 C CA . PRO A 1 652 ? -38.124 23.411 -57.141 1.00 37.78 652 PRO A CA 1
ATOM 5045 C C . PRO A 1 652 ? -36.919 23.912 -56.253 1.00 37.78 652 PRO A C 1
ATOM 5047 O O . PRO A 1 652 ? -36.946 23.884 -55.029 1.00 37.78 652 PRO A O 1
ATOM 5050 N N . LYS A 1 653 ? -35.835 24.341 -56.940 1.00 32.72 653 LYS A N 1
ATOM 5051 C CA . LYS A 1 653 ? -34.462 24.844 -56.569 1.00 32.72 653 LYS A CA 1
ATOM 5052 C C . LYS A 1 653 ? -34.389 26.181 -55.756 1.00 32.72 653 LYS A C 1
ATOM 5054 O O . LYS A 1 653 ? -35.440 26.811 -55.688 1.00 32.72 653 LYS A O 1
ATOM 5059 N N . PRO A 1 654 ? -33.223 26.705 -55.229 1.00 36.91 654 PRO A N 1
ATOM 5060 C CA . PRO A 1 654 ? -31.845 26.754 -55.814 1.00 36.91 654 PRO A CA 1
ATOM 5061 C C . PRO A 1 654 ? -30.636 26.613 -54.804 1.00 36.91 654 PRO A C 1
ATOM 5063 O O . PRO A 1 654 ? -30.755 25.783 -53.912 1.00 36.91 654 PRO A O 1
ATOM 5066 N N . PRO A 1 655 ? -29.413 27.195 -54.995 1.00 35.88 655 PRO A N 1
ATOM 5067 C CA . PRO A 1 655 ? -28.232 26.495 -55.538 1.00 35.88 655 PRO A CA 1
ATOM 5068 C C . PRO A 1 655 ? -26.977 26.388 -54.614 1.00 35.88 655 PRO A C 1
ATOM 5070 O O . PRO A 1 655 ? -26.902 26.982 -53.545 1.00 35.88 655 PRO A O 1
ATOM 5073 N N . LEU A 1 656 ? -25.962 25.641 -55.085 1.00 36.19 656 LEU A N 1
ATOM 5074 C CA . LEU A 1 656 ? -24.617 25.433 -54.490 1.00 36.19 656 LEU A CA 1
ATOM 5075 C C . LEU A 1 656 ? -23.735 26.705 -54.450 1.00 36.19 656 LEU A C 1
ATOM 5077 O O . LEU A 1 656 ? -23.975 27.634 -55.224 1.00 36.19 656 LEU A O 1
ATOM 5081 N N . PRO A 1 657 ? -22.632 26.696 -53.664 1.00 34.69 657 PRO A N 1
ATOM 5082 C CA . PRO A 1 657 ? -21.326 26.647 -54.347 1.00 34.69 657 PRO A CA 1
ATOM 5083 C C . PRO A 1 657 ? -20.205 25.792 -53.697 1.00 34.69 657 PRO A C 1
ATOM 5085 O O . PRO A 1 657 ? -19.888 25.909 -52.520 1.00 34.69 657 PRO A O 1
ATOM 5088 N N . ASN A 1 658 ? -19.533 25.038 -54.576 1.00 27.22 658 ASN A N 1
ATOM 5089 C CA . ASN A 1 658 ? -18.081 24.806 -54.710 1.00 27.22 658 ASN A CA 1
ATOM 5090 C C . ASN A 1 658 ? -17.211 24.266 -53.551 1.00 27.22 658 ASN A C 1
ATOM 5092 O O . ASN A 1 658 ? -16.763 24.990 -52.666 1.00 27.22 658 ASN A O 1
ATOM 5096 N N . HIS A 1 659 ? -16.759 23.019 -53.741 1.00 27.75 659 HIS A N 1
ATOM 5097 C CA . HIS A 1 659 ? -15.446 22.542 -53.288 1.00 27.75 659 HIS A CA 1
ATOM 5098 C C . HIS A 1 659 ? -14.295 23.229 -54.048 1.00 27.75 659 HIS A C 1
ATOM 5100 O O . HIS A 1 659 ? -14.418 23.517 -55.239 1.00 27.75 659 HIS A O 1
ATOM 5106 N N . ALA A 1 660 ? -13.128 23.323 -53.406 1.00 25.70 660 ALA A N 1
ATOM 5107 C CA . ALA A 1 660 ? -11.829 23.398 -54.073 1.00 25.70 660 ALA A CA 1
ATOM 5108 C C . ALA A 1 660 ? -10.891 22.344 -53.459 1.00 25.70 660 ALA A C 1
ATOM 5110 O O . ALA A 1 660 ? -10.821 22.214 -52.238 1.00 25.70 660 ALA A O 1
ATOM 5111 N N . LEU A 1 661 ? -10.201 21.567 -54.301 1.00 25.75 661 LEU A N 1
ATOM 5112 C CA . LEU A 1 661 ? -9.197 20.597 -53.853 1.00 25.75 661 LEU A CA 1
ATOM 5113 C C . LEU A 1 661 ? -7.941 21.313 -53.341 1.00 25.75 661 LEU A C 1
ATOM 5115 O O . LEU A 1 661 ? -7.542 22.333 -53.901 1.00 25.75 661 LEU A O 1
ATOM 5119 N N . GLN A 1 662 ? -7.216 20.674 -52.421 1.00 25.61 662 GLN A N 1
ATOM 5120 C CA . GLN A 1 662 ? -5.760 20.798 -52.406 1.00 25.61 662 GLN A CA 1
ATOM 5121 C C . GLN A 1 662 ? -5.082 19.438 -52.229 1.00 25.61 662 GLN A C 1
ATOM 5123 O O . GLN A 1 662 ? -5.579 18.549 -51.541 1.00 25.61 662 GLN A O 1
ATOM 5128 N N . ILE A 1 663 ? -3.982 19.273 -52.960 1.00 24.91 663 ILE A N 1
ATOM 5129 C CA . ILE A 1 663 ? -3.299 18.003 -53.206 1.00 24.91 663 ILE A CA 1
ATOM 5130 C C . ILE A 1 663 ? -2.250 17.764 -52.119 1.00 24.91 663 ILE A C 1
ATOM 5132 O O . ILE A 1 663 ? -1.487 18.664 -51.773 1.00 24.91 663 ILE A O 1
ATOM 5136 N N . ILE A 1 664 ? -2.184 16.531 -51.619 1.00 25.05 664 ILE A N 1
ATOM 5137 C CA . ILE A 1 664 ? -1.154 16.088 -50.678 1.00 25.05 664 ILE A CA 1
ATOM 5138 C C . ILE A 1 664 ? 0.170 15.931 -51.436 1.00 25.05 664 ILE A C 1
ATOM 5140 O O . ILE A 1 664 ? 0.289 15.060 -52.297 1.00 25.05 664 ILE A O 1
ATOM 5144 N N . GLN A 1 665 ? 1.180 16.734 -51.092 1.00 25.45 665 GLN A N 1
ATOM 5145 C CA . GLN A 1 665 ? 2.573 16.454 -51.446 1.00 25.45 665 GLN A CA 1
ATOM 5146 C C . GLN A 1 665 ? 3.294 15.821 -50.254 1.00 25.45 665 GLN A C 1
ATOM 5148 O O . GLN A 1 665 ? 3.514 16.449 -49.221 1.00 25.45 665 GLN A O 1
ATOM 5153 N N . THR A 1 666 ? 3.671 14.557 -50.418 1.00 25.42 666 THR A N 1
ATOM 5154 C CA . THR A 1 666 ? 4.515 13.805 -49.488 1.00 25.42 666 THR A CA 1
ATOM 5155 C C . THR A 1 666 ? 5.959 14.303 -49.553 1.00 25.42 666 THR A C 1
ATOM 5157 O O . THR A 1 666 ? 6.619 14.129 -50.579 1.00 25.42 666 THR A O 1
ATOM 5160 N N . LEU A 1 667 ? 6.476 14.867 -48.459 1.00 24.05 667 LEU A N 1
ATOM 5161 C CA . LEU A 1 667 ? 7.901 15.177 -48.321 1.00 24.05 667 LEU A CA 1
ATOM 5162 C C . LEU A 1 667 ? 8.646 13.995 -47.692 1.00 24.05 667 LEU A C 1
ATOM 5164 O O . LEU A 1 667 ? 8.457 13.659 -46.527 1.00 24.05 667 LEU A O 1
ATOM 5168 N N . ASN A 1 668 ? 9.496 13.370 -48.502 1.00 26.73 668 ASN A N 1
ATOM 5169 C CA . ASN A 1 668 ? 10.398 12.287 -48.127 1.00 26.73 668 ASN A CA 1
ATOM 5170 C C . ASN A 1 668 ? 11.780 12.890 -47.823 1.00 26.73 668 ASN A C 1
ATOM 5172 O O . ASN A 1 668 ? 12.355 13.543 -48.692 1.00 26.73 668 ASN A O 1
ATOM 5176 N N . MET A 1 669 ? 12.304 12.701 -46.609 1.00 26.58 669 MET A N 1
ATOM 5177 C CA . MET A 1 669 ? 13.564 13.305 -46.153 1.00 26.58 669 MET A CA 1
ATOM 5178 C C . MET A 1 669 ? 14.510 12.231 -45.606 1.00 26.58 669 MET A C 1
ATOM 5180 O O . MET A 1 669 ? 14.303 11.703 -44.516 1.00 26.58 669 MET A O 1
ATOM 5184 N N . ARG A 1 670 ? 15.576 11.930 -46.359 1.00 26.03 670 ARG A N 1
ATOM 5185 C CA . ARG A 1 670 ? 16.701 11.092 -45.917 1.00 26.03 670 ARG A CA 1
ATOM 5186 C C . ARG A 1 670 ? 17.889 11.969 -45.499 1.00 26.03 670 ARG A C 1
ATOM 5188 O O . ARG A 1 670 ? 18.528 12.553 -46.364 1.00 26.03 670 ARG A O 1
ATOM 5195 N N . ASN A 1 671 ? 18.214 11.921 -44.207 1.00 25.44 671 ASN A N 1
ATOM 5196 C CA . ASN A 1 671 ? 19.454 12.359 -43.542 1.00 25.44 671 ASN A CA 1
ATOM 5197 C C . ASN A 1 671 ? 19.903 13.846 -43.614 1.00 25.44 671 ASN A C 1
ATOM 5199 O O . ASN A 1 671 ? 19.463 14.596 -44.482 1.00 25.44 671 ASN A O 1
ATOM 5203 N N . PRO A 1 672 ? 20.738 14.303 -42.646 1.00 39.97 672 PRO A N 1
ATOM 5204 C CA . PRO A 1 672 ? 20.854 15.725 -42.303 1.00 39.97 672 PRO A CA 1
ATOM 5205 C C . PRO A 1 672 ? 22.238 16.350 -42.564 1.00 39.97 672 PRO A C 1
ATOM 5207 O O . PRO A 1 672 ? 23.259 15.668 -42.540 1.00 39.97 672 PRO A O 1
ATOM 5210 N N . SER A 1 673 ? 22.291 17.680 -42.697 1.00 24.20 673 SER A N 1
ATOM 5211 C CA . SER A 1 673 ? 23.437 18.519 -42.284 1.00 24.20 673 SER A CA 1
ATOM 5212 C C . SER A 1 673 ? 23.124 20.027 -42.386 1.00 24.20 673 SER A C 1
ATOM 5214 O O . SER A 1 673 ? 22.393 20.436 -43.278 1.00 24.20 673 SER A O 1
ATOM 5216 N N . LEU A 1 674 ? 23.710 20.824 -41.472 1.00 26.38 674 LEU A N 1
ATOM 5217 C CA . LEU A 1 674 ? 24.046 22.267 -41.587 1.00 26.38 674 LEU A CA 1
ATOM 5218 C C . LEU A 1 674 ? 22.910 23.246 -42.013 1.00 26.38 674 LEU A C 1
ATOM 5220 O O . LEU A 1 674 ? 22.502 23.292 -43.163 1.00 26.38 674 LEU A O 1
ATOM 5224 N N . THR A 1 675 ? 22.450 24.224 -41.221 1.00 24.30 675 THR A N 1
ATOM 5225 C CA . THR A 1 675 ? 23.243 25.282 -40.556 1.00 24.30 675 THR A CA 1
ATOM 5226 C C . THR A 1 675 ? 22.338 26.144 -39.653 1.00 24.30 675 THR A C 1
ATOM 5228 O O . THR A 1 675 ? 21.187 26.416 -39.989 1.00 24.30 675 THR A O 1
ATOM 5231 N N . THR A 1 676 ? 22.872 26.653 -38.543 1.00 26.42 676 THR A N 1
ATOM 5232 C CA . THR A 1 676 ? 22.239 27.638 -37.648 1.00 26.42 676 THR A CA 1
ATOM 5233 C C . THR A 1 676 ? 21.959 28.991 -38.319 1.00 26.42 676 THR A C 1
ATOM 5235 O O . THR A 1 676 ? 22.856 29.597 -38.905 1.00 26.42 676 THR A O 1
ATOM 5238 N N . ARG A 1 677 ? 20.766 29.572 -38.107 1.00 24.77 677 ARG A N 1
ATOM 5239 C CA . ARG A 1 677 ? 20.603 31.038 -38.156 1.00 24.77 677 ARG A CA 1
ATOM 5240 C C . ARG A 1 677 ? 19.519 31.549 -37.206 1.00 24.77 677 ARG A C 1
ATOM 5242 O O . ARG A 1 677 ? 18.394 31.066 -37.188 1.00 24.77 677 ARG A O 1
ATOM 5249 N N . ILE A 1 678 ? 19.898 32.547 -36.414 1.00 28.53 678 ILE A N 1
ATOM 5250 C CA . ILE A 1 678 ? 19.091 33.187 -35.371 1.00 28.53 678 ILE A CA 1
ATOM 5251 C C . ILE A 1 678 ? 17.865 33.882 -35.981 1.00 28.53 678 ILE A C 1
ATOM 5253 O O . ILE A 1 678 ? 18.028 34.779 -36.805 1.00 28.53 678 ILE A O 1
ATOM 5257 N N . MET A 1 679 ? 16.660 33.579 -35.484 1.00 25.45 679 MET A N 1
ATOM 5258 C CA . MET A 1 679 ? 15.504 34.482 -35.567 1.00 25.45 679 MET A CA 1
ATOM 5259 C C . MET A 1 679 ? 14.733 34.513 -34.243 1.00 25.45 679 MET A C 1
ATOM 5261 O O . MET A 1 679 ? 14.273 33.496 -33.731 1.00 25.45 679 MET A O 1
ATOM 5265 N N . ARG A 1 680 ? 14.586 35.723 -33.692 1.00 28.22 680 ARG A N 1
ATOM 5266 C CA . ARG A 1 680 ? 13.828 36.008 -32.467 1.00 28.22 680 ARG A CA 1
ATOM 5267 C C . ARG A 1 680 ? 12.327 35.849 -32.724 1.00 28.22 680 ARG A C 1
ATOM 5269 O O . ARG A 1 680 ? 11.741 36.698 -33.394 1.00 28.22 680 ARG A O 1
ATOM 5276 N N . LEU A 1 681 ? 11.683 34.854 -32.119 1.00 22.72 681 LEU A N 1
ATOM 5277 C CA . LEU A 1 681 ? 10.224 34.710 -32.149 1.00 22.72 681 LEU A CA 1
ATOM 5278 C C . LEU A 1 681 ? 9.610 35.155 -30.812 1.00 22.72 681 LEU A C 1
ATOM 5280 O O . LEU A 1 681 ? 9.553 34.409 -29.840 1.00 22.72 681 LEU A O 1
ATOM 5284 N N . LYS A 1 682 ? 9.148 36.413 -30.764 1.00 23.91 682 LYS A N 1
ATOM 5285 C CA . LYS A 1 682 ? 8.316 36.925 -29.662 1.00 23.91 682 LYS A CA 1
ATOM 5286 C C . LYS A 1 682 ? 6.947 36.243 -29.712 1.00 23.91 682 LYS A C 1
ATOM 5288 O O . LYS A 1 682 ? 6.129 36.587 -30.566 1.00 23.91 682 LYS A O 1
ATOM 5293 N N . ILE A 1 683 ? 6.667 35.345 -28.772 1.00 22.78 683 ILE A N 1
ATOM 5294 C CA . ILE A 1 683 ? 5.325 34.778 -28.598 1.00 22.78 683 ILE A CA 1
ATOM 5295 C C . ILE A 1 683 ? 4.401 35.868 -28.031 1.00 22.78 683 ILE A C 1
ATOM 5297 O O . ILE A 1 683 ? 4.530 36.279 -26.880 1.00 22.78 683 ILE A O 1
ATOM 5301 N N . LYS A 1 684 ? 3.459 36.355 -28.849 1.00 21.73 684 LYS A N 1
ATOM 5302 C CA . LYS A 1 684 ? 2.339 37.190 -28.389 1.00 21.73 684 LYS A CA 1
ATOM 5303 C C . LYS A 1 684 ? 1.183 36.290 -27.951 1.00 21.73 684 LYS A C 1
ATOM 5305 O O . LYS A 1 684 ? 0.537 35.670 -28.789 1.00 21.73 684 LYS A O 1
ATOM 5310 N N . LEU A 1 685 ? 0.883 36.285 -26.654 1.00 22.55 685 LEU A N 1
ATOM 5311 C CA . LEU A 1 685 ? -0.343 35.700 -26.105 1.00 22.55 685 LEU A CA 1
ATOM 5312 C C . LEU A 1 685 ? -1.575 36.535 -26.524 1.00 22.55 685 LEU A C 1
ATOM 5314 O O . LEU A 1 685 ? -1.592 37.744 -26.272 1.00 22.55 685 LEU A O 1
ATOM 5318 N N . PRO A 1 686 ? -2.626 35.940 -27.121 1.00 23.12 686 PRO A N 1
ATOM 5319 C CA . PRO A 1 686 ? -3.853 36.657 -27.457 1.00 23.12 686 PRO A CA 1
ATOM 5320 C C . PRO A 1 686 ? -4.807 36.734 -26.252 1.00 23.12 686 PRO A C 1
ATOM 5322 O O . PRO A 1 686 ? -5.737 35.941 -26.111 1.00 23.12 686 PRO A O 1
ATOM 5325 N N . LEU A 1 687 ? -4.623 37.741 -25.395 1.00 23.97 687 LEU A N 1
ATOM 5326 C CA . LEU A 1 687 ? -5.604 38.097 -24.361 1.00 23.97 687 LEU A CA 1
ATOM 5327 C C . LEU A 1 687 ? -6.845 38.757 -24.989 1.00 23.97 687 LEU A C 1
ATOM 5329 O O . LEU A 1 687 ? -6.862 39.961 -25.249 1.00 23.97 687 LEU A O 1
ATOM 5333 N N . ARG A 1 688 ? -7.926 37.992 -25.189 1.00 23.84 688 ARG A N 1
ATOM 5334 C CA . ARG A 1 688 ? -9.254 38.554 -25.498 1.00 23.84 688 ARG A CA 1
ATOM 5335 C C . ARG A 1 688 ? -9.955 39.017 -24.215 1.00 23.84 688 ARG A C 1
ATOM 5337 O O . ARG A 1 688 ? -10.654 38.242 -23.572 1.00 23.84 688 ARG A O 1
ATOM 5344 N N . ARG A 1 689 ? -9.846 40.310 -23.889 1.00 25.36 689 ARG A N 1
ATOM 5345 C CA . ARG A 1 689 ? -10.841 40.998 -23.045 1.00 25.36 689 ARG A CA 1
ATOM 5346 C C . ARG A 1 689 ? -11.962 41.554 -23.928 1.00 25.36 689 ARG A C 1
ATOM 5348 O O . ARG A 1 689 ? -11.690 42.218 -24.924 1.00 25.36 689 ARG A O 1
ATOM 5355 N N . ARG A 1 690 ? -13.222 41.330 -23.542 1.00 23.69 690 ARG A N 1
ATOM 5356 C CA . ARG A 1 690 ? -14.342 42.198 -23.943 1.00 23.69 690 ARG A CA 1
ATOM 5357 C C . ARG A 1 690 ? -14.442 43.328 -22.921 1.00 23.69 690 ARG A C 1
ATOM 5359 O O . ARG A 1 690 ? -14.482 43.012 -21.741 1.00 23.69 690 ARG A O 1
ATOM 5366 N N . THR A 1 691 ? -14.544 44.573 -23.387 1.00 24.12 691 THR A N 1
ATOM 5367 C CA . THR A 1 691 ? -15.641 45.521 -23.070 1.00 24.12 691 THR A CA 1
ATOM 5368 C C . THR A 1 691 ? -15.413 46.853 -23.790 1.00 24.12 691 THR A C 1
ATOM 5370 O O . THR A 1 691 ? -14.352 47.441 -23.641 1.00 24.12 691 THR A O 1
ATOM 5373 N N . HIS A 1 692 ? -16.448 47.287 -24.515 1.00 25.92 692 HIS A N 1
ATOM 5374 C CA . HIS A 1 692 ? -16.875 48.652 -24.874 1.00 25.92 692 HIS A CA 1
ATOM 5375 C C . HIS A 1 692 ? -15.880 49.755 -25.293 1.00 25.92 692 HIS A C 1
ATOM 5377 O O . HIS A 1 692 ? -14.849 50.025 -24.690 1.00 25.92 692 HIS A O 1
ATOM 5383 N N . SER A 1 693 ? -16.297 50.461 -26.343 1.00 24.25 693 SER A N 1
ATOM 5384 C CA . SER A 1 693 ? -15.629 51.599 -26.969 1.00 24.25 693 SER A CA 1
ATOM 5385 C C . SER A 1 693 ? -15.832 52.916 -26.220 1.00 24.25 693 SER A C 1
ATOM 5387 O O . SER A 1 693 ? -16.966 53.274 -25.905 1.00 24.25 693 SER A O 1
ATOM 5389 N N . LEU A 1 694 ? -14.769 53.715 -26.135 1.00 24.44 694 LEU A N 1
ATOM 5390 C CA . LEU A 1 694 ? -14.848 55.177 -26.140 1.00 24.44 694 LEU A CA 1
ATOM 5391 C C . LEU A 1 694 ? -13.911 55.710 -27.232 1.00 24.44 694 LEU A C 1
ATOM 5393 O O . LEU A 1 694 ? -12.878 55.108 -27.526 1.00 24.44 694 LEU A O 1
ATOM 5397 N N . HIS A 1 695 ? -14.318 56.797 -27.882 1.00 26.17 695 HIS A N 1
ATOM 5398 C CA . HIS A 1 695 ? -13.690 57.338 -29.087 1.00 26.17 695 HIS A CA 1
ATOM 5399 C C . HIS A 1 695 ? -13.308 58.801 -28.834 1.00 26.17 695 HIS A C 1
ATOM 5401 O O . HIS A 1 695 ? -14.156 59.581 -28.409 1.00 26.17 695 HIS A O 1
ATOM 5407 N N . ALA A 1 696 ? -12.066 59.186 -29.126 1.00 25.31 696 ALA A N 1
ATOM 5408 C CA . ALA A 1 696 ? -11.635 60.583 -29.190 1.00 25.31 696 ALA A CA 1
ATOM 5409 C C . ALA A 1 696 ? -10.505 60.720 -30.223 1.00 25.31 696 ALA A C 1
ATOM 5411 O O . ALA A 1 696 ? -9.668 59.826 -30.349 1.00 25.31 696 ALA A O 1
ATOM 5412 N N . LYS A 1 697 ? -10.517 61.809 -31.000 1.00 29.36 697 LYS A N 1
ATOM 5413 C CA . LYS A 1 697 ? -9.623 62.029 -32.148 1.00 29.36 697 LYS A CA 1
ATOM 5414 C C . LYS A 1 697 ? -8.478 62.995 -31.812 1.00 29.36 697 LYS A C 1
ATOM 5416 O O . LYS A 1 697 ? -8.737 64.051 -31.260 1.00 29.36 697 LYS A O 1
ATOM 5421 N N . ASN A 1 698 ? -7.289 62.638 -32.303 1.00 28.69 698 ASN A N 1
ATOM 5422 C CA . ASN A 1 698 ? -6.285 63.461 -33.001 1.00 28.69 698 ASN A CA 1
ATOM 5423 C C . ASN A 1 698 ? -5.706 64.780 -32.424 1.00 28.69 698 ASN A C 1
ATOM 5425 O O . ASN A 1 698 ? -6.418 65.678 -31.999 1.00 28.69 698 ASN A O 1
ATOM 5429 N N . LEU A 1 699 ? -4.405 64.926 -32.742 1.00 27.23 699 LEU A N 1
ATOM 5430 C CA . LEU A 1 699 ? -3.585 66.137 -32.956 1.00 27.23 699 LEU A CA 1
ATOM 5431 C C . LEU A 1 699 ? -2.770 66.727 -31.782 1.00 27.23 699 LEU A C 1
ATOM 5433 O O . LEU A 1 699 ? -3.156 66.740 -30.621 1.00 27.23 699 LEU A O 1
ATOM 5437 N N . THR A 1 700 ? -1.579 67.187 -32.169 1.00 24.77 700 THR A N 1
ATOM 5438 C CA . THR A 1 700 ? -0.403 67.645 -31.401 1.00 24.77 700 THR A CA 1
ATOM 5439 C C . THR A 1 700 ? 0.129 68.945 -32.040 1.00 24.77 700 THR A C 1
ATOM 5441 O O . THR A 1 700 ? -0.220 69.190 -33.194 1.00 24.77 700 THR A O 1
ATOM 5444 N N . PRO A 1 701 ? 1.179 69.597 -31.499 1.00 46.31 701 PRO A N 1
ATOM 5445 C CA . PRO A 1 701 ? 1.323 70.349 -30.240 1.00 46.31 701 PRO A CA 1
ATOM 5446 C C . PRO A 1 701 ? 1.558 71.869 -30.571 1.00 46.31 701 PRO A C 1
ATOM 5448 O O . PRO A 1 701 ? 1.244 72.227 -31.708 1.00 46.31 701 PRO A O 1
ATOM 5451 N N . PRO A 1 702 ? 2.056 72.794 -29.692 1.00 40.38 702 PRO A N 1
ATOM 5452 C CA . PRO A 1 702 ? 3.483 72.838 -29.277 1.00 40.38 702 PRO A CA 1
ATOM 5453 C C . PRO A 1 702 ? 3.847 73.502 -27.901 1.00 40.38 702 PRO A C 1
ATOM 5455 O O . PRO A 1 702 ? 3.061 74.215 -27.296 1.00 40.38 702 PRO A O 1
ATOM 5458 N N . ILE A 1 703 ? 5.101 73.273 -27.464 1.00 27.45 703 ILE A N 1
ATOM 5459 C CA . ILE A 1 703 ? 6.049 74.144 -26.699 1.00 27.45 703 ILE A CA 1
ATOM 5460 C C . ILE A 1 703 ? 5.562 74.991 -25.488 1.00 27.45 703 ILE A C 1
ATOM 5462 O O . ILE A 1 703 ? 4.933 76.023 -25.677 1.00 27.45 703 ILE A O 1
ATOM 5466 N N . SER A 1 704 ? 6.081 74.685 -24.277 1.00 25.03 704 SER A N 1
ATOM 5467 C CA . SER A 1 704 ? 6.843 75.628 -23.400 1.00 25.03 704 SER A CA 1
ATOM 5468 C C . SER A 1 704 ? 7.321 74.982 -22.072 1.00 25.03 704 SER A C 1
ATOM 5470 O O . SER A 1 704 ? 6.628 74.140 -21.508 1.00 25.03 704 SER A O 1
ATOM 5472 N N . GLN A 1 705 ? 8.496 75.389 -21.568 1.00 25.41 705 GLN A N 1
ATOM 5473 C CA . GLN A 1 705 ? 9.064 75.113 -20.221 1.00 25.41 705 GLN A CA 1
ATOM 5474 C C . GLN A 1 705 ? 8.922 76.371 -19.309 1.00 25.41 705 GLN A C 1
ATOM 5476 O O . GLN A 1 705 ? 8.517 77.400 -19.851 1.00 25.41 705 GLN A O 1
ATOM 5481 N N . PRO A 1 706 ? 9.337 76.401 -18.010 1.00 38.25 706 PRO A N 1
ATOM 5482 C CA . PRO A 1 706 ? 9.772 75.326 -17.095 1.00 38.25 706 PRO A CA 1
ATOM 5483 C C . PRO A 1 706 ? 9.074 75.310 -15.700 1.00 38.25 706 PRO A C 1
ATOM 5485 O O . PRO A 1 706 ? 8.291 76.176 -15.334 1.00 38.25 706 PRO A O 1
ATOM 5488 N N . MET A 1 707 ? 9.443 74.284 -14.920 1.00 25.88 707 MET A N 1
ATOM 5489 C CA . MET A 1 707 ? 9.384 74.082 -13.455 1.00 25.88 707 MET A CA 1
ATOM 5490 C C . MET A 1 707 ? 8.848 75.186 -12.514 1.00 25.88 707 MET A C 1
ATOM 5492 O O . MET A 1 707 ? 9.354 76.302 -12.508 1.00 25.88 707 MET A O 1
ATOM 5496 N N . HIS A 1 708 ? 8.097 74.764 -11.482 1.00 28.25 708 HIS A N 1
ATOM 5497 C CA . HIS A 1 708 ? 8.495 75.080 -10.100 1.00 28.25 708 HIS A CA 1
ATOM 5498 C C . HIS A 1 708 ? 8.122 73.984 -9.081 1.00 28.25 708 HIS A C 1
ATOM 5500 O O . HIS A 1 708 ? 7.124 73.277 -9.192 1.00 28.25 708 HIS A O 1
ATOM 5506 N N . ARG A 1 709 ? 9.000 73.842 -8.087 1.00 25.52 709 ARG A N 1
ATOM 5507 C CA . ARG A 1 709 ? 9.017 72.869 -6.979 1.00 25.52 709 ARG A CA 1
ATOM 5508 C C . ARG A 1 709 ? 8.076 73.324 -5.854 1.00 25.52 709 ARG A C 1
ATOM 5510 O O . ARG A 1 709 ? 8.145 74.502 -5.528 1.00 25.52 709 ARG A O 1
ATOM 5517 N N . LEU A 1 710 ? 7.331 72.425 -5.186 1.00 26.94 710 LEU A N 1
ATOM 5518 C CA . LEU A 1 710 ? 7.073 72.489 -3.726 1.00 26.94 710 LEU A CA 1
ATOM 5519 C C . LEU A 1 710 ? 6.350 71.251 -3.148 1.00 26.94 710 LEU A C 1
ATOM 5521 O O . LEU A 1 710 ? 5.690 70.490 -3.844 1.00 26.94 710 LEU A O 1
ATOM 5525 N N . GLN A 1 711 ? 6.551 71.046 -1.845 1.00 25.67 711 GLN A N 1
ATOM 5526 C CA . GLN A 1 711 ? 6.183 69.867 -1.048 1.00 25.67 711 GLN A CA 1
ATOM 5527 C C . GLN A 1 711 ? 4.738 69.937 -0.515 1.00 25.67 711 GLN A C 1
ATOM 5529 O O . GLN A 1 711 ? 4.249 71.043 -0.282 1.00 25.67 711 GLN A O 1
ATOM 5534 N N . ARG A 1 712 ? 4.148 68.794 -0.103 1.00 26.19 712 ARG A N 1
ATOM 5535 C CA . ARG A 1 712 ? 3.473 68.664 1.218 1.00 26.19 712 ARG A CA 1
ATOM 5536 C C . ARG A 1 712 ? 3.128 67.222 1.635 1.00 26.19 712 ARG A C 1
ATOM 5538 O O . ARG A 1 712 ? 2.980 66.331 0.810 1.00 26.19 712 ARG A O 1
ATOM 5545 N N . LYS A 1 713 ? 3.056 67.031 2.961 1.00 25.02 713 LYS A N 1
ATOM 5546 C CA . LYS A 1 713 ? 2.805 65.779 3.711 1.00 25.02 713 LYS A CA 1
ATOM 5547 C C . LYS A 1 713 ? 1.302 65.395 3.758 1.00 25.02 713 LYS A C 1
ATOM 5549 O O . LYS A 1 713 ? 0.465 66.266 3.525 1.00 25.02 713 LYS A O 1
ATOM 5554 N N . PRO A 1 714 ? 0.946 64.134 4.090 1.00 27.05 714 PRO A N 1
ATOM 5555 C CA . PRO A 1 714 ? -0.430 63.622 4.004 1.00 27.05 714 PRO A CA 1
ATOM 5556 C C . PRO A 1 714 ? -1.330 63.988 5.203 1.00 27.05 714 PRO A C 1
ATOM 5558 O O . PRO A 1 714 ? -0.846 64.309 6.289 1.00 27.05 714 PRO A O 1
ATOM 5561 N N . ARG A 1 715 ? -2.655 63.848 5.030 1.00 23.91 715 ARG A N 1
ATOM 5562 C CA . ARG A 1 715 ? -3.664 63.848 6.112 1.00 23.91 715 ARG A CA 1
ATOM 5563 C C . ARG A 1 715 ? -4.664 62.691 5.954 1.00 23.91 715 ARG A C 1
ATOM 5565 O O . ARG A 1 715 ? -5.063 62.366 4.842 1.00 23.91 715 ARG A O 1
ATOM 5572 N N . LYS A 1 716 ? -5.072 62.108 7.089 1.00 30.08 716 LYS A N 1
ATOM 5573 C CA . LYS A 1 716 ? -6.125 61.079 7.223 1.00 30.08 716 LYS A CA 1
ATOM 5574 C C . LYS A 1 716 ? -7.532 61.673 7.052 1.00 30.08 716 LYS A C 1
ATOM 5576 O O . LYS A 1 716 ? -7.796 62.702 7.665 1.00 30.08 716 LYS A O 1
ATOM 5581 N N . ILE A 1 717 ? -8.436 60.946 6.384 1.00 23.48 717 ILE A N 1
ATOM 5582 C CA . ILE A 1 717 ? -9.912 60.949 6.553 1.00 23.48 717 ILE A CA 1
ATOM 5583 C C . ILE A 1 717 ? -10.356 59.513 6.167 1.00 23.48 717 ILE A C 1
ATOM 5585 O O . ILE A 1 717 ? -10.020 59.076 5.074 1.00 23.48 717 ILE A O 1
ATOM 5589 N N . MET A 1 718 ? -10.777 58.607 7.058 1.00 22.05 718 MET A N 1
ATOM 5590 C CA . MET A 1 718 ? -12.021 58.487 7.850 1.00 22.05 718 MET A CA 1
ATOM 5591 C C . MET A 1 718 ? -13.279 58.121 7.019 1.00 22.05 718 MET A C 1
ATOM 5593 O O . MET A 1 718 ? -13.739 58.896 6.191 1.00 22.05 718 MET A O 1
ATOM 5597 N N . LEU A 1 719 ? -13.816 56.914 7.255 1.00 30.52 719 LEU A N 1
ATOM 5598 C CA . LEU A 1 719 ? -14.980 56.301 6.580 1.00 30.52 719 LEU A CA 1
ATOM 5599 C C . LEU A 1 719 ? -16.328 56.757 7.172 1.00 30.52 719 LEU A C 1
ATOM 5601 O O . LEU A 1 719 ? -16.404 56.987 8.379 1.00 30.52 719 LEU A O 1
ATOM 5605 N N . PRO A 1 720 ? -17.405 56.769 6.360 1.00 25.14 720 PRO A N 1
ATOM 5606 C CA . PRO A 1 720 ? -18.695 56.185 6.782 1.00 25.14 720 PRO A CA 1
ATOM 5607 C C . PRO A 1 720 ? -19.364 55.374 5.605 1.00 25.14 720 PRO A C 1
ATOM 5609 O O . PRO A 1 720 ? -18.635 54.984 4.694 1.00 25.14 720 PRO A O 1
ATOM 5612 N N . PRO A 1 721 ? -20.645 54.916 5.624 1.00 30.36 721 PRO A N 1
ATOM 5613 C CA . PRO A 1 721 ? -20.892 53.472 5.770 1.00 30.36 721 PRO A CA 1
ATOM 5614 C C . PRO A 1 721 ? -21.826 52.784 4.731 1.00 30.36 721 PRO A C 1
ATOM 5616 O O . PRO A 1 721 ? -22.666 53.408 4.099 1.00 30.36 721 PRO A O 1
ATOM 5619 N N . ARG A 1 722 ? -21.698 51.444 4.658 1.00 28.95 722 ARG A N 1
ATOM 5620 C CA . ARG A 1 722 ? -22.652 50.376 4.230 1.00 28.95 722 ARG A CA 1
ATOM 5621 C C . ARG A 1 722 ? -23.805 50.688 3.245 1.00 28.95 722 ARG A C 1
ATOM 5623 O O . ARG A 1 722 ? -24.729 51.406 3.592 1.00 28.95 722 ARG A O 1
ATOM 5630 N N . ILE A 1 723 ? -23.906 49.856 2.195 1.00 24.45 723 ILE A N 1
ATOM 5631 C CA . ILE A 1 723 ? -25.059 48.966 1.879 1.00 24.45 723 ILE A CA 1
ATOM 5632 C C . ILE A 1 723 ? -24.557 47.849 0.940 1.00 24.45 723 ILE A C 1
ATOM 5634 O O . ILE A 1 723 ? -23.899 48.134 -0.055 1.00 24.45 723 ILE A O 1
ATOM 5638 N N . LEU A 1 724 ? -24.883 46.581 1.222 1.00 26.45 724 LEU A N 1
ATOM 5639 C CA . LEU A 1 724 ? -24.665 45.452 0.303 1.00 26.45 724 LEU A CA 1
ATOM 5640 C C . LEU A 1 724 ? -25.797 44.426 0.471 1.00 26.45 724 LEU A C 1
ATOM 5642 O O . LEU A 1 724 ? -26.026 43.925 1.571 1.00 26.45 724 LEU A O 1
ATOM 5646 N N . LYS A 1 725 ? -26.531 44.139 -0.612 1.00 25.70 725 LYS A N 1
ATOM 5647 C CA . LYS A 1 725 ? -27.606 43.130 -0.642 1.00 25.70 725 LYS A CA 1
ATOM 5648 C C . LYS A 1 725 ? -27.013 41.729 -0.850 1.00 25.70 725 LYS A C 1
ATOM 5650 O O . LYS A 1 725 ? -26.182 41.548 -1.735 1.00 25.70 725 LYS A O 1
ATOM 5655 N N . ARG A 1 726 ? -27.479 40.737 -0.080 1.00 25.59 726 ARG A N 1
ATOM 5656 C CA . ARG A 1 726 ? -27.209 39.303 -0.316 1.00 25.59 726 ARG A CA 1
ATOM 5657 C C . ARG A 1 726 ? -28.129 38.746 -1.414 1.00 25.59 726 ARG A C 1
ATOM 5659 O O . ARG A 1 726 ? -29.291 39.140 -1.484 1.00 25.59 726 ARG A O 1
ATOM 5666 N N . TYR A 1 727 ? -27.633 37.784 -2.195 1.00 25.98 727 TYR A N 1
ATOM 5667 C CA . TYR A 1 727 ? -28.429 36.917 -3.078 1.00 25.98 727 TYR A CA 1
ATOM 5668 C C . TYR A 1 727 ? -28.351 35.458 -2.574 1.00 25.98 727 TYR A C 1
ATOM 5670 O O . TYR A 1 727 ? -27.242 34.985 -2.328 1.00 25.98 727 TYR A O 1
ATOM 5678 N N . PRO A 1 728 ? -29.473 34.722 -2.426 1.00 30.45 728 PRO A N 1
ATOM 5679 C CA . PRO A 1 728 ? -29.515 33.483 -1.634 1.00 30.45 728 PRO A CA 1
ATOM 5680 C C . PRO A 1 728 ? -29.314 32.172 -2.430 1.00 30.45 728 PRO A C 1
ATOM 5682 O O . PRO A 1 728 ? -29.768 31.118 -1.996 1.00 30.45 728 PRO A O 1
ATOM 5685 N N . PHE A 1 729 ? -28.670 32.200 -3.605 1.00 27.62 729 PHE A N 1
ATOM 5686 C CA . PHE A 1 729 ? -28.527 30.998 -4.452 1.00 27.62 729 PHE A CA 1
ATOM 5687 C C . PHE A 1 729 ? -27.256 30.167 -4.171 1.00 27.62 729 PHE A C 1
ATOM 5689 O O . PHE A 1 729 ? -27.197 28.994 -4.523 1.00 27.62 729 PHE A O 1
ATOM 5696 N N . VAL A 1 730 ? -26.244 30.743 -3.511 1.00 29.81 730 VAL A N 1
ATOM 5697 C CA . VAL A 1 730 ? -24.933 30.089 -3.300 1.00 29.81 730 VAL A CA 1
ATOM 5698 C C . VAL A 1 730 ? -24.898 29.211 -2.034 1.00 29.81 730 VAL A C 1
ATOM 5700 O O . VAL A 1 730 ? -24.170 28.222 -1.988 1.00 29.81 730 VAL A O 1
ATOM 5703 N N . GLU A 1 731 ? -25.723 29.507 -1.024 1.00 29.33 731 GLU A N 1
ATOM 5704 C CA . GLU A 1 731 ? -25.678 28.830 0.288 1.00 29.33 731 GLU A CA 1
ATOM 5705 C C . GLU A 1 731 ? -26.127 27.356 0.263 1.00 29.33 731 GLU A C 1
ATOM 5707 O O . GLU A 1 731 ? -25.637 26.567 1.069 1.00 29.33 731 GLU A O 1
ATOM 5712 N N . ARG A 1 732 ? -26.990 26.934 -0.677 1.00 29.84 732 ARG A N 1
ATOM 5713 C CA . ARG A 1 732 ? -27.436 25.524 -0.754 1.00 29.84 732 ARG A CA 1
ATOM 5714 C C . ARG A 1 732 ? -26.393 24.574 -1.343 1.00 29.84 732 ARG A C 1
ATOM 5716 O O . ARG A 1 732 ? -26.313 23.433 -0.905 1.00 29.84 732 ARG A O 1
ATOM 5723 N N . HIS A 1 733 ? -25.584 25.026 -2.301 1.00 30.86 733 HIS A N 1
ATOM 5724 C CA . HIS A 1 733 ? -24.608 24.153 -2.964 1.00 30.86 733 HIS A CA 1
ATOM 5725 C C . HIS A 1 733 ? -23.397 23.859 -2.058 1.00 30.86 733 HIS A C 1
ATOM 5727 O O . HIS A 1 733 ? -22.933 22.723 -1.972 1.00 30.86 733 HIS A O 1
ATOM 5733 N N . VAL A 1 734 ? -22.948 24.860 -1.289 1.00 35.16 734 VAL A N 1
ATOM 5734 C CA . VAL A 1 734 ? -21.844 24.710 -0.322 1.00 35.16 734 VAL A CA 1
ATOM 5735 C C . VAL A 1 734 ? -22.227 23.777 0.839 1.00 35.16 734 VAL A C 1
ATOM 5737 O O . VAL A 1 734 ? -21.396 22.989 1.288 1.00 35.16 734 VAL A O 1
ATOM 5740 N N . GLN A 1 735 ? -23.494 23.788 1.275 1.00 35.41 735 GLN A N 1
ATOM 5741 C CA . GLN A 1 735 ? -23.989 22.900 2.337 1.00 35.41 735 GLN A CA 1
ATOM 5742 C C . GLN A 1 735 ? -24.113 21.420 1.930 1.00 35.41 735 GLN A C 1
ATOM 5744 O O . GLN A 1 735 ? -24.170 20.572 2.817 1.00 35.41 735 GLN A O 1
ATOM 5749 N N . GLN A 1 736 ? -24.122 21.087 0.631 1.00 32.97 736 GLN A N 1
ATOM 5750 C CA . GLN A 1 736 ? -24.171 19.693 0.159 1.00 32.97 736 GLN A CA 1
ATOM 5751 C C . GLN A 1 736 ? -22.803 19.117 -0.245 1.00 32.97 736 GLN A C 1
ATOM 5753 O O . GLN A 1 736 ? -22.630 17.904 -0.158 1.00 32.97 736 GLN A O 1
ATOM 5758 N N . HIS A 1 737 ? -21.821 19.951 -0.624 1.00 34.38 737 HIS A N 1
ATOM 5759 C CA . HIS A 1 737 ? -20.518 19.473 -1.129 1.00 34.38 737 HIS A CA 1
ATOM 5760 C C . HIS A 1 737 ? -19.270 19.930 -0.346 1.00 34.38 737 HIS A C 1
ATOM 5762 O O . HIS A 1 737 ? -18.169 19.488 -0.657 1.00 34.38 737 HIS A O 1
ATOM 5768 N N . GLY A 1 738 ? -19.413 20.726 0.722 1.00 30.84 738 GLY A N 1
ATOM 5769 C CA . GLY A 1 738 ? -18.485 20.682 1.864 1.00 30.84 738 GLY A CA 1
ATOM 5770 C C . GLY A 1 738 ? -17.008 21.043 1.626 1.00 30.84 738 GLY A C 1
ATOM 5771 O O . GLY A 1 738 ? -16.150 20.503 2.324 1.00 30.84 738 GLY A O 1
ATOM 5772 N N . ILE A 1 739 ? -16.698 21.954 0.699 1.00 29.92 739 ILE A N 1
ATOM 5773 C CA . ILE A 1 739 ? -15.347 22.527 0.558 1.00 29.92 739 ILE A CA 1
ATOM 5774 C C . ILE A 1 739 ? -15.159 23.615 1.626 1.00 29.92 739 ILE A C 1
ATOM 5776 O O . ILE A 1 739 ? -15.883 24.611 1.633 1.00 29.92 739 ILE A O 1
ATOM 5780 N N . ALA A 1 740 ? -14.198 23.426 2.533 1.00 27.81 740 ALA A N 1
ATOM 5781 C CA . ALA A 1 740 ? -13.930 24.357 3.627 1.00 27.81 740 ALA A CA 1
ATOM 5782 C C . ALA A 1 740 ? -12.952 25.473 3.219 1.00 27.81 740 ALA A C 1
ATOM 5784 O O . ALA A 1 740 ? -11.885 25.204 2.667 1.00 27.81 740 ALA A O 1
ATOM 5785 N N . LEU A 1 741 ? -13.291 26.717 3.566 1.00 25.11 741 LEU A N 1
ATOM 5786 C CA . LEU A 1 741 ? -12.371 27.856 3.581 1.00 25.11 741 LEU A CA 1
ATOM 5787 C C . LEU A 1 741 ? -12.051 28.185 5.057 1.00 25.11 741 LEU A C 1
ATOM 5789 O O . LEU A 1 741 ? -12.999 28.271 5.840 1.00 25.11 741 LEU A O 1
ATOM 5793 N N . PRO A 1 742 ? -10.782 28.356 5.477 1.00 28.17 742 PRO A N 1
ATOM 5794 C CA . PRO A 1 742 ? -10.476 28.693 6.869 1.00 28.17 742 PRO A CA 1
ATOM 5795 C C . PRO A 1 742 ? -10.693 30.186 7.157 1.00 28.17 742 PRO A C 1
ATOM 5797 O O . PRO A 1 742 ? -9.985 31.029 6.606 1.00 28.17 742 PRO A O 1
ATOM 5800 N N . ASP A 1 743 ? -11.616 30.508 8.066 1.00 25.92 743 ASP A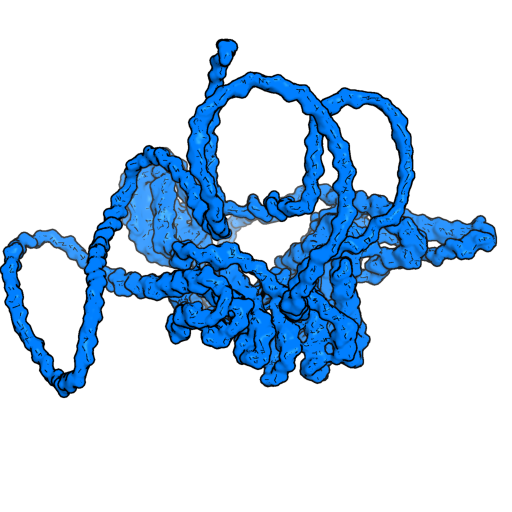 N 1
ATOM 5801 C CA . ASP A 1 743 ? -11.721 31.846 8.662 1.00 25.92 743 ASP A CA 1
ATOM 5802 C C . ASP A 1 743 ? -10.738 31.979 9.839 1.00 25.92 743 ASP A C 1
ATOM 5804 O O . ASP A 1 743 ? -10.909 31.372 10.899 1.00 25.92 743 ASP A O 1
ATOM 5808 N N . LEU A 1 744 ? -9.714 32.820 9.670 1.00 26.89 744 LEU A N 1
ATOM 5809 C CA . LEU A 1 744 ? -8.949 33.379 10.786 1.00 26.89 744 LEU A CA 1
ATOM 5810 C C . LEU A 1 744 ? -9.790 34.472 11.460 1.00 26.89 744 LEU A C 1
ATOM 5812 O O . LEU A 1 744 ? -10.133 35.434 10.779 1.00 26.89 744 LEU A O 1
ATOM 5816 N N . LEU A 1 745 ? -10.038 34.371 12.776 1.00 25.27 745 LEU A N 1
ATOM 5817 C CA . LEU A 1 745 ? -10.047 35.489 13.750 1.00 25.27 745 LEU A CA 1
ATOM 5818 C C . LEU A 1 745 ? -10.584 35.050 15.130 1.00 25.27 745 LEU A C 1
ATOM 5820 O O . LEU A 1 745 ? -11.781 35.136 15.394 1.00 25.27 745 LEU A O 1
ATOM 5824 N N . ALA A 1 746 ? -9.692 34.680 16.057 1.00 23.70 746 ALA A N 1
ATOM 5825 C CA . ALA A 1 746 ? -9.976 34.727 17.497 1.00 23.70 746 ALA A CA 1
ATOM 5826 C C . ALA A 1 746 ? -8.686 34.742 18.343 1.00 23.70 746 ALA A C 1
ATOM 5828 O O . ALA A 1 746 ? -7.896 33.809 18.277 1.00 23.70 746 ALA A O 1
ATOM 5829 N N . GLY A 1 747 ? -8.532 35.754 19.207 1.00 23.75 747 GLY A N 1
ATOM 5830 C CA . GLY A 1 747 ? -7.761 35.619 20.454 1.00 23.75 747 GLY A CA 1
ATOM 5831 C C . GLY A 1 747 ? -6.276 36.009 20.460 1.00 23.75 747 GLY A C 1
ATOM 5832 O O . GLY A 1 747 ? -5.417 35.151 20.610 1.00 23.75 747 GLY A O 1
ATOM 5833 N N . LEU A 1 748 ? -5.976 37.313 20.500 1.00 24.33 748 LEU A N 1
ATOM 5834 C CA . LEU A 1 748 ? -4.774 37.824 21.180 1.00 24.33 748 LEU A CA 1
ATOM 5835 C C . LEU A 1 748 ? -5.169 38.945 22.144 1.00 24.33 748 LEU A C 1
ATOM 5837 O O . LEU A 1 748 ? -5.798 39.920 21.733 1.00 24.33 748 LEU A O 1
ATOM 5841 N N . ASN A 1 749 ? -4.815 38.814 23.427 1.00 24.11 749 ASN A N 1
ATOM 5842 C CA . ASN A 1 749 ? -4.972 39.896 24.400 1.00 24.11 749 ASN A CA 1
ATOM 5843 C C . ASN A 1 749 ? -4.074 39.699 25.643 1.00 24.11 749 ASN A C 1
ATOM 5845 O O . ASN A 1 749 ? -4.306 38.756 26.394 1.00 24.11 749 ASN A O 1
ATOM 5849 N N . LYS A 1 750 ? -3.166 40.668 25.898 1.00 25.66 750 LYS A N 1
ATOM 5850 C CA . LYS A 1 750 ? -2.338 40.874 27.127 1.00 25.66 750 LYS A CA 1
ATOM 5851 C C . LYS A 1 750 ? -1.238 39.806 27.373 1.00 25.66 750 LYS A C 1
ATOM 5853 O O . LYS A 1 750 ? -1.471 38.641 27.101 1.00 25.66 750 LYS A O 1
ATOM 5858 N N . SER A 1 751 ? -0.037 40.072 27.916 1.00 24.70 751 SER A N 1
ATOM 5859 C CA . SER A 1 751 ? 0.769 41.277 28.289 1.00 24.70 751 SER A CA 1
ATOM 5860 C C . SER A 1 751 ? 2.168 40.786 28.768 1.00 24.70 751 SER A C 1
ATOM 5862 O O . SER A 1 751 ? 2.259 39.613 29.109 1.00 24.70 751 SER A O 1
ATOM 5864 N N . GLY A 1 752 ? 3.276 41.538 28.907 1.00 21.92 752 GLY A N 1
ATOM 5865 C CA . GLY A 1 752 ? 3.614 42.974 28.787 1.00 21.92 752 GLY A CA 1
ATOM 5866 C C . GLY A 1 752 ? 5.006 43.263 29.431 1.00 21.92 752 GLY A C 1
ATOM 5867 O O . GLY A 1 752 ? 5.640 42.317 29.881 1.00 21.92 752 GLY A O 1
ATOM 5868 N N . PHE A 1 753 ? 5.430 44.541 29.549 1.00 22.98 753 PHE A N 1
ATOM 5869 C CA . PHE A 1 753 ? 6.688 45.046 30.194 1.00 22.98 753 PHE A CA 1
ATOM 5870 C C . PHE A 1 753 ? 8.026 44.741 29.452 1.00 22.98 753 PHE A C 1
ATOM 5872 O O . PHE A 1 753 ? 8.288 43.605 29.094 1.00 22.98 753 PHE A O 1
ATOM 5879 N N . HIS A 1 754 ? 8.780 45.750 28.959 1.00 22.27 754 HIS A N 1
ATOM 5880 C CA . HIS A 1 754 ? 9.817 46.617 29.607 1.00 22.27 754 HIS A CA 1
ATOM 5881 C C . HIS A 1 754 ? 11.182 45.901 29.829 1.00 22.27 754 HIS A C 1
ATOM 5883 O O . HIS A 1 754 ? 11.189 44.811 30.378 1.00 22.27 754 HIS A O 1
ATOM 5889 N N . PHE A 1 755 ? 12.366 46.434 29.454 1.00 23.22 755 PHE A N 1
ATOM 5890 C CA . PHE A 1 755 ? 12.927 47.757 29.823 1.00 23.22 755 PHE A CA 1
ATOM 5891 C C . PHE A 1 755 ? 14.163 48.234 28.986 1.00 23.22 755 PHE A C 1
ATOM 5893 O O . PHE A 1 755 ? 14.996 47.421 28.614 1.00 23.22 755 PHE A O 1
ATOM 5900 N N . ARG A 1 756 ? 14.333 49.574 28.909 1.00 22.92 756 ARG A N 1
ATOM 5901 C CA . ARG A 1 756 ? 15.571 50.426 28.874 1.00 22.92 756 ARG A CA 1
ATOM 5902 C C . ARG A 1 756 ? 16.582 50.467 27.693 1.00 22.92 756 ARG A C 1
ATOM 5904 O O . ARG A 1 756 ? 16.905 49.485 27.049 1.00 22.92 756 ARG A O 1
ATOM 5911 N N . HIS A 1 757 ? 17.098 51.693 27.501 1.00 25.47 757 HIS A N 1
ATOM 5912 C CA . HIS A 1 757 ? 18.107 52.179 26.538 1.00 25.47 757 HIS A CA 1
ATOM 5913 C C . HIS A 1 757 ? 19.559 52.084 27.053 1.00 25.47 757 HIS A C 1
ATOM 5915 O O . HIS A 1 757 ? 19.766 52.188 28.263 1.00 25.47 757 HIS A O 1
ATOM 5921 N N . GLY A 1 758 ? 20.530 52.125 26.123 1.00 24.62 758 GLY A N 1
ATOM 5922 C CA . GLY A 1 758 ? 21.819 52.811 26.330 1.00 24.62 758 GLY A CA 1
ATOM 5923 C C . GLY A 1 758 ? 22.989 52.330 25.455 1.00 24.62 758 GLY A C 1
ATOM 5924 O O . GLY A 1 758 ? 23.623 51.368 25.854 1.00 24.62 758 GLY A O 1
ATOM 5925 N N . ASP A 1 759 ? 23.257 53.041 24.344 1.00 24.73 759 ASP A N 1
ATOM 5926 C CA . ASP A 1 759 ? 24.571 53.355 23.712 1.00 24.73 759 ASP A CA 1
ATOM 5927 C C . ASP A 1 759 ? 25.626 52.242 23.451 1.00 24.73 759 ASP A C 1
ATOM 5929 O O . ASP A 1 759 ? 25.834 51.346 24.251 1.00 24.73 759 ASP A O 1
ATOM 5933 N N . THR A 1 760 ? 26.435 52.220 22.380 1.00 26.67 760 THR A N 1
ATOM 5934 C CA . THR A 1 760 ? 26.627 53.040 21.157 1.00 26.67 760 THR A CA 1
ATOM 5935 C C . THR A 1 760 ? 27.435 52.185 20.163 1.00 26.67 760 THR A C 1
ATOM 5937 O O . THR A 1 760 ? 28.254 51.381 20.602 1.00 26.67 760 THR A O 1
ATOM 5940 N N . GLY A 1 761 ? 27.296 52.384 18.847 1.00 24.77 761 GLY A N 1
ATOM 5941 C CA . GLY A 1 761 ? 28.175 51.738 17.856 1.00 24.77 761 GLY A CA 1
ATOM 5942 C C . GLY A 1 761 ? 27.532 51.609 16.477 1.00 24.77 761 GLY A C 1
ATOM 5943 O O . GLY A 1 761 ? 26.551 50.896 16.311 1.00 24.77 761 GLY A O 1
ATOM 5944 N N . SER A 1 762 ? 28.058 52.336 15.495 1.00 24.28 762 SER A N 1
ATOM 5945 C CA . SER A 1 762 ? 27.524 52.420 14.132 1.00 24.28 762 SER A CA 1
ATOM 5946 C C . SER A 1 762 ? 28.184 51.428 13.175 1.00 24.28 762 SER A C 1
ATOM 5948 O O . SER A 1 762 ? 29.403 51.482 13.060 1.00 24.28 762 SER A O 1
ATOM 5950 N N . GLU A 1 763 ? 27.402 50.691 12.376 1.00 25.34 763 GLU A N 1
ATOM 5951 C CA . GLU A 1 763 ? 27.750 50.435 10.967 1.00 25.34 763 GLU A CA 1
ATOM 5952 C C . GLU A 1 763 ? 26.553 49.979 10.100 1.00 25.34 763 GLU A C 1
ATOM 5954 O O . GLU A 1 763 ? 25.766 49.128 10.491 1.00 25.34 763 GLU A O 1
ATOM 5959 N N . LEU A 1 764 ? 26.452 50.613 8.924 1.00 24.64 764 LEU A N 1
ATOM 5960 C CA . LEU A 1 764 ? 25.817 50.213 7.653 1.00 24.64 764 LEU A CA 1
ATOM 5961 C C . LEU A 1 764 ? 24.415 49.545 7.621 1.00 24.64 764 LEU A C 1
ATOM 5963 O O . LEU A 1 764 ? 24.221 48.362 7.871 1.00 24.64 764 LEU A O 1
ATOM 5967 N N . ASP A 1 765 ? 23.457 50.336 7.121 1.00 21.86 765 ASP A N 1
ATOM 5968 C CA . ASP A 1 765 ? 22.059 50.005 6.795 1.00 21.86 765 ASP A CA 1
ATOM 5969 C C . ASP A 1 765 ? 21.969 49.059 5.566 1.00 21.86 765 ASP A C 1
ATOM 5971 O O . ASP A 1 765 ? 22.168 49.489 4.426 1.00 21.86 765 ASP A O 1
ATOM 5975 N N . VAL A 1 766 ? 21.631 47.781 5.778 1.00 24.81 766 VAL A N 1
ATOM 5976 C CA . VAL A 1 766 ? 21.059 46.896 4.743 1.00 24.81 766 VAL A CA 1
ATOM 5977 C C . VAL A 1 766 ? 19.697 46.435 5.238 1.00 24.81 766 VAL A C 1
ATOM 5979 O O . VAL A 1 766 ? 19.591 45.683 6.203 1.00 24.81 766 VAL A O 1
ATOM 5982 N N . ARG A 1 767 ? 18.636 46.906 4.581 1.00 23.58 767 ARG A N 1
ATOM 5983 C CA . ARG A 1 767 ? 17.263 46.607 4.994 1.00 23.58 767 ARG A CA 1
ATOM 5984 C C . ARG A 1 767 ? 16.837 45.223 4.536 1.00 23.58 767 ARG A C 1
ATOM 5986 O O . ARG A 1 767 ? 16.617 45.009 3.344 1.00 23.58 767 ARG A O 1
ATOM 5993 N N . GLU A 1 768 ? 16.628 44.338 5.503 1.00 23.28 768 GLU A N 1
ATOM 5994 C CA . GLU A 1 768 ? 15.731 43.199 5.339 1.00 23.28 768 GLU A CA 1
ATOM 5995 C C . GLU A 1 768 ? 14.335 43.675 4.918 1.00 23.28 768 GLU A C 1
ATOM 5997 O O . GLU A 1 768 ? 13.810 44.681 5.406 1.00 23.28 768 GLU A O 1
ATOM 6002 N N . ILE A 1 769 ? 13.733 42.929 3.995 1.00 24.05 769 ILE A N 1
ATOM 6003 C CA . ILE A 1 769 ? 12.314 43.028 3.672 1.00 24.05 769 ILE A CA 1
ATOM 6004 C C . ILE A 1 769 ? 11.658 41.804 4.299 1.00 24.05 769 ILE A C 1
ATOM 6006 O O . ILE A 1 769 ? 11.837 40.690 3.810 1.00 24.05 769 ILE A O 1
ATOM 6010 N N . GLU A 1 770 ? 10.890 42.020 5.366 1.00 23.42 770 GLU A N 1
ATOM 6011 C CA . GLU A 1 770 ? 9.997 41.002 5.914 1.00 23.42 770 GLU A CA 1
ATOM 6012 C C . GLU A 1 770 ? 8.984 40.592 4.834 1.00 23.42 770 GLU A C 1
ATOM 6014 O O . GLU A 1 770 ? 8.143 41.387 4.405 1.00 23.42 770 GLU A O 1
ATOM 6019 N N . ALA A 1 771 ? 9.071 39.345 4.375 1.00 25.80 771 ALA A N 1
ATOM 6020 C CA . ALA A 1 771 ? 8.081 38.741 3.498 1.00 25.80 771 ALA A CA 1
ATOM 6021 C C . ALA A 1 771 ? 7.123 37.889 4.341 1.00 25.80 771 ALA A C 1
ATOM 6023 O O . ALA A 1 771 ? 7.487 36.804 4.795 1.00 25.80 771 ALA A O 1
ATOM 6024 N N . GLU A 1 772 ? 5.891 38.366 4.544 1.00 25.89 772 GLU A N 1
ATOM 6025 C CA . GLU A 1 772 ? 4.834 37.550 5.151 1.00 25.89 772 GLU A CA 1
ATOM 6026 C C . GLU A 1 772 ? 4.627 36.264 4.336 1.00 25.89 772 GLU A C 1
ATOM 6028 O O . GLU A 1 772 ? 4.430 36.289 3.117 1.00 25.89 772 GLU A O 1
ATOM 6033 N N . GLY A 1 773 ? 4.696 35.122 5.019 1.00 29.91 773 GLY A N 1
ATOM 6034 C CA . GLY A 1 773 ? 4.806 33.824 4.368 1.00 29.91 773 GLY A CA 1
ATOM 6035 C C . GLY A 1 773 ? 3.567 33.410 3.572 1.00 29.91 773 GLY A C 1
ATOM 6036 O O . GLY A 1 773 ? 2.450 33.400 4.092 1.00 29.91 773 GLY A O 1
ATOM 6037 N N . ARG A 1 774 ? 3.797 32.952 2.334 1.00 24.52 774 ARG A N 1
ATOM 6038 C CA . ARG A 1 774 ? 2.982 31.945 1.629 1.00 24.52 774 ARG A CA 1
ATOM 6039 C C . ARG A 1 774 ? 3.793 31.291 0.503 1.00 24.52 774 ARG A C 1
ATOM 6041 O O . ARG A 1 774 ? 3.884 31.834 -0.591 1.00 24.52 774 ARG A O 1
ATOM 6048 N N . GLY A 1 775 ? 4.290 30.084 0.774 1.00 31.03 775 GLY A N 1
ATOM 6049 C CA . GLY A 1 775 ? 4.588 29.067 -0.238 1.00 31.03 775 GLY A CA 1
ATOM 6050 C C . GLY A 1 775 ? 5.887 29.202 -1.036 1.00 31.03 775 GLY A C 1
ATOM 6051 O O . GLY A 1 775 ? 5.830 29.553 -2.210 1.00 31.03 775 GLY A O 1
ATOM 6052 N N . VAL A 1 776 ? 7.004 28.750 -0.452 1.00 25.17 776 VAL A N 1
ATOM 6053 C CA . VAL A 1 776 ? 8.027 27.953 -1.160 1.00 25.17 776 VAL A CA 1
ATOM 6054 C C . VAL A 1 776 ? 8.591 26.910 -0.187 1.00 25.17 776 VAL A C 1
ATOM 6056 O O . VAL A 1 776 ? 9.472 27.225 0.597 1.00 25.17 776 VAL A O 1
ATOM 6059 N N . GLU A 1 777 ? 8.102 25.673 -0.268 1.00 25.27 777 GLU A N 1
ATOM 6060 C CA . GLU A 1 777 ? 8.844 24.467 0.139 1.00 25.27 777 GLU A CA 1
ATOM 6061 C C . GLU A 1 777 ? 8.600 23.398 -0.931 1.00 25.27 777 GLU A C 1
ATOM 6063 O O . GLU A 1 777 ? 7.711 22.554 -0.842 1.00 25.27 777 GLU A O 1
ATOM 6068 N N . VAL A 1 778 ? 9.359 23.521 -2.018 1.00 28.66 778 VAL A N 1
ATOM 6069 C CA . VAL A 1 778 ? 9.603 22.471 -3.011 1.00 28.66 778 VAL A CA 1
ATOM 6070 C C . VAL A 1 778 ? 11.060 22.646 -3.431 1.00 28.66 778 VAL A C 1
ATOM 6072 O O . VAL A 1 778 ? 11.428 23.764 -3.790 1.00 28.66 778 VAL A O 1
ATOM 6075 N N . LEU A 1 779 ? 11.821 21.543 -3.434 1.00 26.62 779 LEU A N 1
ATOM 6076 C CA . LEU A 1 779 ? 13.264 21.395 -3.721 1.00 26.62 779 LEU A CA 1
ATOM 6077 C C . LEU A 1 779 ? 14.192 21.275 -2.499 1.00 26.62 779 LEU A C 1
ATOM 6079 O O . LEU A 1 779 ? 15.096 22.080 -2.323 1.00 26.62 779 LEU A O 1
ATOM 6083 N N . GLU A 1 780 ? 14.059 20.173 -1.761 1.00 26.27 780 GLU A N 1
ATOM 6084 C CA . GLU A 1 780 ? 15.202 19.289 -1.482 1.00 26.27 780 GLU A CA 1
ATOM 6085 C C . GLU A 1 780 ? 14.681 17.865 -1.218 1.00 26.27 780 GLU A C 1
ATOM 6087 O O . GLU A 1 780 ? 13.629 17.704 -0.603 1.00 26.27 780 GLU A O 1
ATOM 6092 N N . GLY A 1 781 ? 15.365 16.844 -1.749 1.00 28.05 781 GLY A N 1
ATOM 6093 C CA . GLY A 1 781 ? 14.904 15.445 -1.700 1.00 28.05 781 GLY A CA 1
ATOM 6094 C C . GLY A 1 781 ? 14.335 14.891 -3.013 1.00 28.05 781 GLY A C 1
ATOM 6095 O O . GLY A 1 781 ? 13.193 14.459 -3.035 1.00 28.05 781 GLY A O 1
ATOM 6096 N N . ASP A 1 782 ? 15.129 14.923 -4.091 1.00 24.73 782 ASP A N 1
ATOM 6097 C CA . ASP A 1 782 ? 15.088 13.947 -5.203 1.00 24.73 782 ASP A CA 1
ATOM 6098 C C . ASP A 1 782 ? 16.296 14.192 -6.129 1.00 24.73 782 ASP A C 1
ATOM 6100 O O . ASP A 1 782 ? 16.215 14.862 -7.161 1.00 24.73 782 ASP A O 1
ATOM 6104 N N . LEU A 1 783 ? 17.476 13.718 -5.710 1.00 27.22 783 LEU A N 1
ATOM 6105 C CA . LEU A 1 783 ? 18.696 13.786 -6.527 1.00 27.22 783 LEU A CA 1
ATOM 6106 C C . LEU A 1 783 ? 19.679 12.632 -6.251 1.00 27.22 783 LEU A C 1
ATOM 6108 O O . LEU A 1 783 ? 20.896 12.814 -6.271 1.00 27.22 783 LEU A O 1
ATOM 6112 N N . VAL A 1 784 ? 19.138 11.429 -6.034 1.00 29.23 784 VAL A N 1
ATOM 6113 C CA . VAL A 1 784 ? 19.884 10.162 -6.110 1.00 29.23 784 VAL A CA 1
ATOM 6114 C C . VAL A 1 784 ? 19.038 9.120 -6.848 1.00 29.23 784 VAL A C 1
ATOM 6116 O O . VAL A 1 784 ? 18.479 8.221 -6.241 1.00 29.23 784 VAL A O 1
ATOM 6119 N N . ASP A 1 785 ? 18.892 9.287 -8.162 1.00 25.70 785 ASP A N 1
ATOM 6120 C CA . ASP A 1 785 ? 19.337 8.268 -9.121 1.00 25.70 785 ASP A CA 1
ATOM 6121 C C . ASP A 1 785 ? 19.291 8.813 -10.558 1.00 25.70 785 ASP A C 1
ATOM 6123 O O . ASP A 1 785 ? 18.562 9.749 -10.892 1.00 25.70 785 ASP A O 1
ATOM 6127 N N . GLY A 1 786 ? 20.224 8.347 -11.387 1.00 26.33 786 GLY A N 1
ATOM 6128 C CA . GLY A 1 786 ? 20.695 9.132 -12.528 1.00 26.33 786 GLY A CA 1
ATOM 6129 C C . GLY A 1 786 ? 19.936 8.916 -13.835 1.00 26.33 786 GLY A C 1
ATOM 6130 O O . GLY A 1 786 ? 19.883 7.799 -14.323 1.00 26.33 786 GLY A O 1
ATOM 6131 N N . PHE A 1 787 ? 19.512 10.010 -14.483 1.00 26.67 787 PHE A N 1
ATOM 6132 C CA . PHE A 1 787 ? 19.783 10.280 -15.910 1.00 26.67 787 PHE A CA 1
ATOM 6133 C C . PHE A 1 787 ? 19.405 11.735 -16.267 1.00 26.67 787 PHE A C 1
ATOM 6135 O O . PHE A 1 787 ? 18.285 12.029 -16.678 1.00 26.67 787 PHE A O 1
ATOM 6142 N N . ALA A 1 788 ? 20.363 12.662 -16.150 1.00 24.47 788 ALA A N 1
ATOM 6143 C CA . ALA A 1 788 ? 20.217 14.049 -16.605 1.00 24.47 788 ALA A CA 1
ATOM 6144 C C . ALA A 1 788 ? 21.322 14.400 -17.624 1.00 24.47 788 ALA A C 1
ATOM 6146 O O . ALA A 1 788 ? 22.499 14.131 -17.360 1.00 24.47 788 ALA A O 1
ATOM 6147 N N . PRO A 1 789 ? 20.997 14.990 -18.792 1.00 24.55 789 PRO A N 1
ATOM 6148 C CA . PRO A 1 789 ? 22.001 15.343 -19.788 1.00 24.55 789 PRO A CA 1
ATOM 6149 C C . PRO A 1 789 ? 22.832 16.547 -19.321 1.00 24.55 789 PRO A C 1
ATOM 6151 O O . PRO A 1 789 ? 22.300 17.631 -19.084 1.00 24.55 789 PRO A O 1
ATOM 6154 N N . ARG A 1 790 ? 24.156 16.373 -19.229 1.00 23.70 790 ARG A N 1
ATOM 6155 C CA . ARG A 1 790 ? 25.093 17.478 -18.974 1.00 23.70 790 ARG A CA 1
ATOM 6156 C C . ARG A 1 790 ? 25.039 18.496 -20.115 1.00 23.70 790 ARG A C 1
ATOM 6158 O O . ARG A 1 790 ? 25.337 18.155 -21.257 1.00 23.70 790 ARG A O 1
ATOM 6165 N N . ALA A 1 791 ? 24.750 19.751 -19.784 1.00 24.94 791 ALA A N 1
ATOM 6166 C CA . ALA A 1 791 ? 25.060 20.894 -20.633 1.00 24.94 791 ALA A CA 1
ATOM 6167 C C . ALA A 1 791 ? 26.384 21.511 -20.156 1.00 24.94 791 ALA A C 1
ATOM 6169 O O . ALA A 1 791 ? 26.439 22.113 -19.085 1.00 24.94 791 ALA A O 1
ATOM 6170 N N . GLU A 1 792 ? 27.458 21.343 -20.928 1.00 22.89 792 GLU A N 1
ATOM 6171 C CA . GLU A 1 792 ? 28.732 22.013 -20.651 1.00 22.89 792 GLU A CA 1
ATOM 6172 C C . GLU A 1 792 ? 28.644 23.497 -21.028 1.00 22.89 792 GLU A C 1
ATOM 6174 O O . GLU A 1 792 ? 28.356 23.851 -22.173 1.00 22.89 792 GLU A O 1
ATOM 6179 N N . VAL A 1 793 ? 28.915 24.379 -20.064 1.00 24.64 793 VAL A N 1
ATOM 6180 C CA . VAL A 1 793 ? 29.030 25.821 -20.307 1.00 24.64 793 VAL A CA 1
ATOM 6181 C C . VAL A 1 793 ? 30.483 26.146 -20.645 1.00 24.64 793 VAL A C 1
ATOM 6183 O O . VAL A 1 793 ? 31.309 26.374 -19.765 1.00 24.64 793 VAL A O 1
ATOM 6186 N N . LEU A 1 794 ? 30.793 26.191 -21.941 1.00 24.70 794 LEU A N 1
ATOM 6187 C CA . LEU A 1 794 ? 32.031 26.789 -22.441 1.00 24.70 794 LEU A CA 1
ATOM 6188 C C . LEU A 1 794 ? 31.893 28.318 -22.438 1.00 24.70 794 LEU A C 1
ATOM 6190 O O . LEU A 1 794 ? 31.268 28.897 -23.325 1.00 24.70 794 LEU A O 1
ATOM 6194 N N . GLY A 1 795 ? 32.488 28.966 -21.437 1.00 25.23 795 GLY A N 1
ATOM 6195 C CA . GLY A 1 795 ? 32.580 30.423 -21.322 1.00 25.23 795 GLY A CA 1
ATOM 6196 C C . GLY A 1 795 ? 33.981 30.830 -20.883 1.00 25.23 795 GLY A C 1
ATOM 6197 O O . GLY A 1 795 ? 34.286 30.807 -19.695 1.00 25.23 795 GLY A O 1
ATOM 6198 N N . GLY A 1 796 ? 34.845 31.155 -21.847 1.00 24.83 796 GLY A N 1
ATOM 6199 C CA . GLY A 1 796 ? 36.213 31.592 -21.574 1.00 24.83 796 GLY A CA 1
ATOM 6200 C C . GLY A 1 796 ? 36.262 32.956 -20.885 1.00 24.83 796 GLY A C 1
ATOM 6201 O O . GLY A 1 796 ? 35.471 33.846 -21.193 1.00 24.83 796 GLY A O 1
ATOM 6202 N N . VAL A 1 797 ? 37.218 33.115 -19.969 1.00 23.70 797 VAL A N 1
ATOM 6203 C CA . VAL A 1 797 ? 37.586 34.413 -19.394 1.00 23.70 797 VAL A CA 1
ATOM 6204 C C . VAL A 1 797 ? 38.304 35.225 -20.468 1.00 23.70 797 VAL A C 1
ATOM 6206 O O . VAL A 1 797 ? 39.312 34.760 -20.995 1.00 23.70 797 VAL A O 1
ATOM 6209 N N . ASP A 1 798 ? 37.819 36.432 -20.754 1.00 24.20 798 ASP A N 1
ATOM 6210 C CA . ASP A 1 798 ? 38.521 37.391 -21.609 1.00 24.20 798 ASP A CA 1
ATOM 6211 C C . ASP A 1 798 ? 38.909 38.630 -20.790 1.00 24.20 798 ASP A C 1
ATOM 6213 O O . ASP A 1 798 ? 38.101 39.175 -20.031 1.00 24.20 798 ASP A O 1
ATOM 6217 N N . VAL A 1 799 ? 40.177 39.029 -20.884 1.00 26.98 799 VAL A N 1
ATOM 6218 C CA . VAL A 1 799 ? 40.817 39.996 -19.978 1.00 26.98 799 VAL A CA 1
ATOM 6219 C C . VAL A 1 799 ? 41.140 41.267 -20.758 1.00 26.98 799 VAL A C 1
ATOM 6221 O O . VAL A 1 799 ? 42.203 41.389 -21.363 1.00 26.98 799 VAL A O 1
ATOM 6224 N N . GLY A 1 800 ? 40.215 42.229 -20.741 1.00 24.55 800 GLY A N 1
ATOM 6225 C CA . GLY A 1 800 ? 40.335 43.495 -21.471 1.00 24.55 800 GLY A CA 1
ATOM 6226 C C . GLY A 1 800 ? 40.428 44.711 -20.552 1.00 24.55 800 GLY A C 1
ATOM 6227 O O . GLY A 1 800 ? 39.411 45.204 -20.068 1.00 24.55 800 GLY A O 1
ATOM 6228 N N . ALA A 1 801 ? 41.638 45.231 -20.338 1.00 25.66 801 ALA A N 1
ATOM 6229 C CA . ALA A 1 801 ? 41.841 46.528 -19.689 1.00 25.66 801 ALA A CA 1
ATOM 6230 C C . ALA A 1 801 ? 41.515 47.687 -20.657 1.00 25.66 801 ALA A C 1
ATOM 6232 O O . ALA A 1 801 ? 41.893 47.641 -21.826 1.00 25.66 801 ALA A O 1
ATOM 6233 N N . GLY A 1 802 ? 40.856 48.747 -20.175 1.00 24.69 802 GLY A N 1
ATOM 6234 C CA . GLY A 1 802 ? 40.483 49.902 -21.005 1.00 24.69 802 GLY A CA 1
ATOM 6235 C C . GLY A 1 802 ? 39.919 51.064 -20.184 1.00 24.69 802 GLY A C 1
ATOM 6236 O O . GLY A 1 802 ? 38.739 51.087 -19.851 1.00 24.69 802 GLY A O 1
ATOM 6237 N N . VAL A 1 803 ? 40.781 52.015 -19.831 1.00 26.75 803 VAL A N 1
ATOM 6238 C CA . VAL A 1 803 ? 40.512 53.126 -18.902 1.00 26.75 803 VAL A CA 1
ATOM 6239 C C . VAL A 1 803 ? 40.152 54.421 -19.656 1.00 26.75 803 VAL A C 1
ATOM 6241 O O . VAL A 1 803 ? 40.836 54.768 -20.610 1.00 26.75 803 VAL A O 1
ATOM 6244 N N . VAL A 1 804 ? 39.156 55.164 -19.137 1.00 26.70 804 VAL A N 1
ATOM 6245 C CA . VAL A 1 804 ? 38.856 56.609 -19.359 1.00 26.70 804 VAL A CA 1
ATOM 6246 C C . VAL A 1 804 ? 38.354 57.068 -20.745 1.00 26.70 804 VAL A C 1
ATOM 6248 O O . VAL A 1 804 ? 39.081 57.035 -21.729 1.00 26.70 804 VAL A O 1
ATOM 6251 N N . ALA A 1 805 ? 37.158 57.683 -20.768 1.00 25.67 805 ALA A N 1
ATOM 6252 C CA . ALA A 1 805 ? 36.981 59.128 -21.034 1.00 25.67 805 ALA A CA 1
ATOM 6253 C C . ALA A 1 805 ? 35.530 59.609 -20.786 1.00 25.67 805 ALA A C 1
ATOM 6255 O O . ALA A 1 805 ? 34.580 58.841 -20.909 1.00 25.67 805 ALA A O 1
ATOM 6256 N N . HIS A 1 806 ? 35.381 60.889 -20.424 1.00 26.36 806 HIS A N 1
ATOM 6257 C CA . HIS A 1 806 ? 34.100 61.586 -20.230 1.00 26.36 806 HIS A CA 1
ATOM 6258 C C . HIS A 1 806 ? 33.346 61.862 -21.545 1.00 26.36 806 HIS A C 1
ATOM 6260 O O . HIS A 1 806 ? 33.968 62.034 -22.593 1.00 26.36 806 HIS A O 1
ATOM 6266 N N . GLY A 1 807 ? 32.021 62.018 -21.436 1.00 29.58 807 GLY A N 1
ATOM 6267 C CA . GLY A 1 807 ? 31.107 62.496 -22.481 1.00 29.58 807 GLY A CA 1
ATOM 6268 C C . GLY A 1 807 ? 29.679 62.583 -21.963 1.00 29.58 807 GLY A C 1
ATOM 6269 O O . GLY A 1 807 ? 28.889 61.690 -22.329 1.00 29.58 807 GLY A O 1
#